Protein 7EAW (pdb70)

Radius of gyration: 35.27 Å; Cα contacts (8 Å, |Δi|>4): 2276; chains: 2; bounding box: 52×111×80 Å

InterPro domains:
  IPR001661 Glycoside hydrolase, family 37 [PF01204] (99-617)
  IPR001661 Glycoside hydrolase, family 37 [PR00744] (263-281)
  IPR001661 Glycoside hydrolase, family 37 [PR00744] (333-350)
  IPR001661 Glycoside hydrolase, family 37 [PR00744] (368-385)
  IPR001661 Glycoside hydrolase, family 37 [PR00744] (400-417)
  IPR001661 Glycoside hydrolase, family 37 [PR00744] (443-459)
  IPR001661 Glycoside hydrolase, family 37 [PR00744] (520-536)
  IPR001661 Glycoside hydrolase, family 37 [PR00744] (600-613)
  IPR001661 Glycoside hydrolase, family 37 [PTHR23403] (64-622)
  IPR008928 Six-hairpin glycosidase superfamily [SSF48208] (98-619)
  IPR012341 Six-hairpin glycosidase-like superfamily [G3DSA:1.50.10.10] (81-621)
  IPR018232 Glycoside hydrolase, family 37, conserved site [PS00928] (527-536)

Secondary structure (DSSP, 8-state):
--S------HHHHHHHHHHHHHHHHS-TTSPPPTHHHHT-EEPTT--HHHHHHHHHHHH----HHHHHHHHHHHEEPTTTTEEE---TT--SS-TTTTTTB--HHHHHHHHHHHHHHHHHEEEE-HHHHHTGGGBSBPP-SS-EE--BTTB-S-BTTHHHHHHHHHHHTT-HHHHHHHHHHHHHHHHHHSS--SBSBGGGTT---S--HHHHHHHHHHHH--HHHHHHHHHHHHHHHHHHTSGGGEEEEE-TTSPEEEEE----S--S--GGGHHHHHHHHTT-SSHHHHHHHHHHHHHHHHTT--S-GGGBSSTT-GGGB-GGGEE-HHHHHHHHHHHHHHHHHHHHHT-HHHHHHHHHHHHHHHHHIIIIIEETTTTEE--EE-SS-SSS-EE--GGGB--S-BGGGGGGGGSHHHHT-HHHHHHHHHHHHHHS-EETTEE-SBS---SSTTSTTEE-HHHHHHHHHHHHHSS-HHHHHHHHHHHHHHHHHHHHHHHHHSS-BSSEETTSTT-B---TTS---BS-HHHHHHHHHHHHHH-B-TTS--STTB--SS--/--S------HHHHHHHHHHHHHHHHS-GGG---HHHHHT-EEPTT--HHHHHHHHHHHHHHT--PPPHHHHHHHHHHHEEPBTTTEEE---TT--SS-TTTTTT---HHHHHHHHHHHHTHHHHEEEE-HHHHH-GGGBSBPP-SS-EE--BTTB-S-BSTHHHHHHHHHHHTT-HHHHHHHHHHHHHHHHHHSS--SBSBGGGTT---S--HHHHHHHHHHHH--HHHHHHHHHHHHHHHHHHTSGGGEEEEE-TTS-EEEEE----S--S--GGGHHHHHHHTTT-SSHHHHHHHHHHHHHHHHTT--S-GGGBSSTT-GGGB-GGGEE-HHHHHHHHHHHHHHHHHHHHTT-HHHHHHHHHHHHHHHHHIIIIIEETTTTEE--EE-SS-TTS-EE--GGGB--S-BGGGGGGGGSHHHHT-HHHHHHHHHHHHHSS-EETTEE-SBS---SSTTSTTEE-HHHHHHHHHHHHHSS-HHHHHHHHHHHHHHHHHHHHHHHHHSS-BSSEETTSTT-B---SSS---BS-HHHHHHHHHHHHHH---TTS-S--

Nearest PDB structures (foldseek):
  7eaw-assembly1_A  TM=1.002E+00  e=7.079E-99  Arabidopsis thaliana
  7eaw-assembly2_B  TM=1.001E+00  e=4.610E-92  Arabidopsis thaliana
  7e9x-assembly2_B  TM=9.956E-01  e=1.971E-91  Arabidopsis thaliana
  7e9x-assembly3_C  TM=9.985E-01  e=7.815E-90  Arabidopsis thaliana
  7e9u-assembly1_A  TM=9.952E-01  e=4.235E-87  Arabidopsis thaliana

Organism: Arabidopsis thaliana (NCBI:txid3702)

Foldseek 3Di:
DPFFADDFAPLLVLLLVLLVLQQLQDDPVPRDQSLFSSQKFFDPDDDPVRLSVVVCVQVCVRHPVSSVVSCVVTTDTHLPQKAQDDQPQADLDDPPQLVLFAQVVLSVVLSLLLVLQSVQKTAGHPVCVVCVSRGQQAHFDAIAGFFFDSRSWHAPPLLQLLLLQCVSSVRLVRLVRHLRRQLVLCVVLLARFRTRGRLGSQFHAQPCSLVSLVVSCVPVVPLVSLVSCLVSLVSHLVVCQDDLQWFWAAEPVGDTAIAGFFWGSFQAARSSCRVVLCVLLVPDDDPVLSSQQNRLQVSCSRHVAPPDPLQAPDPPNSSRRHRSQKRFLQSLLSSLVSLVSSLVSCVVVVNNVSSVVSVVVNVSSVVCQVTQFDDQVLLWGFIFGHPDNRPHHYYHDPVRTDPFDFLSRHLNLLPCVQLQDQVSLVSNLVNQVPVPQQAQQAGAGGDDPSLAQSGPLKDALVSLCSQLNSLCPHPHPSSVVVSLNRLLSNLLQQVLLCVPVVWGWRIDSRNDRNGRTAGDDDGITTSGSSSSSSSSSSCSVRHHDNPHDSDPPDDDPDDD/DPFFADDFDPLLVLLLVLLVLQQQADDPVPNDQLLFSSFKFWDPPDDPVRLSVVVVVQCVVPCRRRHPVSSVVSCVVTIDTRLPQWAQDAQPFADLDDVPQLVLFAAPVLSVVLSVLLVLQSVQKTAGHVCCVVVVSRGQQHHFDAIAGFFFDNRSWHAAPLLLLLLLQVVSRVRLVRLVSHLRRQLVCCVVLLARFRTRGSLGSQFHAQHCSLVSLQVSCVPVVPLVSLVSVLVSLVSHLVVCQDDLQWFWAAEPVGDIAIAGFQWTSHQAARSSCRVVLCVLLVPPDDSVLSRQQNRLQVSCSRHVAPDDPLQAPDPPNSSRRHRQQKRFLQSLLSSLVSLVSSLVSCVVVPVPVVSVVSVVVNVSSVVCQVGAFDDQVLLFGFIFGHPPGRPYYDYHDPVRTDSFDFLSSHLNLLPLVQLQPQVSLVSNLVSQVPVPQQAQQAGAGGDDPSLAQSGPLKDALVSLCSQLNSLCSHPHPSSPVVSLVRLLSNLLQQVLLCVVVVWGWGIDSRNDRNGGTAGDDDGITTSGSSRSSSNSSSCSVRHHHNVHDSHD

GO terms:
  GO:0005634 nucleus (C, EXP)
  GO:0005886 plasma membrane (C, EXP)
  GO:0004555 alpha,alpha-trehalase activity (F, EXP)
  GO:0005886 plasma membrane (C, IDA)
  GO:0004555 alpha,alpha-trehalase activity (F, IDA)
  GO:0005993 trehalose catabolic process (P, IDA)

B-factor: mean 25.21, std 7.86, range [11.01, 65.04]

Solvent-accessible surface area: 41154 Å² total; per-residue (Å²): 56,128,15,63,65,47,81,38,64,168,6,0,72,2,0,28,90,0,0,62,22,0,15,159,18,35,57,172,166,107,57,33,47,4,1,29,19,0,0,8,0,8,69,120,110,88,54,39,87,61,0,53,61,21,2,59,103,44,56,128,115,19,82,44,151,54,1,87,147,16,27,162,84,45,6,52,30,31,16,117,6,19,85,108,42,87,9,116,30,30,81,74,65,7,103,58,1,7,84,63,2,102,15,107,46,0,38,64,13,0,77,96,0,0,20,31,0,88,99,8,2,11,84,2,10,85,33,0,86,121,22,45,113,27,14,0,2,21,57,6,75,69,36,3,3,15,4,1,56,15,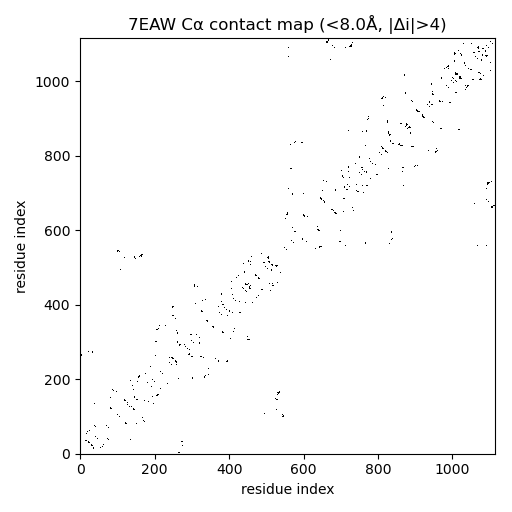23,44,1,2,13,0,6,11,2,3,0,3,0,36,0,0,24,9,1,75,0,52,81,17,0,72,8,0,0,21,0,1,0,31,7,0,110,100,73,17,16,0,0,6,0,0,0,6,0,11,16,1,1,0,12,0,1,0,0,0,1,0,0,60,23,2,11,74,83,60,116,30,68,125,3,0,137,105,0,20,74,12,0,49,84,0,13,76,33,0,24,54,67,54,8,79,3,30,0,103,8,111,123,32,115,79,7,62,0,0,6,1,18,0,26,7,14,113,29,10,0,10,0,4,37,66,3,94,125,26,1,69,77,51,103,68,139,97,50,55,44,122,6,10,9,9,1,0,0,0,12,0,0,10,2,20,6,4,6,7,0,3,143,89,49,85,64,50,59,33,7,7,1,19,18,0,0,1,0,6,0,0,0,1,0,1,25,0,2,59,5,0,9,76,0,7,136,50,48,66,64,98,128,15,4,74,114,2,66,158,21,5,136,57,8,38,78,1,4,131,46,0,0,36,30,102,209,35,5,8,4,1,1,0,27,10,64,75,65,7,98,139,62,20,78,69,82,66,151,22,13,22,98,74,34,8,2,4,0,0,4,0,0,6,2,76,57,16,3,83,64,92,95,31,0,94,90,1,10,60,15,1,117,108,22,44,0,45,6,62,0,0,0,13,6,0,80,56,107,24,42,33,8,9,0,13,31,2,0,3,0,0,15,0,2,9,2,3,30,0,0,23,112,2,75,9,104,84,0,86,44,26,0,57,64,0,0,28,69,2,0,27,0,1,14,19,4,33,68,110,49,44,45,1,12,4,1,0,65,0,50,80,33,2,50,104,2,24,37,35,54,33,149,36,22,38,14,4,0,9,1,0,0,0,0,0,16,5,0,93,125,43,2,5,25,42,37,32,33,2,39,51,16,22,50,50,74,12,87,30,90,119,9,59,79,47,84,25,67,170,7,0,80,4,0,32,88,0,0,66,22,0,40,141,16,22,68,192,153,55,67,26,35,30,0,0,2,0,0,0,0,4,57,108,119,54,56,38,88,64,0,56,62,22,2,64,94,22,33,69,134,19,172,151,53,5,74,31,109,57,1,45,148,13,15,87,81,40,5,33,8,0,1,61,6,2,47,74,42,89,10,122,27,33,82,70,87,6,104,50,1,8,86,75,5,105,17,133,86,0,52,73,6,0,66,79,0,0,19,24,0,37,13,0,2,2,75,8,13,67,26,0,134,131,28,42,115,27,11,0,3,22,56,10,73,72,43,2,4,0,4,0,7,16,21,0,2,5,16,0,6,11,2,2,0,3,0,37,0,0,20,8,1,77,0,55,82,18,0,73,8,0,0,19,1,2,2,29,9,0,114,96,73,18,16,0,0,6,1,1,0,4,0,10,14,0,1,0,10,1,1,0,0,0,1,0,0,59,22,2,12,72,84,58,113,32,106,106,2,2,171,94,0,23,74,15,0,66,86,0,21,117,31,0,26,47,66,60,8,74,1,27,0,100,12,108,119,43,149,69,22,62,0,0,4,1,15,0,25,3,17,107,24,9,0,10,3,2,18,75,2,95,111,19,1,77,75,40,102,73,131,102,61,64,29,94,0,12,12,2,1,0,0,0,12,0,1,10,4,21,6,3,6,7,1,4,134,84,51,85,69,30,53,33,1,5,1,18,17,0,0,0,0,7,0,0,0,1,0,0,23,0,3,58,5,0,8,66,0,6,128,57,63,63,64,89,127,13,5,58,116,4,56,133,18,4,108,56,8,48,130,2,3,137,50,0,0,39,31,101,197,28,6,9,5,0,1,0,30,4,66,79,48,10,128,142,46,16,79,72,76,65,136,19,15,21,97,81,32,8,2,4,1,0,4,0,0,5,1,72,54,14,3,80,66,84,104,34,0,100,93,1,0,73,16,1,99,121,19,44,0,46,6,67,0,0,0,14,6,0,84,56,110,28,45,32,7,8,0,14,29,3,0,3,0,0,15,0,3,8,2,3,27,0,0,20,108,1,74,12,157,67,0,95,100,15,0,67,64,1,0,35,68,2,0,36,0,2,4,29,3,24,115,141,49,46,10,1,10,4,1,1,58,0,52,80,71,3,58,95,1,26,33,37,70,34,94,30,8,0,3,2,0,9,1,0,0,1,0,0,14,5,0,95,126,43,5,4,37,66,153,56,68,6,88,127

Structure (mmCIF, N/CA/C/O backbone):
data_7EAW
#
_entry.id   7EAW
#
_cell.length_a   52.671
_cell.length_b   104.507
_cell.length_c   237.842
_cell.angle_alpha   90.000
_cell.angle_beta   90.000
_cell.angle_gamma   90.000
#
_symmetry.space_group_name_H-M   'P 21 21 21'
#
loop_
_entity.id
_entity.type
_entity.pdbx_description
1 polymer Trehalase
2 branched alpha-D-glucopyranose-(1-1)-alpha-D-glucopyranose
3 non-polymer GLYCEROL
4 water water
#
loop_
_atom_site.group_PDB
_atom_site.id
_atom_site.type_symbol
_atom_site.label_atom_id
_atom_site.label_alt_id
_atom_site.label_comp_id
_atom_site.label_asym_id
_atom_site.label_entity_id
_atom_site.label_seq_id
_atom_site.pdbx_PDB_ins_code
_atom_site.Cartn_x
_atom_site.Cartn_y
_atom_site.Cartn_z
_atom_site.occupancy
_atom_site.B_iso_or_equiv
_atom_site.auth_seq_id
_atom_site.auth_comp_id
_atom_site.auth_asym_id
_atom_site.auth_atom_id
_atom_site.pdbx_PDB_model_num
ATOM 1 N N . ASP A 1 8 ? 29.83143 4.99318 -19.11857 1.000 47.03072 70 ASP A N 1
ATOM 2 C CA . ASP A 1 8 ? 29.46764 4.63329 -20.48789 1.000 46.29143 70 ASP A CA 1
ATOM 3 C C . ASP A 1 8 ? 28.87145 5.80915 -21.24516 1.000 50.49884 70 ASP A C 1
ATOM 4 O O . ASP A 1 8 ? 27.92790 6.45441 -20.78310 1.000 53.93035 70 ASP A O 1
ATOM 9 N N . SER A 1 9 ? 29.43242 6.08321 -22.42053 1.000 50.09573 71 SER A N 1
ATOM 10 C CA . SER A 1 9 ? 28.75092 6.94565 -23.36951 1.000 47.73295 71 SER A CA 1
ATOM 11 C C . SER A 1 9 ? 27.56420 6.23343 -24.01848 1.000 48.57410 71 SER A C 1
ATOM 12 O O . SER A 1 9 ? 26.63335 6.90160 -24.48371 1.000 48.76208 71 SER A O 1
ATOM 15 N N . GLY A 1 10 ? 27.56452 4.89538 -24.02168 1.000 45.38735 72 GLY A N 1
ATOM 16 C CA . GLY A 1 10 ? 26.56285 4.10062 -24.70025 1.000 40.04217 72 GLY A CA 1
ATOM 17 C C . GLY A 1 10 ? 25.17030 4.21819 -24.10543 1.000 37.34268 72 GLY A C 1
ATOM 18 O O . GLY A 1 10 ? 24.98503 4.64470 -22.96020 1.000 35.58427 72 GLY A O 1
ATOM 19 N N . PRO A 1 11 ? 24.16191 3.82468 -24.88021 1.000 34.07809 73 PRO A N 1
ATOM 20 C CA . PRO A 1 11 ? 22.77070 4.05422 -24.46563 1.000 31.28303 73 PRO A CA 1
ATOM 21 C C . PRO A 1 11 ? 22.33147 3.14414 -23.32439 1.000 28.87310 73 PRO A C 1
ATOM 22 O O . PRO A 1 11 ? 22.74551 1.98714 -23.21245 1.000 25.99236 73 PRO A O 1
ATOM 26 N N . VAL A 1 12 ? 21.46667 3.68211 -22.46766 1.000 29.57046 74 VAL A N 1
ATOM 27 C CA . VAL A 1 12 ? 20.94576 2.93515 -21.32709 1.000 25.18299 74 VAL A CA 1
ATOM 28 C C . VAL A 1 12 ? 19.44665 3.17605 -21.21465 1.000 25.77504 74 VAL A C 1
ATOM 29 O O . VAL A 1 12 ? 19.00114 4.32575 -21.16795 1.000 28.56051 74 VAL A O 1
ATOM 33 N N . VAL A 1 13 ? 18.66817 2.09609 -21.16372 1.000 24.90621 75 VAL A N 1
ATOM 34 C CA . VAL A 1 13 ? 17.23510 2.17963 -20.90213 1.000 20.85462 75 VAL A CA 1
ATOM 35 C C . VAL A 1 13 ? 17.03860 2.14434 -19.38856 1.000 25.70342 75 VAL A C 1
ATOM 36 O O . VAL A 1 13 ? 17.44765 1.18388 -18.72965 1.000 30.41422 75 VAL A O 1
ATOM 40 N N . ALA A 1 14 ? 16.41513 3.18318 -18.83478 1.000 27.26806 76 ALA A N 1
ATOM 41 C CA . ALA A 1 14 ? 16.24640 3.24100 -17.38578 1.000 29.26876 76 ALA A CA 1
ATOM 42 C C . ALA A 1 14 ? 15.29865 2.15042 -16.89471 1.000 28.21586 76 ALA A C 1
ATOM 43 O O . ALA A 1 14 ? 14.49963 1.58166 -17.64427 1.000 25.24906 76 ALA A O 1
ATOM 45 N N . THR A 1 15 ? 15.39246 1.86156 -15.60897 1.000 29.10860 77 THR A N 1
ATOM 46 C CA . THR A 1 15 ? 14.49961 0.89524 -15.00398 1.000 31.50496 77 THR A CA 1
ATOM 47 C C . THR A 1 15 ? 13.46920 1.64898 -14.16350 1.000 29.70310 77 THR A C 1
ATOM 48 O O . THR A 1 15 ? 13.43230 2.88166 -14.14449 1.000 29.54520 77 THR A O 1
ATOM 52 N N . THR A 1 16 ? 12.59217 0.90085 -13.51091 1.000 28.43970 78 THR A N 1
ATOM 53 C CA . THR A 1 16 ? 11.54567 1.51184 -12.70837 1.000 25.85603 78 THR A CA 1
ATOM 54 C C . THR A 1 16 ? 12.01581 1.66609 -11.26908 1.000 26.97791 78 THR A C 1
ATOM 55 O O . THR A 1 16 ? 12.90622 0.95273 -10.79882 1.000 23.53913 78 THR A O 1
ATOM 59 N N . LYS A 1 17 ? 11.39871 2.62222 -10.57038 1.000 25.79158 79 LYS A N 1
ATOM 60 C CA . LYS A 1 17 ? 11.68536 2.80185 -9.15284 1.000 28.50099 79 LYS A CA 1
ATOM 61 C C . LYS A 1 17 ? 11.35556 1.54618 -8.36823 1.000 25.84199 79 LYS A C 1
ATOM 62 O O . LYS A 1 17 ? 12.02211 1.24381 -7.37199 1.000 27.22349 79 LYS A O 1
ATOM 68 N N . LEU A 1 18 ? 10.33330 0.80137 -8.80608 1.000 24.50542 80 LEU A N 1
ATOM 69 C CA . LEU A 1 18 ? 9.99616 -0.45800 -8.15381 1.000 21.54038 80 LEU A CA 1
ATOM 70 C C . LEU A 1 18 ? 11.14404 -1.44851 -8.24395 1.000 24.83104 80 LEU A C 1
ATOM 71 O O . LEU A 1 18 ? 11.53416 -2.05631 -7.24450 1.000 19.72840 80 LEU A O 1
ATOM 76 N N . VAL A 1 19 ? 11.67185 -1.65159 -9.45201 1.000 21.06695 81 VAL A N 1
ATOM 77 C CA . VAL A 1 19 ? 12.76983 -2.59100 -9.63044 1.000 21.84544 81 VAL A CA 1
ATOM 78 C C . VAL A 1 19 ? 13.96875 -2.16935 -8.79242 1.000 22.35040 81 VAL A C 1
ATOM 79 O O . VAL A 1 19 ? 14.60284 -2.99041 -8.11767 1.000 23.51404 81 VAL A O 1
ATOM 83 N N . THR A 1 20 ? 14.30295 -0.88172 -8.83106 1.000 25.18157 82 THR A N 1
ATOM 84 C CA . THR A 1 20 ? 15.38690 -0.37900 -8.00093 1.000 24.45734 82 THR A CA 1
ATOM 85 C C . THR A 1 20 ? 15.13743 -0.69526 -6.53163 1.000 23.23196 82 THR A C 1
ATOM 86 O O . THR A 1 20 ? 16.03693 -1.17464 -5.83086 1.000 24.51750 82 THR A O 1
ATOM 90 N N . PHE A 1 21 ? 13.90671 -0.48884 -6.06210 1.000 23.96469 83 PHE A N 1
ATOM 91 C CA . PHE A 1 21 ? 13.61439 -0.79068 -4.66251 1.000 23.91206 83 PHE A CA 1
ATOM 92 C C . PHE A 1 21 ? 13.73443 -2.27980 -4.36553 1.000 22.42201 83 PHE A C 1
ATOM 93 O O . PHE A 1 21 ? 14.30345 -2.66867 -3.33892 1.000 21.84969 83 PHE A O 1
ATOM 101 N N . LEU A 1 22 ? 13.19549 -3.13540 -5.24871 1.000 22.94422 84 LEU A N 1
ATOM 102 C CA . LEU A 1 22 ? 13.20321 -4.57084 -4.97989 1.000 19.68234 84 LEU A CA 1
ATOM 103 C C . LEU A 1 22 ? 14.62014 -5.13649 -4.92842 1.000 22.50238 84 LEU A C 1
ATOM 104 O O . LEU A 1 22 ? 14.85670 -6.12948 -4.23536 1.000 22.31974 84 LEU A O 1
ATOM 109 N N . GLN A 1 23 ? 15.57513 -4.52093 -5.63921 1.000 21.74170 85 GLN A N 1
ATOM 110 C CA . GLN A 1 23 ? 16.97644 -4.91047 -5.48067 1.000 20.14295 85 GLN A CA 1
ATOM 111 C C . GLN A 1 23 ? 17.46631 -4.65472 -4.05375 1.000 23.65050 85 GLN A C 1
ATOM 112 O O . GLN A 1 23 ? 18.27291 -5.42567 -3.51306 1.000 25.01572 85 GLN A O 1
ATOM 118 N N . ARG A 1 24 ? 16.99914 -3.57316 -3.42994 1.000 19.82925 86 ARG A N 1
ATOM 119 C CA . ARG A 1 24 ? 17.36128 -3.32087 -2.03599 1.000 23.35914 86 ARG A CA 1
ATOM 120 C C . ARG A 1 24 ? 16.88781 -4.46402 -1.14738 1.000 21.10093 86 ARG A C 1
ATOM 121 O O . ARG A 1 24 ? 17.65540 -4.99874 -0.34120 1.000 24.03239 86 ARG A O 1
ATOM 129 N N . VAL A 1 25 ? 15.63510 -4.89199 -1.33365 1.000 21.91834 87 VAL A N 1
ATOM 130 C CA . VAL A 1 25 ? 15.10995 -6.04911 -0.60717 1.000 23.59133 87 VAL A CA 1
ATOM 131 C C . VAL A 1 25 ? 15.95238 -7.28060 -0.89143 1.000 24.30564 87 VAL A C 1
ATOM 132 O O . VAL A 1 25 ? 16.28032 -8.05751 0.01351 1.000 20.64238 87 VAL A O 1
ATOM 136 N N . GLN A 1 26 ? 16.31179 -7.48064 -2.15894 1.000 21.11241 88 GLN A N 1
ATOM 137 C CA . GLN A 1 26 ? 17.13172 -8.62493 -2.52700 1.000 23.43227 88 GLN A CA 1
ATOM 138 C C . GLN A 1 26 ? 18.45878 -8.63288 -1.77518 1.000 19.49766 88 GLN A C 1
ATOM 139 O O . GLN A 1 26 ? 18.88584 -9.66921 -1.25560 1.000 26.68741 88 GLN A O 1
ATOM 145 N N . HIS A 1 27 ? 19.14242 -7.48795 -1.73595 1.000 22.52922 89 HIS A N 1
ATOM 146 C CA . HIS A 1 27 ? 20.43461 -7.41097 -1.06613 1.000 20.83154 89 HIS A CA 1
ATOM 147 C C . HIS A 1 27 ? 20.30196 -7.71410 0.41999 1.000 26.29771 89 HIS A C 1
ATOM 148 O O . HIS A 1 27 ? 21.10887 -8.45964 0.98912 1.000 24.13064 89 HIS A O 1
ATOM 155 N N . THR A 1 28 ? 19.28332 -7.15351 1.05829 1.000 24.97980 90 THR A N 1
ATOM 156 C CA . THR A 1 28 ? 19.03810 -7.46143 2.46322 1.000 27.19749 90 THR A CA 1
ATOM 157 C C . THR A 1 28 ? 18.83298 -8.95663 2.65883 1.000 28.31958 90 THR A C 1
ATOM 158 O O . THR A 1 28 ? 19.43313 -9.56612 3.54973 1.000 30.55643 90 THR A O 1
ATOM 162 N N . ALA A 1 29 ? 18.02197 -9.57519 1.79512 1.000 28.79869 91 ALA A N 1
ATOM 163 C CA . ALA A 1 29 ? 17.70359 -10.99189 1.94865 1.000 25.57097 91 ALA A CA 1
ATOM 164 C C . ALA A 1 29 ? 18.93531 -11.86787 1.77494 1.000 29.45426 91 ALA A C 1
ATOM 165 O O . ALA A 1 29 ? 19.17338 -12.78995 2.56560 1.000 29.25817 91 ALA A O 1
ATOM 167 N N . LEU A 1 30 ? 19.73384 -11.60253 0.74001 1.000 26.71072 92 LEU A N 1
ATOM 168 C CA . LEU A 1 30 ? 20.89788 -12.44735 0.51035 1.000 27.27073 92 LEU A CA 1
ATOM 169 C C . LEU A 1 30 ? 21.94257 -12.27634 1.60740 1.000 30.31405 92 LEU A C 1
ATOM 170 O O . LEU A 1 30 ? 22.81193 -13.13869 1.76510 1.000 32.52953 92 LEU A O 1
ATOM 175 N N . ARG A 1 31 ? 21.85117 -11.20507 2.38460 1.000 30.26444 93 ARG A N 1
ATOM 176 C CA . ARG A 1 31 ? 22.68581 -11.03419 3.56484 1.000 33.07568 93 ARG A CA 1
ATOM 177 C C . ARG A 1 31 ? 22.09269 -11.70301 4.79991 1.000 34.87491 93 ARG A C 1
ATOM 178 O O . ARG A 1 31 ? 22.84304 -12.16957 5.66740 1.000 35.96425 93 ARG A O 1
ATOM 186 N N . SER A 1 32 ? 20.76350 -11.78016 4.88946 1.000 33.33563 94 SER A N 1
ATOM 187 C CA . SER A 1 32 ? 20.11717 -12.33028 6.07871 1.000 32.40061 94 SER A CA 1
ATOM 188 C C . SER A 1 32 ? 20.21579 -13.84908 6.13236 1.000 37.25687 94 SER A C 1
ATOM 189 O O . SER A 1 32 ? 20.31883 -14.43158 7.21936 1.000 32.98342 94 SER A O 1
ATOM 192 N N . TYR A 1 33 ? 20.17006 -14.50474 4.98388 1.000 32.82006 95 TYR A N 1
ATOM 193 C CA . TYR A 1 33 ? 20.06194 -15.94920 5.01275 1.000 32.68477 95 TYR A CA 1
ATOM 194 C C . TYR A 1 33 ? 21.43526 -16.59336 5.18507 1.000 37.20554 95 TYR A C 1
ATOM 195 O O . TYR A 1 33 ? 22.44680 -16.05345 4.72576 1.000 36.88711 95 TYR A O 1
ATOM 204 N N . PRO A 1 34 ? 21.49857 -17.72984 5.87970 1.000 36.52749 96 PRO A N 1
ATOM 205 C CA . PRO A 1 34 ? 22.76495 -18.46198 5.96270 1.000 40.91546 96 PRO A CA 1
ATOM 206 C C . PRO A 1 34 ? 23.19476 -18.89783 4.57533 1.000 42.11529 96 PRO A C 1
ATOM 207 O O . PRO A 1 34 ? 22.36396 -19.12667 3.69384 1.000 43.25737 96 PRO A O 1
ATOM 211 N N . LYS A 1 35 ? 24.51085 -19.01556 4.38733 1.000 47.06832 97 LYS A N 1
ATOM 212 C CA . LYS A 1 35 ? 25.03938 -19.31721 3.05949 1.000 48.92378 97 LYS A CA 1
ATOM 213 C C . LYS A 1 35 ? 24.53459 -20.65165 2.51242 1.000 47.97945 97 LYS A C 1
ATOM 214 O O . LYS A 1 35 ? 24.53700 -20.84633 1.29198 1.000 49.28906 97 LYS A O 1
ATOM 220 N N . LYS A 1 36 ? 24.08385 -21.56184 3.37288 1.000 47.52025 98 LYS A N 1
ATOM 221 C CA . LYS A 1 36 ? 23.48515 -22.81606 2.93244 1.000 47.54940 98 LYS A CA 1
ATOM 222 C C . LYS A 1 36 ? 21.98879 -22.68926 2.68011 1.000 44.77205 98 LYS A C 1
ATOM 223 O O . LYS A 1 36 ? 21.34319 -23.67711 2.31559 1.000 46.23465 98 LYS A O 1
ATOM 229 N N . GLN A 1 37 ? 21.42600 -21.49536 2.86162 1.000 47.99803 99 GLN A N 1
ATOM 230 C CA . GLN A 1 37 ? 20.00864 -21.25332 2.62393 1.000 45.45901 99 GLN A CA 1
ATOM 231 C C . GLN A 1 37 ? 19.77880 -19.99869 1.79022 1.000 39.71257 99 GLN A C 1
ATOM 232 O O . GLN A 1 37 ? 18.65540 -19.48260 1.77343 1.000 38.99557 99 GLN A O 1
ATOM 238 N N . THR A 1 38 ? 20.81071 -19.48683 1.11160 1.000 39.97505 100 THR A N 1
ATOM 239 C CA . THR A 1 38 ? 20.63556 -18.25210 0.35867 1.000 39.27251 100 THR A CA 1
ATOM 240 C C . THR A 1 38 ? 19.55257 -18.46714 -0.68832 1.000 34.84344 100 THR A C 1
ATOM 241 O O . THR A 1 38 ? 19.56938 -19.48901 -1.38924 1.000 35.91952 100 THR A O 1
ATOM 245 N N . PRO A 1 39 ? 18.58999 -17.56337 -0.80584 1.000 30.03955 101 PRO A N 1
ATOM 246 C CA . PRO A 1 39 ? 17.49130 -17.76588 -1.74986 1.000 28.13641 101 PRO A CA 1
ATOM 247 C C . PRO A 1 39 ? 17.88547 -17.34720 -3.16124 1.000 30.06787 101 PRO A C 1
ATOM 248 O O . PRO A 1 39 ? 18.94513 -16.76757 -3.40644 1.000 30.05685 101 PRO A O 1
ATOM 252 N N . ASP A 1 40 ? 17.00562 -17.67149 -4.09658 1.000 26.38232 102 ASP A N 1
ATOM 253 C CA . ASP A 1 40 ? 17.14132 -17.18832 -5.46553 1.000 23.87972 102 ASP A CA 1
ATOM 254 C C . ASP A 1 40 ? 16.91610 -15.68548 -5.48883 1.000 24.37961 102 ASP A C 1
ATOM 255 O O . ASP A 1 40 ? 15.82456 -15.22762 -5.12733 1.000 21.46294 102 ASP A O 1
ATOM 260 N N . PRO A 1 41 ? 17.90396 -14.88104 -5.88668 1.000 24.19884 103 PRO A N 1
ATOM 261 C CA . PRO A 1 41 ? 17.68995 -13.42841 -5.88696 1.000 21.94599 103 PRO A CA 1
ATOM 262 C C . PRO A 1 41 ? 16.56685 -12.99831 -6.79685 1.000 23.16823 103 PRO A C 1
ATOM 263 O O . PRO A 1 41 ? 15.92984 -11.96662 -6.54257 1.000 21.80370 103 PRO A O 1
ATOM 267 N N . LYS A 1 42 ? 16.28876 -13.77160 -7.84817 1.000 20.51771 104 LYS A N 1
ATOM 268 C CA . LYS A 1 42 ? 15.26286 -13.36532 -8.79717 1.000 19.65845 104 LYS A CA 1
ATOM 269 C C . LYS A 1 42 ? 13.90509 -13.24782 -8.11437 1.000 22.19866 104 LYS A C 1
ATOM 270 O O . LYS A 1 42 ? 13.10681 -12.36162 -8.44608 1.000 25.80786 104 LYS A O 1
ATOM 276 N N . SER A 1 43 ? 13.63494 -14.12217 -7.14149 1.000 25.18348 105 SER A N 1
ATOM 277 C CA . SER A 1 43 ? 12.32004 -14.14007 -6.50736 1.000 26.71601 105 SER A CA 1
ATOM 278 C C . SER A 1 43 ? 11.95621 -12.78236 -5.91663 1.000 26.14122 105 SER A C 1
ATOM 279 O O . SER A 1 43 ? 10.77619 -12.40762 -5.91175 1.000 27.00612 105 SER A O 1
ATOM 282 N N . TYR A 1 44 ? 12.95193 -12.00817 -5.46516 1.000 26.38234 106 TYR A N 1
ATOM 283 C CA . TYR A 1 44 ? 12.65888 -10.72457 -4.83793 1.000 20.99345 106 TYR A CA 1
ATOM 284 C C . TYR A 1 44 ? 12.31088 -9.64574 -5.85683 1.000 25.02697 106 TYR A C 1
ATOM 285 O O . TYR A 1 44 ? 11.47949 -8.77991 -5.56202 1.000 22.56617 106 TYR A O 1
ATOM 294 N N . ILE A 1 45 ? 12.89691 -9.68259 -7.06435 1.000 21.05481 107 ILE A N 1
ATOM 295 C CA . ILE A 1 45 ? 12.49111 -8.74728 -8.11497 1.000 17.65381 107 ILE A CA 1
ATOM 296 C C . ILE A 1 45 ? 11.21092 -9.16590 -8.81879 1.000 19.55877 107 ILE A C 1
ATOM 297 O O . ILE A 1 45 ? 10.68874 -8.39679 -9.62984 1.000 20.60057 107 ILE A O 1
ATOM 302 N N . ASP A 1 46 ? 10.65359 -10.33295 -8.50636 1.000 20.01604 108 ASP A N 1
ATOM 303 C CA . ASP A 1 46 ? 9.35443 -10.71304 -9.04628 1.000 21.05744 108 ASP A CA 1
ATOM 304 C C . ASP A 1 46 ? 8.19399 -10.42272 -8.08926 1.000 22.44451 108 ASP A C 1
ATOM 305 O O . ASP A 1 46 ? 7.03323 -10.67104 -8.44713 1.000 21.77937 108 ASP A O 1
ATOM 310 N N . LEU A 1 47 ? 8.48226 -9.92499 -6.88755 1.000 22.44730 109 LEU A N 1
ATOM 311 C CA . LEU A 1 47 ? 7.44063 -9.49684 -5.95706 1.000 21.58696 109 LEU A CA 1
ATOM 312 C C . LEU A 1 47 ? 6.56495 -8.39785 -6.56450 1.000 24.25050 109 LEU A C 1
ATOM 313 O O . LEU A 1 47 ? 6.94122 -7.71617 -7.51612 1.000 27.62709 109 LEU A O 1
ATOM 318 N N . SER A 1 48 ? 5.38432 -8.20254 -5.97676 1.000 22.91051 110 SER A N 1
ATOM 319 C CA . SER A 1 48 ? 4.56025 -7.05948 -6.33654 1.000 19.00715 110 SER A CA 1
ATOM 320 C C . SER A 1 48 ? 4.01841 -6.44856 -5.05573 1.000 23.78336 110 SER A C 1
ATOM 321 O O . SER A 1 48 ? 4.02408 -7.07771 -3.99472 1.000 25.31499 110 SER A O 1
ATOM 324 N N . LEU A 1 49 ? 3.61005 -5.18907 -5.14696 1.000 26.13798 111 LEU A N 1
ATOM 325 C CA . LEU A 1 49 ? 3.24351 -4.43778 -3.95152 1.000 29.51012 111 LEU A CA 1
ATOM 326 C C . LEU A 1 49 ? 1.83572 -4.82178 -3.51024 1.000 28.71532 111 LEU A C 1
ATOM 327 O O . LEU A 1 49 ? 0.89924 -4.80523 -4.31429 1.000 27.39624 111 LEU A O 1
ATOM 332 N N . LYS A 1 50 ? 1.69071 -5.18154 -2.23786 1.000 28.07034 112 LYS A N 1
ATOM 333 C CA . LYS A 1 50 ? 0.38999 -5.58649 -1.72269 1.000 28.11580 112 LYS A CA 1
ATOM 334 C C . LYS A 1 50 ? -0.46202 -4.34971 -1.45533 1.000 30.90050 112 LYS A C 1
ATOM 335 O O . LYS A 1 50 ? -0.01273 -3.39364 -0.81227 1.000 30.23614 112 LYS A O 1
ATOM 341 N N . ARG A 1 51 ? -1.68111 -4.35873 -1.97144 1.000 30.46635 113 ARG A N 1
ATOM 342 C CA . ARG A 1 51 ? -2.55285 -3.21851 -1.78117 1.000 31.04355 113 ARG A CA 1
ATOM 343 C C . ARG A 1 51 ? -2.89283 -3.06833 -0.29568 1.000 29.30699 113 ARG A C 1
ATOM 344 O O . ARG A 1 51 ? -2.87879 -4.04573 0.45347 1.000 30.34359 113 ARG A O 1
ATOM 352 N N . PRO A 1 52 ? -3.15723 -1.84032 0.16602 1.000 34.26175 114 PRO A N 1
ATOM 353 C CA . PRO A 1 52 ? -3.24740 -0.60796 -0.61370 1.000 33.78054 114 PRO A CA 1
ATOM 354 C C . PRO A 1 52 ? -2.00504 0.25697 -0.52051 1.000 30.76624 114 PRO A C 1
ATOM 355 O O . PRO A 1 52 ? -2.05470 1.42379 -0.88723 1.000 31.09268 114 PRO A O 1
ATOM 359 N N . TYR A 1 53 ? -0.90324 -0.30262 -0.04304 1.000 28.66974 115 TYR A N 1
ATOM 360 C CA . TYR A 1 53 ? 0.26306 0.50948 0.26636 1.000 28.05178 115 TYR A CA 1
ATOM 361 C C . TYR A 1 53 ? 1.00379 0.93896 -0.99308 1.000 33.14457 115 TYR A C 1
ATOM 362 O O . TYR A 1 53 ? 1.08773 0.19273 -1.97315 1.000 29.61519 115 TYR A O 1
ATOM 371 N N . SER A 1 54 ? 1.48506 2.18225 -0.97474 1.000 31.71660 116 SER A N 1
ATOM 372 C CA . SER A 1 54 ? 2.26724 2.73131 -2.06792 1.000 32.02283 116 SER A CA 1
ATOM 373 C C . SER A 1 54 ? 3.71066 2.25685 -1.96088 1.000 27.65009 116 SER A C 1
ATOM 374 O O . SER A 1 54 ? 4.14455 1.72926 -0.93685 1.000 24.21560 116 SER A O 1
ATOM 377 N N . LEU A 1 55 ? 4.46494 2.43620 -3.04556 1.000 25.82653 117 LEU A N 1
ATOM 378 C CA . LEU A 1 55 ? 5.88673 2.12545 -2.98283 1.000 28.74390 117 LEU A CA 1
ATOM 379 C C . LEU A 1 55 ? 6.57916 2.99144 -1.93969 1.000 26.03243 117 LEU A C 1
ATOM 380 O O . LEU A 1 55 ? 7.46991 2.52248 -1.21980 1.000 24.75845 117 LEU A O 1
ATOM 385 N N . SER A 1 56 ? 6.15911 4.25439 -1.83362 1.000 27.93609 118 SER A N 1
ATOM 386 C CA . SER A 1 56 ? 6.73250 5.16462 -0.84734 1.000 30.74432 118 SER A CA 1
ATOM 387 C C . SER A 1 56 ? 6.51630 4.64748 0.56697 1.000 27.88447 118 SER A C 1
ATOM 388 O O . SER A 1 56 ? 7.41478 4.74031 1.41336 1.000 30.35964 118 SER A O 1
ATOM 391 N N . THR A 1 57 ? 5.32727 4.10246 0.83990 1.000 28.40340 119 THR A N 1
ATOM 392 C CA . THR A 1 57 ? 5.04487 3.55865 2.16402 1.000 28.40158 119 THR A CA 1
ATOM 393 C C . THR A 1 57 ? 5.90814 2.33785 2.44168 1.000 29.34634 119 THR A C 1
ATOM 394 O O . THR A 1 57 ? 6.51955 2.22159 3.51310 1.000 28.44682 119 THR A O 1
ATOM 398 N N . ILE A 1 58 ? 5.99011 1.42721 1.47056 1.000 28.09222 120 ILE A N 1
ATOM 399 C CA . ILE A 1 58 ? 6.70430 0.17587 1.68806 1.000 27.87091 120 ILE A CA 1
ATOM 400 C C . ILE A 1 58 ? 8.20417 0.42021 1.76516 1.000 26.21134 120 ILE A C 1
ATOM 401 O O . ILE A 1 58 ? 8.90709 -0.21287 2.56389 1.000 28.19060 120 ILE A O 1
ATOM 406 N N . GLU A 1 59 ? 8.71909 1.35301 0.95865 1.000 27.55927 121 GLU A N 1
ATOM 407 C CA . GLU A 1 59 ? 10.13312 1.69502 1.06942 1.000 26.84907 121 GLU A CA 1
ATOM 408 C C . GLU A 1 59 ? 10.43733 2.34040 2.41238 1.000 26.96486 121 GLU A C 1
ATOM 409 O O . GLU A 1 59 ? 11.47337 2.05976 3.02360 1.000 24.31290 121 GLU A O 1
ATOM 415 N N . SER A 1 60 ? 9.55248 3.21951 2.88126 1.000 28.22285 122 SER A N 1
ATOM 416 C CA . SER A 1 60 ? 9.75647 3.82703 4.19250 1.000 26.74466 122 SER A CA 1
ATOM 417 C C . SER A 1 60 ? 9.75912 2.77349 5.28625 1.000 27.95260 122 SER A C 1
ATOM 418 O O . SER A 1 60 ? 10.60647 2.80864 6.18722 1.000 26.09837 122 SER A O 1
ATOM 421 N N . ALA A 1 61 ? 8.82187 1.81960 5.21722 1.000 26.42002 123 ALA A N 1
ATOM 422 C CA . ALA A 1 61 ? 8.79272 0.72885 6.18722 1.000 26.77722 123 ALA A CA 1
ATOM 423 C C . ALA A 1 61 ? 10.02848 -0.15699 6.06148 1.000 26.91854 123 ALA A C 1
ATOM 424 O O . ALA A 1 61 ? 10.56480 -0.64386 7.06527 1.000 24.38651 123 ALA A O 1
ATOM 426 N N . PHE A 1 62 ? 10.49984 -0.38072 4.83269 1.000 29.03074 124 PHE A N 1
ATOM 427 C CA . PHE A 1 62 ? 11.73066 -1.14377 4.66413 1.000 29.27558 124 PHE A CA 1
ATOM 428 C C . PHE A 1 62 ? 12.92096 -0.40848 5.28309 1.000 27.52601 124 PHE A C 1
ATOM 429 O O . PHE A 1 62 ? 13.81499 -1.03488 5.86987 1.000 27.94733 124 PHE A O 1
ATOM 437 N N . ASP A 1 63 ? 12.93569 0.92416 5.18283 1.000 23.90809 125 ASP A N 1
ATOM 438 C CA . ASP A 1 63 ? 14.00759 1.70092 5.80052 1.000 26.79456 125 ASP A CA 1
ATOM 439 C C . ASP A 1 63 ? 13.98989 1.55538 7.32080 1.000 28.24992 125 ASP A C 1
ATOM 440 O O . ASP A 1 63 ? 15.04545 1.40439 7.94947 1.000 29.31482 125 ASP A O 1
ATOM 445 N N . ASP A 1 64 ? 12.80032 1.61230 7.92919 1.000 31.03157 126 ASP A N 1
ATOM 446 C CA . ASP A 1 64 ? 12.70206 1.40745 9.37329 1.000 30.54230 126 ASP A CA 1
ATOM 447 C C . ASP A 1 64 ? 13.20976 0.02753 9.75731 1.000 29.98164 126 ASP A C 1
ATOM 448 O O . ASP A 1 64 ? 13.93777 -0.12097 10.74281 1.000 30.59129 126 ASP A O 1
ATOM 453 N N . LEU A 1 65 ? 12.84367 -0.98900 8.96967 1.000 29.32801 127 LEU A N 1
ATOM 454 C CA . LEU A 1 65 ? 13.26247 -2.36184 9.23405 1.000 31.63332 127 LEU A CA 1
ATOM 455 C C . LEU A 1 65 ? 14.77803 -2.49244 9.22470 1.000 33.76321 127 LEU A C 1
ATOM 456 O O . LEU A 1 65 ? 15.37008 -3.08593 10.13256 1.000 39.47196 127 LEU A O 1
ATOM 461 N N . THR A 1 66 ? 15.42625 -1.95149 8.19745 1.000 33.50887 128 THR A N 1
ATOM 462 C CA . THR A 1 66 ? 16.87082 -2.11186 8.08249 1.000 33.47540 128 THR A CA 1
ATOM 463 C C . THR A 1 66 ? 17.65152 -1.15174 8.97754 1.000 36.74945 128 THR A C 1
ATOM 464 O O . THR A 1 66 ? 18.80519 -1.44298 9.30651 1.000 40.93314 128 THR A O 1
ATOM 468 N N . SER A 1 67 ? 17.05907 -0.02871 9.38034 1.000 37.04878 129 SER A N 1
ATOM 469 C CA . SER A 1 67 ? 17.71335 0.89709 10.30931 1.000 39.99256 129 SER A CA 1
ATOM 470 C C . SER A 1 67 ? 18.11213 0.20633 11.60733 1.000 44.02985 129 SER A C 1
ATOM 471 O O . SER A 1 67 ? 19.04927 0.62436 12.28312 1.000 50.78961 129 SER A O 1
ATOM 474 N N . PRO A 1 73 ? 22.45363 -7.10573 10.17972 1.000 37.03467 135 PRO A N 1
ATOM 475 C CA . PRO A 1 73 ? 21.72694 -8.07351 9.34514 1.000 45.07018 135 PRO A CA 1
ATOM 476 C C . PRO A 1 73 ? 20.33511 -8.35729 9.88405 1.000 41.02477 135 PRO A C 1
ATOM 477 O O . PRO A 1 73 ? 20.19848 -8.73711 11.04596 1.000 43.10717 135 PRO A O 1
ATOM 481 N N . VAL A 1 74 ? 19.32011 -8.17357 9.05290 1.000 39.81818 136 VAL A N 1
ATOM 482 C CA . VAL A 1 74 ? 17.94515 -8.41291 9.49836 1.000 36.87541 136 VAL A CA 1
ATOM 483 C C . VAL A 1 74 ? 17.76121 -9.90578 9.74589 1.000 36.91331 136 VAL A C 1
ATOM 484 O O . VAL A 1 74 ? 18.19403 -10.72408 8.91861 1.000 33.99008 136 VAL A O 1
ATOM 488 N N . PRO A 1 75 ? 17.20523 -10.31185 10.88672 1.000 36.08556 137 PRO A N 1
ATOM 489 C CA . PRO A 1 75 ? 16.93817 -11.73577 11.10368 1.000 34.95868 137 PRO A CA 1
ATOM 490 C C . PRO A 1 75 ? 15.96314 -12.29472 10.07640 1.000 32.14629 137 PRO A C 1
ATOM 491 O O . PRO A 1 75 ? 15.02862 -11.62056 9.63404 1.000 30.34749 137 PRO A O 1
ATOM 495 N N . VAL A 1 76 ? 16.18949 -13.56146 9.71904 1.000 34.55193 138 VAL A N 1
ATOM 496 C CA . VAL A 1 76 ? 15.38171 -14.22648 8.69605 1.000 35.89151 138 VAL A CA 1
ATOM 497 C C . VAL A 1 76 ? 13.90065 -14.19057 9.05891 1.000 35.81218 138 VAL A C 1
ATOM 498 O O . VAL A 1 76 ? 13.03358 -14.05328 8.18447 1.000 36.10761 138 VAL A O 1
ATOM 502 N N . GLU A 1 77 ? 13.58575 -14.29839 10.35257 1.000 37.64889 139 GLU A N 1
ATOM 503 C CA . GLU A 1 77 ? 12.19007 -14.29229 10.77687 1.000 40.03360 139 GLU A CA 1
ATOM 504 C C . GLU A 1 77 ? 11.55523 -12.92666 10.56058 1.000 32.80860 139 GLU A C 1
ATOM 505 O O . GLU A 1 77 ? 10.43390 -12.82667 10.04711 1.000 34.43803 139 GLU A O 1
ATOM 511 N N . THR A 1 78 ? 12.26848 -11.86112 10.93881 1.000 33.86599 140 THR A N 1
ATOM 512 C CA . THR A 1 78 ? 11.75403 -10.50590 10.76064 1.000 34.45681 140 THR A CA 1
ATOM 513 C C . THR A 1 78 ? 11.61770 -10.15354 9.28301 1.000 35.80270 140 THR A C 1
ATOM 514 O O . THR A 1 78 ? 10.63349 -9.52285 8.87133 1.000 33.36291 140 THR A O 1
ATOM 518 N N . LEU A 1 79 ? 12.59545 -10.55353 8.46961 1.000 33.03159 141 LEU A N 1
ATOM 519 C CA . LEU A 1 79 ? 12.54482 -10.22222 7.05139 1.000 31.62244 141 LEU A CA 1
ATOM 520 C C . LEU A 1 79 ? 11.38368 -10.92613 6.35421 1.000 28.78334 141 LEU A C 1
ATOM 521 O O . LEU A 1 79 ? 10.67263 -10.31053 5.55035 1.000 28.71970 141 LEU A O 1
ATOM 526 N N . GLU A 1 80 ? 11.17402 -12.21309 6.65157 1.000 31.42353 142 GLU A N 1
ATOM 527 C CA . GLU A 1 80 ? 10.06769 -12.94568 6.03981 1.000 33.74232 142 GLU A CA 1
ATOM 528 C C . GLU A 1 80 ? 8.72538 -12.35112 6.43922 1.000 34.00124 142 GLU A C 1
ATOM 529 O O . GLU A 1 80 ? 7.81949 -12.22729 5.60318 1.000 29.56462 142 GLU A O 1
ATOM 535 N N . LYS A 1 81 ? 8.58775 -11.95520 7.71029 1.000 30.57856 143 LYS A N 1
ATOM 536 C CA . LYS A 1 81 ? 7.36949 -11.28241 8.15700 1.000 33.77238 143 LYS A CA 1
ATOM 537 C C . LYS A 1 81 ? 7.13132 -9.99085 7.37744 1.000 30.36973 143 LYS A C 1
ATOM 538 O O . LYS A 1 81 ? 5.99894 -9.68617 6.98902 1.000 29.74350 143 LYS A O 1
ATOM 544 N N . PHE A 1 82 ? 8.18956 -9.21533 7.14477 1.000 30.46053 144 PHE A N 1
ATOM 545 C CA . PHE A 1 82 ? 8.05239 -7.98805 6.37094 1.000 29.78525 144 PHE A CA 1
ATOM 546 C C . PHE A 1 82 ? 7.59931 -8.28606 4.94452 1.000 27.30488 144 PHE A C 1
ATOM 547 O O . PHE A 1 82 ? 6.67875 -7.64311 4.42530 1.000 26.25759 144 PHE A O 1
ATOM 555 N N . VAL A 1 83 ? 8.24136 -9.26444 4.29650 1.000 27.15387 145 VAL A N 1
ATOM 556 C CA . VAL A 1 83 ? 7.90544 -9.60525 2.91621 1.000 27.53492 145 VAL A CA 1
ATOM 557 C C . VAL A 1 83 ? 6.48533 -10.15328 2.81974 1.000 28.98238 145 VAL A C 1
ATOM 558 O O . VAL A 1 83 ? 5.75815 -9.86104 1.86183 1.000 27.47897 145 VAL A O 1
ATOM 562 N N . LYS A 1 84 ? 6.05435 -10.93635 3.81780 1.000 35.65328 146 LYS A N 1
ATOM 563 C CA . LYS A 1 84 ? 4.67824 -11.42741 3.80931 1.000 33.70523 146 LYS A CA 1
ATOM 564 C C . LYS A 1 84 ? 3.67023 -10.29018 3.96298 1.000 33.24949 146 LYS A C 1
ATOM 565 O O . LYS A 1 84 ? 2.56790 -10.36555 3.40961 1.000 36.38602 146 LYS A O 1
ATOM 571 N N . GLU A 1 85 ? 4.04046 -9.21545 4.66277 1.000 31.16258 147 GLU A N 1
ATOM 572 C CA . GLU A 1 85 ? 3.07713 -8.16792 4.98209 1.000 32.73481 147 GLU A CA 1
ATOM 573 C C . GLU A 1 85 ? 2.89529 -7.15806 3.85521 1.000 34.04109 147 GLU A C 1
ATOM 574 O O . GLU A 1 85 ? 1.78786 -6.63833 3.67986 1.000 31.20794 147 GLU A O 1
ATOM 580 N N . TYR A 1 86 ? 3.94683 -6.85761 3.08393 1.000 28.86068 148 TYR A N 1
ATOM 581 C CA . TYR A 1 86 ? 3.88448 -5.75171 2.13854 1.000 28.26259 148 TYR A CA 1
ATOM 582 C C . TYR A 1 86 ? 3.87584 -6.18178 0.67913 1.000 25.74703 148 TYR A C 1
ATOM 583 O O . TYR A 1 86 ? 3.60449 -5.34604 -0.19075 1.000 27.19685 148 TYR A O 1
ATOM 592 N N . PHE A 1 87 ? 4.10756 -7.45862 0.39327 1.000 23.23728 149 PHE A N 1
ATOM 593 C CA . PHE A 1 87 ? 4.20122 -7.93830 -0.97606 1.000 23.50993 149 PHE A CA 1
ATOM 594 C C . PHE A 1 87 ? 3.28160 -9.12399 -1.20291 1.000 26.32277 149 PHE A C 1
ATOM 595 O O . PHE A 1 87 ? 3.05094 -9.93766 -0.30675 1.000 28.04383 149 PHE A O 1
ATOM 603 N N . ASP A 1 88 ? 2.76231 -9.20635 -2.42141 1.000 25.29206 150 ASP A N 1
ATOM 604 C CA . ASP A 1 88 ? 2.27202 -10.46122 -2.96045 1.000 24.87970 150 ASP A CA 1
ATOM 605 C C . ASP A 1 88 ? 3.44981 -11.18141 -3.60876 1.000 26.58374 150 ASP A C 1
ATOM 606 O O . ASP A 1 88 ? 4.29360 -10.54769 -4.25417 1.000 24.68535 150 ASP A O 1
ATOM 611 N N . GLY A 1 89 ? 3.52713 -12.49537 -3.38441 1.000 24.59600 151 GLY A N 1
ATOM 612 C CA . GLY A 1 89 ? 4.73448 -13.25442 -3.66706 1.000 23.11245 151 GLY A CA 1
ATOM 613 C C . GLY A 1 89 ? 5.03722 -13.35290 -5.15052 1.000 20.62662 151 GLY A C 1
ATOM 614 O O . GLY A 1 89 ? 4.25773 -12.94390 -6.01436 1.000 23.03897 151 GLY A O 1
ATOM 615 N N . ALA A 1 90 ? 6.21307 -13.90876 -5.44281 1.000 22.31228 152 ALA A N 1
ATOM 616 C CA . ALA A 1 90 ? 6.63149 -14.07531 -6.83025 1.000 22.57929 152 ALA A CA 1
ATOM 617 C C . ALA A 1 90 ? 5.69661 -15.04148 -7.54304 1.000 21.39913 152 ALA A C 1
ATOM 618 O O . ALA A 1 90 ? 5.34428 -16.09785 -7.00429 1.000 26.18285 152 ALA A O 1
ATOM 620 N N . GLY A 1 91 ? 5.26658 -14.66196 -8.74435 1.000 21.64587 153 GLY A N 1
ATOM 621 C CA . GLY A 1 91 ? 4.37094 -15.47736 -9.51798 1.000 24.02239 153 GLY A CA 1
ATOM 622 C C . GLY A 1 91 ? 2.91162 -15.36336 -9.14671 1.000 23.73079 153 GLY A C 1
ATOM 623 O O . GLY A 1 91 ? 2.06331 -15.87923 -9.88607 1.000 25.64612 153 GLY A O 1
ATOM 624 N N . GLU A 1 92 ? 2.58669 -14.72473 -8.02041 1.000 25.33298 154 GLU A N 1
ATOM 625 C CA . GLU A 1 92 ? 1.19156 -14.64981 -7.59404 1.000 27.90648 154 GLU A CA 1
ATOM 626 C C . GLU A 1 92 ? 0.36251 -13.79954 -8.54118 1.000 28.43384 154 GLU A C 1
ATOM 627 O O . GLU A 1 92 ? -0.85821 -13.98924 -8.63423 1.000 25.46654 154 GLU A O 1
ATOM 633 N N . ASP A 1 93 ? 1.00055 -12.87470 -9.25351 1.000 26.35932 155 ASP A N 1
ATOM 634 C CA . ASP A 1 93 ? 0.33011 -12.06117 -10.25555 1.000 22.18006 155 ASP A CA 1
ATOM 635 C C . ASP A 1 93 ? 0.33291 -12.70083 -11.64012 1.000 23.78962 155 ASP A C 1
ATOM 636 O O . ASP A 1 93 ? -0.13637 -12.07039 -12.59341 1.000 23.93072 155 ASP A O 1
ATOM 641 N N . LEU A 1 94 ? 0.84998 -13.92662 -11.77146 1.000 25.49747 156 LEU A N 1
ATOM 642 C CA . LEU A 1 94 ? 0.78909 -14.70793 -13.00666 1.000 25.84682 156 LEU A CA 1
ATOM 643 C C . LEU A 1 94 ? -0.09975 -15.92551 -12.75864 1.000 25.66700 156 LEU A C 1
ATOM 644 O O . LEU A 1 94 ? 0.27983 -16.83567 -12.01591 1.000 28.87959 156 LEU A O 1
ATOM 649 N N . LEU A 1 95 ? -1.26455 -15.95464 -13.40332 1.000 29.38119 157 LEU A N 1
ATOM 650 C CA . LEU A 1 95 ? -2.33582 -16.88086 -13.05596 1.000 29.33861 157 LEU A CA 1
ATOM 651 C C . LEU A 1 95 ? -2.38451 -18.07026 -14.00251 1.000 30.89235 157 LEU A C 1
ATOM 652 O O . LEU A 1 95 ? -2.25424 -17.91570 -15.22274 1.000 27.11295 157 LEU A O 1
ATOM 657 N N . HIS A 1 96 ? -2.60110 -19.26045 -13.43686 1.000 29.88627 158 HIS A N 1
ATOM 658 C CA . HIS A 1 96 ? -2.79711 -20.43548 -14.27205 1.000 27.27585 158 HIS A CA 1
ATOM 659 C C . HIS A 1 96 ? -3.91390 -20.17700 -15.27506 1.000 29.03497 158 HIS A C 1
ATOM 660 O O . HIS A 1 96 ? -4.92036 -19.53256 -14.95916 1.000 29.21153 158 HIS A O 1
ATOM 667 N N . HIS A 1 97 ? -3.71202 -20.65003 -16.50119 1.000 24.58196 159 HIS A N 1
ATOM 668 C CA . HIS A 1 97 ? -4.68677 -20.50841 -17.57537 1.000 28.26047 159 HIS A CA 1
ATOM 669 C C . HIS A 1 97 ? -4.86010 -21.85155 -18.26453 1.000 27.87146 159 HIS A C 1
ATOM 670 O O . HIS A 1 97 ? -3.87355 -22.50366 -18.62527 1.000 26.36814 159 HIS A O 1
ATOM 677 N N . GLU A 1 98 ? -6.10204 -22.27540 -18.43777 1.000 25.02510 160 GLU A N 1
ATOM 678 C CA . GLU A 1 98 ? -6.36061 -23.45015 -19.25054 1.000 23.72950 160 GLU A CA 1
ATOM 679 C C . GLU A 1 98 ? -6.28688 -23.06668 -20.72093 1.000 23.27618 160 GLU A C 1
ATOM 680 O O . GLU A 1 98 ? -7.10806 -22.26352 -21.17817 1.000 21.53981 160 GLU A O 1
ATOM 686 N N . PRO A 1 99 ? -5.33425 -23.60085 -21.49210 1.000 20.50600 161 PRO A N 1
ATOM 687 C CA . PRO A 1 99 ? -5.26797 -23.26226 -22.92029 1.000 21.82313 161 PRO A CA 1
ATOM 688 C C . PRO A 1 99 ? -6.51493 -23.73424 -23.64537 1.000 24.17970 161 PRO A C 1
ATOM 689 O O . PRO A 1 99 ? -6.92712 -24.88949 -23.52310 1.000 23.89327 161 PRO A O 1
ATOM 693 N N . VAL A 1 100 ? -7.11412 -22.82123 -24.40741 1.000 25.45337 162 VAL A N 1
ATOM 694 C CA . VAL A 1 100 ? -8.37776 -23.12932 -25.06465 1.000 30.24286 162 VAL A CA 1
ATOM 695 C C . VAL A 1 100 ?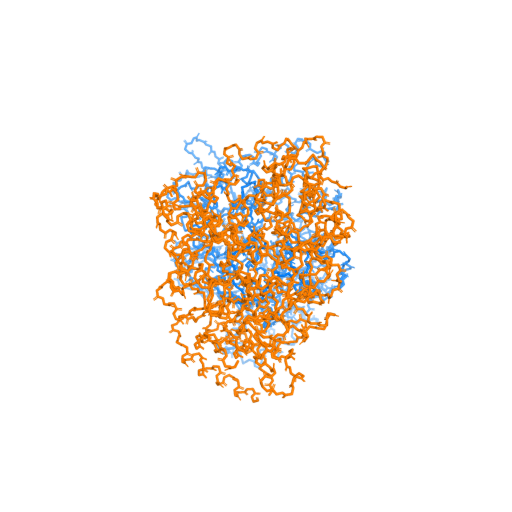 -8.22229 -24.32002 -25.99330 1.000 30.59805 162 VAL A C 1
ATOM 696 O O . VAL A 1 100 ? -9.15549 -25.11740 -26.15289 1.000 30.86490 162 VAL A O 1
ATOM 700 N N . ASP A 1 101 ? -7.04247 -24.48516 -26.59197 1.000 25.40776 163 ASP A N 1
ATOM 701 C CA . ASP A 1 101 ? -6.82180 -25.48815 -27.61914 1.000 23.90241 163 ASP A CA 1
ATOM 702 C C . ASP A 1 101 ? -6.14466 -26.73707 -27.07508 1.000 24.29508 163 ASP A C 1
ATOM 703 O O . ASP A 1 101 ? -5.73085 -27.59812 -27.86049 1.000 22.69938 163 ASP A O 1
ATOM 708 N N . PHE A 1 102 ? -6.03742 -26.86814 -25.75409 1.000 25.53783 164 PHE A N 1
ATOM 709 C CA . PHE A 1 102 ? -5.43986 -28.06016 -25.17615 1.000 24.47286 164 PHE A CA 1
ATOM 710 C C . PHE A 1 102 ? -6.44503 -29.19997 -25.15379 1.000 31.22555 164 PHE A C 1
ATOM 711 O O . PHE A 1 102 ? -7.59167 -29.02043 -24.73658 1.000 29.24239 164 PHE A O 1
ATOM 719 N N . VAL A 1 103 ? -6.00291 -30.37005 -25.59962 1.000 28.74236 165 VAL A N 1
ATOM 720 C CA . VAL A 1 103 ? -6.76836 -31.60618 -25.53471 1.000 29.02688 165 VAL A CA 1
ATOM 721 C C . VAL A 1 103 ? -5.83904 -32.66157 -24.96329 1.000 35.56222 165 VAL A C 1
ATOM 722 O O . VAL A 1 103 ? -4.67482 -32.74477 -25.36624 1.000 31.73567 165 VAL A O 1
ATOM 726 N N . SER A 1 104 ? -6.34248 -33.46417 -24.02061 1.000 33.48861 166 SER A N 1
ATOM 727 C CA . SER A 1 104 ? -5.46029 -34.37432 -23.29166 1.000 36.52745 166 SER A CA 1
ATOM 728 C C . SER A 1 104 ? -4.89486 -35.47755 -24.17941 1.000 41.40791 166 SER A C 1
ATOM 729 O O . SER A 1 104 ? -3.79205 -35.97345 -23.91852 1.000 41.25119 166 SER A O 1
ATOM 732 N N . ASP A 1 105 ? -5.61594 -35.88057 -25.22320 1.000 41.11524 167 ASP A N 1
ATOM 733 C CA . ASP A 1 105 ? -5.04739 -36.74990 -26.25306 1.000 42.93433 167 ASP A CA 1
ATOM 734 C C . ASP A 1 105 ? -5.60400 -36.34376 -27.60553 1.000 42.23441 167 ASP A C 1
ATOM 735 O O . ASP A 1 105 ? -6.64883 -36.84952 -28.03930 1.000 44.23778 167 ASP A O 1
ATOM 740 N N . PRO A 1 106 ? -4.92277 -35.42982 -28.30469 1.000 39.31409 168 PRO A N 1
ATOM 741 C CA . PRO A 1 106 ? -5.38940 -34.99914 -29.62590 1.000 41.05283 168 PRO A CA 1
ATOM 742 C C . PRO A 1 106 ? -5.42777 -36.16293 -30.59964 1.000 42.69573 168 PRO A C 1
ATOM 743 O O . PRO A 1 106 ? -4.57513 -37.05232 -30.57125 1.000 39.37843 168 PRO A O 1
ATOM 747 N N . SER A 1 107 ? -6.43629 -36.15333 -31.46380 1.000 41.84036 169 SER A N 1
ATOM 748 C CA . SER A 1 107 ? -6.51401 -37.16467 -32.50395 1.000 38.15673 169 SER A CA 1
ATOM 749 C C . SER A 1 107 ? -5.32277 -37.03701 -33.44472 1.000 38.75854 169 SER A C 1
ATOM 750 O O . SER A 1 107 ? -4.93550 -35.93458 -33.84408 1.000 37.51904 169 SER A O 1
ATOM 753 N N . GLY A 1 108 ? -4.72845 -38.17939 -33.78633 1.000 40.22860 170 GLY A N 1
ATOM 754 C CA . GLY A 1 108 ? -3.56936 -38.18406 -34.65452 1.000 38.70430 170 GLY A CA 1
ATOM 755 C C . GLY A 1 108 ? -2.30621 -37.63677 -34.03650 1.000 34.41886 170 GLY A C 1
ATOM 756 O O . GLY A 1 108 ? -1.30850 -37.49329 -34.74345 1.000 38.11948 170 GLY A O 1
ATOM 757 N N . PHE A 1 109 ? -2.32572 -37.31728 -32.74500 1.000 35.50231 171 PHE A N 1
ATOM 758 C CA . PHE A 1 109 ? -1.12377 -36.89848 -32.02968 1.000 31.18500 171 PHE A CA 1
ATOM 759 C C . PHE A 1 109 ? -0.06872 -37.99608 -32.09127 1.000 28.14568 171 PHE A C 1
ATOM 760 O O . PHE A 1 109 ? -0.30743 -39.12024 -31.64574 1.000 28.36442 171 PHE A O 1
ATOM 768 N N . LEU A 1 110 ? 1.08675 -37.66869 -32.66495 1.000 28.28151 172 LEU A N 1
ATOM 769 C CA . LEU A 1 110 ? 2.23956 -38.57115 -32.74417 1.000 29.34405 172 LEU A CA 1
ATOM 770 C C . LEU A 1 110 ? 1.83028 -39.97634 -33.18857 1.000 31.27825 172 LEU A C 1
ATOM 771 O O . LEU A 1 110 ? 2.15425 -40.98746 -32.55886 1.000 30.11224 172 LEU A O 1
ATOM 776 N N . SER A 1 111 ? 1.09506 -40.03314 -34.30138 1.000 33.30804 173 SER A N 1
ATOM 777 C CA . SER A 1 111 ? 0.61667 -41.31738 -34.79750 1.000 31.11965 173 SER A CA 1
ATOM 778 C C . SER A 1 111 ? 1.76783 -42.20602 -35.26068 1.000 33.93504 173 SER A C 1
ATOM 779 O O . SER A 1 111 ? 1.65277 -43.43893 -35.22262 1.000 33.25195 173 SER A O 1
ATOM 782 N N . ASN A 1 112 ? 2.88117 -41.60213 -35.68458 1.000 28.11095 174 ASN A N 1
ATOM 783 C CA . ASN A 1 112 ? 4.07840 -42.32044 -36.11012 1.000 28.17432 174 ASN A CA 1
ATOM 784 C C . ASN A 1 112 ? 4.93194 -42.80522 -34.94340 1.000 28.65506 174 ASN A C 1
ATOM 785 O O . ASN A 1 112 ? 6.00692 -43.37571 -35.16407 1.000 30.55103 174 ASN A O 1
ATOM 790 N N . VAL A 1 113 ? 4.50412 -42.57598 -33.71316 1.000 25.89072 175 VAL A N 1
ATOM 791 C CA . VAL A 1 113 ? 5.19025 -43.09552 -32.54207 1.000 29.06300 175 VAL A CA 1
ATOM 792 C C . VAL A 1 113 ? 4.43476 -44.35025 -32.14468 1.000 31.23454 175 VAL A C 1
ATOM 793 O O . VAL A 1 113 ? 3.40180 -44.29257 -31.47021 1.000 28.72375 175 VAL A O 1
ATOM 797 N N . GLU A 1 114 ? 4.94289 -45.48690 -32.58877 1.000 29.17571 176 GLU A N 1
ATOM 798 C CA . GLU A 1 114 ? 4.24373 -46.74012 -32.39953 1.000 30.48259 176 GLU A CA 1
ATOM 799 C C . GLU A 1 114 ? 4.70381 -47.47649 -31.15627 1.000 28.50604 176 GLU A C 1
ATOM 800 O O . GLU A 1 114 ? 4.02211 -48.40556 -30.72018 1.000 29.20900 176 GLU A O 1
ATOM 806 N N . ASN A 1 115 ? 5.82449 -47.06800 -30.57131 1.000 26.85906 177 ASN A N 1
ATOM 807 C CA . ASN A 1 115 ? 6.21397 -47.56731 -29.26425 1.000 28.14686 177 ASN A CA 1
ATOM 808 C C . ASN A 1 115 ? 5.26916 -46.95120 -28.24093 1.000 28.99178 177 ASN A C 1
ATOM 809 O O . ASN A 1 115 ? 5.30139 -45.74181 -28.00856 1.000 28.42113 177 ASN A O 1
ATOM 814 N N . GLU A 1 116 ? 4.40324 -47.77213 -27.65168 1.000 30.15690 178 GLU A N 1
ATOM 815 C CA . GLU A 1 116 ? 3.33008 -47.22518 -26.83000 1.000 32.38621 178 GLU A CA 1
ATOM 816 C C . GLU A 1 116 ? 3.87392 -46.56285 -25.57005 1.000 27.87477 178 GLU A C 1
ATOM 817 O O . GLU A 1 116 ? 3.32409 -45.55425 -25.11235 1.000 26.89405 178 GLU A O 1
ATOM 823 N N . GLU A 1 117 ? 4.93981 -47.12416 -24.98757 1.000 27.14103 179 GLU A N 1
ATOM 824 C CA . GLU A 1 117 ? 5.57768 -46.49850 -23.83098 1.000 28.33672 179 GLU A CA 1
ATOM 825 C C . GLU A 1 117 ? 6.07641 -45.10015 -24.16386 1.000 27.66108 179 GLU A C 1
ATOM 826 O O . GLU A 1 117 ? 5.91396 -44.16479 -23.37012 1.000 26.98251 179 GLU A O 1
ATOM 832 N N . VAL A 1 118 ? 6.70373 -44.94200 -25.32957 1.000 25.12937 180 VAL A N 1
ATOM 833 C CA . VAL A 1 118 ? 7.18958 -43.62973 -25.73433 1.000 22.20919 180 VAL A CA 1
ATOM 834 C C . VAL A 1 118 ? 6.01963 -42.68655 -26.00702 1.000 21.72508 180 VAL A C 1
ATOM 835 O O . VAL A 1 118 ? 6.06039 -41.51058 -25.64508 1.000 21.90214 180 VAL A O 1
ATOM 839 N N . ARG A 1 119 ? 4.96883 -43.17423 -26.66808 1.000 25.43521 181 ARG A N 1
ATOM 840 C CA . ARG A 1 119 ? 3.86348 -42.28217 -26.99549 1.000 24.43595 181 ARG A CA 1
ATOM 841 C C . ARG A 1 119 ? 3.15034 -41.81764 -25.73592 1.000 25.56576 181 ARG A C 1
ATOM 842 O O . ARG A 1 119 ? 2.71511 -40.66573 -25.65321 1.000 26.99102 181 ARG A O 1
ATOM 850 N N . GLU A 1 120 ? 3.03947 -42.68868 -24.73690 1.000 24.63087 182 GLU A N 1
ATOM 851 C CA . GLU A 1 120 ? 2.38335 -42.27856 -23.50271 1.000 31.50936 182 GLU A CA 1
ATOM 852 C C . GLU A 1 120 ? 3.23990 -41.28124 -22.73439 1.000 27.24237 182 GLU A C 1
ATOM 853 O O . GLU A 1 120 ? 2.71512 -40.31824 -22.15879 1.000 24.91639 182 GLU A O 1
ATOM 859 N N . TRP A 1 121 ? 4.55886 -41.48396 -22.72814 1.000 23.80705 183 TRP A N 1
ATOM 860 C CA . TRP A 1 121 ? 5.45450 -40.47331 -22.17717 1.000 22.99149 183 TRP A CA 1
ATOM 861 C C . TRP A 1 121 ? 5.25279 -39.13297 -22.87432 1.000 23.95803 183 TRP A C 1
ATOM 862 O O . TRP A 1 121 ? 5.07384 -38.10201 -22.22114 1.000 22.55729 183 TRP A O 1
ATOM 873 N N . ALA A 1 122 ? 5.26034 -39.13144 -24.21142 1.000 23.58113 184 ALA A N 1
ATOM 874 C CA . ALA A 1 122 ? 5.08747 -37.88096 -24.94375 1.000 20.73237 184 ALA A CA 1
ATOM 875 C C . ALA A 1 122 ? 3.74618 -37.22883 -24.63275 1.000 18.57511 184 ALA A C 1
ATOM 876 O O . ALA A 1 122 ? 3.62126 -36.00431 -24.69101 1.000 19.92553 184 ALA A O 1
ATOM 878 N N . ARG A 1 123 ? 2.72493 -38.02864 -24.32893 1.000 22.92625 185 ARG A N 1
ATOM 879 C CA . ARG A 1 123 ? 1.44393 -37.46399 -23.92720 1.000 23.99189 185 ARG A CA 1
ATOM 880 C C . ARG A 1 123 ? 1.56604 -36.73793 -22.59867 1.000 19.31727 185 ARG A C 1
ATOM 881 O O . ARG A 1 123 ? 0.88568 -35.73076 -22.37088 1.000 23.42271 185 ARG A O 1
ATOM 889 N N . GLU A 1 124 ? 2.39405 -37.26614 -21.69240 1.000 19.27423 186 GLU A N 1
ATOM 890 C CA . GLU A 1 124 ? 2.62197 -36.60744 -20.41186 1.000 21.29729 186 GLU A CA 1
ATOM 891 C C . GLU A 1 124 ? 3.39052 -35.31177 -20.60803 1.000 22.10857 186 GLU A C 1
ATOM 892 O O . GLU A 1 124 ? 3.06867 -34.29489 -19.98737 1.000 21.50372 186 GLU A O 1
ATOM 898 N N . VAL A 1 125 ? 4.40071 -35.33372 -21.48513 1.000 19.45285 187 VAL A N 1
ATOM 899 C CA . VAL A 1 125 ? 5.11670 -34.10821 -21.84337 1.000 19.64721 187 VAL A CA 1
ATOM 900 C C . VAL A 1 125 ? 4.15226 -33.10859 -22.47609 1.000 17.28276 187 VAL A C 1
ATOM 901 O O . VAL A 1 125 ? 4.11230 -31.93527 -22.09208 1.000 21.03149 187 VAL A O 1
ATOM 905 N N . HIS A 1 126 ? 3.33601 -33.57022 -23.43676 1.000 18.26542 188 HIS A N 1
ATOM 906 C CA . HIS A 1 126 ? 2.27334 -32.72266 -23.98599 1.000 19.54863 188 HIS A CA 1
ATOM 907 C C . HIS A 1 126 ? 1.40474 -32.14163 -22.87665 1.000 21.75767 188 HIS A C 1
ATOM 908 O O . HIS A 1 126 ? 1.03511 -30.96377 -22.91908 1.000 18.76979 188 HIS A O 1
ATOM 915 N N . GLY A 1 127 ? 1.04435 -32.96664 -21.89298 1.000 20.11203 189 GLY A N 1
ATOM 916 C CA . GLY A 1 127 ? 0.23385 -32.49455 -20.78400 1.000 21.76130 189 GLY A CA 1
ATOM 917 C C . GLY A 1 127 ? 0.86443 -31.35233 -20.01339 1.000 25.12689 189 GLY A C 1
ATOM 918 O O . GLY A 1 127 ? 0.15045 -30.56121 -19.38159 1.000 24.24205 189 GLY A O 1
ATOM 919 N N . LEU A 1 128 ? 2.18794 -31.23350 -20.06049 1.000 20.80400 190 LEU A N 1
ATOM 920 C CA . LEU A 1 128 ? 2.85778 -30.17184 -19.32203 1.000 21.27316 190 LEU A CA 1
ATOM 921 C C . LEU A 1 128 ? 2.60470 -28.77885 -19.88591 1.000 20.22894 190 LEU A C 1
ATOM 922 O O . LEU A 1 128 ? 2.95188 -27.80457 -19.21460 1.000 22.79207 190 LEU A O 1
ATOM 927 N N . TRP A 1 129 ? 2.04902 -28.64786 -21.10216 1.000 17.55205 191 TRP A N 1
ATOM 928 C CA . TRP A 1 129 ? 1.68142 -27.32602 -21.59393 1.000 20.05827 191 TRP A CA 1
ATOM 929 C C . TRP A 1 129 ? 0.68904 -26.64939 -20.65108 1.000 20.73397 191 TRP A C 1
ATOM 930 O O . TRP A 1 129 ? 0.73708 -25.42913 -20.45766 1.000 22.78453 191 TRP A O 1
ATOM 941 N N . ARG A 1 130 ? -0.22313 -27.42154 -20.06056 1.000 23.26609 192 ARG A N 1
ATOM 942 C CA . ARG A 1 130 ? -1.11720 -26.84679 -19.06063 1.000 22.27173 192 ARG A CA 1
ATOM 943 C C . ARG A 1 130 ? -0.33615 -26.23698 -17.89943 1.000 21.41765 192 ARG A C 1
ATOM 944 O O . ARG A 1 130 ? -0.67348 -25.14827 -17.42405 1.000 20.42961 192 ARG A O 1
ATOM 952 N N . ASN A 1 131 ? 0.70234 -26.92970 -17.42132 1.000 19.17914 193 ASN A N 1
ATOM 953 C CA . ASN A 1 131 ? 1.47878 -26.41795 -16.29108 1.000 23.83513 193 ASN A CA 1
ATOM 954 C C . ASN A 1 131 ? 2.13961 -25.09241 -16.63489 1.000 22.84995 193 ASN A C 1
ATOM 955 O O . ASN A 1 131 ? 2.21765 -24.18823 -15.79659 1.000 22.50251 193 ASN A O 1
ATOM 960 N N . LEU A 1 132 ? 2.63855 -24.96841 -17.86010 1.000 20.73503 194 LEU A N 1
ATOM 961 C CA . LEU A 1 132 ? 3.36074 -23.78578 -18.30204 1.000 19.83107 194 LEU A CA 1
ATOM 962 C C . LEU A 1 132 ? 2.43693 -22.69063 -18.81302 1.000 19.50951 194 LEU A C 1
ATOM 963 O O . LEU A 1 132 ? 2.91655 -21.60546 -19.15616 1.000 21.33302 194 LEU A O 1
ATOM 968 N N . SER A 1 133 ? 1.12562 -22.94806 -18.85875 1.000 21.90134 195 SER A N 1
ATOM 969 C CA . SER A 1 133 ? 0.14982 -22.01720 -19.41119 1.000 17.31176 195 SER A CA 1
ATOM 970 C C . SER A 1 133 ? -0.33178 -21.07505 -18.31660 1.000 21.77669 195 SER A C 1
ATOM 971 O O . SER A 1 133 ? -0.85611 -21.52785 -17.29390 1.000 23.14050 195 SER A O 1
ATOM 974 N N . CYS A 1 134 ? -0.15778 -19.77070 -18.53431 1.000 24.34113 196 CYS A N 1
ATOM 975 C CA . CYS A 1 134 ? -0.48226 -18.75591 -17.54167 1.000 24.19455 196 CYS A CA 1
ATOM 976 C C . CYS A 1 134 ? -1.09624 -17.54898 -18.22431 1.000 23.01419 196 CYS A C 1
ATOM 977 O O . CYS A 1 134 ? -1.02422 -17.38821 -19.44360 1.000 23.31344 196 CYS A O 1
ATOM 980 N N . ARG A 1 135 ? -1.69344 -16.68961 -17.40243 1.000 24.84654 197 ARG A N 1
ATOM 981 C CA . ARG A 1 135 ? -2.27280 -15.42674 -17.83599 1.000 24.36495 197 ARG A CA 1
ATOM 982 C C . ARG A 1 135 ? -1.89891 -14.36442 -16.82059 1.000 27.30408 197 ARG A C 1
ATOM 983 O O . ARG A 1 135 ? -2.02353 -14.59110 -15.61502 1.000 26.07974 197 ARG A O 1
ATOM 991 N N . VAL A 1 136 ? -1.43768 -13.21415 -17.30813 1.000 25.46549 198 VAL A N 1
ATOM 992 C CA . VAL A 1 136 ? -1.12021 -12.11054 -16.41833 1.000 26.47625 198 VAL A CA 1
ATOM 993 C C . VAL A 1 136 ? -2.39019 -11.66353 -15.70773 1.000 29.06011 198 VAL A C 1
ATOM 994 O O . VAL A 1 136 ? -3.44592 -11.50246 -16.33102 1.000 28.52585 198 VAL A O 1
ATOM 998 N N . SER A 1 137 ? -2.29930 -11.48468 -14.39645 1.000 22.11830 199 SER A N 1
ATOM 999 C CA . SER A 1 137 ? -3.49559 -11.17220 -13.62471 1.000 26.29056 199 SER A CA 1
ATOM 1000 C C . SER A 1 137 ? -4.02959 -9.78932 -13.98110 1.000 30.07528 199 SER A C 1
ATOM 1001 O O . SER A 1 137 ? -3.29197 -8.89337 -14.40520 1.000 29.04000 199 SER A O 1
ATOM 1004 N N . ASP A 1 138 ? -5.34602 -9.62760 -13.81327 1.000 36.61506 200 ASP A N 1
ATOM 1005 C CA . ASP A 1 138 ? -5.98157 -8.34326 -14.09671 1.000 37.75528 200 ASP A CA 1
ATOM 1006 C C . ASP A 1 138 ? -5.40276 -7.22869 -13.24364 1.000 33.14974 200 ASP A C 1
ATOM 1007 O O . ASP A 1 138 ? -5.42852 -6.06757 -13.65438 1.000 33.38557 200 ASP A O 1
ATOM 1012 N N . SER A 1 139 ? -4.88465 -7.55875 -12.05354 1.000 32.54268 201 SER A N 1
ATOM 1013 C CA . SER A 1 139 ? -4.24508 -6.55084 -11.21331 1.000 34.71949 201 SER A CA 1
ATOM 1014 C C . SER A 1 139 ? -3.11543 -5.84962 -11.95202 1.000 38.25114 201 SER A C 1
ATOM 1015 O O . SER A 1 139 ? -2.89937 -4.64462 -11.77600 1.000 38.58240 201 SER A O 1
ATOM 1018 N N . VAL A 1 140 ? -2.37439 -6.59325 -12.77371 1.000 33.17246 202 VAL A N 1
ATOM 1019 C CA . VAL A 1 140 ? -1.23477 -6.01619 -13.48201 1.000 34.85076 202 VAL A CA 1
ATOM 1020 C C . VAL A 1 140 ? -1.70345 -4.94186 -14.44983 1.000 34.85789 202 VAL A C 1
ATOM 1021 O O . VAL A 1 140 ? -1.12426 -3.85679 -14.53119 1.000 38.59165 202 VAL A O 1
ATOM 1025 N N . ARG A 1 141 ? -2.76254 -5.22926 -15.20210 1.000 35.40601 203 ARG A N 1
ATOM 1026 C CA . ARG A 1 141 ? -3.21444 -4.27889 -16.20832 1.000 41.18379 203 ARG A CA 1
ATOM 1027 C C . ARG A 1 141 ? -3.79444 -3.02364 -15.56448 1.000 43.06678 203 ARG A C 1
ATOM 1028 O O . ARG A 1 141 ? -3.59318 -1.91389 -16.06911 1.000 45.96875 203 ARG A O 1
ATOM 1036 N N . GLU A 1 142 ? -4.49175 -3.17066 -14.43414 1.000 41.03977 204 GLU A N 1
ATOM 1037 C CA . GLU A 1 142 ? -5.14776 -2.01128 -13.83526 1.000 43.35912 204 GLU A CA 1
ATOM 1038 C C . GLU A 1 142 ? -4.18210 -1.10806 -13.07307 1.000 43.42730 204 GLU A C 1
ATOM 1039 O O . GLU A 1 142 ? -4.47230 0.08160 -12.91288 1.000 41.24763 204 GLU A O 1
ATOM 1045 N N . SER A 1 143 ? -3.03238 -1.63168 -12.61779 1.000 38.24999 205 SER A N 1
ATOM 1046 C CA . SER A 1 143 ? -2.03526 -0.80076 -11.93163 1.000 35.42750 205 SER A CA 1
ATOM 1047 C C . SER A 1 143 ? -0.65877 -1.42121 -12.19443 1.000 34.46221 205 SER A C 1
ATOM 1048 O O . SER A 1 143 ? -0.04167 -2.04359 -11.32799 1.000 31.58064 205 SER A O 1
ATOM 1051 N N . ALA A 1 144 ? -0.16863 -1.22420 -13.42040 1.000 36.14948 206 ALA A N 1
ATOM 1052 C CA . ALA A 1 144 ? 1.05712 -1.88825 -13.84877 1.000 32.04582 206 ALA A CA 1
ATOM 1053 C C . ALA A 1 144 ? 2.24061 -1.49909 -12.98096 1.000 30.96196 206 ALA A C 1
ATOM 1054 O O . ALA A 1 144 ? 3.18170 -2.28847 -12.81378 1.000 31.91108 206 ALA A O 1
ATOM 1056 N N . ASP A 1 145 ? 2.20458 -0.29853 -12.41300 1.000 32.88611 207 ASP A N 1
ATOM 1057 C CA . ASP A 1 145 ? 3.32522 0.23373 -11.65923 1.000 28.88256 207 ASP A CA 1
ATOM 1058 C C . ASP A 1 145 ? 3.58938 -0.51497 -10.36017 1.000 30.41139 207 ASP A C 1
ATOM 1059 O O . ASP A 1 145 ? 4.61930 -0.25750 -9.73104 1.000 29.97645 207 ASP A O 1
ATOM 1064 N N . ARG A 1 146 ? 2.69817 -1.41415 -9.93486 1.000 28.56972 208 ARG A N 1
ATOM 1065 C CA . ARG A 1 146 ? 2.87877 -2.15867 -8.69431 1.000 26.91795 208 ARG A CA 1
ATOM 1066 C C . ARG A 1 146 ? 3.53133 -3.52178 -8.91018 1.000 24.72268 208 ARG A C 1
ATOM 1067 O O . ARG A 1 146 ? 3.79224 -4.23249 -7.93584 1.000 22.04531 208 ARG A O 1
ATOM 1075 N N . HIS A 1 147 ? 3.79939 -3.89879 -10.16494 1.000 26.02718 209 HIS A N 1
ATOM 1076 C CA . HIS A 1 147 ? 4.30033 -5.21698 -10.52124 1.000 24.66676 209 HIS A CA 1
ATOM 1077 C C . HIS A 1 147 ? 5.53788 -5.06248 -11.40056 1.000 19.75965 209 HIS A C 1
ATOM 1078 O O . HIS A 1 147 ? 5.64860 -4.10067 -12.15532 1.000 23.59688 209 HIS A O 1
ATOM 1085 N N . THR A 1 148 ? 6.47102 -6.00960 -11.30184 1.000 20.55708 210 THR A N 1
ATOM 1086 C CA . THR A 1 148 ? 7.48003 -6.10171 -12.35274 1.000 19.25470 210 THR A CA 1
ATOM 1087 C C . THR A 1 148 ? 7.01251 -6.95129 -13.52475 1.000 20.33992 210 THR A C 1
ATOM 1088 O O . THR A 1 148 ? 7.55389 -6.81568 -14.62376 1.000 21.91086 210 THR A O 1
ATOM 1092 N N . LEU A 1 149 ? 6.03792 -7.83155 -13.30602 1.000 19.93380 211 LEU A N 1
ATOM 1093 C CA . LEU A 1 149 ? 5.37078 -8.53048 -14.39677 1.000 18.10878 211 LEU A CA 1
ATOM 1094 C C . LEU A 1 149 ? 4.70078 -7.51999 -15.31100 1.000 19.05082 211 LEU A C 1
ATOM 1095 O O . LEU A 1 149 ? 3.94042 -6.67138 -14.84422 1.000 21.19633 211 LEU A O 1
ATOM 1100 N N . LEU A 1 150 ? 4.98220 -7.60556 -16.62816 1.000 19.60423 212 LEU A N 1
ATOM 1101 C CA . LEU A 1 150 ? 4.43895 -6.66398 -17.60927 1.000 17.92301 212 LEU A CA 1
ATOM 1102 C C . LEU A 1 150 ? 3.06672 -7.11519 -18.11180 1.000 23.63945 212 LEU A C 1
ATOM 1103 O O . LEU A 1 150 ? 2.81303 -8.31479 -18.25340 1.000 19.37743 212 LEU A O 1
ATOM 1108 N N . PRO A 1 151 ? 2.15944 -6.18464 -18.39404 1.000 22.24026 213 PRO A N 1
ATOM 1109 C CA . PRO A 1 151 ? 0.87476 -6.57821 -18.97779 1.000 27.66439 213 PRO A CA 1
ATOM 1110 C C . PRO A 1 151 ? 1.08029 -7.13469 -20.37544 1.000 22.10488 213 PRO A C 1
ATOM 1111 O O . PRO A 1 151 ? 1.96528 -6.69392 -21.10813 1.000 22.12974 213 PRO A O 1
ATOM 1115 N N . LEU A 1 152 ? 0.24927 -8.11669 -20.73025 1.000 23.83613 214 LEU A N 1
ATOM 1116 C CA . LEU A 1 152 ? 0.27302 -8.76612 -22.03178 1.000 22.25890 214 LEU A CA 1
ATOM 1117 C C . LEU A 1 152 ? -1.14645 -9.02890 -22.50489 1.000 24.79015 214 LEU A C 1
ATOM 1118 O O . LEU A 1 152 ? -2.02836 -9.32886 -21.69110 1.000 25.68037 214 LEU A O 1
ATOM 1123 N N . PRO A 1 153 ? -1.38232 -8.96447 -23.82045 1.000 23.66321 215 PRO A N 1
ATOM 1124 C CA . PRO A 1 153 ? -2.74984 -9.12888 -24.34222 1.000 22.94924 215 PRO A CA 1
ATOM 1125 C C . PRO A 1 153 ? -3.27092 -10.55440 -24.34647 1.000 25.46108 215 PRO A C 1
ATOM 1126 O O . PRO A 1 153 ? -4.49344 -10.74177 -24.36969 1.000 26.08610 215 PRO A O 1
ATOM 1130 N N . GLU A 1 154 ? -2.41390 -11.56175 -24.34390 1.000 24.14575 216 GLU A N 1
ATOM 1131 C CA . GLU A 1 154 ? -2.83131 -12.94216 -24.52044 1.000 22.62308 216 GLU A CA 1
ATOM 1132 C C . GLU A 1 154 ? -2.17060 -13.81548 -23.46706 1.000 24.77801 216 GLU A C 1
ATOM 1133 O O . GLU A 1 154 ? -1.12833 -13.44320 -22.90772 1.000 24.25318 216 GLU A O 1
ATOM 1139 N N . PRO A 1 155 ? -2.77195 -14.97113 -23.14585 1.000 19.79684 217 PRO A N 1
ATOM 1140 C CA . PRO A 1 155 ? -2.11737 -15.92130 -22.24592 1.000 22.63876 217 PRO A CA 1
ATOM 1141 C C . PRO A 1 155 ? -0.80174 -16.40122 -22.83176 1.000 21.93956 217 PRO A C 1
ATOM 1142 O O . PRO A 1 155 ? -0.59192 -16.41065 -24.04757 1.000 22.24940 217 PRO A O 1
ATOM 1146 N N . VAL A 1 156 ? 0.08129 -16.83459 -21.94242 1.000 21.61218 218 VAL A N 1
ATOM 1147 C CA . VAL A 1 156 ? 1.45464 -17.13763 -22.29905 1.000 23.23034 218 VAL A CA 1
ATOM 1148 C C . VAL A 1 156 ? 1.74502 -18.61268 -22.03721 1.000 19.93860 218 VAL A C 1
ATOM 1149 O O . VAL A 1 156 ? 0.96309 -19.33680 -21.41297 1.000 19.61843 218 VAL A O 1
ATOM 1153 N N . ILE A 1 157 ? 2.87294 -19.05692 -22.58195 1.000 16.52415 219 ILE A N 1
ATOM 1154 C CA . ILE A 1 157 ? 3.58139 -20.25110 -22.14219 1.000 18.35480 219 ILE A CA 1
ATOM 1155 C C . ILE A 1 157 ? 4.91813 -19.77832 -21.58897 1.000 20.54115 219 ILE A C 1
ATOM 1156 O O . ILE A 1 157 ? 5.63556 -19.02744 -22.26157 1.000 18.80290 219 ILE A O 1
ATOM 1161 N N . ILE A 1 158 ? 5.23338 -20.17498 -20.35760 1.000 19.15991 220 ILE A N 1
ATOM 1162 C CA . ILE A 1 158 ? 6.48984 -19.76262 -19.73216 1.000 19.51033 220 ILE A CA 1
ATOM 1163 C C . ILE A 1 158 ? 7.48019 -20.92069 -19.81201 1.000 17.40115 220 ILE A C 1
ATOM 1164 O O . ILE A 1 158 ? 7.07004 -22.07183 -19.99295 1.000 17.54257 220 ILE A O 1
ATOM 1169 N N . PRO A 1 159 ? 8.78230 -20.67015 -19.69411 1.000 19.50129 221 PRO A N 1
ATOM 1170 C CA . PRO A 1 159 ? 9.73276 -21.79583 -19.60859 1.000 16.89490 221 PRO A CA 1
ATOM 1171 C C . PRO A 1 159 ? 9.49697 -22.67298 -18.39258 1.000 19.62880 221 PRO A C 1
ATOM 1172 O O . PRO A 1 159 ? 9.59599 -23.90542 -18.47425 1.000 18.90996 221 PRO A O 1
ATOM 1176 N N . GLY A 1 160 ? 9.17015 -22.06722 -17.25243 1.000 19.12438 222 GLY A N 1
ATOM 1177 C CA . GLY A 1 160 ? 8.91280 -22.84354 -16.06251 1.000 19.17328 222 GLY A CA 1
ATOM 1178 C C . GLY A 1 160 ? 9.77350 -22.47689 -14.86806 1.000 18.82709 222 GLY A C 1
ATOM 1179 O O . GLY A 1 160 ? 10.81430 -21.82537 -14.99773 1.000 17.60102 222 GLY A O 1
ATOM 1180 N N . SER A 1 161 ? 9.32004 -22.88140 -13.68658 1.000 19.88760 223 SER A N 1
ATOM 1181 C CA . SER A 1 161 ? 10.05502 -22.71484 -12.42145 1.000 21.09197 223 SER A CA 1
ATOM 1182 C C . SER A 1 161 ? 10.36618 -21.23896 -12.19601 1.000 22.60992 223 SER A C 1
ATOM 1183 O O . SER A 1 161 ? 9.42471 -20.42430 -12.19490 1.000 22.43256 223 SER A O 1
ATOM 1186 N N . ARG A 1 162 ? 11.62858 -20.83678 -11.99268 1.000 19.56076 224 ARG A N 1
ATOM 1187 C CA . ARG A 1 162 ? 11.89070 -19.43199 -11.71000 1.000 24.23136 224 ARG A CA 1
ATOM 1188 C C . ARG A 1 162 ? 11.59663 -18.50478 -12.88211 1.000 19.08702 224 ARG A C 1
ATOM 1189 O O . ARG A 1 162 ? 11.58606 -17.29311 -12.67953 1.000 21.92085 224 ARG A O 1
ATOM 1197 N N . PHE A 1 163 ? 11.38259 -19.02005 -14.09516 1.000 18.99079 225 PHE A N 1
ATOM 1198 C CA . PHE A 1 163 ? 11.14719 -18.15344 -15.25112 1.000 16.11430 225 PHE A CA 1
ATOM 1199 C C . PHE A 1 163 ? 9.64533 -17.89891 -15.35393 1.000 18.82924 225 PHE A C 1
ATOM 1200 O O . PHE A 1 163 ? 8.91932 -18.46302 -16.17266 1.000 19.00624 225 PHE A O 1
ATOM 1208 N N . ARG A 1 164 ? 9.19938 -17.05693 -14.41864 1.000 19.45097 226 ARG A N 1
ATOM 1209 C CA . ARG A 1 164 ? 7.81267 -16.65693 -14.18035 1.000 20.66824 226 ARG A CA 1
ATOM 1210 C C . ARG A 1 164 ? 7.28119 -15.66482 -15.18434 1.000 19.35642 226 ARG A C 1
ATOM 1211 O O . ARG A 1 164 ? 6.51693 -14.77389 -14.82312 1.000 22.03376 226 ARG A O 1
ATOM 1219 N N . GLU A 1 165 ? 7.64065 -15.78772 -16.45520 1.000 18.26885 227 GLU A N 1
ATOM 1220 C CA . GLU A 1 165 ? 7.26915 -14.78228 -17.43371 1.000 17.04583 227 GLU A CA 1
ATOM 1221 C C . GLU A 1 165 ? 7.62136 -15.37230 -18.78432 1.000 17.34490 227 GLU A C 1
ATOM 1222 O O . GLU A 1 165 ? 8.45378 -16.27930 -18.87248 1.000 17.73829 227 GLU A O 1
ATOM 1228 N N . VAL A 1 166 ? 6.97202 -14.86819 -19.82675 1.000 17.28586 228 VAL A N 1
ATOM 1229 C CA . VAL A 1 166 ? 7.31801 -15.29941 -21.17859 1.000 13.64224 228 VAL A CA 1
ATOM 1230 C C . VAL A 1 166 ? 8.70787 -14.78544 -21.54013 1.000 17.23279 228 VAL A C 1
ATOM 1231 O O . VAL A 1 166 ? 9.10632 -13.68767 -21.14374 1.000 15.42072 228 VAL A O 1
ATOM 1235 N N . TYR A 1 167 ? 9.48560 -15.61685 -22.23322 1.000 17.86558 229 TYR A N 1
ATOM 1236 C CA . TYR A 1 167 ? 10.78376 -15.22326 -22.77127 1.000 16.02256 229 TYR A CA 1
ATOM 1237 C C . TYR A 1 167 ? 10.71728 -15.20109 -24.29362 1.000 17.72052 229 TYR A C 1
ATOM 1238 O O . TYR A 1 167 ? 9.83852 -15.80933 -24.90948 1.000 18.89700 229 TYR A O 1
ATOM 1247 N N . TYR A 1 168 ? 11.65848 -14.48274 -24.90738 1.000 12.65884 230 TYR A N 1
ATOM 1248 C CA . TYR A 1 168 ? 11.60461 -14.31316 -26.35469 1.000 16.69226 230 TYR A CA 1
ATOM 1249 C C . TYR A 1 168 ? 12.00497 -15.58149 -27.10838 1.000 16.47730 230 TYR A C 1
ATOM 1250 O O . TYR A 1 168 ? 11.14079 -16.28279 -27.66431 1.000 15.88274 230 TYR A O 1
ATOM 1259 N N . TRP A 1 169 ? 13.29267 -15.93944 -27.11709 1.000 15.78973 231 TRP A N 1
ATOM 1260 C CA . TRP A 1 169 ? 13.66919 -16.98979 -28.05340 1.000 17.38854 231 TRP A CA 1
ATOM 1261 C C . TRP A 1 169 ? 13.17341 -18.36705 -27.61222 1.000 15.35017 231 TRP A C 1
ATOM 1262 O O . TRP A 1 169 ? 12.87503 -19.18865 -28.48074 1.000 15.79430 231 TRP A O 1
ATOM 1273 N N . ASP A 1 170 ? 12.98000 -18.62434 -26.29833 1.000 14.17784 232 ASP A N 1
ATOM 1274 C CA . ASP A 1 170 ? 12.36120 -19.89459 -25.90573 1.000 13.69184 232 ASP A CA 1
ATOM 1275 C C . ASP A 1 170 ? 11.05671 -20.14304 -26.64661 1.000 12.93632 232 ASP A C 1
ATOM 1276 O O . ASP A 1 170 ? 10.70342 -21.29671 -26.91355 1.000 17.61835 232 ASP A O 1
ATOM 1281 N N . SER A 1 171 ? 10.31613 -19.07778 -26.96384 1.000 16.53482 233 SER A N 1
ATOM 1282 C CA . SER A 1 171 ? 8.99630 -19.22886 -27.57044 1.000 17.23489 233 SER A CA 1
ATOM 1283 C C . SER A 1 171 ? 9.03784 -19.93809 -28.91679 1.000 17.27647 233 SER A C 1
ATOM 1284 O O . SER A 1 171 ? 8.07078 -20.61969 -29.28550 1.000 16.98925 233 SER A O 1
ATOM 1287 N N . TYR A 1 172 ? 10.13252 -19.80993 -29.66568 1.000 14.99140 234 TYR A N 1
ATOM 1288 C CA . TYR A 1 172 ? 10.19996 -20.51288 -30.94342 1.000 17.64092 234 TYR A CA 1
ATOM 1289 C C . TYR A 1 172 ? 10.07533 -22.02421 -30.76582 1.000 16.08135 234 TYR A C 1
ATOM 1290 O O . TYR A 1 172 ? 9.23079 -22.68154 -31.39850 1.000 15.51313 234 TYR A O 1
ATOM 1299 N N . TRP A 1 173 ? 10.93075 -22.60214 -29.91744 1.000 16.10033 235 TRP A N 1
ATOM 1300 C CA . TRP A 1 173 ? 10.92340 -24.03827 -29.75280 1.000 13.94792 235 TRP A CA 1
ATOM 1301 C C . TRP A 1 173 ? 9.70039 -24.49348 -28.97471 1.000 17.31023 235 TRP A C 1
ATOM 1302 O O . TRP A 1 173 ? 9.20138 -25.59671 -29.21813 1.000 16.10637 235 TRP A O 1
ATOM 1313 N N . VAL A 1 174 ? 9.17671 -23.64917 -28.07350 1.000 14.72176 236 VAL A N 1
ATOM 1314 C CA . VAL A 1 174 ? 7.83968 -23.90768 -27.53027 1.000 16.32612 236 VAL A CA 1
ATOM 1315 C C . VAL A 1 174 ? 6.82710 -24.04469 -28.66304 1.000 16.85225 236 VAL A C 1
ATOM 1316 O O . VAL A 1 174 ? 6.02530 -24.99041 -28.69792 1.000 18.07705 236 VAL A O 1
ATOM 1320 N N . ILE A 1 175 ? 6.85323 -23.10587 -29.60653 1.000 16.81996 237 ILE A N 1
ATOM 1321 C CA . ILE A 1 175 ? 5.86532 -23.10355 -30.68722 1.000 21.15382 237 ILE A CA 1
ATOM 1322 C C . ILE A 1 175 ? 6.01505 -24.34456 -31.55859 1.000 19.72872 237 ILE A C 1
ATOM 1323 O O . ILE A 1 175 ? 5.01785 -24.98413 -31.93075 1.000 20.55848 237 ILE A O 1
ATOM 1328 N N . LYS A 1 176 ? 7.25646 -24.73923 -31.86157 1.000 19.06761 238 LYS A N 1
ATOM 1329 C CA . LYS A 1 176 ? 7.45594 -25.98241 -32.59719 1.000 19.90971 238 LYS A CA 1
ATOM 1330 C C . LYS A 1 176 ? 6.75072 -27.14125 -31.90449 1.000 20.21999 238 LYS A C 1
ATOM 1331 O O . LYS A 1 176 ? 6.14129 -27.99077 -32.56658 1.000 20.87670 238 LYS A O 1
ATOM 1337 N N . GLY A 1 177 ? 6.79778 -27.17517 -30.57077 1.000 18.09129 239 GLY A N 1
ATOM 1338 C CA . GLY A 1 177 ? 6.12773 -28.19576 -29.78821 1.000 19.99987 239 GLY A CA 1
ATOM 1339 C C . GLY A 1 177 ? 4.62537 -28.00294 -29.72406 1.000 17.44990 239 GLY A C 1
ATOM 1340 O O . GLY A 1 177 ? 3.86344 -28.97903 -29.78541 1.000 22.11486 239 GLY A O 1
ATOM 1341 N N . LEU A 1 178 ? 4.17994 -26.75588 -29.59052 1.000 18.79133 240 LEU A N 1
ATOM 1342 C CA . LEU A 1 178 ? 2.74446 -26.49184 -29.65064 1.000 20.84199 240 LEU A CA 1
ATOM 1343 C C . LEU A 1 178 ? 2.14190 -26.97956 -30.96594 1.000 23.37295 240 LEU A C 1
ATOM 1344 O O . LEU A 1 178 ? 1.01418 -27.48560 -30.98659 1.000 22.91126 240 LEU A O 1
ATOM 1349 N N . MET A 1 179 ? 2.88745 -26.89045 -32.06629 1.000 22.07182 241 MET A N 1
ATOM 1350 C CA . MET A 1 179 ? 2.30771 -27.29475 -33.34027 1.000 24.07236 241 MET A CA 1
ATOM 1351 C C . MET A 1 179 ? 2.14007 -28.80929 -33.41884 1.000 25.30700 241 MET A C 1
ATOM 1352 O O . MET A 1 179 ? 1.12390 -29.29961 -33.93557 1.000 21.65215 241 MET A O 1
ATOM 1357 N N . THR A 1 180 ? 3.09602 -29.56724 -32.86776 1.000 23.66629 242 THR A N 1
ATOM 1358 C CA . THR A 1 180 ? 2.88731 -30.99988 -32.67975 1.000 19.69373 242 THR A CA 1
ATOM 1359 C C . THR A 1 180 ? 1.67221 -31.26706 -31.79786 1.000 21.96986 242 THR A C 1
ATOM 1360 O O . THR A 1 180 ? 0.85233 -32.14381 -32.09743 1.000 24.99405 242 THR A O 1
ATOM 1364 N N . SER A 1 181 ? 1.54122 -30.51868 -30.70512 1.000 22.36502 243 SER A N 1
ATOM 1365 C CA . SER A 1 181 ? 0.42346 -30.61870 -29.77640 1.000 21.99216 243 SER A CA 1
ATOM 1366 C C . SER A 1 181 ? -0.88412 -30.05051 -30.33027 1.000 24.65887 243 SER A C 1
ATOM 1367 O O . SER A 1 181 ? -1.86988 -30.00466 -29.58216 1.000 25.47094 243 SER A O 1
ATOM 1370 N N . GLN A 1 182 ? -0.91048 -29.61472 -31.59449 1.000 23.17118 244 GLN A N 1
ATOM 1371 C CA . GLN A 1 182 ? -2.11981 -29.09548 -32.24312 1.000 26.14697 244 GLN A CA 1
ATOM 1372 C C . GLN A 1 182 ? -2.69356 -27.88603 -31.50282 1.000 28.39382 244 GLN A C 1
ATOM 1373 O O . GLN A 1 182 ? -3.90989 -27.73257 -31.37957 1.000 28.45315 244 GLN A O 1
ATOM 1379 N N . MET A 1 183 ? -1.81908 -27.00710 -31.01562 1.000 24.44745 245 MET A N 1
ATOM 1380 C CA . MET A 1 183 ? -2.21999 -25.88057 -30.17741 1.000 21.45431 245 MET A CA 1
ATOM 1381 C C . MET A 1 183 ? -1.85992 -24.57147 -30.87946 1.000 26.35649 245 MET A C 1
ATOM 1382 O O . MET A 1 183 ? -1.04922 -23.78066 -30.39045 1.000 22.62641 245 MET A O 1
ATOM 1387 N N . PHE A 1 184 ? -2.51343 -24.32162 -32.01677 1.000 24.34043 246 PHE A N 1
ATOM 1388 C CA . PHE A 1 184 ? -2.15288 -23.19902 -32.86854 1.000 26.08421 246 PHE A CA 1
ATOM 1389 C C . PHE A 1 184 ? -2.67138 -21.86629 -32.35127 1.000 23.40342 246 PHE A C 1
ATOM 1390 O O . PHE A 1 184 ? -2.11413 -20.81781 -32.69524 1.000 23.38087 246 PHE A O 1
ATOM 1398 N N . THR A 1 185 ? -3.69496 -21.87682 -31.50965 1.000 23.76488 247 THR A N 1
ATOM 1399 C CA . THR A 1 185 ? -4.14309 -20.63305 -30.89799 1.000 22.79774 247 THR A CA 1
ATOM 1400 C C . THR A 1 185 ? -3.17076 -20.18267 -29.81153 1.000 20.10447 247 THR A C 1
ATOM 1401 O O . THR A 1 185 ? -2.77843 -19.01066 -29.76065 1.000 23.25707 247 THR A O 1
ATOM 1405 N N . THR A 1 186 ? -2.74321 -21.11158 -28.95423 1.000 24.38669 248 THR A N 1
ATOM 1406 C CA . THR A 1 186 ? -1.72028 -20.78925 -27.96444 1.000 21.39780 248 THR A CA 1
ATOM 1407 C C . THR A 1 186 ? -0.43267 -20.31356 -28.63862 1.000 19.87862 248 THR A C 1
ATOM 1408 O O . THR A 1 186 ? 0.19759 -19.35448 -28.18121 1.000 22.68590 248 THR A O 1
ATOM 1412 N N . ALA A 1 187 ? -0.05029 -20.94850 -29.74872 1.000 22.01901 249 ALA A N 1
ATOM 1413 C CA . ALA A 1 187 ? 1.15127 -20.52712 -30.47091 1.000 22.54313 249 ALA A CA 1
ATOM 1414 C C . ALA A 1 187 ? 1.00810 -19.10945 -31.01454 1.000 23.44856 249 ALA A C 1
ATOM 1415 O O . ALA A 1 187 ? 1.90021 -18.26650 -30.83930 1.000 19.21862 249 ALA A O 1
ATOM 1417 N N . LYS A 1 188 ? -0.11015 -18.82187 -31.69093 1.000 23.63267 250 LYS A N 1
ATOM 1418 C CA . LYS A 1 188 ? -0.34165 -17.45566 -32.14566 1.000 24.31101 250 LYS A CA 1
ATOM 1419 C C . LYS A 1 188 ? -0.34532 -16.48514 -30.97523 1.000 20.63976 250 LYS A C 1
ATOM 1420 O O . LYS A 1 188 ? 0.15104 -15.35399 -31.09122 1.000 21.34610 250 LYS A O 1
ATOM 1426 N N . GLY A 1 189 ? -0.91720 -16.90030 -29.84620 1.000 21.91619 251 GLY A N 1
ATOM 1427 C CA . GLY A 1 189 ? -0.92590 -16.03966 -28.67835 1.000 20.97447 251 GLY A CA 1
ATOM 1428 C C . GLY A 1 189 ? 0.47066 -15.59787 -28.28161 1.000 19.26930 251 GLY A C 1
ATOM 1429 O O . GLY A 1 189 ? 0.70248 -14.42427 -27.98811 1.000 20.77248 251 GLY A O 1
ATOM 1430 N N . LEU A 1 190 ? 1.42329 -16.53177 -28.27896 1.000 20.06826 252 LEU A N 1
ATOM 1431 C CA . LEU A 1 190 ? 2.79580 -16.16689 -27.94965 1.000 18.34263 252 LEU A CA 1
ATOM 1432 C C . LEU A 1 190 ? 3.30766 -15.10760 -28.90470 1.000 19.42928 252 LEU A C 1
ATOM 1433 O O . LEU A 1 190 ? 3.95213 -14.13604 -28.49247 1.000 20.22381 252 LEU A O 1
ATOM 1438 N N . VAL A 1 191 ? 3.03996 -15.29172 -30.20040 1.000 18.31564 253 VAL A N 1
ATOM 1439 C CA . VAL A 1 191 ? 3.48154 -14.32764 -31.20235 1.000 20.36916 253 VAL A CA 1
ATOM 1440 C C . VAL A 1 191 ? 2.78874 -12.99931 -30.97742 1.000 21.27099 253 VAL A C 1
ATOM 1441 O O . VAL A 1 191 ? 3.42191 -11.93372 -31.00459 1.000 21.29049 253 VAL A O 1
ATOM 1445 N N . THR A 1 192 ? 1.47907 -13.04294 -30.71953 1.000 20.68338 254 THR A N 1
ATOM 1446 C CA . THR A 1 192 ? 0.75093 -11.81050 -30.42250 1.000 18.45595 254 THR A CA 1
ATOM 1447 C C . THR A 1 192 ? 1.37370 -11.07599 -29.24497 1.000 18.99116 254 THR A C 1
ATOM 1448 O O . THR A 1 192 ? 1.53520 -9.84933 -29.28165 1.000 23.05806 254 THR A O 1
ATOM 1452 N N . ASN A 1 193 ? 1.77450 -11.81570 -28.20987 1.000 18.97608 255 ASN A N 1
ATOM 1453 C CA . ASN A 1 193 ? 2.37389 -11.18553 -27.03927 1.000 18.13071 255 ASN A CA 1
ATOM 1454 C C . ASN A 1 193 ? 3.70201 -10.52691 -27.38509 1.000 19.32058 255 ASN A C 1
ATOM 1455 O O . ASN A 1 193 ? 3.98372 -9.40406 -26.95463 1.000 19.70814 255 ASN A O 1
ATOM 1460 N N . LEU A 1 194 ? 4.55987 -11.23596 -28.11515 1.000 20.78259 256 LEU A N 1
ATOM 1461 C CA . LEU A 1 194 ? 5.85710 -10.66534 -28.45755 1.000 17.59320 256 LEU A CA 1
ATOM 1462 C C . LEU A 1 194 ? 5.69399 -9.50259 -29.42432 1.000 20.00774 256 LEU A C 1
ATOM 1463 O O . LEU A 1 194 ? 6.42137 -8.50446 -29.34406 1.000 17.34282 256 LEU A O 1
ATOM 1468 N N . MET A 1 195 ? 4.73040 -9.60324 -30.34310 1.000 20.56229 257 MET A N 1
ATOM 1469 C CA . MET A 1 195 ? 4.42409 -8.46979 -31.21080 1.000 21.99513 257 MET A CA 1
ATOM 1470 C C . MET A 1 195 ? 4.03945 -7.23357 -30.41000 1.000 23.26374 257 MET A C 1
ATOM 1471 O O . MET A 1 195 ? 4.43399 -6.11283 -30.75815 1.000 22.17144 257 MET A O 1
ATOM 1476 N N . SER A 1 196 ? 3.26856 -7.40557 -29.33443 1.000 22.90811 258 SER A N 1
ATOM 1477 C CA . SER A 1 196 ? 2.90386 -6.23124 -28.54962 1.000 19.97260 258 SER A CA 1
ATOM 1478 C C . SER A 1 196 ? 4.13134 -5.63107 -27.88182 1.000 18.95733 258 SER A C 1
ATOM 1479 O O . SER A 1 196 ? 4.21546 -4.40967 -27.73294 1.000 21.52968 258 SER A O 1
ATOM 1482 N N . LEU A 1 197 ? 5.12247 -6.46259 -27.53470 1.000 18.76648 259 LEU A N 1
ATOM 1483 C CA . LEU A 1 197 ? 6.35118 -5.92483 -26.95187 1.000 17.35545 259 LEU A CA 1
ATOM 1484 C C . LEU A 1 197 ? 7.13429 -5.12639 -27.98093 1.000 19.81408 259 LEU A C 1
ATOM 1485 O O . LEU A 1 197 ? 7.68622 -4.06489 -27.66597 1.000 22.02557 259 LEU A O 1
ATOM 1490 N N . VAL A 1 198 ? 7.20079 -5.62436 -29.21609 1.000 20.65305 260 VAL A N 1
ATOM 1491 C CA . VAL A 1 198 ? 7.85773 -4.85986 -30.27132 1.000 20.76694 260 VAL A CA 1
ATOM 1492 C C . VAL A 1 198 ? 7.11946 -3.54603 -30.50002 1.000 23.69177 260 VAL A C 1
ATOM 1493 O O . VAL A 1 198 ? 7.74098 -2.48871 -30.66944 1.000 25.02538 260 VAL A O 1
ATOM 1497 N N . GLU A 1 199 ? 5.78332 -3.58705 -30.47783 1.000 23.69797 261 GLU A N 1
ATOM 1498 C CA . GLU A 1 199 ? 4.98619 -2.36857 -30.63158 1.000 23.86482 261 GLU A CA 1
ATOM 1499 C C . GLU A 1 199 ? 5.33863 -1.32949 -29.56793 1.000 27.10593 261 GLU A C 1
ATOM 1500 O O . GLU A 1 199 ? 5.55796 -0.15150 -29.87729 1.000 30.59582 261 GLU A O 1
ATOM 1506 N N . THR A 1 200 ? 5.42484 -1.75636 -28.30760 1.000 24.11189 262 THR A N 1
ATOM 1507 C CA . THR A 1 200 ? 5.61100 -0.81463 -27.20578 1.000 24.52573 262 THR A CA 1
ATOM 1508 C C . THR A 1 200 ? 7.02894 -0.26184 -27.17167 1.000 25.80705 262 THR A C 1
ATOM 1509 O O . THR A 1 200 ? 7.22944 0.94266 -26.99500 1.000 28.29346 262 THR A O 1
ATOM 1513 N N . TYR A 1 201 ? 8.02904 -1.13689 -27.30377 1.000 26.70432 263 TYR A N 1
ATOM 1514 C CA . TYR A 1 201 ? 9.41976 -0.78036 -27.05963 1.000 24.21155 263 TYR A CA 1
ATOM 1515 C C . TYR A 1 201 ? 10.27125 -0.68543 -28.31966 1.000 27.15304 263 TYR A C 1
ATOM 1516 O O . TYR A 1 201 ? 11.35949 -0.10043 -28.26563 1.000 29.25032 263 TYR A O 1
ATOM 1525 N N . GLY A 1 202 ? 9.82118 -1.24238 -29.43994 1.000 23.22394 264 GLY A N 1
ATOM 1526 C CA . GLY A 1 202 ? 10.60760 -1.25371 -30.66279 1.000 26.67291 264 GLY A CA 1
ATOM 1527 C C . GLY A 1 202 ? 11.45458 -2.49179 -30.85873 1.000 25.22566 264 GLY A C 1
ATOM 1528 O O . GLY A 1 202 ? 12.12885 -2.61086 -31.89212 1.000 26.30698 264 GLY A O 1
ATOM 1529 N N . TYR A 1 203 ? 11.45121 -3.40102 -29.89528 1.000 23.96258 265 TYR A N 1
ATOM 1530 C CA . TYR A 1 203 ? 12.12712 -4.68652 -29.98523 1.000 24.50633 265 TYR A CA 1
ATOM 1531 C C . TYR A 1 203 ? 11.38827 -5.61847 -29.04968 1.000 22.65839 265 TYR A C 1
ATOM 1532 O O . TYR A 1 203 ? 10.63750 -5.16825 -28.18101 1.000 20.67129 265 TYR A O 1
ATOM 1541 N N . ALA A 1 204 ? 11.59846 -6.91547 -29.23447 1.000 19.41491 266 ALA A N 1
ATOM 1542 C CA . ALA A 1 204 ? 11.00244 -7.89535 -28.33642 1.000 20.72610 266 ALA A CA 1
ATOM 1543 C C . ALA A 1 204 ? 11.91227 -8.06636 -27.12521 1.000 20.43611 266 ALA A C 1
ATOM 1544 O O . ALA A 1 204 ? 13.10476 -8.35898 -27.26665 1.000 21.06831 266 ALA A O 1
ATOM 1546 N N . LEU A 1 205 ? 11.36070 -7.87220 -25.94094 1.000 14.63435 267 LEU A N 1
ATOM 1547 C CA . LEU A 1 205 ? 12.16813 -7.94012 -24.73015 1.000 18.57579 267 LEU A CA 1
ATOM 1548 C C . LEU A 1 205 ? 12.71407 -9.34057 -24.49530 1.000 14.25639 267 LEU A C 1
ATOM 1549 O O . LEU A 1 205 ? 12.10454 -10.34733 -24.87893 1.000 15.30612 267 LEU A O 1
ATOM 1554 N N . ASN A 1 206 ? 13.86083 -9.39257 -23.80950 1.000 15.12563 268 ASN A N 1
ATOM 1555 C CA . ASN A 1 206 ? 14.39375 -10.62765 -23.24589 1.000 15.69622 268 ASN A CA 1
ATOM 1556 C C . ASN A 1 206 ? 13.27694 -11.43775 -22.58601 1.000 19.05733 268 ASN A C 1
ATOM 1557 O O . ASN A 1 206 ? 13.16997 -12.65051 -22.77373 1.000 16.91701 268 ASN A O 1
ATOM 1562 N N . GLY A 1 207 ? 12.43462 -10.77062 -21.80437 1.000 16.85770 269 GLY A N 1
ATOM 1563 C CA . GLY A 1 207 ? 11.25268 -11.42221 -21.26241 1.000 15.42457 269 GLY A CA 1
ATOM 1564 C C . GLY A 1 207 ? 10.31077 -10.33955 -20.78614 1.000 16.62361 269 GLY A C 1
ATOM 1565 O O . GLY A 1 207 ? 10.67098 -9.16556 -20.73534 1.000 16.94135 269 GLY A O 1
ATOM 1566 N N . ALA A 1 208 ? 9.09673 -10.74755 -20.40682 1.000 18.11927 270 ALA A N 1
ATOM 1567 C CA . ALA A 1 208 ? 8.02722 -9.78059 -20.13739 1.000 17.38220 270 ALA A CA 1
ATOM 1568 C C . ALA A 1 208 ? 8.06155 -9.33556 -18.67566 1.000 20.75125 270 ALA A C 1
ATOM 1569 O O . ALA A 1 208 ? 7.11810 -9.52845 -17.89702 1.000 20.76484 270 ALA A O 1
ATOM 1571 N N . ARG A 1 209 ? 9.18699 -8.71485 -18.31911 1.000 18.56407 271 ARG A N 1
ATOM 1572 C CA . ARG A 1 209 ? 9.44689 -8.20925 -16.98382 1.000 16.88284 271 ARG A CA 1
ATOM 1573 C C . ARG A 1 209 ? 10.06262 -6.82468 -17.10554 1.000 23.74038 271 ARG A C 1
ATOM 1574 O O . ARG A 1 209 ? 10.76976 -6.52447 -18.07771 1.000 19.32971 271 ARG A O 1
ATOM 1582 N N . ALA A 1 210 ? 9.76781 -5.97950 -16.10991 1.000 19.24790 272 ALA A N 1
ATOM 1583 C CA . ALA A 1 210 ? 10.24543 -4.59598 -16.11767 1.000 22.53409 272 ALA A CA 1
ATOM 1584 C C . ALA A 1 210 ? 11.76285 -4.51983 -16.20648 1.000 20.93915 272 ALA A C 1
ATOM 1585 O O . ALA A 1 210 ? 12.31174 -3.59946 -16.82848 1.000 23.36326 272 ALA A O 1
ATOM 1587 N N . TYR A 1 211 ? 12.46214 -5.46399 -15.58939 1.000 20.75004 273 TYR A N 1
ATOM 1588 C CA . TYR A 1 211 ? 13.91132 -5.38974 -15.58973 1.000 20.15231 273 TYR A CA 1
ATOM 1589 C C . TYR A 1 211 ? 14.53271 -5.87825 -16.89206 1.000 19.89647 273 TYR A C 1
ATOM 1590 O O . TYR A 1 211 ? 15.76029 -5.91490 -16.98969 1.000 17.35154 273 TYR A O 1
ATOM 1599 N N . TYR A 1 212 ? 13.72125 -6.25367 -17.88298 1.000 21.79822 274 TYR A N 1
ATOM 1600 C CA . TYR A 1 212 ? 14.20745 -6.71038 -19.18188 1.000 21.18672 274 TYR A CA 1
ATOM 1601 C C . TYR A 1 212 ? 13.94638 -5.70094 -20.28958 1.000 20.61770 274 TYR A C 1
ATOM 1602 O O . TYR A 1 212 ? 14.23802 -5.98810 -21.45602 1.000 22.12498 274 TYR A O 1
ATOM 1611 N N . THR A 1 213 ? 13.36654 -4.54251 -19.97344 1.000 22.01775 275 THR A N 1
ATOM 1612 C CA . THR A 1 213 ? 13.08155 -3.54398 -20.99548 1.000 24.48655 275 THR A CA 1
ATOM 1613 C C . THR A 1 213 ? 14.34494 -3.01349 -21.66985 1.000 23.07937 275 THR A C 1
ATOM 1614 O O . THR A 1 213 ? 14.23840 -2.37331 -22.71347 1.000 21.09004 275 THR A O 1
ATOM 1618 N N . ASN A 1 214 ? 15.52489 -3.31948 -21.13979 1.000 21.93527 276 ASN A N 1
ATOM 1619 C CA . ASN A 1 214 ? 16.77899 -2.77322 -21.64757 1.000 18.93012 276 ASN A CA 1
ATOM 1620 C C . ASN A 1 214 ? 17.45305 -3.65271 -22.69535 1.000 20.84729 276 ASN A C 1
ATOM 1621 O O . ASN A 1 214 ? 18.52257 -3.27549 -23.17981 1.000 19.13105 276 ASN A O 1
ATOM 1626 N N . ARG A 1 215 ? 16.88178 -4.81187 -23.04785 1.000 19.37906 277 ARG A N 1
ATOM 1627 C CA . ARG A 1 215 ? 17.54129 -5.69191 -24.00707 1.000 19.37459 277 ARG A CA 1
ATOM 1628 C C . ARG A 1 215 ? 16.52485 -6.60879 -24.66451 1.000 21.56184 277 ARG A C 1
ATOM 1629 O O . ARG A 1 215 ? 15.43034 -6.83854 -24.13982 1.000 19.36139 277 ARG A O 1
ATOM 1637 N N . SER A 1 216 ? 16.94358 -7.18171 -25.79621 1.000 16.09312 278 SER A N 1
ATOM 1638 C CA . SER A 1 216 ? 16.13622 -8.15167 -26.52790 1.000 15.73085 278 SER A CA 1
ATOM 1639 C C . SER A 1 216 ? 16.62361 -9.57249 -26.23591 1.000 18.79761 278 SER A C 1
ATOM 1640 O O . SER A 1 216 ? 16.96697 -9.89218 -25.08951 1.000 16.67349 278 SER A O 1
ATOM 1643 N N . GLN A 1 217 ? 16.62434 -10.44902 -27.25104 1.000 16.26885 279 GLN A N 1
ATOM 1644 C CA . GLN A 1 217 ? 17.12993 -11.82153 -27.15765 1.000 15.44081 279 GLN A CA 1
ATOM 1645 C C . GLN A 1 217 ? 17.26000 -12.27837 -28.60260 1.000 14.99927 279 GLN A C 1
ATOM 1646 O O . GLN A 1 217 ? 16.90764 -11.50686 -29.50456 1.000 16.01341 279 GLN A O 1
ATOM 1652 N N . PRO A 1 218 ? 17.77608 -13.47164 -28.88572 1.000 14.07420 280 PRO A N 1
ATOM 1653 C CA . PRO A 1 218 ? 17.95664 -13.87284 -30.29267 1.000 16.59494 280 PRO A CA 1
ATOM 1654 C C . PRO A 1 218 ? 16.66282 -13.75748 -31.08347 1.000 18.44945 280 PRO A C 1
ATOM 1655 O O . PRO A 1 218 ? 15.61964 -14.30904 -30.68529 1.000 14.87439 280 PRO A O 1
ATOM 1659 N N . PRO A 1 219 ? 16.69681 -13.04585 -32.23195 1.000 18.14322 281 PRO A N 1
ATOM 1660 C CA . PRO A 1 219 ? 15.47859 -12.62931 -32.96745 1.000 15.26141 281 PRO A CA 1
ATOM 1661 C C . PRO A 1 219 ? 14.75859 -13.73158 -33.74409 1.000 13.86618 281 PRO A C 1
ATOM 1662 O O . PRO A 1 219 ? 14.85324 -13.87120 -34.97244 1.000 20.14886 281 PRO A O 1
ATOM 1666 N N . LEU A 1 220 ? 13.97544 -14.51894 -33.00670 1.000 13.53552 282 LEU A N 1
ATOM 1667 C CA . LEU A 1 220 ? 13.24055 -15.66625 -33.53212 1.000 15.53334 282 LEU A CA 1
ATOM 1668 C C . LEU A 1 220 ? 11.80682 -15.33380 -33.94668 1.000 15.01269 282 LEU A C 1
ATOM 1669 O O . LEU A 1 220 ? 11.11801 -16.21044 -34.48749 1.000 17.06852 282 LEU A O 1
ATOM 1674 N N . LEU A 1 221 ? 11.36021 -14.09768 -33.73539 1.000 14.30662 283 LEU A N 1
ATOM 1675 C CA . LEU A 1 221 ? 9.95835 -13.73796 -33.96886 1.000 18.33104 283 LEU A CA 1
ATOM 1676 C C . LEU A 1 221 ? 9.51391 -14.02223 -35.40333 1.000 16.80270 283 LEU A C 1
ATOM 1677 O O . LEU A 1 221 ? 8.43966 -14.59654 -35.62191 1.000 16.40609 283 LEU A O 1
ATOM 1682 N N . SER A 1 222 ? 10.30156 -13.59597 -36.40649 1.000 16.96823 284 SER A N 1
ATOM 1683 C CA . SER A 1 222 ? 9.91296 -13.89373 -37.78676 1.000 17.41461 284 SER A CA 1
ATOM 1684 C C . SER A 1 222 ? 9.75914 -15.39393 -38.01167 1.000 14.95027 284 SER A C 1
ATOM 1685 O O . SER A 1 222 ? 8.86289 -15.82849 -38.75290 1.000 15.98843 284 SER A O 1
ATOM 1688 N N . SER A 1 223 ? 10.59953 -16.21062 -37.35274 1.000 16.63507 285 SER A N 1
ATOM 1689 C CA . SER A 1 223 ? 10.53703 -17.64696 -37.55324 1.000 15.37051 285 SER A CA 1
ATOM 1690 C C . SER A 1 223 ? 9.28220 -18.22914 -36.93003 1.000 15.25915 285 SER A C 1
ATOM 1691 O O . SER A 1 223 ? 8.69119 -19.16595 -37.48087 1.000 17.04650 285 SER A O 1
ATOM 1694 N N . MET A 1 224 ? 8.88860 -17.70773 -35.76271 1.000 15.30126 286 MET A N 1
ATOM 1695 C CA . MET A 1 224 ? 7.62306 -18.11377 -35.16211 1.000 19.03643 286 MET A CA 1
ATOM 1696 C C . MET A 1 224 ? 6.45484 -17.81035 -36.09387 1.000 18.09274 286 MET A C 1
ATOM 1697 O O . MET A 1 224 ? 5.57273 -18.65387 -36.29368 1.000 18.26042 286 MET A O 1
ATOM 1702 N N . VAL A 1 225 ? 6.41906 -16.59490 -36.64366 1.000 17.89727 287 VAL A N 1
ATOM 1703 C CA . VAL A 1 225 ? 5.34366 -16.23367 -37.56972 1.000 18.49759 287 VAL A CA 1
ATOM 1704 C C . VAL A 1 225 ? 5.35833 -17.15973 -38.78129 1.000 20.67256 287 VAL A C 1
ATOM 1705 O O . VAL A 1 225 ? 4.31863 -17.71257 -39.18049 1.000 18.31542 287 VAL A O 1
ATOM 1709 N N . TYR A 1 226 ? 6.54618 -17.41564 -39.33662 1.000 17.82861 288 TYR A N 1
ATOM 1710 C CA . TYR A 1 226 ? 6.63075 -18.27990 -40.50798 1.000 21.14544 288 TYR A CA 1
ATOM 1711 C C . TYR A 1 226 ? 6.13207 -19.68909 -40.21255 1.000 18.86822 288 TYR A C 1
ATOM 1712 O O . TYR A 1 226 ? 5.39864 -20.27003 -41.02208 1.000 19.73790 288 TYR A O 1
ATOM 1721 N N . GLU A 1 227 ? 6.52519 -20.27157 -39.07193 1.000 19.95695 289 GLU A N 1
ATOM 1722 C CA . GLU A 1 227 ? 6.16935 -21.66575 -38.83276 1.000 17.68433 289 GLU A CA 1
ATOM 1723 C C . GLU A 1 227 ? 4.66978 -21.81641 -38.63217 1.000 20.70138 289 GLU A C 1
ATOM 1724 O O . GLU A 1 227 ? 4.06496 -22.80015 -39.09796 1.000 19.77418 289 GLU A O 1
ATOM 1730 N N . ILE A 1 228 ? 4.05785 -20.85751 -37.93613 1.000 18.89214 290 ILE A N 1
ATOM 1731 C CA . ILE A 1 228 ? 2.60560 -20.87069 -37.76915 1.000 21.96709 290 ILE A CA 1
ATOM 1732 C C . ILE A 1 228 ? 1.92131 -20.68039 -39.12146 1.000 19.56653 290 ILE A C 1
ATOM 1733 O O . ILE A 1 228 ? 1.02680 -21.44961 -39.50305 1.000 19.83535 290 ILE A O 1
ATOM 1738 N N . TYR A 1 229 ? 2.34486 -19.65672 -39.86647 1.000 19.19253 291 TYR A N 1
ATOM 1739 C CA . TYR A 1 229 ? 1.70823 -19.35081 -41.14853 1.000 20.51411 291 TYR A CA 1
ATOM 1740 C C . TYR A 1 229 ? 1.78455 -20.53643 -42.09812 1.000 22.01560 291 TYR A C 1
ATOM 1741 O O . TYR A 1 229 ? 0.82507 -20.81907 -42.82701 1.000 24.99201 291 TYR A O 1
ATOM 1750 N N . ASN A 1 230 ? 2.90363 -21.26594 -42.08041 1.000 19.89695 292 ASN A N 1
ATOM 1751 C CA . ASN A 1 230 ? 3.07883 -22.38665 -42.99666 1.000 22.02692 292 ASN A CA 1
ATOM 1752 C C . ASN A 1 230 ? 2.01834 -23.46312 -42.77692 1.000 24.83372 292 ASN A C 1
ATOM 1753 O O . ASN A 1 230 ? 1.68416 -24.19932 -43.71198 1.000 23.38818 292 ASN A O 1
ATOM 1758 N N . VAL A 1 231 ? 1.47856 -23.56586 -41.56496 1.000 21.47289 293 VAL A N 1
ATOM 1759 C CA . VAL A 1 231 ? 0.39932 -24.51296 -41.28815 1.000 18.92530 293 VAL A CA 1
ATOM 1760 C C . VAL A 1 231 ? -0.96334 -23.87262 -41.50331 1.000 24.00851 293 VAL A C 1
ATOM 1761 O O . VAL A 1 231 ? -1.79106 -24.39301 -42.25756 1.000 27.77448 293 VAL A O 1
ATOM 1765 N N . THR A 1 232 ? -1.21327 -22.72681 -40.86965 1.000 22.49536 294 THR A N 1
ATOM 1766 C CA . THR A 1 232 ? -2.55153 -22.13824 -40.83624 1.000 24.14301 294 THR A CA 1
ATOM 1767 C C . THR A 1 232 ? -2.86147 -21.19498 -41.99344 1.000 31.32488 294 THR A C 1
ATOM 1768 O O . THR A 1 232 ? -4.03556 -20.84577 -42.17624 1.000 31.37093 294 THR A O 1
ATOM 1772 N N . LYS A 1 233 ? -1.85826 -20.77116 -42.77081 1.000 22.06603 295 LYS A N 1
ATOM 1773 C CA . LYS A 1 233 ? -2.05164 -19.82410 -43.87346 1.000 26.02320 295 LYS A CA 1
ATOM 1774 C C . LYS A 1 233 ? -2.78385 -18.56162 -43.40709 1.000 25.58209 295 LYS A C 1
ATOM 1775 O O . LYS A 1 233 ? -3.57644 -17.96571 -44.13951 1.000 23.13373 295 LYS A O 1
ATOM 1781 N N . ASP A 1 234 ? -2.49964 -18.14414 -42.17087 1.000 27.41889 296 ASP A N 1
ATOM 1782 C CA . ASP A 1 234 ? -3.10620 -16.98003 -41.53208 1.000 24.65656 296 ASP A CA 1
ATOM 1783 C C . ASP A 1 234 ? -2.56605 -15.67779 -42.12550 1.000 29.11821 296 ASP A C 1
ATOM 1784 O O . ASP A 1 234 ? -1.56488 -15.12993 -41.64272 1.000 22.46587 296 ASP A O 1
ATOM 1789 N N . GLU A 1 235 ? -3.23974 -15.16120 -43.15764 1.000 27.81364 297 GLU A N 1
ATOM 1790 C CA . GLU A 1 235 ? -2.75860 -13.96903 -43.85440 1.000 29.64501 297 GLU A CA 1
ATOM 1791 C C . GLU A 1 235 ? -2.83076 -12.72533 -42.97716 1.000 25.85195 297 GLU A C 1
ATOM 1792 O O . GLU A 1 235 ? -1.98789 -11.82477 -43.10538 1.000 22.70025 297 GLU A O 1
ATOM 1798 N N . GLU A 1 236 ? -3.82656 -12.65296 -42.08836 1.000 24.97460 298 GLU A N 1
ATOM 1799 C CA . GLU A 1 236 ? -3.92915 -11.51120 -41.18637 1.000 26.65337 298 GLU A CA 1
ATOM 1800 C C . GLU A 1 236 ? -2.74126 -11.45741 -40.23750 1.000 23.53522 298 GLU A C 1
ATOM 1801 O O . GLU A 1 236 ? -2.23359 -10.37243 -39.93097 1.000 23.42484 298 GLU A O 1
ATOM 1807 N N . LEU A 1 237 ? -2.29375 -12.61602 -39.75322 1.000 21.58238 299 LEU A N 1
ATOM 1808 C CA . LEU A 1 237 ? -1.11980 -12.63390 -38.88385 1.000 23.09353 299 LEU A CA 1
ATOM 1809 C C . LEU A 1 237 ? 0.10075 -12.09193 -39.62024 1.000 22.02534 299 LEU A C 1
ATOM 1810 O O . LEU A 1 237 ? 0.82336 -11.22951 -39.10625 1.000 22.09729 299 LEU A O 1
ATOM 1815 N N . VAL A 1 238 ? 0.32995 -12.57022 -40.84271 1.000 22.69725 300 VAL A N 1
ATOM 1816 C CA . VAL A 1 238 ? 1.47868 -12.09601 -41.61133 1.000 19.31625 300 VAL A CA 1
ATOM 1817 C C . VAL A 1 238 ? 1.38593 -10.59273 -41.82906 1.000 26.69621 300 VAL A C 1
ATOM 1818 O O . VAL A 1 238 ? 2.35927 -9.86001 -41.61487 1.000 23.38796 300 VAL A O 1
ATOM 1822 N N . ARG A 1 239 ? 0.20253 -10.10172 -42.23185 1.000 21.84186 301 ARG A N 1
ATOM 1823 C CA . ARG A 1 239 ? 0.05100 -8.66307 -42.45363 1.000 24.54360 301 ARG A CA 1
ATOM 1824 C C . ARG A 1 239 ? 0.31559 -7.86913 -41.17793 1.000 23.55156 301 ARG A C 1
ATOM 1825 O O . ARG A 1 239 ? 0.95199 -6.80779 -41.21572 1.000 25.79104 301 ARG A O 1
ATOM 1833 N N . LYS A 1 240 ? -0.16571 -8.36168 -40.03938 1.000 24.14579 302 LYS A N 1
ATOM 1834 C CA . LYS A 1 240 ? 0.11966 -7.69320 -38.77487 1.000 22.26539 302 LYS A CA 1
ATOM 1835 C C . LYS A 1 240 ? 1.60628 -7.76213 -38.43999 1.000 22.39843 302 LYS A C 1
ATOM 1836 O O . LYS A 1 240 ? 2.17719 -6.79727 -37.91902 1.000 25.44909 302 LYS A O 1
ATOM 1842 N N . ALA A 1 241 ? 2.25289 -8.88689 -38.74955 1.000 20.38384 303 ALA A N 1
ATOM 1843 C CA . ALA A 1 241 ? 3.62866 -9.08406 -38.31530 1.000 24.28168 303 ALA A CA 1
ATOM 1844 C C . ALA A 1 241 ? 4.63263 -8.26159 -39.12350 1.000 20.94001 303 ALA A C 1
ATOM 1845 O O . ALA A 1 241 ? 5.66649 -7.86024 -38.56522 1.000 23.41224 303 ALA A O 1
ATOM 1847 N N . ILE A 1 242 ? 4.36569 -8.01138 -40.41426 1.000 23.78223 304 ILE A N 1
ATOM 1848 C CA . ILE A 1 242 ? 5.38046 -7.38594 -41.27084 1.000 21.47100 304 ILE A CA 1
ATOM 1849 C C . ILE A 1 242 ? 5.90394 -6.06564 -40.71701 1.000 24.89076 304 ILE A C 1
ATOM 1850 O O . ILE A 1 242 ? 7.13274 -5.91294 -40.61341 1.000 21.31212 304 ILE A O 1
ATOM 1855 N N . PRO A 1 243 ? 5.06670 -5.07443 -40.37366 1.000 22.26541 305 PRO A N 1
ATOM 1856 C CA . PRO A 1 243 ? 5.63339 -3.80574 -39.89406 1.000 23.35623 305 PRO A CA 1
ATOM 1857 C C . PRO A 1 243 ? 6.40752 -3.94717 -38.60307 1.000 22.77804 305 PRO A C 1
ATOM 1858 O O . PRO A 1 243 ? 7.38089 -3.21630 -38.38935 1.000 22.41832 305 PRO A O 1
ATOM 1862 N N . LEU A 1 244 ? 5.99233 -4.86401 -37.72984 1.000 22.16501 306 LEU A N 1
ATOM 1863 C CA . LEU A 1 244 ? 6.70858 -5.10580 -36.48492 1.000 21.92744 306 LEU A CA 1
ATOM 1864 C C . LEU A 1 244 ? 8.02257 -5.83818 -36.73232 1.000 22.18744 306 LEU A C 1
ATOM 1865 O O . LEU A 1 244 ? 9.02873 -5.57527 -36.05517 1.000 21.41684 306 LEU A O 1
ATOM 1870 N N . LEU A 1 245 ? 8.03419 -6.76288 -37.68704 1.000 18.64104 307 LEU A N 1
ATOM 1871 C CA . LEU A 1 245 ? 9.29864 -7.40811 -38.03758 1.000 22.49584 307 LEU A CA 1
ATOM 1872 C C . LEU A 1 245 ? 10.24693 -6.41906 -38.70253 1.000 23.87402 307 LEU A C 1
ATOM 1873 O O . LEU A 1 245 ? 11.47032 -6.53960 -38.55223 1.000 22.99077 307 LEU A O 1
ATOM 1878 N N . LEU A 1 246 ? 9.70173 -5.41559 -39.40190 1.000 21.94025 308 LEU A N 1
ATOM 1879 C CA . LEU A 1 246 ? 10.53565 -4.35774 -39.97714 1.000 23.85924 308 LEU A CA 1
ATOM 1880 C C . LEU A 1 246 ? 11.12766 -3.46499 -38.89230 1.000 22.50448 308 LEU A C 1
ATOM 1881 O O . LEU A 1 246 ? 12.30172 -3.09723 -38.96341 1.000 22.73566 308 LEU A O 1
ATOM 1886 N N . LYS A 1 247 ? 10.33131 -3.08475 -37.88962 1.000 22.59525 309 LYS A N 1
ATOM 1887 C CA . LYS A 1 247 ? 10.89542 -2.40719 -36.72754 1.000 23.46268 309 LYS A CA 1
ATOM 1888 C C . LYS A 1 247 ? 12.01744 -3.22846 -36.09828 1.000 21.91204 309 LYS A C 1
ATOM 1889 O O . LYS A 1 247 ? 13.12580 -2.71946 -35.88576 1.000 22.10912 309 LYS A O 1
ATOM 1895 N N . GLU A 1 248 ? 11.75212 -4.50288 -35.79207 1.000 19.58136 310 GLU A N 1
ATOM 1896 C CA . GLU A 1 248 ? 12.78311 -5.34153 -35.17571 1.000 17.54067 310 GLU A CA 1
ATOM 1897 C C . GLU A 1 248 ? 14.03971 -5.40629 -36.03231 1.000 20.09861 310 GLU A C 1
ATOM 1898 O O . GLU A 1 248 ? 15.16237 -5.29797 -35.52227 1.000 19.26884 310 GLU A O 1
ATOM 1904 N N . TYR A 1 249 ? 13.86268 -5.58370 -37.33951 1.000 18.19442 311 TYR A N 1
ATOM 1905 C CA . TYR A 1 249 ? 15.00477 -5.65842 -38.24201 1.000 19.21708 311 TYR A CA 1
ATOM 1906 C C . TYR A 1 249 ? 15.83778 -4.37467 -38.20589 1.000 19.13459 311 TYR A C 1
ATOM 1907 O O . TYR A 1 249 ? 17.07351 -4.43157 -38.14540 1.000 19.49091 311 TYR A O 1
ATOM 1916 N N . GLU A 1 250 ? 15.19296 -3.20108 -38.21807 1.000 18.81690 312 GLU A N 1
ATOM 1917 C CA . GLU A 1 250 ? 15.99281 -1.97664 -38.18008 1.000 22.63901 312 GLU A CA 1
ATOM 1918 C C . GLU A 1 250 ? 16.67790 -1.80760 -36.83110 1.000 21.02342 312 GLU A C 1
ATOM 1919 O O . GLU A 1 250 ? 17.76889 -1.23470 -36.76450 1.000 19.67900 312 GLU A O 1
ATOM 1925 N N . PHE A 1 251 ? 16.04415 -2.28601 -35.75386 1.000 20.98800 313 PHE A N 1
ATOM 1926 C CA . PHE A 1 251 ? 16.67190 -2.30002 -34.43382 1.000 19.14830 313 PHE A CA 1
ATOM 1927 C C . PHE A 1 251 ? 17.99910 -3.05591 -34.46486 1.000 20.14020 313 PHE A C 1
ATOM 1928 O O . PHE A 1 251 ? 19.02518 -2.55425 -33.99821 1.000 18.84224 313 PHE A O 1
ATOM 1936 N N . TRP A 1 252 ? 18.0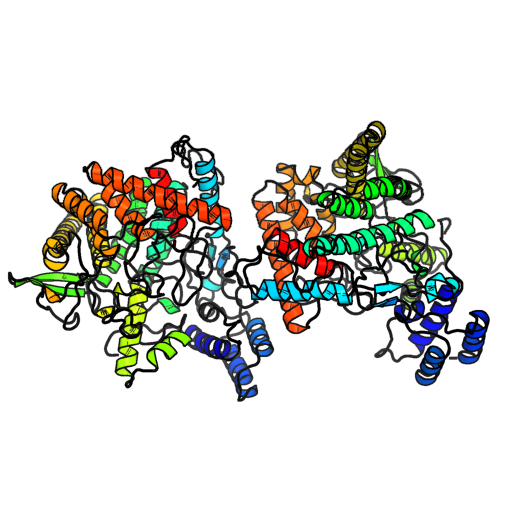1042 -4.24450 -35.04775 1.000 17.66311 314 TRP A N 1
ATOM 1937 C CA . TRP A 1 252 ? 19.25458 -5.01688 -35.06541 1.000 20.83881 314 TRP A CA 1
ATOM 1938 C C . TRP A 1 252 ? 20.26179 -4.44445 -36.04683 1.000 20.81185 314 TRP A C 1
ATOM 1939 O O . TRP A 1 252 ? 21.46271 -4.68055 -35.89110 1.000 18.01018 314 TRP A O 1
ATOM 1950 N N . ASN A 1 253 ? 19.78920 -3.67969 -37.02620 1.000 17.53052 315 ASN A N 1
ATOM 1951 C CA . ASN A 1 253 ? 20.62664 -3.15648 -38.09548 1.000 17.93098 315 ASN A CA 1
ATOM 1952 C C . ASN A 1 253 ? 20.85178 -1.65076 -37.98611 1.000 22.18947 315 ASN A C 1
ATOM 1953 O O . ASN A 1 253 ? 21.00017 -0.95824 -39.00170 1.000 24.57972 315 ASN A O 1
ATOM 1958 N N . SER A 1 254 ? 20.94503 -1.14370 -36.75844 1.000 19.80646 316 SER A N 1
ATOM 1959 C CA . SER A 1 254 ? 21.23261 0.26154 -36.53944 1.000 23.45252 316 SER A CA 1
ATOM 1960 C C . SER A 1 254 ? 21.85161 0.42085 -35.15996 1.000 22.20285 316 SER A C 1
ATOM 1961 O O . SER A 1 254 ? 21.85574 -0.50846 -34.34741 1.000 21.70016 316 SER A O 1
ATOM 1964 N N . GLY A 1 255 ? 22.38940 1.61226 -34.91411 1.000 23.71605 317 GLY A N 1
ATOM 1965 C CA . GLY A 1 255 ? 22.93309 1.91423 -33.60181 1.000 24.45653 317 GLY A CA 1
ATOM 1966 C C . GLY A 1 255 ? 24.04093 0.95677 -33.21633 1.000 25.11515 317 GLY A C 1
ATOM 1967 O O . GLY A 1 255 ? 24.80754 0.47746 -34.06187 1.000 20.84221 317 GLY A O 1
ATOM 1968 N N . LYS A 1 256 ? 24.11130 0.64389 -31.91521 1.000 23.78682 318 LYS A N 1
ATOM 1969 C CA . LYS A 1 256 ? 25.19524 -0.18935 -31.40085 1.000 22.51890 318 LYS A CA 1
ATOM 1970 C C . LYS A 1 256 ? 25.06691 -1.64657 -31.81979 1.000 24.35633 318 LYS A C 1
ATOM 1971 O O . LYS A 1 256 ? 26.04952 -2.38726 -31.73237 1.000 24.74790 318 LYS A O 1
ATOM 1977 N N . HIS A 1 257 ? 23.88649 -2.08207 -32.27995 1.000 22.13740 319 HIS A N 1
ATOM 1978 C CA . HIS A 1 257 ? 23.73218 -3.46497 -32.70264 1.000 16.59511 319 HIS A CA 1
ATOM 1979 C C . HIS A 1 257 ? 24.39547 -3.73727 -34.05300 1.000 18.86194 319 HIS A C 1
ATOM 1980 O O . HIS A 1 257 ? 24.78047 -4.87668 -34.30811 1.000 19.87560 319 HIS A O 1
ATOM 1987 N N . LYS A 1 258 ? 24.57659 -2.71731 -34.88225 1.000 17.65261 320 LYS A N 1
ATOM 1988 C CA . LYS A 1 258 ? 25.10308 -2.86914 -36.23354 1.000 18.11667 320 LYS A CA 1
ATOM 1989 C C . LYS A 1 258 ? 26.61424 -2.65392 -36.23815 1.000 18.77069 320 LYS A C 1
ATOM 1990 O O . LYS A 1 258 ? 27.10729 -1.68563 -35.65798 1.000 19.08038 320 LYS A O 1
ATOM 1996 N N . VAL A 1 259 ? 27.34709 -3.57122 -36.86962 1.000 20.30187 321 VAL A N 1
ATOM 1997 C CA . VAL A 1 259 ? 28.77915 -3.40853 -37.07527 1.000 18.23971 321 VAL A CA 1
ATOM 1998 C C . VAL A 1 259 ? 29.06057 -3.63013 -38.55256 1.000 18.17659 321 VAL A C 1
ATOM 1999 O O . VAL A 1 259 ? 28.28992 -4.27334 -39.26973 1.000 19.38230 321 VAL A O 1
ATOM 2003 N N . VAL A 1 260 ? 30.17535 -3.08005 -39.01901 1.000 17.77721 322 VAL A N 1
ATOM 2004 C CA . VAL A 1 260 ? 30.59110 -3.27825 -40.40302 1.000 22.85564 322 VAL A CA 1
ATOM 2005 C C . VAL A 1 260 ? 31.97576 -3.90818 -40.40629 1.000 21.85376 322 VAL A C 1
ATOM 2006 O O . VAL A 1 260 ? 32.89137 -3.40434 -39.74275 1.000 19.80153 322 VAL A O 1
ATOM 2010 N N . ILE A 1 261 ? 32.11233 -5.01485 -41.14404 1.000 19.06798 323 ILE A N 1
ATOM 2011 C CA . ILE A 1 261 ? 33.35959 -5.77117 -41.29013 1.000 17.31573 323 ILE A CA 1
ATOM 2012 C C . ILE A 1 261 ? 33.70278 -5.76763 -42.76916 1.000 18.31995 323 ILE A C 1
ATOM 2013 O O . ILE A 1 261 ? 32.99925 -6.40288 -43.55940 1.000 16.51553 323 ILE A O 1
ATOM 2018 N N . ARG A 1 262 ? 34.80311 -5.11301 -43.13188 1.000 17.90050 324 ARG A N 1
ATOM 2019 C CA . ARG A 1 262 ? 35.24820 -5.02317 -44.52378 1.000 16.26845 324 ARG A CA 1
ATOM 2020 C C . ARG A 1 262 ? 36.19246 -6.16917 -44.87084 1.000 21.34574 324 ARG A C 1
ATOM 2021 O O . ARG A 1 262 ? 37.12019 -6.46796 -44.11546 1.000 22.05710 324 ARG A O 1
ATOM 2029 N N . ASP A 1 263 ? 35.98081 -6.79070 -46.02527 1.000 18.12913 325 ASP A N 1
ATOM 2030 C CA . ASP A 1 263 ? 36.83018 -7.90113 -46.43053 1.000 18.75729 325 ASP A CA 1
ATOM 2031 C C . ASP A 1 263 ? 37.88206 -7.44880 -47.44330 1.000 17.08169 325 ASP A C 1
ATOM 2032 O O . ASP A 1 263 ? 37.87400 -6.32679 -47.93912 1.000 20.76133 325 ASP A O 1
ATOM 2037 N N . ALA A 1 264 ? 38.78929 -8.36821 -47.75696 1.000 16.59437 326 ALA A N 1
ATOM 2038 C CA . ALA A 1 264 ? 39.95344 -8.05282 -48.57207 1.000 18.28195 326 ALA A CA 1
ATOM 2039 C C . ALA A 1 264 ? 39.59042 -7.70799 -50.00790 1.000 19.51933 326 ALA A C 1
ATOM 2040 O O . ALA A 1 264 ? 40.41954 -7.13242 -50.72441 1.000 19.46974 326 ALA A O 1
ATOM 2042 N N . ASN A 1 265 ? 38.38703 -8.04245 -50.44406 1.000 18.71119 327 ASN A N 1
ATOM 2043 C CA . ASN A 1 265 ? 37.92882 -7.66836 -51.78088 1.000 18.23187 327 ASN A CA 1
ATOM 2044 C C . ASN A 1 265 ? 37.18652 -6.33683 -51.80127 1.000 18.25125 327 ASN A C 1
ATOM 2045 O O . ASN A 1 265 ? 36.68421 -5.93307 -52.85899 1.000 20.54641 327 ASN A O 1
ATOM 2050 N N . GLY A 1 266 ? 37.10236 -5.64748 -50.67042 1.000 16.02312 328 GLY A N 1
ATOM 2051 C CA . GLY A 1 266 ? 36.51124 -4.32709 -50.62403 1.000 19.39548 328 GLY A CA 1
ATOM 2052 C C . GLY A 1 266 ? 35.05817 -4.25902 -50.21406 1.000 20.11009 328 GLY A C 1
ATOM 2053 O O . GLY A 1 266 ? 34.48942 -3.16538 -50.21970 1.000 21.99383 328 GLY A O 1
ATOM 2054 N N . TYR A 1 267 ? 34.44657 -5.37938 -49.84243 1.000 19.63363 329 TYR A N 1
ATOM 2055 C CA . TYR A 1 267 ? 33.02826 -5.40868 -49.51755 1.000 19.46910 329 TYR A CA 1
ATOM 2056 C C . TYR A 1 267 ? 32.80021 -5.14776 -48.04245 1.000 20.20227 329 TYR A C 1
ATOM 2057 O O . TYR A 1 267 ? 33.39078 -5.81678 -47.20137 1.000 16.80633 329 TYR A O 1
ATOM 2066 N N . ASP A 1 268 ? 31.92116 -4.20136 -47.74371 1.000 17.96711 330 ASP A N 1
ATOM 2067 C CA . ASP A 1 268 ? 31.50053 -3.94934 -46.37081 1.000 19.39472 330 ASP A CA 1
ATOM 2068 C C . ASP A 1 268 ? 30.35257 -4.88900 -46.02207 1.000 22.08698 330 ASP A C 1
ATOM 2069 O O . ASP A 1 268 ? 29.30499 -4.87693 -46.68607 1.000 23.21815 330 ASP A O 1
ATOM 2074 N N . HIS A 1 269 ? 30.54595 -5.70657 -44.99688 1.000 18.43608 331 HIS A N 1
ATOM 2075 C CA . HIS A 1 269 ? 29.54311 -6.67663 -44.57265 1.000 17.37650 331 HIS A CA 1
ATOM 2076 C C . HIS A 1 269 ? 28.83776 -6.12179 -43.34378 1.000 21.83063 331 HIS A C 1
ATOM 2077 O O . HIS A 1 269 ? 29.48360 -5.81530 -42.33588 1.000 20.56850 331 HIS A O 1
ATOM 2084 N N . VAL A 1 270 ? 27.52955 -5.94709 -43.44796 1.000 18.64776 332 VAL A N 1
ATOM 2085 C CA . VAL A 1 270 ? 26.74649 -5.38903 -42.35417 1.000 20.67377 332 VAL A CA 1
ATOM 2086 C C . VAL A 1 270 ? 26.24580 -6.54321 -41.50007 1.000 18.32591 332 VAL A C 1
ATOM 2087 O O . VAL A 1 270 ? 25.50653 -7.40631 -41.98061 1.000 18.80483 332 VAL A O 1
ATOM 2091 N N . LEU A 1 271 ? 26.65975 -6.57094 -40.23435 1.000 17.09830 333 LEU A N 1
ATOM 2092 C CA . LEU A 1 271 ? 26.35806 -7.68058 -39.35240 1.000 16.83422 333 LEU A CA 1
ATOM 2093 C C . LEU A 1 271 ? 25.93170 -7.11922 -38.00288 1.000 16.15026 333 LEU A C 1
ATOM 2094 O O . LEU A 1 271 ? 26.05048 -5.92010 -37.74916 1.000 18.61207 333 LEU A O 1
ATOM 2099 N N . SER A 1 272 ? 25.41665 -7.98940 -37.13866 1.000 16.67358 334 SER A N 1
ATOM 2100 C CA . SER A 1 272 ? 24.95256 -7.55539 -35.82890 1.000 16.91530 334 SER A CA 1
ATOM 2101 C C . SER A 1 272 ? 25.71839 -8.21527 -34.69329 1.000 15.96510 334 SER A C 1
ATOM 2102 O O . SER A 1 272 ? 26.23791 -9.33108 -34.81265 1.000 14.92031 334 SER A O 1
ATOM 2105 N N . ARG A 1 273 ? 25.77005 -7.49349 -33.57853 1.000 17.13627 335 ARG A N 1
ATOM 2106 C CA . ARG A 1 273 ? 26.21810 -8.02590 -32.31024 1.000 16.68515 335 ARG A CA 1
ATOM 2107 C C . ARG A 1 273 ? 25.09525 -7.83801 -31.30469 1.000 17.52485 335 ARG A C 1
ATOM 2108 O O . ARG A 1 273 ? 24.16424 -7.04593 -31.51789 1.000 15.25788 335 ARG A O 1
ATOM 2116 N N . TYR A 1 274 ? 25.19862 -8.56651 -30.20260 1.000 16.26715 336 TYR A N 1
ATOM 2117 C CA . TYR A 1 274 ? 24.35302 -8.26033 -29.06840 1.000 17.81577 336 TYR A CA 1
ATOM 2118 C C . TYR A 1 274 ? 24.86463 -6.99824 -28.38437 1.000 21.94702 336 TYR A C 1
ATOM 2119 O O . TYR A 1 274 ? 26.04072 -6.63831 -28.47889 1.000 18.14645 336 TYR A O 1
ATOM 2128 N N . TYR A 1 275 ? 23.95677 -6.29155 -27.72372 1.000 19.02148 337 TYR A N 1
ATOM 2129 C CA . TYR A 1 275 ? 24.36342 -5.07364 -27.05342 1.000 18.86636 337 TYR A CA 1
ATOM 2130 C C . TYR A 1 275 ? 23.23863 -4.64557 -26.13284 1.000 18.07288 337 TYR A C 1
ATOM 2131 O O . TYR A 1 275 ? 22.33342 -3.93087 -26.55610 1.000 19.68007 337 TYR A O 1
ATOM 2140 N N . ALA A 1 276 ? 23.28428 -5.07668 -24.87844 1.000 18.21482 338 ALA A N 1
ATOM 2141 C CA . ALA A 1 276 ? 22.26842 -4.64270 -23.92852 1.000 19.33278 338 ALA A CA 1
ATOM 2142 C C . ALA A 1 276 ? 22.39154 -3.15196 -23.65641 1.000 21.30694 338 ALA A C 1
ATOM 2143 O O . ALA A 1 276 ? 23.49215 -2.61454 -23.51736 1.000 21.15909 338 ALA A O 1
ATOM 2145 N N . MET A 1 277 ? 21.25097 -2.47990 -23.53999 1.000 19.18450 339 MET A N 1
ATOM 2146 C CA . MET A 1 277 ? 21.25369 -1.05845 -23.21302 1.000 18.43558 339 MET A CA 1
ATOM 2147 C C . MET A 1 277 ? 21.20727 -0.86961 -21.69534 1.000 22.36019 339 MET A C 1
ATOM 2148 O O . MET A 1 277 ? 20.27037 -0.31689 -21.11537 1.000 21.51709 339 MET A O 1
ATOM 2153 N N . TRP A 1 278 ? 22.28077 -1.34066 -21.06240 1.000 20.83655 340 TRP A N 1
ATOM 2154 C CA . TRP A 1 278 ? 22.34959 -1.47031 -19.61447 1.000 20.49730 340 TRP A CA 1
ATOM 2155 C C . TRP A 1 278 ? 23.81274 -1.53531 -19.22566 1.000 23.23683 340 TRP A C 1
ATOM 2156 O O . TRP A 1 278 ? 24.58848 -2.23849 -19.87881 1.000 23.16092 340 TRP A O 1
ATOM 2167 N N . ASN A 1 279 ? 24.18852 -0.83264 -18.15618 1.000 22.18037 341 ASN A N 1
ATOM 2168 C CA . ASN A 1 279 ? 25.58007 -0.85036 -17.71340 1.000 25.18796 341 ASN A CA 1
ATOM 2169 C C . ASN A 1 279 ? 25.66230 -0.92094 -16.19163 1.000 26.62986 341 ASN A C 1
ATOM 2170 O O . ASN A 1 279 ? 26.56381 -0.34474 -15.57609 1.000 25.17668 341 ASN A O 1
ATOM 2175 N N . LYS A 1 280 ? 24.73442 -1.64606 -15.57634 1.000 23.95163 342 LYS A N 1
ATOM 2176 C CA . LYS A 1 280 ? 24.64744 -1.86112 -14.13749 1.000 24.66250 342 LYS A CA 1
ATOM 2177 C C . LYS A 1 280 ? 24.45985 -3.34190 -13.86644 1.000 24.05190 342 LYS A C 1
ATOM 2178 O O . LYS A 1 280 ? 24.17232 -4.11941 -14.78234 1.000 22.47647 342 LYS A O 1
ATOM 2184 N N . PRO A 1 281 ? 24.60043 -3.77538 -12.61519 1.000 23.87814 343 PRO A N 1
ATOM 2185 C CA . PRO A 1 281 ? 24.18175 -5.14137 -12.27540 1.000 19.17678 343 PRO A CA 1
ATOM 2186 C C . PRO A 1 281 ? 22.77392 -5.40535 -12.78445 1.000 18.49225 343 PRO A C 1
ATOM 2187 O O . PRO A 1 281 ? 21.91330 -4.51882 -12.76145 1.000 21.12088 343 PRO A O 1
ATOM 2191 N N . ARG A 1 282 ? 22.56230 -6.60609 -13.31660 1.000 23.32568 344 ARG A N 1
ATOM 2192 C CA . ARG A 1 282 ? 21.21004 -7.03321 -13.66243 1.000 19.79796 344 ARG A CA 1
ATOM 2193 C C . ARG A 1 282 ? 20.38362 -7.05935 -12.38141 1.000 19.26587 344 ARG A C 1
ATOM 2194 O O . ARG A 1 282 ? 20.78623 -7.72242 -11.41976 1.000 16.75196 344 ARG A O 1
ATOM 2202 N N . PRO A 1 283 ? 19.25457 -6.36040 -12.31813 1.000 17.89306 345 PRO A N 1
ATOM 2203 C CA . PRO A 1 283 ? 18.45946 -6.38112 -11.08282 1.000 20.95994 345 PRO A CA 1
ATOM 2204 C C . PRO A 1 283 ? 18.14645 -7.77820 -10.58527 1.000 21.54227 345 PRO A C 1
ATOM 2205 O O . PRO A 1 283 ? 18.28735 -8.04072 -9.38608 1.000 20.71562 345 PRO A O 1
ATOM 2209 N N . GLU A 1 284 ? 17.76668 -8.69494 -11.48361 1.000 19.92769 346 GLU A N 1
ATOM 2210 C CA . GLU A 1 284 ? 17.42048 -10.05146 -11.08597 1.000 18.21166 346 GLU A CA 1
ATOM 2211 C C . GLU A 1 284 ? 18.60200 -10.83403 -10.52039 1.000 25.14647 346 GLU A C 1
ATOM 2212 O O . GLU A 1 284 ? 18.38078 -11.87248 -9.88463 1.000 20.59210 346 GLU A O 1
ATOM 2218 N N . SER A 1 285 ? 19.84161 -10.35758 -10.71326 1.000 20.33472 347 SER A N 1
ATOM 2219 C CA . SER A 1 285 ? 21.04079 -11.00394 -10.17977 1.000 23.12167 347 SER A CA 1
ATOM 2220 C C . SER A 1 285 ? 21.96659 -9.97192 -9.54135 1.000 24.30311 347 SER A C 1
ATOM 2221 O O . SER A 1 285 ? 23.19194 -10.12507 -9.57718 1.000 25.35703 347 SER A O 1
ATOM 2224 N N . SER A 1 286 ? 21.37333 -8.93008 -8.94463 1.000 22.01665 348 SER A N 1
ATOM 2225 C CA . SER A 1 286 ? 22.09531 -7.71263 -8.57041 1.000 23.77784 348 SER A CA 1
ATOM 2226 C C . SER A 1 286 ? 23.22798 -8.00117 -7.59353 1.000 25.32504 348 SER A C 1
ATOM 2227 O O . SER A 1 286 ? 24.31002 -7.40274 -7.68263 1.000 23.20846 348 SER A O 1
ATOM 2230 N N . VAL A 1 287 ? 22.99210 -8.89671 -6.63774 1.000 23.27018 349 VAL A N 1
ATOM 2231 C CA . VAL A 1 287 ? 24.02571 -9.22548 -5.66228 1.000 26.42881 349 VAL A CA 1
ATOM 2232 C C . VAL A 1 287 ? 25.18008 -9.95457 -6.33592 1.000 29.28631 349 VAL A C 1
ATOM 2233 O O . VAL A 1 287 ? 26.35114 -9.60468 -6.14111 1.000 31.45703 349 VAL A O 1
ATOM 2237 N N . PHE A 1 288 ? 24.86354 -10.98520 -7.12856 1.000 28.06879 350 PHE A N 1
ATOM 2238 C CA . PHE A 1 288 ? 25.89333 -11.72925 -7.85861 1.000 29.42153 350 PHE A CA 1
ATOM 2239 C C . PHE A 1 288 ? 26.73590 -10.79539 -8.71694 1.000 27.33843 350 PHE A C 1
ATOM 2240 O O . PHE A 1 288 ? 27.96906 -10.88934 -8.74014 1.000 27.61913 350 PHE A O 1
ATOM 2248 N N . ASP A 1 289 ? 26.07387 -9.89547 -9.44839 1.000 26.39101 351 ASP A N 1
ATOM 2249 C CA . ASP A 1 289 ? 26.76313 -9.04819 -10.41501 1.000 25.52029 351 ASP A CA 1
ATOM 2250 C C . ASP A 1 289 ? 27.63191 -7.99559 -9.73052 1.000 26.99374 351 ASP A C 1
ATOM 2251 O O . ASP A 1 289 ? 28.74310 -7.71405 -10.18605 1.000 24.55170 351 ASP A O 1
ATOM 2256 N N . GLU A 1 290 ? 27.13236 -7.36800 -8.66376 1.000 27.05853 352 GLU A N 1
ATOM 2257 C CA . GLU A 1 290 ? 27.95569 -6.39910 -7.94752 1.000 28.65004 352 GLU A CA 1
ATOM 2258 C C . GLU A 1 290 ? 29.21220 -7.06200 -7.39013 1.000 29.93613 352 GLU A C 1
ATOM 2259 O O . GLU A 1 290 ? 30.30436 -6.47566 -7.41540 1.000 30.46074 352 GLU A O 1
ATOM 2265 N N . GLU A 1 291 ? 29.08131 -8.29948 -6.91764 1.000 27.38831 353 GLU A N 1
ATOM 2266 C CA . GLU A 1 291 ? 30.23491 -9.02695 -6.39934 1.000 31.42239 353 GLU A CA 1
ATOM 2267 C C . GLU A 1 291 ? 31.24762 -9.29586 -7.50280 1.000 31.41931 353 GLU A C 1
ATOM 2268 O O . GLU A 1 291 ? 32.45556 -9.09006 -7.32247 1.000 31.01402 353 GLU A O 1
ATOM 2274 N N . SER A 1 292 ? 30.76993 -9.76769 -8.65801 1.000 28.78184 354 SER A N 1
ATOM 2275 C CA . SER A 1 292 ? 31.68225 -10.16038 -9.72499 1.000 25.59806 354 SER A CA 1
ATOM 2276 C C . SER A 1 292 ? 32.45233 -8.97778 -10.28981 1.000 28.19901 354 SER A C 1
ATOM 2277 O O . SER A 1 292 ? 33.53049 -9.17436 -10.86324 1.000 29.98636 354 SER A O 1
ATOM 2280 N N . ALA A 1 293 ? 31.92325 -7.76506 -10.15379 1.000 26.39224 355 ALA A N 1
ATOM 2281 C CA . ALA A 1 293 ? 32.58651 -6.55754 -10.61904 1.000 27.63638 355 ALA A CA 1
ATOM 2282 C C . ALA A 1 293 ? 33.40305 -5.87084 -9.52702 1.000 28.23732 355 ALA A C 1
ATOM 2283 O O . ALA A 1 293 ? 34.10513 -4.90081 -9.81939 1.000 30.47911 355 ALA A O 1
ATOM 2285 N N . SER A 1 294 ? 33.33785 -6.36371 -8.28793 1.000 33.30127 356 SER A N 1
ATOM 2286 C CA . SER A 1 294 ? 33.96641 -5.68535 -7.15891 1.000 32.12097 356 SER A CA 1
ATOM 2287 C C . SER A 1 294 ? 35.46666 -5.49621 -7.34121 1.000 36.96189 356 SER A C 1
ATOM 2288 O O . SER A 1 294 ? 36.04103 -4.58518 -6.73287 1.000 39.01682 356 SER A O 1
ATOM 2291 N N . GLY A 1 295 ? 36.11047 -6.32802 -8.16212 1.000 33.59632 357 GLY A N 1
ATOM 2292 C CA . GLY A 1 295 ? 37.54788 -6.30992 -8.34655 1.000 35.83955 357 GLY A CA 1
ATOM 2293 C C . GLY A 1 295 ? 38.07105 -5.32016 -9.35666 1.000 35.62233 357 GLY A C 1
ATOM 2294 O O . GLY A 1 295 ? 39.28629 -5.24875 -9.55917 1.000 35.26584 357 GLY A O 1
ATOM 2295 N N . PHE A 1 296 ? 37.19607 -4.54843 -9.99609 1.000 37.47568 358 PHE A N 1
ATOM 2296 C CA . PHE A 1 296 ? 37.60913 -3.55456 -10.97760 1.000 39.38575 358 PHE A CA 1
ATOM 2297 C C . PHE A 1 296 ? 37.94006 -2.23604 -10.28953 1.000 40.99677 358 PHE A C 1
ATOM 2298 O O . PHE A 1 296 ? 37.24981 -1.81494 -9.35656 1.000 39.77270 358 PHE A O 1
ATOM 2306 N N . SER A 1 297 ? 38.99643 -1.57967 -10.76757 1.000 41.14273 359 SER A N 1
ATOM 2307 C CA . SER A 1 297 ? 39.42023 -0.32246 -10.16296 1.000 43.58850 359 SER A CA 1
ATOM 2308 C C . SER A 1 297 ? 38.39624 0.78191 -10.40004 1.000 45.63035 359 SER A C 1
ATOM 2309 O O . SER A 1 297 ? 37.83294 1.33613 -9.44983 1.000 51.40342 359 SER A O 1
ATOM 2312 N N . THR A 1 298 ? 38.13841 1.11042 -11.66109 1.000 41.85951 360 THR A N 1
ATOM 2313 C CA . THR A 1 298 ? 37.37381 2.30462 -11.99021 1.000 43.52262 360 THR A CA 1
ATOM 2314 C C . THR A 1 298 ? 35.89273 1.98536 -12.17419 1.000 41.07233 360 THR A C 1
ATOM 2315 O O . THR A 1 298 ? 35.49889 0.85071 -12.43553 1.000 42.17258 360 THR A O 1
ATOM 2319 N N . MET A 1 299 ? 35.07710 3.02835 -12.03849 1.000 40.31531 361 MET A N 1
ATOM 2320 C CA . MET A 1 299 ? 33.66061 2.91128 -12.36100 1.000 38.84883 361 MET A CA 1
ATOM 2321 C C . MET A 1 299 ? 33.45670 2.57779 -13.83435 1.000 37.73911 361 MET A C 1
ATOM 2322 O O . MET A 1 299 ? 32.54088 1.82500 -14.18893 1.000 37.50549 361 MET A O 1
ATOM 2327 N N . LEU A 1 300 ? 34.29470 3.13902 -14.70767 1.000 37.86577 362 LEU A N 1
ATOM 2328 C CA . LEU A 1 300 ? 34.15367 2.89757 -16.14119 1.000 39.09398 362 LEU A CA 1
ATOM 2329 C C . LEU A 1 300 ? 34.36698 1.42536 -16.49185 1.000 36.37318 362 LEU A C 1
ATOM 2330 O O . LEU A 1 300 ? 33.64503 0.87345 -17.33433 1.000 31.87764 362 LEU A O 1
ATOM 2335 N N . GLU A 1 301 ? 35.35686 0.77504 -15.86386 1.000 33.75229 363 GLU A N 1
ATOM 2336 C CA . GLU A 1 301 ? 35.56017 -0.65780 -16.07529 1.000 32.83519 363 GLU A CA 1
ATOM 2337 C C . GLU A 1 301 ? 34.35570 -1.45703 -15.59530 1.000 33.82588 363 GLU A C 1
ATOM 2338 O O . GLU A 1 301 ? 33.90391 -2.38723 -16.27535 1.000 30.87154 363 GLU A O 1
ATOM 2344 N N . LYS A 1 302 ? 33.84633 -1.13222 -14.40028 1.000 30.81006 364 LYS A N 1
ATOM 2345 C CA . LYS A 1 302 ? 32.64632 -1.80077 -13.90311 1.000 32.44911 364 LYS A CA 1
ATOM 2346 C C . LYS A 1 302 ? 31.49416 -1.66165 -14.89189 1.000 26.38312 364 LYS A C 1
ATOM 2347 O O . LYS A 1 302 ? 30.80211 -2.63774 -15.19505 1.000 27.93292 364 LYS A O 1
ATOM 2353 N N . GLN A 1 303 ? 31.26606 -0.44687 -15.39399 1.000 29.20337 365 GLN A N 1
ATOM 2354 C CA . GLN A 1 303 ? 30.13568 -0.21625 -16.28711 1.000 29.53234 365 GLN A CA 1
ATOM 2355 C C . GLN A 1 303 ? 30.30486 -0.97581 -17.59664 1.000 28.32013 365 GLN A C 1
ATOM 2356 O O . GLN A 1 303 ? 29.32544 -1.47806 -18.16082 1.000 27.86205 365 GLN A O 1
ATOM 2362 N N . ARG A 1 304 ? 31.53995 -1.06690 -18.10033 1.000 29.07206 366 ARG A N 1
ATOM 2363 C CA . ARG A 1 304 ? 31.78905 -1.87094 -19.29581 1.000 28.27793 366 ARG A CA 1
ATOM 2364 C C . ARG A 1 304 ? 31.53077 -3.34894 -19.02523 1.000 26.67723 366 ARG A C 1
ATOM 2365 O O . ARG A 1 304 ? 30.91470 -4.04305 -19.85148 1.000 22.79978 366 ARG A O 1
ATOM 2373 N N . PHE A 1 305 ? 31.97381 -3.84001 -17.85894 1.000 21.96136 367 PHE A N 1
ATOM 2374 C CA . PHE A 1 305 ? 31.76990 -5.24074 -17.51258 1.000 21.33429 367 PHE A CA 1
ATOM 2375 C C . PHE A 1 305 ? 30.28845 -5.55769 -17.33272 1.000 22.70045 367 PHE A C 1
ATOM 2376 O O . PHE A 1 305 ? 29.80867 -6.60432 -17.79516 1.000 21.76250 367 PHE A O 1
ATOM 2384 N N . HIS A 1 306 ? 29.54663 -4.66606 -16.67015 1.000 20.20000 368 HIS A N 1
ATOM 2385 C CA . HIS A 1 306 ? 28.12130 -4.90553 -16.47874 1.000 22.06229 368 HIS A CA 1
ATOM 2386 C C . HIS A 1 306 ? 27.39320 -4.92301 -17.81636 1.000 21.13876 368 HIS A C 1
ATOM 2387 O O . HIS A 1 306 ? 26.45609 -5.70534 -18.00960 1.000 20.51871 368 HIS A O 1
ATOM 2394 N N . ARG A 1 307 ? 27.80785 -4.07229 -18.75799 1.000 22.00057 369 ARG A N 1
ATOM 2395 C CA . ARG A 1 307 ? 27.18047 -4.12109 -20.07890 1.000 20.78663 369 ARG A CA 1
ATOM 2396 C C . ARG A 1 307 ? 27.49402 -5.43774 -20.76760 1.000 20.35821 369 ARG A C 1
ATOM 2397 O O . ARG A 1 307 ? 26.63082 -6.02525 -21.43862 1.000 21.12346 369 ARG A O 1
ATOM 2405 N N . ASP A 1 308 ? 28.71310 -5.95089 -20.57572 1.000 19.45541 370 ASP A N 1
ATOM 2406 C CA . ASP A 1 308 ? 29.04936 -7.21525 -21.21125 1.000 19.50119 370 ASP A CA 1
ATOM 2407 C C . ASP A 1 308 ? 28.27793 -8.37295 -20.59437 1.000 20.13484 370 ASP A C 1
ATOM 2408 O O . ASP A 1 308 ? 27.90212 -9.30222 -21.31606 1.000 17.16856 370 ASP A O 1
ATOM 2413 N N . ILE A 1 309 ? 27.97570 -8.30032 -19.28682 1.000 17.38342 371 ILE A N 1
ATOM 2414 C CA . ILE A 1 309 ? 27.16604 -9.33241 -18.64043 1.000 16.41911 371 ILE A CA 1
ATOM 2415 C C . ILE A 1 309 ? 25.73387 -9.29735 -19.15949 1.000 16.59121 371 ILE A C 1
ATOM 2416 O O . ILE A 1 309 ? 25.16286 -10.33495 -19.52263 1.000 19.64410 371 ILE A O 1
ATOM 2421 N N . ALA A 1 310 ? 25.11568 -8.11318 -19.16514 1.000 17.76548 372 ALA A N 1
ATOM 2422 C CA . ALA A 1 310 ? 23.74070 -8.00500 -19.64041 1.000 16.12135 372 ALA A CA 1
ATOM 2423 C C . ALA A 1 310 ? 23.63701 -8.28590 -21.12148 1.000 20.35412 372 ALA A C 1
ATOM 2424 O O . ALA A 1 310 ? 22.56876 -8.69123 -21.58723 1.000 16.95492 372 ALA A O 1
ATOM 2426 N N . THR A 1 311 ? 24.72438 -8.08584 -21.86374 1.000 16.62795 373 THR A N 1
ATOM 2427 C CA . THR A 1 311 ? 24.73832 -8.49644 -23.26365 1.000 15.35378 373 THR A CA 1
ATOM 2428 C C . THR A 1 311 ? 24.84959 -10.01353 -23.39017 1.000 17.16351 373 THR A C 1
ATOM 2429 O O . THR A 1 311 ? 24.23656 -10.61664 -24.27841 1.000 15.62719 373 THR A O 1
ATOM 2433 N N . ALA A 1 312 ? 25.58840 -10.67216 -22.48832 1.000 17.14014 374 ALA A N 1
ATOM 2434 C CA . ALA A 1 312 ? 25.56269 -12.13225 -22.51554 1.000 14.23068 374 ALA A CA 1
ATOM 2435 C C . ALA A 1 312 ? 24.17664 -12.66005 -22.17446 1.000 16.55401 374 ALA A C 1
ATOM 2436 O O . ALA A 1 312 ? 23.76682 -13.71087 -22.66811 1.000 17.35740 374 ALA A O 1
ATOM 2438 N N . ALA A 1 313 ? 23.42751 -11.94072 -21.34747 1.000 19.56466 375 ALA A N 1
ATOM 2439 C CA . ALA A 1 313 ? 22.04149 -12.33238 -21.14264 1.000 16.71997 375 ALA A CA 1
ATOM 2440 C C . ALA A 1 313 ? 21.22924 -12.13150 -22.42572 1.000 13.64527 375 ALA A C 1
ATOM 2441 O O . ALA A 1 313 ? 20.41970 -12.98800 -22.80017 1.000 13.59951 375 ALA A O 1
ATOM 2443 N N . GLU A 1 314 ? 21.44158 -11.01912 -23.11608 1.000 17.23332 376 GLU A N 1
ATOM 2444 C CA . GLU A 1 314 ? 20.74501 -10.80127 -24.38427 1.000 17.23030 376 GLU A CA 1
ATOM 2445 C C . GLU A 1 314 ? 21.05705 -11.89004 -25.40350 1.000 20.26822 376 GLU A C 1
ATOM 2446 O O . GLU A 1 314 ? 20.21656 -12.20084 -26.26097 1.000 18.83715 376 GLU A O 1
ATOM 2452 N N . SER A 1 315 ? 22.23504 -12.51433 -25.31025 1.000 20.51862 377 SER A N 1
ATOM 2453 C CA . SER A 1 315 ? 22.56576 -13.55621 -26.27065 1.000 18.75999 377 SER A CA 1
ATOM 2454 C C . SER A 1 315 ? 21.71600 -14.79534 -26.08369 1.000 17.31499 377 SER A C 1
ATOM 2455 O O . SER A 1 315 ? 21.75802 -15.67718 -26.94455 1.000 16.80431 377 SER A O 1
ATOM 2458 N N . GLY A 1 316 ? 20.96080 -14.88181 -24.98295 1.000 15.67997 378 GLY A N 1
ATOM 2459 C CA . GLY A 1 316 ? 20.24563 -16.08705 -24.63556 1.000 14.84399 378 GLY A CA 1
ATOM 2460 C C . GLY A 1 316 ? 21.11410 -17.17793 -24.04336 1.000 18.41538 378 GLY A C 1
ATOM 2461 O O . GLY A 1 316 ? 20.59453 -18.24151 -23.69088 1.000 16.37169 378 GLY A O 1
ATOM 2462 N N . CYS A 1 317 ? 22.41219 -16.94470 -23.91330 1.000 13.44721 379 CYS A N 1
ATOM 2463 C CA . CYS A 1 317 ? 23.35971 -17.94930 -23.45196 1.000 13.25083 379 CYS A CA 1
ATOM 2464 C C . CYS A 1 317 ? 24.22842 -17.31603 -22.35387 1.000 18.81700 379 CYS A C 1
ATOM 2465 O O . CYS A 1 317 ? 25.41617 -17.04140 -22.52300 1.000 16.11099 379 CYS A O 1
ATOM 2468 N N . ALA A 1 318 ? 23.62183 -17.07368 -21.20208 1.000 17.19512 380 ALA A N 1
ATOM 2469 C CA . ALA A 1 318 ? 24.33472 -16.54613 -20.04286 1.000 15.66859 380 ALA A CA 1
ATOM 2470 C C . ALA A 1 318 ? 24.51971 -17.71164 -19.07716 1.000 21.67449 380 ALA A C 1
ATOM 2471 O O . ALA A 1 318 ? 23.53493 -18.22666 -18.52672 1.000 19.29362 380 ALA A O 1
ATOM 2473 N N . PHE A 1 319 ? 25.75984 -18.18025 -18.90875 1.000 20.85906 381 PHE A N 1
ATOM 2474 C CA . PHE A 1 319 ? 26.96451 -17.59104 -19.49007 1.000 17.03060 381 PHE A CA 1
ATOM 2475 C C . PHE A 1 319 ? 27.83439 -18.69520 -20.08492 1.000 20.13620 381 PHE A C 1
ATOM 2476 O O . PHE A 1 319 ? 27.56845 -19.88272 -19.87166 1.000 15.20438 381 PHE A O 1
ATOM 2484 N N . SER A 1 320 ? 28.86100 -18.29619 -20.84179 1.000 16.23131 382 SER A N 1
ATOM 2485 C CA . SER A 1 320 ? 29.68690 -19.24932 -21.56578 1.000 18.34644 382 SER A CA 1
ATOM 2486 C C . SER A 1 320 ? 31.08591 -18.69072 -21.77296 1.000 15.39854 382 SER A C 1
ATOM 2487 O O . SER A 1 320 ? 31.26306 -17.49092 -21.97469 1.000 18.13483 382 SER A O 1
ATOM 2490 N N . THR A 1 321 ? 32.07025 -19.60030 -21.79222 1.000 18.48142 383 THR A N 1
ATOM 2491 C CA . THR A 1 321 ? 33.39384 -19.29385 -22.33186 1.000 17.28244 383 THR A CA 1
ATOM 2492 C C . THR A 1 321 ? 33.32768 -18.60852 -23.69269 1.000 18.22331 383 THR A C 1
ATOM 2493 O O . THR A 1 321 ? 34.23896 -17.84752 -24.04760 1.000 16.36172 383 THR A O 1
ATOM 2497 N N . ARG A 1 322 ? 32.26348 -18.86578 -24.45939 1.000 17.08853 384 ARG A N 1
ATOM 2498 C CA . ARG A 1 322 ? 32.05979 -18.20328 -25.74793 1.000 18.01489 384 ARG A CA 1
ATOM 2499 C C . ARG A 1 322 ? 32.18356 -16.68089 -25.64761 1.000 21.24413 384 ARG A C 1
ATOM 2500 O O . ARG A 1 322 ? 32.68641 -16.02606 -26.57022 1.000 16.78571 384 ARG A O 1
ATOM 2508 N N . TRP A 1 323 ? 31.72892 -16.09162 -24.53872 1.000 16.00237 385 TRP A N 1
ATOM 2509 C CA . TRP A 1 323 ? 31.73283 -14.64665 -24.40942 1.000 18.98428 385 TRP A CA 1
ATOM 2510 C C . TRP A 1 323 ? 32.90199 -14.11444 -23.59243 1.000 15.80512 385 TRP A C 1
ATOM 2511 O O . TRP A 1 323 ? 32.97827 -12.90458 -23.39206 1.000 18.99976 385 TRP A O 1
ATOM 2522 N N . MET A 1 324 ? 33.80876 -14.97271 -23.11986 1.000 17.95172 386 MET A N 1
ATOM 2523 C CA . MET A 1 324 ? 34.91521 -14.53701 -22.28077 1.000 17.18672 386 MET A CA 1
ATOM 2524 C C . MET A 1 324 ? 36.16759 -14.32129 -23.11929 1.000 20.80084 386 MET A C 1
ATOM 2525 O O . MET A 1 324 ? 36.49524 -15.13576 -23.98804 1.000 21.44672 386 MET A O 1
ATOM 2530 N N . ARG A 1 325 ? 36.88406 -13.23224 -22.83556 1.000 22.72821 387 ARG A N 1
ATOM 2531 C CA . ARG A 1 325 ? 38.10090 -12.95800 -23.58850 1.000 20.68295 387 ARG A CA 1
ATOM 2532 C C . ARG A 1 325 ? 39.22452 -13.90917 -23.18633 1.000 24.33817 387 ARG A C 1
ATOM 2533 O O . ARG A 1 325 ? 40.01367 -14.34189 -24.03638 1.000 23.67193 387 ARG A O 1
ATOM 2541 N N . ASP A 1 326 ? 39.30809 -14.25818 -21.90102 1.000 22.31663 388 ASP A N 1
ATOM 2542 C CA . ASP A 1 326 ? 40.27089 -15.24223 -21.40879 1.000 23.99343 388 ASP A CA 1
ATOM 2543 C C . ASP A 1 326 ? 39.51748 -16.32628 -20.65625 1.000 25.04664 388 ASP A C 1
ATOM 2544 O O . ASP A 1 326 ? 39.49883 -16.33968 -19.41864 1.000 25.88310 388 ASP A O 1
ATOM 2549 N N . PRO A 1 327 ? 38.88933 -17.26137 -21.37288 1.000 24.10535 389 PRO A N 1
ATOM 2550 C CA . PRO A 1 327 ? 38.13139 -18.30032 -20.69514 1.000 23.36247 389 PRO A CA 1
ATOM 2551 C C . PRO A 1 327 ? 39.05146 -19.17590 -19.86631 1.000 30.19009 389 PRO A C 1
ATOM 2552 O O . PRO A 1 327 ? 40.20237 -19.43329 -20.25891 1.000 29.81660 389 PRO A O 1
ATOM 2556 N N . PRO A 1 328 ? 38.58466 -19.67582 -18.70890 1.000 28.72351 390 PRO A N 1
ATOM 2557 C CA . PRO A 1 328 ? 37.21859 -19.59210 -18.19227 1.000 26.73864 390 PRO A CA 1
ATOM 2558 C C . PRO A 1 328 ? 37.02345 -18.48529 -17.16426 1.000 27.82621 390 PRO A C 1
ATOM 2559 O O . PRO A 1 328 ? 36.18322 -18.63323 -16.25724 1.000 26.60381 390 PRO A O 1
ATOM 2563 N N . ASN A 1 329 ? 37.78866 -17.39913 -17.30199 1.000 28.86747 391 ASN A N 1
ATOM 2564 C CA . ASN A 1 329 ? 37.75241 -16.27489 -16.36935 1.000 27.22880 391 ASN A CA 1
ATOM 2565 C C . ASN A 1 329 ? 36.48641 -15.45540 -16.60046 1.000 21.45134 391 ASN A C 1
ATOM 2566 O O . ASN A 1 329 ? 36.41300 -14.64445 -17.52245 1.000 23.59709 391 ASN A O 1
ATOM 2571 N N . PHE A 1 330 ? 35.51899 -15.63789 -15.70270 1.000 24.31792 392 PHE A N 1
ATOM 2572 C CA . PHE A 1 330 ? 34.22911 -14.96211 -15.78106 1.000 20.53054 392 PHE A CA 1
ATOM 2573 C C . PHE A 1 330 ? 34.36896 -13.44612 -15.86504 1.000 22.24088 392 PHE A C 1
ATOM 2574 O O . PHE A 1 330 ? 33.60832 -12.78487 -16.58236 1.000 20.06320 392 PHE A O 1
ATOM 2582 N N . THR A 1 331 ? 35.31838 -12.86223 -15.12187 1.000 21.63267 393 THR A N 1
ATOM 2583 C CA . THR A 1 331 ? 35.43655 -11.40936 -15.14372 1.000 23.87086 393 THR A CA 1
ATOM 2584 C C . THR A 1 331 ? 35.91235 -10.87074 -16.48742 1.000 20.70042 393 THR A C 1
ATOM 2585 O O . THR A 1 331 ? 35.91891 -9.64523 -16.66920 1.000 24.54646 393 THR A O 1
ATOM 2589 N N . THR A 1 332 ? 36.30006 -11.73677 -17.42986 1.000 22.97513 394 THR A N 1
ATOM 2590 C CA . THR A 1 332 ? 36.69279 -11.29680 -18.76268 1.000 18.82380 394 THR A CA 1
ATOM 2591 C C . THR A 1 332 ? 35.54630 -11.37565 -19.77678 1.000 22.35483 394 THR A C 1
ATOM 2592 O O . THR A 1 332 ? 35.79857 -11.30844 -20.98604 1.000 18.99553 394 THR A O 1
ATOM 2596 N N . MET A 1 333 ? 34.29883 -11.50381 -19.31135 1.000 21.20817 395 MET A N 1
ATOM 2597 C CA . MET A 1 333 ? 33.14749 -11.39361 -20.20909 1.000 23.23646 395 MET A CA 1
ATOM 2598 C C . MET A 1 333 ? 33.29173 -10.17550 -21.10429 1.000 19.78496 395 MET A C 1
ATOM 2599 O O . MET A 1 333 ? 33.62788 -9.08728 -20.64218 1.000 20.67244 395 MET A O 1
ATOM 2604 N N . ALA A 1 334 ? 33.04466 -10.36307 -22.39723 1.000 18.71253 396 ALA A N 1
ATOM 2605 C CA . ALA A 1 334 ? 33.30275 -9.31329 -23.37441 1.000 19.53477 396 ALA A CA 1
ATOM 2606 C C . ALA A 1 334 ? 32.29783 -9.40594 -24.51426 1.000 21.12828 396 ALA A C 1
ATOM 2607 O O . ALA A 1 334 ? 32.65599 -9.28242 -25.69004 1.000 19.97071 396 ALA A O 1
ATOM 2609 N N . THR A 1 335 ? 31.02174 -9.60152 -24.17366 1.000 19.11950 397 THR A N 1
ATOM 2610 C CA . THR A 1 335 ? 30.03656 -9.98851 -25.18021 1.000 19.20857 397 THR A CA 1
ATOM 2611 C C . THR A 1 335 ? 29.83424 -8.92560 -26.25110 1.000 20.66783 397 THR A C 1
ATOM 2612 O O . THR A 1 335 ? 29.49753 -9.26501 -27.38850 1.000 20.81336 397 THR A O 1
ATOM 2616 N N . THR A 1 336 ? 30.01663 -7.64374 -25.92617 1.000 19.50680 398 THR A N 1
ATOM 2617 C CA . THR A 1 336 ? 29.76892 -6.63020 -26.94207 1.000 21.09207 398 THR A CA 1
ATOM 2618 C C . THR A 1 336 ? 30.86699 -6.58311 -27.99484 1.000 18.95470 398 THR A C 1
ATOM 2619 O O . THR A 1 336 ? 30.74273 -5.79894 -28.92777 1.000 18.41710 398 THR A O 1
ATOM 2623 N N . SER A 1 337 ? 31.92601 -7.37845 -27.84917 1.000 19.33569 399 SER A N 1
ATOM 2624 C CA . SER A 1 337 ? 32.98984 -7.44956 -28.83987 1.000 18.90342 399 SER A CA 1
ATOM 2625 C C . SER A 1 337 ? 32.79190 -8.57613 -29.83178 1.000 19.04837 399 SER A C 1
ATOM 2626 O O . SER A 1 337 ? 33.60744 -8.71582 -30.74984 1.000 18.90170 399 SER A O 1
ATOM 2629 N N . VAL A 1 338 ? 31.76637 -9.40965 -29.64125 1.000 19.02395 400 VAL A N 1
ATOM 2630 C CA . VAL A 1 338 ? 31.59483 -10.64579 -30.39694 1.000 21.87984 400 VAL A CA 1
ATOM 2631 C C . VAL A 1 338 ? 30.53251 -10.41610 -31.46369 1.000 17.50370 400 VAL A C 1
ATOM 2632 O O . VAL A 1 338 ? 29.39597 -10.05583 -31.13898 1.000 15.52746 400 VAL A O 1
ATOM 2636 N N . VAL A 1 339 ? 30.89976 -10.62358 -32.72860 1.000 14.30265 401 VAL A N 1
ATOM 2637 C CA . VAL A 1 339 ? 29.93506 -10.71851 -33.82848 1.000 15.22971 401 VAL A CA 1
ATOM 2638 C C . VAL A 1 339 ? 29.55389 -12.18935 -33.93664 1.000 14.71642 401 VAL A C 1
ATOM 2639 O O . VAL A 1 339 ? 30.32996 -13.00183 -34.46778 1.000 16.49226 401 VAL A O 1
ATOM 2643 N N . PRO A 1 340 ? 28.39489 -12.59279 -33.41814 1.000 16.26474 402 PRO A N 1
ATOM 2644 C CA . PRO A 1 340 ? 28.12645 -14.01771 -33.22044 1.000 15.17747 402 PRO A CA 1
ATOM 2645 C C . PRO A 1 340 ? 27.46877 -14.69996 -34.40987 1.000 16.84993 402 PRO A C 1
ATOM 2646 O O . PRO A 1 340 ? 26.60486 -14.14678 -35.10094 1.000 15.24386 402 PRO A O 1
ATOM 2650 N N . VAL A 1 341 ? 27.88764 -15.94827 -34.62160 1.000 14.86202 403 VAL A N 1
ATOM 2651 C CA . VAL A 1 341 ? 27.39262 -16.73766 -35.74213 1.000 17.40057 403 VAL A CA 1
ATOM 2652 C C . VAL A 1 341 ? 25.88716 -16.93245 -35.63762 1.000 18.20394 403 VAL A C 1
ATOM 2653 O O . VAL A 1 341 ? 25.14982 -16.76563 -36.61800 1.000 15.54893 403 VAL A O 1
ATOM 2657 N N . ASP A 1 342 ? 25.40933 -17.32331 -34.45598 1.000 15.15211 404 ASP A N 1
ATOM 2658 C CA . ASP A 1 342 ? 24.00337 -17.70287 -34.38345 1.000 16.22208 404 ASP A CA 1
ATOM 2659 C C . ASP A 1 342 ? 23.09339 -16.48562 -34.51993 1.000 17.13912 404 ASP A C 1
ATOM 2660 O O . ASP A 1 342 ? 22.08197 -16.55246 -35.23053 1.000 14.74490 404 ASP A O 1
ATOM 2665 N N . LEU A 1 343 ? 23.44544 -15.36043 -33.87917 1.000 17.25219 405 LEU A N 1
ATOM 2666 C CA . LEU A 1 343 ? 22.67848 -14.12430 -34.05772 1.000 16.07606 405 LEU A CA 1
ATOM 2667 C C . LEU A 1 343 ? 22.53944 -13.76733 -35.53043 1.000 17.30023 405 LEU A C 1
ATOM 2668 O O . LEU A 1 343 ? 21.47156 -13.33279 -35.98749 1.000 15.35692 405 LEU A O 1
ATOM 2673 N N . ASN A 1 344 ? 23.62232 -13.90672 -36.28849 1.000 17.53194 406 ASN A N 1
ATOM 2674 C CA . ASN A 1 344 ? 23.52488 -13.51830 -37.68065 1.000 15.28748 406 ASN A CA 1
ATOM 2675 C C . ASN A 1 344 ? 22.85328 -14.58470 -38.53613 1.000 16.79678 406 ASN A C 1
ATOM 2676 O O . ASN A 1 344 ? 22.32254 -14.24057 -39.59779 1.000 18.01286 406 ASN A O 1
ATOM 2681 N N . VAL A 1 345 ? 22.83509 -15.84749 -38.09177 1.000 16.69111 407 VAL A N 1
ATOM 2682 C CA . VAL A 1 345 ? 21.94039 -16.84483 -38.68668 1.000 17.05908 407 VAL A CA 1
ATOM 2683 C C . VAL A 1 345 ? 20.48932 -16.39544 -38.54460 1.000 15.32764 407 VAL A C 1
ATOM 2684 O O . VAL A 1 345 ? 19.70434 -16.44875 -39.49833 1.000 12.81094 407 VAL A O 1
ATOM 2688 N N . PHE A 1 346 ? 20.09650 -16.00394 -37.32762 1.000 14.34338 408 PHE A N 1
ATOM 2689 C CA . PHE A 1 346 ? 18.71645 -15.56279 -37.11803 1.000 12.93372 408 PHE A CA 1
ATOM 2690 C C . PHE A 1 346 ? 18.38213 -14.32569 -37.92991 1.000 16.42775 408 PHE A C 1
ATOM 2691 O O . PHE A 1 346 ? 17.24360 -14.18187 -38.39378 1.000 13.27999 408 PHE A O 1
ATOM 2699 N N . LEU A 1 347 ? 19.34321 -13.41377 -38.12302 1.000 13.41172 409 LEU A N 1
ATOM 2700 C CA . LEU A 1 347 ? 19.05358 -12.25269 -38.95280 1.000 13.82159 409 LEU A CA 1
ATOM 2701 C C . LEU A 1 347 ? 18.98517 -12.62516 -40.43084 1.000 15.32956 409 LEU A C 1
ATOM 2702 O O . LEU A 1 347 ? 18.17458 -12.05745 -41.16954 1.000 14.57811 409 LEU A O 1
ATOM 2707 N N . LEU A 1 348 ? 19.82135 -13.57620 -40.88817 1.000 13.87918 410 LEU A N 1
ATOM 2708 C CA . LEU A 1 348 ? 19.60889 -14.16568 -42.21166 1.000 14.84446 410 LEU A CA 1
ATOM 2709 C C . LEU A 1 348 ? 18.23468 -14.80643 -42.28691 1.000 15.44530 410 LEU A C 1
ATOM 2710 O O . LEU A 1 348 ? 17.51690 -14.65183 -43.28128 1.000 17.49747 410 LEU A O 1
ATOM 2715 N N . LYS A 1 349 ? 17.85759 -15.54100 -41.24515 1.000 16.00262 411 LYS A N 1
ATOM 2716 C CA . LYS A 1 349 ? 16.52389 -16.12330 -41.21527 1.000 15.60985 411 LYS A CA 1
ATOM 2717 C C . LYS A 1 349 ? 15.45373 -15.03452 -41.32733 1.000 15.34776 411 LYS A C 1
ATOM 2718 O O . LYS A 1 349 ? 14.46238 -15.20734 -42.04837 1.000 17.14840 411 LYS A O 1
ATOM 2724 N N . MET A 1 350 ? 15.65212 -13.89993 -40.65174 1.000 15.13372 412 MET A N 1
ATOM 2725 C CA . MET A 1 350 ? 14.67839 -12.80322 -40.72298 1.000 15.88303 412 MET A CA 1
ATOM 2726 C C . MET A 1 350 ? 14.55782 -12.25912 -42.13770 1.000 21.02802 412 MET A C 1
ATOM 2727 O O . MET A 1 350 ? 13.45683 -11.93902 -42.59663 1.000 17.61962 412 MET A O 1
ATOM 2732 N N . GLU A 1 351 ? 15.68637 -12.11711 -42.83577 1.000 17.54986 413 GLU A N 1
ATOM 2733 C CA . GLU A 1 351 ? 15.63871 -11.59197 -44.19168 1.000 16.58423 413 GLU A CA 1
ATOM 2734 C C . GLU A 1 351 ? 14.91498 -12.55096 -45.12617 1.000 19.15664 413 GLU A C 1
ATOM 2735 O O . GLU A 1 351 ? 14.15252 -12.11501 -46.00242 1.000 18.16282 413 GLU A O 1
ATOM 2741 N N . LEU A 1 352 ? 15.14311 -13.85752 -44.95821 1.000 16.38911 414 LEU A N 1
ATOM 2742 C CA . LEU A 1 352 ? 14.40467 -14.85736 -45.72554 1.000 14.92228 414 LEU A CA 1
ATOM 2743 C C . LEU A 1 352 ? 12.92426 -14.86562 -45.35640 1.000 19.23475 414 LEU A C 1
ATOM 2744 O O . LEU A 1 352 ? 12.05998 -14.95449 -46.24040 1.000 17.63949 414 LEU A O 1
ATOM 2749 N N . ASP A 1 353 ? 12.61456 -14.79523 -44.05545 1.000 17.93641 415 ASP A N 1
ATOM 2750 C CA . ASP A 1 353 ? 11.21824 -14.80208 -43.62478 1.000 20.83504 415 ASP A CA 1
ATOM 2751 C C . ASP A 1 353 ? 10.47938 -13.58376 -44.15251 1.000 21.28211 415 ASP A C 1
ATOM 2752 O O . ASP A 1 353 ? 9.35474 -13.69663 -44.66070 1.000 19.10851 415 ASP A O 1
ATOM 2757 N N . ILE A 1 354 ? 11.10001 -12.40437 -44.04407 1.000 18.76509 416 ILE A N 1
ATOM 2758 C CA . ILE A 1 354 ? 10.40851 -11.16879 -44.40842 1.000 21.31235 416 ILE A CA 1
ATOM 2759 C C . ILE A 1 354 ? 10.22933 -11.09191 -45.91239 1.000 20.85737 416 ILE A C 1
ATOM 2760 O O . ILE A 1 354 ? 9.21300 -10.57381 -46.39539 1.000 20.19369 416 ILE A O 1
ATOM 2765 N N . ALA A 1 355 ? 11.19817 -11.60552 -46.67875 1.000 19.42630 417 ALA A N 1
ATOM 2766 C CA . ALA A 1 355 ? 11.03107 -11.67932 -48.12594 1.000 19.84272 417 ALA A CA 1
ATOM 2767 C C . ALA A 1 355 ? 9.87077 -12.59577 -48.48953 1.000 23.41831 417 ALA A C 1
ATOM 2768 O O . ALA A 1 355 ? 9.05286 -12.26336 -49.35776 1.000 22.76431 417 ALA A O 1
ATOM 2770 N N . PHE A 1 356 ? 9.77647 -13.74615 -47.82422 1.000 20.36428 418 PHE A N 1
ATOM 2771 C CA . PHE A 1 356 ? 8.66367 -14.65398 -48.06621 1.000 21.78724 418 PHE A CA 1
ATOM 2772 C C . PHE A 1 356 ? 7.34061 -13.98677 -47.73231 1.000 26.17032 418 PHE A C 1
ATOM 2773 O O . PHE A 1 356 ? 6.37043 -14.08457 -48.49494 1.000 25.63531 418 PHE A O 1
ATOM 2781 N N . MET A 1 357 ? 7.29027 -13.28620 -46.60235 1.000 23.84614 419 MET A N 1
ATOM 2782 C CA . MET A 1 357 ? 6.03284 -12.70549 -46.15155 1.000 24.29600 419 MET A CA 1
ATOM 2783 C C . MET A 1 357 ? 5.59189 -11.56415 -47.04020 1.000 26.14094 419 MET A C 1
ATOM 2784 O O . MET A 1 357 ? 4.39235 -11.39392 -47.27676 1.000 26.14761 419 MET A O 1
ATOM 2789 N N . MET A 1 358 ? 6.53218 -10.74794 -47.52969 1.000 22.27435 420 MET A N 1
ATOM 2790 C CA . MET A 1 358 ? 6.09225 -9.66234 -48.39332 1.000 28.87098 420 MET A CA 1
ATOM 2791 C C . MET A 1 358 ? 5.69289 -10.17422 -49.76792 1.000 27.86340 420 MET A C 1
ATOM 2792 O O . MET A 1 358 ? 4.79230 -9.60339 -50.39550 1.000 30.00611 420 MET A O 1
ATOM 2797 N N . LYS A 1 359 ? 6.31823 -11.25672 -50.23793 1.000 24.29880 421 LYS A N 1
ATOM 2798 C CA . LYS A 1 359 ? 5.83230 -11.93230 -51.43973 1.000 28.23116 421 LYS A CA 1
ATOM 2799 C C . LYS A 1 359 ? 4.40654 -12.42829 -51.24156 1.000 31.43798 421 LYS A C 1
ATOM 2800 O O . LYS A 1 359 ? 3.54056 -12.25169 -52.10762 1.000 30.44810 421 LYS A O 1
ATOM 2806 N N . VAL A 1 360 ? 4.15229 -13.06086 -50.09952 1.000 25.11680 422 VAL A N 1
ATOM 2807 C CA . VAL A 1 360 ? 2.81890 -13.56421 -49.78526 1.000 30.09387 422 VAL A CA 1
ATOM 2808 C C . VAL A 1 360 ? 1.81552 -12.41852 -49.74284 1.000 27.70552 422 VAL A C 1
ATOM 2809 O O . VAL A 1 360 ? 0.71145 -12.51132 -50.29501 1.000 32.06536 422 VAL A O 1
ATOM 2813 N N . SER A 1 361 ? 2.18502 -11.32002 -49.08735 1.000 28.67682 423 SER A N 1
ATOM 2814 C CA . SER A 1 361 ? 1.29631 -10.17650 -48.93058 1.000 30.67147 423 SER A CA 1
ATOM 2815 C C . SER A 1 361 ? 1.21166 -9.31381 -50.18843 1.000 32.29656 423 SER A C 1
ATOM 2816 O O . SER A 1 361 ? 0.41531 -8.37163 -50.22248 1.000 33.57912 423 SER A O 1
ATOM 2819 N N . GLY A 1 362 ? 1.99874 -9.61249 -51.21588 1.000 32.16056 424 GLY A N 1
ATOM 2820 C CA . GLY A 1 362 ? 1.91705 -8.88126 -52.46077 1.000 35.18734 424 GLY A CA 1
ATOM 2821 C C . GLY A 1 362 ? 2.73280 -7.61032 -52.52985 1.000 37.79144 424 GLY A C 1
ATOM 2822 O O . GLY A 1 362 ? 2.35070 -6.68476 -53.25431 1.000 36.87216 424 GLY A O 1
ATOM 2823 N N . ASP A 1 363 ? 3.84124 -7.52681 -51.79862 1.000 33.06144 425 ASP A N 1
ATOM 2824 C CA . ASP A 1 363 ? 4.75477 -6.38387 -51.85498 1.000 30.59692 425 ASP A CA 1
ATOM 2825 C C . ASP A 1 363 ? 6.02587 -6.87774 -52.54449 1.000 35.37642 425 ASP A C 1
ATOM 2826 O O . ASP A 1 363 ? 6.96092 -7.34864 -51.89487 1.000 33.41687 425 ASP A O 1
ATOM 2831 N N . GLN A 1 364 ? 6.05337 -6.76813 -53.87444 1.000 35.12579 426 GLN A N 1
ATOM 2832 C CA . GLN A 1 364 ? 7.14671 -7.36063 -54.63881 1.000 40.87972 426 GLN A CA 1
ATOM 2833 C C . GLN A 1 364 ? 8.43222 -6.55934 -54.48845 1.000 37.76189 426 GLN A C 1
ATOM 2834 O O . GLN A 1 364 ? 9.51683 -7.13790 -54.35730 1.000 39.28435 426 GLN A O 1
ATOM 2840 N N . ASN A 1 365 ? 8.33895 -5.22999 -54.50832 1.000 38.74480 427 ASN A N 1
ATOM 2841 C CA . ASN A 1 365 ? 9.54178 -4.42416 -54.33081 1.000 41.57822 427 ASN A CA 1
ATOM 2842 C C . ASN A 1 365 ? 10.08120 -4.53865 -52.91324 1.000 38.08120 427 ASN A C 1
ATOM 2843 O O . ASN A 1 365 ? 11.30129 -4.49420 -52.71378 1.000 37.07866 427 ASN A O 1
ATOM 2848 N N . GLY A 1 366 ? 9.19951 -4.70092 -51.92191 1.000 33.96467 428 GLY A N 1
ATOM 2849 C CA . GLY A 1 366 ? 9.67206 -4.98952 -50.57882 1.000 29.76447 428 GLY A CA 1
ATOM 2850 C C . GLY A 1 366 ? 10.37514 -6.33006 -50.49433 1.000 28.80424 428 GLY A C 1
ATOM 2851 O O . GLY A 1 366 ? 11.42452 -6.45392 -49.85704 1.000 30.42908 428 GLY A O 1
ATOM 2852 N N . SER A 1 367 ? 9.80347 -7.35626 -51.13690 1.000 29.65471 429 SER A N 1
ATOM 2853 C CA . SER A 1 367 ? 10.41559 -8.68162 -51.13570 1.000 28.43718 429 SER A CA 1
ATOM 2854 C C . SER A 1 367 ? 11.77771 -8.67293 -51.82155 1.000 34.21688 429 SER A C 1
ATOM 2855 O O . SER A 1 367 ? 12.65693 -9.47447 -51.46979 1.000 31.47580 429 SER A O 1
ATOM 2858 N N . ASP A 1 368 ? 11.97938 -7.78258 -52.79889 1.000 29.83007 430 ASP A N 1
ATOM 2859 C CA . ASP A 1 368 ? 13.29466 -7.71743 -53.42680 1.000 31.64205 430 ASP A CA 1
ATOM 2860 C C . ASP A 1 368 ? 14.32987 -7.07081 -52.50944 1.000 26.98389 430 ASP A C 1
ATOM 2861 O O . ASP A 1 368 ? 15.50273 -7.44965 -52.55637 1.000 27.74981 430 ASP A O 1
ATOM 2866 N N . ARG A 1 369 ? 13.92566 -6.13598 -51.64683 1.000 28.32618 431 ARG A N 1
ATOM 2867 C CA . ARG A 1 369 ? 14.88006 -5.54950 -50.70563 1.000 29.14691 431 ARG A CA 1
ATOM 2868 C C . ARG A 1 369 ? 15.49440 -6.61225 -49.80646 1.000 26.56044 431 ARG A C 1
ATOM 2869 O O . ARG A 1 369 ? 16.69939 -6.57529 -49.52458 1.000 23.76474 431 ARG A O 1
ATOM 2877 N N . PHE A 1 370 ? 14.67914 -7.57165 -49.34108 1.000 24.41923 432 PHE A N 1
ATOM 2878 C CA . PHE A 1 370 ? 15.16454 -8.56236 -48.39363 1.000 22.70890 432 PHE A CA 1
ATOM 2879 C C . PHE A 1 370 ? 15.77657 -9.77001 -49.07021 1.000 20.88775 432 PHE A C 1
ATOM 2880 O O . PHE A 1 370 ? 16.59427 -10.44963 -48.44704 1.000 19.02167 432 PHE A O 1
ATOM 2888 N N . VAL A 1 371 ? 15.44167 -10.03270 -50.33953 1.000 18.63870 433 VAL A N 1
ATOM 2889 C CA . VAL A 1 371 ? 16.23826 -10.97563 -51.11696 1.000 19.77089 433 VAL A CA 1
ATOM 2890 C C . VAL A 1 371 ? 17.65428 -10.43142 -51.28498 1.000 19.56814 433 VAL A C 1
ATOM 2891 O O . VAL A 1 371 ? 18.64570 -11.15182 -51.09392 1.000 22.53878 433 VAL A O 1
ATOM 2895 N N . LYS A 1 372 ? 17.77303 -9.14870 -51.62138 1.000 21.21667 434 LYS A N 1
ATOM 2896 C CA . LYS A 1 372 ? 19.09685 -8.53032 -51.71884 1.000 23.99726 434 LYS A CA 1
ATOM 2897 C C . LYS A 1 372 ? 19.82381 -8.58334 -50.37827 1.000 21.45530 434 LYS A C 1
ATOM 2898 O O . LYS A 1 372 ? 21.03375 -8.84164 -50.32824 1.000 20.23595 434 LYS A O 1
ATOM 2904 N N . ALA A 1 373 ? 19.09288 -8.36669 -49.27983 1.000 21.55270 435 ALA A N 1
ATOM 2905 C CA . ALA A 1 373 ? 19.70678 -8.41556 -47.95876 1.000 21.14223 435 ALA A CA 1
ATOM 2906 C C . ALA A 1 373 ? 20.18745 -9.82095 -47.62215 1.000 19.12769 435 ALA A C 1
ATOM 2907 O O . ALA A 1 373 ? 21.28994 -9.99912 -47.08969 1.000 18.38287 435 ALA A O 1
ATOM 2909 N N . SER A 1 374 ? 19.36868 -10.84027 -47.91186 1.000 19.24018 436 SER A N 1
ATOM 2910 C CA . SER A 1 374 ? 19.74146 -12.19494 -47.53181 1.000 18.51601 436 SER A CA 1
ATOM 2911 C C . SER A 1 374 ? 20.92833 -12.68348 -48.34940 1.000 21.09070 436 SER A C 1
ATOM 2912 O O . SER A 1 374 ? 21.80559 -13.38928 -47.82742 1.000 19.40781 436 SER A O 1
ATOM 2915 N N . LYS A 1 375 ? 20.98950 -12.31137 -49.62763 1.000 18.42090 437 LYS A N 1
ATOM 2916 C CA . LYS A 1 375 ? 22.15833 -12.68698 -50.41117 1.000 17.51754 437 LYS A CA 1
ATOM 2917 C C . LYS A 1 375 ? 23.40833 -12.00825 -49.86882 1.000 17.55029 437 LYS A C 1
ATOM 2918 O O . LYS A 1 375 ? 24.49067 -12.60950 -49.85337 1.000 18.65971 437 LYS A O 1
ATOM 2924 N N . ALA A 1 376 ? 23.26160 -10.79067 -49.35349 1.000 19.25717 438 ALA A N 1
ATOM 2925 C CA . ALA A 1 376 ? 24.41723 -10.05939 -48.83814 1.000 16.53481 438 ALA A CA 1
ATOM 2926 C C . ALA A 1 376 ? 24.90046 -10.65038 -47.51657 1.000 19.98267 438 ALA A C 1
ATOM 2927 O O . ALA A 1 376 ? 26.10975 -10.68766 -47.24488 1.000 20.07671 438 ALA A O 1
ATOM 2929 N N . ARG A 1 377 ? 23.97500 -11.13139 -46.67966 1.000 20.18451 439 ARG A N 1
ATOM 2930 C CA . ARG A 1 377 ? 24.40838 -11.81017 -45.46485 1.000 17.22154 439 ARG A CA 1
ATOM 2931 C C . ARG A 1 377 ? 24.94298 -13.20758 -45.77046 1.000 19.92235 439 ARG A C 1
ATOM 2932 O O . ARG A 1 377 ? 25.85301 -13.68270 -45.08356 1.000 19.88826 439 ARG A O 1
ATOM 2940 N N . GLU A 1 378 ? 24.40443 -13.87589 -46.79896 1.000 19.69027 440 GLU A N 1
ATOM 2941 C CA . GLU A 1 378 ? 24.97993 -15.14262 -47.24128 1.000 17.31172 440 GLU A CA 1
ATOM 2942 C C . GLU A 1 378 ? 26.42932 -14.95441 -47.67616 1.000 19.21317 440 GLU A C 1
ATOM 2943 O O . GLU A 1 378 ? 27.28880 -15.80395 -47.39819 1.000 21.21787 440 GLU A O 1
ATOM 2949 N N . LYS A 1 379 ? 26.71603 -13.84512 -48.35783 1.000 17.99499 441 LYS A N 1
ATOM 2950 C CA . LYS A 1 379 ? 28.09562 -13.52190 -48.71764 1.000 22.42286 441 LYS A CA 1
ATOM 2951 C C . LYS A 1 379 ? 28.93938 -13.32224 -47.46979 1.000 22.82876 441 LYS A C 1
ATOM 2952 O O . LYS A 1 379 ? 30.09109 -13.76783 -47.40671 1.000 19.68848 441 LYS A O 1
ATOM 2958 N N . ALA A 1 380 ? 28.36967 -12.67155 -46.45648 1.000 18.94077 442 ALA A N 1
ATOM 2959 C CA . ALA A 1 380 ? 29.11762 -12.42174 -45.23168 1.000 20.79088 442 ALA A CA 1
ATOM 2960 C C . ALA A 1 380 ? 29.44354 -13.71481 -44.50251 1.000 19.74901 442 ALA A C 1
ATOM 2961 O O . ALA A 1 380 ? 30.48437 -13.79890 -43.84577 1.000 18.82149 442 ALA A O 1
ATOM 2963 N N . PHE A 1 381 ? 28.56759 -14.73257 -44.58884 1.000 18.34056 443 PHE A N 1
ATOM 2964 C CA . PHE A 1 381 ? 28.86503 -15.99037 -43.92004 1.000 18.25868 443 PHE A CA 1
ATOM 2965 C C . PHE A 1 381 ? 30.00572 -16.72310 -44.60607 1.000 22.58724 443 PHE A C 1
ATOM 2966 O O . PHE A 1 381 ? 30.79307 -17.40850 -43.93722 1.000 22.30765 443 PHE A O 1
ATOM 2974 N N . GLN A 1 382 ? 30.09979 -16.60161 -45.92841 1.000 17.70327 444 GLN A N 1
ATOM 2975 C CA . GLN A 1 382 ? 31.18783 -17.25639 -46.64709 1.000 20.51422 444 GLN A CA 1
ATOM 2976 C C . GLN A 1 382 ? 32.52891 -16.59786 -46.36456 1.000 19.93204 444 GLN A C 1
ATOM 2977 O O . GLN A 1 382 ? 33.56126 -17.27180 -46.42921 1.000 22.29794 444 GLN A O 1
ATOM 2983 N N . THR A 1 383 ? 32.53931 -15.30218 -46.05640 1.000 18.45199 445 THR A N 1
ATOM 2984 C CA . THR A 1 383 ? 33.76998 -14.51620 -45.94199 1.000 20.21572 445 THR A CA 1
ATOM 2985 C C . THR A 1 383 ? 34.17880 -14.24307 -44.50613 1.000 22.45332 445 THR A C 1
ATOM 2986 O O . THR A 1 383 ? 35.35072 -14.39522 -44.14144 1.000 22.57772 445 THR A O 1
ATOM 2990 N N . VAL A 1 384 ? 33.23597 -13.78667 -43.70063 1.000 20.75550 446 VAL A N 1
ATOM 2991 C CA . VAL A 1 384 ? 33.52987 -13.32155 -42.35465 1.000 17.99758 446 VAL A CA 1
ATOM 2992 C C . VAL A 1 384 ? 33.53242 -14.46654 -41.35368 1.000 16.37320 446 VAL A C 1
ATOM 2993 O O . VAL A 1 384 ? 34.39256 -14.52321 -40.47413 1.000 17.30735 446 VAL A O 1
ATOM 2997 N N . PHE A 1 385 ? 32.56722 -15.38494 -41.45495 1.000 16.30341 447 PHE A N 1
ATOM 2998 C CA . PHE A 1 385 ? 32.35938 -16.41348 -40.44731 1.000 19.15648 447 PHE A CA 1
ATOM 2999 C C . PHE A 1 385 ? 32.99016 -17.76034 -40.79132 1.000 19.61987 447 PHE A C 1
ATOM 3000 O O . PHE A 1 385 ? 33.57911 -18.39485 -39.91162 1.000 15.98971 447 PHE A O 1
ATOM 3008 N N . TRP A 1 386 ? 32.84897 -18.22665 -42.03197 1.000 17.25569 448 TRP A N 1
ATOM 3009 C CA . TRP A 1 386 ? 33.32486 -19.55483 -42.39541 1.000 17.79499 448 TRP A CA 1
ATOM 3010 C C . TRP A 1 386 ? 34.81370 -19.69121 -42.09147 1.000 17.44125 448 TRP A C 1
ATOM 3011 O O . TRP A 1 386 ? 35.58496 -18.72778 -42.19652 1.000 17.73423 448 TRP A O 1
ATOM 3022 N N . ASN A 1 387 ? 35.20572 -20.89660 -41.68246 1.000 22.69777 449 ASN A N 1
ATOM 3023 C CA . ASN A 1 387 ? 36.61520 -21.25644 -41.54007 1.000 23.31867 449 ASN A CA 1
ATOM 3024 C C . ASN A 1 387 ? 36.78504 -22.63439 -42.15759 1.000 21.67660 449 ASN A C 1
ATOM 3025 O O . ASN A 1 387 ? 36.30798 -23.63155 -41.60907 1.000 23.34373 449 ASN A O 1
ATOM 3030 N N . GLU A 1 388 ? 37.43497 -22.67698 -43.32414 1.000 21.73175 450 GLU A N 1
ATOM 3031 C CA . GLU A 1 388 ? 37.53422 -23.91131 -44.09597 1.000 22.52672 450 GLU A CA 1
ATOM 3032 C C . GLU A 1 388 ? 38.28998 -24.99329 -43.32936 1.000 20.20364 450 GLU A C 1
ATOM 3033 O O . GLU A 1 388 ? 37.89546 -26.16977 -43.34901 1.000 21.16818 450 GLU A O 1
ATOM 3039 N N . LYS A 1 389 ? 39.38546 -24.61436 -42.66961 1.000 20.00858 451 LYS A N 1
ATOM 3040 C CA . LYS A 1 389 ? 40.18149 -25.57110 -41.89817 1.000 20.48876 451 LYS A CA 1
ATOM 3041 C C . LYS A 1 389 ? 39.33356 -26.26730 -40.84350 1.000 25.13738 451 LYS A C 1
ATOM 3042 O O . LYS A 1 389 ? 39.46947 -27.47605 -40.62062 1.000 25.31273 451 LYS A O 1
ATOM 3048 N N . ALA A 1 390 ? 38.45018 -25.52035 -40.18556 1.000 22.60648 452 ALA A N 1
ATOM 3049 C CA . ALA A 1 390 ? 37.63659 -26.08594 -39.11773 1.000 23.50603 452 ALA A CA 1
ATOM 3050 C C . ALA A 1 390 ? 36.36318 -26.74826 -39.63353 1.000 23.38407 452 ALA A C 1
ATOM 3051 O O . ALA A 1 390 ? 35.79028 -27.59557 -38.93328 1.000 24.17594 452 ALA A O 1
ATOM 3053 N N . GLY A 1 391 ? 35.93053 -26.40690 -40.84829 1.000 17.65589 453 GLY A N 1
ATOM 3054 C CA . GLY A 1 391 ? 34.68164 -26.91542 -41.36981 1.000 18.99292 453 GLY A CA 1
ATOM 3055 C C . GLY A 1 391 ? 33.46747 -26.39298 -40.63474 1.000 17.71504 453 GLY A C 1
ATOM 3056 O O . GLY A 1 391 ? 32.44685 -27.08307 -40.56490 1.000 20.18726 453 GLY A O 1
ATOM 3057 N N . GLN A 1 392 ? 33.56195 -25.20470 -40.05996 1.000 20.94217 454 GLN A N 1
ATOM 3058 C CA . GLN A 1 392 ? 32.44578 -24.62220 -39.33339 1.000 18.94793 454 GLN A CA 1
ATOM 3059 C C . GLN A 1 392 ? 32.57291 -23.10346 -39.37690 1.000 19.64242 454 GLN A C 1
ATOM 3060 O O . GLN A 1 392 ? 33.53152 -22.55495 -39.92284 1.000 20.74584 454 GLN A O 1
ATOM 3066 N N . TRP A 1 393 ? 31.57589 -22.42017 -38.81137 1.000 15.86152 455 TRP A N 1
ATOM 3067 C CA . TRP A 1 393 ? 31.54356 -20.96989 -38.76368 1.000 15.41120 455 TRP A CA 1
ATOM 3068 C C . TRP A 1 393 ? 31.97549 -20.47496 -37.39109 1.000 17.41025 455 TRP A C 1
ATOM 3069 O O . TRP A 1 393 ? 31.61942 -21.07304 -36.37485 1.000 17.65027 455 TRP A O 1
ATOM 3080 N N . LEU A 1 394 ? 32.71981 -19.36767 -37.35977 1.000 14.71486 456 LEU A N 1
ATOM 3081 C CA . LEU A 1 394 ? 33.35770 -18.89197 -36.13130 1.000 18.05177 456 LEU A CA 1
ATOM 3082 C C . LEU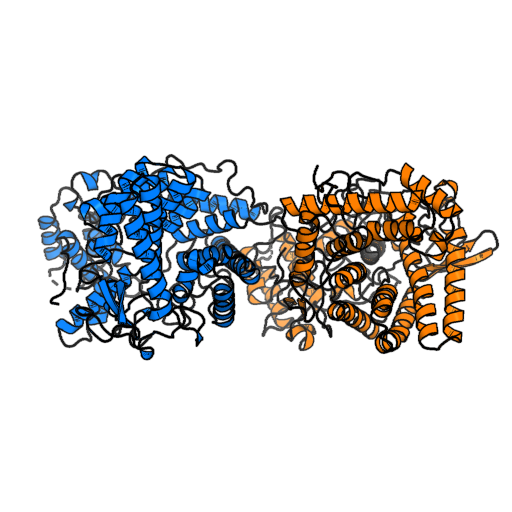 A 1 394 ? 32.85556 -17.50644 -35.74082 1.000 18.30468 456 LEU A C 1
ATOM 3083 O O . LEU A 1 394 ? 32.69943 -16.63697 -36.60174 1.000 17.84725 456 LEU A O 1
ATOM 3088 N N . ASP A 1 395 ? 32.61117 -17.28923 -34.43660 1.000 16.11918 457 ASP A N 1
ATOM 3089 C CA . ASP A 1 395 ? 32.32821 -15.93105 -33.98042 1.000 17.50339 457 ASP A CA 1
ATOM 3090 C C . ASP A 1 395 ? 33.48943 -15.03573 -34.38863 1.000 16.10578 457 ASP A C 1
ATOM 3091 O O . ASP A 1 395 ? 34.65296 -15.45249 -34.36505 1.000 16.71212 457 ASP A O 1
ATOM 3096 N N . TYR A 1 396 ? 33.17304 -13.80597 -34.74771 1.000 13.94398 458 TYR A N 1
ATOM 3097 C CA . TYR A 1 396 ? 34.19007 -12.82281 -35.12424 1.000 16.61563 458 TYR A CA 1
ATOM 3098 C C . TYR A 1 396 ? 34.33750 -11.78512 -34.01456 1.000 20.83661 458 TYR A C 1
ATOM 3099 O O . TYR A 1 396 ? 33.38732 -11.05127 -33.71221 1.000 18.25408 458 TYR A O 1
ATOM 3108 N N . TRP A 1 397 ? 35.53743 -11.69170 -33.43310 1.000 20.75525 459 TRP A N 1
ATOM 3109 C CA . TRP A 1 397 ? 35.77995 -10.74224 -32.35277 1.000 20.59612 459 TRP A CA 1
ATOM 3110 C C . TRP A 1 397 ? 36.30176 -9.43261 -32.92575 1.000 23.83217 459 TRP A C 1
ATOM 3111 O O . TRP A 1 397 ? 37.24315 -9.42836 -33.72371 1.000 22.37248 459 TRP A O 1
ATOM 3122 N N . LEU A 1 398 ? 35.66517 -8.33188 -32.53811 1.000 17.42605 460 LEU A N 1
ATOM 3123 C CA . LEU A 1 398 ? 36.04844 -7.01718 -33.01655 1.000 20.23746 460 LEU A CA 1
ATOM 3124 C C . LEU A 1 398 ? 37.38722 -6.58842 -32.42769 1.000 23.45722 460 LEU A C 1
ATOM 3125 O O . LEU A 1 398 ? 37.72686 -6.92753 -31.29280 1.000 18.67890 460 LEU A O 1
ATOM 3130 N N . SER A 1 399 ? 38.15106 -5.83979 -33.22808 1.000 23.89216 461 SER A N 1
ATOM 3131 C CA . SER A 1 399 ? 39.37439 -5.20327 -32.74933 1.000 28.15425 461 SER A CA 1
ATOM 3132 C C . SER A 1 399 ? 39.09741 -3.89587 -32.02399 1.000 34.92950 461 SER A C 1
ATOM 3133 O O . SER A 1 399 ? 39.88128 -3.49499 -31.15742 1.000 34.95707 461 SER A O 1
ATOM 3136 N N . SER A 1 400 ? 38.01683 -3.20514 -32.37990 1.000 31.35086 462 SER A N 1
ATOM 3137 C CA . SER A 1 400 ? 37.73824 -1.90387 -31.79630 1.000 35.29298 462 SER A CA 1
ATOM 3138 C C . SER A 1 400 ? 36.37795 -1.88448 -31.10754 1.000 38.23504 462 SER A C 1
ATOM 3139 O O . SER A 1 400 ? 35.85360 -2.93359 -30.71254 1.000 35.06449 462 SER A O 1
ATOM 3142 N N . SER A 1 401 ? 35.80475 -0.68711 -30.95623 1.000 38.16258 463 SER A N 1
ATOM 3143 C CA . SER A 1 401 ? 34.55485 -0.51949 -30.22631 1.000 40.14939 463 SER A CA 1
ATOM 3144 C C . SER A 1 401 ? 33.32803 -0.86809 -31.05928 1.000 38.22306 463 SER A C 1
ATOM 3145 O O . SER A 1 401 ? 32.25131 -1.08280 -30.49113 1.000 34.56157 463 SER A O 1
ATOM 3148 N N . GLY A 1 402 ? 33.45821 -0.90841 -32.38139 1.000 33.63307 464 GLY A N 1
ATOM 3149 C CA . GLY A 1 402 ? 32.33038 -1.15018 -33.24986 1.000 31.52268 464 GLY A CA 1
ATOM 3150 C C . GLY A 1 402 ? 31.65126 0.09538 -33.76760 1.000 35.02708 464 GLY A C 1
ATOM 3151 O O . GLY A 1 402 ? 30.67515 -0.02511 -34.52243 1.000 33.77784 464 GLY A O 1
ATOM 3152 N N . GLU A 1 403 ? 32.13420 1.28612 -33.38909 1.000 38.40113 465 GLU A N 1
ATOM 3153 C CA . GLU A 1 403 ? 31.57642 2.52997 -33.91713 1.000 37.90220 465 GLU A CA 1
ATOM 3154 C C . GLU A 1 403 ? 31.81062 2.64129 -35.41877 1.000 40.68317 465 GLU A C 1
ATOM 3155 O O . GLU A 1 403 ? 30.88380 2.92231 -36.18812 1.000 36.34821 465 GLU A O 1
ATOM 3161 N N . GLU A 1 404 ? 33.05142 2.44281 -35.84962 1.000 41.86152 466 GLU A N 1
ATOM 3162 C CA . GLU A 1 404 ? 33.42351 2.51015 -37.25288 1.000 42.40731 466 GLU A CA 1
ATOM 3163 C C . GLU A 1 404 ? 33.70518 1.10748 -37.77483 1.000 37.60787 466 GLU A C 1
ATOM 3164 O O . GLU A 1 404 ? 33.94000 0.16780 -37.00731 1.000 31.94659 466 GLU A O 1
ATOM 3170 N N . SER A 1 405 ? 33.65671 0.97076 -39.09848 1.000 33.38166 467 SER A N 1
ATOM 3171 C CA . SER A 1 405 ? 33.92424 -0.31849 -39.70840 1.000 29.86493 467 SER A CA 1
ATOM 3172 C C . SER A 1 405 ? 35.33841 -0.76961 -39.37669 1.000 28.04733 467 SER A C 1
ATOM 3173 O O . SER A 1 405 ? 36.21360 0.03387 -39.04390 1.000 29.94964 467 SER A O 1
ATOM 3176 N N . GLU A 1 406 ? 35.56638 -2.07323 -39.46079 1.000 25.06836 468 GLU A N 1
ATOM 3177 C CA . GLU A 1 406 ? 36.93226 -2.55762 -39.36834 1.000 28.37291 468 GLU A CA 1
ATOM 3178 C C . GLU A 1 406 ? 37.17585 -3.62873 -40.41608 1.000 25.62206 468 GLU A C 1
ATOM 3179 O O . GLU A 1 406 ? 36.25128 -4.20342 -40.99840 1.000 27.48936 468 GLU A O 1
ATOM 3185 N N . THR A 1 407 ? 38.45216 -3.87062 -40.66134 1.000 27.31013 469 THR A N 1
ATOM 3186 C CA . THR A 1 407 ? 38.86975 -4.82097 -41.66461 1.000 24.49141 469 THR A CA 1
ATOM 3187 C C . THR A 1 407 ? 39.00830 -6.19768 -41.04247 1.000 24.29138 469 THR A C 1
ATOM 3188 O O . THR A 1 407 ? 39.55693 -6.34518 -39.94385 1.000 26.03245 469 THR A O 1
ATOM 3192 N N . TRP A 1 408 ? 38.48297 -7.19576 -41.75494 1.000 22.01848 470 TRP A N 1
ATOM 3193 C CA . TRP A 1 408 ? 38.51636 -8.58017 -41.31441 1.000 20.99383 470 TRP A CA 1
ATOM 3194 C C . TRP A 1 408 ? 39.94823 -9.07575 -41.17503 1.000 24.19576 470 TRP A C 1
ATOM 3195 O O . TRP A 1 408 ? 40.78996 -8.84714 -42.05273 1.000 23.23486 470 TRP A O 1
ATOM 3206 N N . LYS A 1 409 ? 40.21148 -9.76783 -40.07045 1.000 17.89625 471 LYS A N 1
ATOM 3207 C CA . LYS A 1 409 ? 41.47910 -10.45734 -39.84207 1.000 24.39162 471 LYS A CA 1
ATOM 3208 C C . LYS A 1 409 ? 41.21226 -11.89385 -39.42252 1.000 24.47511 471 LYS A C 1
ATOM 3209 O O . LYS A 1 409 ? 40.40611 -12.13767 -38.51449 1.000 23.11597 471 LYS A O 1
ATOM 3215 N N . ALA A 1 410 ? 41.92149 -12.83989 -40.05357 1.000 23.00503 472 ALA A N 1
ATOM 3216 C CA . ALA A 1 410 ? 41.73096 -14.24749 -39.72269 1.000 24.77132 472 ALA A CA 1
ATOM 3217 C C . ALA A 1 410 ? 41.96646 -14.51288 -38.24751 1.000 22.26385 472 ALA A C 1
ATOM 3218 O O . ALA A 1 410 ? 41.30840 -15.37900 -37.66019 1.000 20.80424 472 ALA A O 1
ATOM 3220 N N . GLU A 1 411 ? 42.88398 -13.77536 -37.62555 1.000 21.87368 473 GLU A N 1
ATOM 3221 C CA . GLU A 1 411 ? 43.18979 -14.06320 -36.23653 1.000 27.17090 473 GLU A CA 1
ATOM 3222 C C . GLU A 1 411 ? 42.07698 -13.62964 -35.29488 1.000 22.08664 473 GLU A C 1
ATOM 3223 O O . GLU A 1 411 ? 42.13648 -13.96530 -34.10370 1.000 22.42749 473 GLU A O 1
ATOM 3229 N N . ASN A 1 412 ? 41.08748 -12.88531 -35.78796 1.000 19.48354 474 ASN A N 1
ATOM 3230 C CA . ASN A 1 412 ? 40.00449 -12.41041 -34.94267 1.000 18.57636 474 ASN A CA 1
ATOM 3231 C C . ASN A 1 412 ? 38.83333 -13.37284 -34.90032 1.000 21.58078 474 ASN A C 1
ATOM 3232 O O . ASN A 1 412 ? 37.84989 -13.09137 -34.20241 1.000 23.51733 474 ASN A O 1
ATOM 3237 N N . GLN A 1 413 ? 38.90967 -14.47303 -35.63967 1.000 18.72460 475 GLN A N 1
ATOM 3238 C CA . GLN A 1 413 ? 37.92989 -15.54576 -35.53876 1.000 21.21638 475 GLN A CA 1
ATOM 3239 C C . GLN A 1 413 ? 38.17989 -16.33757 -34.26672 1.000 22.72984 475 GLN A C 1
ATOM 3240 O O . GLN A 1 413 ? 39.32422 -16.71360 -33.97633 1.000 20.77662 475 GLN A O 1
ATOM 3246 N N . ASN A 1 414 ? 37.11381 -16.62173 -33.52062 1.000 19.38149 476 ASN A N 1
ATOM 3247 C CA . ASN A 1 414 ? 37.24646 -17.46747 -32.34035 1.000 19.32619 476 ASN A CA 1
ATOM 3248 C C . ASN A 1 414 ? 37.26989 -18.93135 -32.76794 1.000 18.73791 476 ASN A C 1
ATOM 3249 O O . ASN A 1 414 ? 36.23550 -19.49444 -33.12602 1.000 20.64364 476 ASN A O 1
ATOM 3254 N N . THR A 1 415 ? 38.44825 -19.57308 -32.71892 1.000 18.81677 477 THR A N 1
ATOM 3255 C CA . THR A 1 415 ? 38.54348 -20.96427 -33.14947 1.000 19.37396 477 THR A CA 1
ATOM 3256 C C . THR A 1 415 ? 38.06827 -21.97103 -32.10389 1.000 21.29326 477 THR A C 1
ATOM 3257 O O . THR A 1 415 ? 38.11455 -23.18246 -32.36160 1.000 22.37586 477 THR A O 1
ATOM 3261 N N . ASN A 1 416 ? 37.61954 -21.52312 -30.93662 1.000 18.57751 478 ASN A N 1
ATOM 3262 C CA . ASN A 1 416 ? 37.04179 -22.46703 -29.99352 1.000 18.27637 478 ASN A CA 1
ATOM 3263 C C . ASN A 1 416 ? 35.78062 -23.09546 -30.59630 1.000 20.12529 478 ASN A C 1
ATOM 3264 O O . ASN A 1 416 ? 35.12554 -22.51193 -31.46526 1.000 17.53007 478 ASN A O 1
ATOM 3269 N N . VAL A 1 417 ? 35.44935 -24.30144 -30.14026 1.000 16.73811 479 VAL A N 1
ATOM 3270 C CA . VAL A 1 417 ? 34.40909 -25.12039 -30.75520 1.000 16.55239 479 VAL A CA 1
ATOM 3271 C C . VAL A 1 417 ? 33.13575 -25.02314 -29.92819 1.000 18.11569 479 VAL A C 1
ATOM 3272 O O . VAL A 1 417 ? 33.13196 -25.33942 -28.72590 1.000 17.55509 479 VAL A O 1
ATOM 3276 N N . PHE A 1 418 ? 32.05385 -24.58609 -30.57793 1.000 17.70317 480 PHE A N 1
ATOM 3277 C CA . PHE A 1 418 ? 30.75421 -24.42357 -29.93811 1.000 18.65673 480 PHE A CA 1
ATOM 3278 C C . PHE A 1 418 ? 29.65000 -24.99595 -30.81810 1.000 19.16214 480 PHE A C 1
ATOM 3279 O O . PHE A 1 418 ? 29.79084 -25.10769 -32.03925 1.000 14.46457 480 PHE A O 1
ATOM 3287 N N . ALA A 1 419 ? 28.52624 -25.34034 -30.18289 1.000 17.79489 481 ALA A N 1
ATOM 3288 C CA . ALA A 1 419 ? 27.37841 -25.80304 -30.95751 1.000 17.87726 481 ALA A CA 1
ATOM 3289 C C . ALA A 1 419 ? 26.83596 -24.68447 -31.83544 1.000 15.02343 481 ALA A C 1
ATOM 3290 O O . ALA A 1 419 ? 26.35405 -24.93752 -32.94724 1.000 17.11696 481 ALA A O 1
ATOM 3292 N N . SER A 1 420 ? 26.96771 -23.44400 -31.38421 1.000 18.69404 482 SER A N 1
ATOM 3293 C CA . SER A 1 420 ? 26.54642 -22.30053 -32.17892 1.000 18.01419 482 SER A CA 1
ATOM 3294 C C . SER A 1 420 ? 27.36882 -22.17953 -33.46024 1.000 15.34327 482 SER A C 1
ATOM 3295 O O . SER A 1 420 ? 26.90120 -21.59754 -34.43717 1.000 14.27526 482 SER A O 1
ATOM 3298 N N . ASN A 1 421 ? 28.59130 -22.73686 -33.47857 1.000 15.45080 483 ASN A N 1
ATOM 3299 C CA . ASN A 1 421 ? 29.40957 -22.66709 -34.68897 1.000 13.42850 483 ASN A CA 1
ATOM 3300 C C . ASN A 1 421 ? 28.74324 -23.38971 -35.85424 1.000 15.46789 483 ASN A C 1
ATOM 3301 O O . ASN A 1 421 ? 29.09764 -23.15788 -37.01958 1.000 18.95183 483 ASN A O 1
ATOM 3306 N N . PHE A 1 422 ? 27.85006 -24.32691 -35.55734 1.000 17.41771 484 PHE A N 1
ATOM 3307 C CA . PHE A 1 422 ? 27.17184 -25.12189 -36.56239 1.000 17.45653 484 PHE A CA 1
ATOM 3308 C C . PHE A 1 422 ? 25.75748 -24.63627 -36.81721 1.000 19.08878 484 PHE A C 1
ATOM 3309 O O . PHE A 1 422 ? 25.03363 -25.25831 -37.61235 1.000 17.54389 484 PHE A O 1
ATOM 3317 N N . ALA A 1 423 ? 25.36399 -23.54619 -36.15625 1.000 18.16984 485 ALA A N 1
ATOM 3318 C CA . ALA A 1 423 ? 24.05436 -22.93528 -36.37218 1.000 16.71056 485 ALA A CA 1
ATOM 3319 C C . ALA A 1 423 ? 23.70885 -22.66683 -37.83498 1.000 18.39012 485 ALA A C 1
ATOM 3320 O O . ALA A 1 423 ? 22.53289 -22.85774 -38.19323 1.000 20.81525 485 ALA A O 1
ATOM 3322 N N . PRO A 1 424 ? 24.63337 -22.23684 -38.71792 1.000 17.59267 486 PRO A N 1
ATOM 3323 C CA . PRO A 1 424 ? 24.22680 -21.92841 -40.09882 1.000 16.92051 486 PRO A CA 1
ATOM 3324 C C . PRO A 1 424 ? 23.68961 -23.09612 -40.87645 1.000 18.72290 486 PRO A C 1
ATOM 3325 O O . PRO A 1 424 ? 23.02326 -22.86244 -41.89152 1.000 18.90861 486 PRO A O 1
ATOM 3329 N N . ILE A 1 425 ? 23.96576 -24.33463 -40.45753 1.000 19.55764 487 ILE A N 1
ATOM 3330 C CA . ILE A 1 425 ? 23.38275 -25.51092 -41.08556 1.000 18.26146 487 ILE A CA 1
ATOM 3331 C C . ILE A 1 425 ? 21.86227 -25.45003 -41.08649 1.000 19.63952 487 ILE A C 1
ATOM 3332 O O . ILE A 1 425 ? 21.21487 -26.15275 -41.86605 1.000 19.08165 487 ILE A O 1
ATOM 3337 N N . TRP A 1 426 ? 21.28182 -24.62047 -40.21655 1.000 20.06204 488 TRP A N 1
ATOM 3338 C CA . TRP A 1 426 ? 19.83978 -24.44346 -40.11951 1.000 19.03387 488 TRP A CA 1
ATOM 3339 C C . TRP A 1 426 ? 19.25938 -23.73272 -41.32270 1.000 20.89211 488 TRP A C 1
ATOM 3340 O O . TRP A 1 426 ? 18.06533 -23.89942 -41.59917 1.000 21.01922 488 TRP A O 1
ATOM 3351 N N . ILE A 1 427 ? 20.08247 -22.95258 -42.03447 1.000 20.23406 489 ILE A N 1
ATOM 3352 C CA . ILE A 1 427 ? 19.65631 -22.12501 -43.15899 1.000 19.22365 489 ILE A CA 1
ATOM 3353 C C . ILE A 1 427 ? 19.64814 -22.96321 -44.43574 1.000 24.44413 489 ILE A C 1
ATOM 3354 O O . ILE A 1 427 ? 20.62001 -23.67688 -44.74568 1.000 19.13064 489 ILE A O 1
ATOM 3359 N N . ASN A 1 428 ? 18.55106 -22.86943 -45.19044 1.000 21.54761 490 ASN A N 1
ATOM 3360 C CA . ASN A 1 428 ? 18.36195 -23.78091 -46.30614 1.000 22.33508 490 ASN A CA 1
ATOM 3361 C C . ASN A 1 428 ? 19.37816 -23.56244 -47.41850 1.000 20.55252 490 ASN A C 1
ATOM 3362 O O . ASN A 1 428 ? 19.77327 -24.53177 -48.07214 1.000 24.43975 490 ASN A O 1
ATOM 3367 N N . SER A 1 429 ? 19.83441 -22.32622 -47.64697 1.000 24.39099 491 SER A N 1
ATOM 3368 C CA . SER A 1 429 ? 20.83864 -22.14719 -48.69538 1.000 24.50056 491 SER A CA 1
ATOM 3369 C C . SER A 1 429 ? 22.13672 -22.86000 -48.35081 1.000 26.37922 491 SER A C 1
ATOM 3370 O O . SER A 1 429 ? 22.90866 -23.21565 -49.24946 1.000 25.15829 491 SER A O 1
ATOM 3373 N N . ILE A 1 430 ? 22.38734 -23.09006 -47.07040 1.000 18.48078 492 ILE A N 1
ATOM 3374 C CA . ILE A 1 430 ? 23.55417 -23.83524 -46.64984 1.000 22.53230 492 ILE A CA 1
ATOM 3375 C C . ILE A 1 430 ? 23.28500 -25.33076 -46.63320 1.000 21.82894 492 ILE A C 1
ATOM 3376 O O . ILE A 1 430 ? 24.06544 -26.11822 -47.18120 1.000 21.71841 492 ILE A O 1
ATOM 3381 N N . ASN A 1 431 ? 22.19039 -25.77403 -46.00787 1.000 21.39574 493 ASN A N 1
ATOM 3382 C CA . ASN A 1 431 ? 21.99773 -27.21434 -45.97259 1.000 17.34502 493 ASN A CA 1
ATOM 3383 C C . ASN A 1 431 ? 21.60044 -27.78541 -47.33338 1.000 20.42756 493 ASN A C 1
ATOM 3384 O O . ASN A 1 431 ? 21.61385 -29.01001 -47.48337 1.000 22.45644 493 ASN A O 1
ATOM 3389 N N . SER A 1 432 ? 21.29762 -26.93307 -48.32529 1.000 18.78861 494 SER A N 1
ATOM 3390 C CA . SER A 1 432 ? 21.07778 -27.35619 -49.71250 1.000 24.68778 494 SER A CA 1
ATOM 3391 C C . SER A 1 432 ? 22.36390 -27.61604 -50.48313 1.000 24.80662 494 SER A C 1
ATOM 3392 O O . SER A 1 432 ? 22.30310 -28.17999 -51.58559 1.000 24.07579 494 SER A O 1
ATOM 3395 N N . ASP A 1 433 ? 23.50484 -27.18105 -49.95966 1.000 21.44176 495 ASP A N 1
ATOM 3396 C CA . ASP A 1 433 ? 24.79692 -27.25893 -50.63988 1.000 23.77790 495 ASP A CA 1
ATOM 3397 C C . ASP A 1 433 ? 25.44228 -28.57903 -50.22527 1.000 24.37662 495 ASP A C 1
ATOM 3398 O O . ASP A 1 433 ? 25.97010 -28.70410 -49.11875 1.000 25.95969 495 ASP A O 1
ATOM 3403 N N . GLU A 1 434 ? 25.40073 -29.57593 -51.11776 1.000 22.80959 496 GLU A N 1
ATOM 3404 C CA . GLU A 1 434 ? 25.83697 -30.91993 -50.74286 1.000 23.47734 496 GLU A CA 1
ATOM 3405 C C . GLU A 1 434 ? 27.30172 -30.94065 -50.33176 1.000 28.30066 496 GLU A C 1
ATOM 3406 O O . GLU A 1 434 ? 27.66622 -31.55119 -49.31674 1.000 26.96339 496 GLU A O 1
ATOM 3412 N N . ASN A 1 435 ? 28.16230 -30.28956 -51.11646 1.000 25.74275 497 ASN A N 1
ATOM 3413 C CA . ASN A 1 435 ? 29.58782 -30.33012 -50.82065 1.000 28.27160 497 ASN A CA 1
ATOM 3414 C C . ASN A 1 435 ? 29.87653 -29.67271 -49.48215 1.000 26.46638 497 ASN A C 1
ATOM 3415 O O . ASN A 1 435 ? 30.69908 -30.16709 -48.69869 1.000 22.51440 497 ASN A O 1
ATOM 3420 N N . LEU A 1 436 ? 29.20145 -28.55793 -49.20224 1.000 26.14872 498 LEU A N 1
ATOM 3421 C CA . LEU A 1 436 ? 29.39030 -27.87913 -47.92781 1.000 20.19938 498 LEU A CA 1
ATOM 3422 C C . LEU A 1 436 ? 28.89788 -28.74147 -46.77318 1.000 20.20869 498 LEU A C 1
ATOM 3423 O O . LEU A 1 436 ? 29.58324 -28.86419 -45.75442 1.000 20.13077 498 LEU A O 1
ATOM 3428 N N . VAL A 1 437 ? 27.73149 -29.36941 -46.93001 1.000 21.84568 499 VAL A N 1
ATOM 3429 C CA . VAL A 1 437 ? 27.17832 -30.20294 -45.86222 1.000 18.06443 499 VAL A CA 1
ATOM 3430 C C . VAL A 1 437 ? 28.16471 -31.30558 -45.49411 1.000 21.54205 499 VAL A C 1
ATOM 3431 O O . VAL A 1 437 ? 28.46914 -31.52596 -44.31764 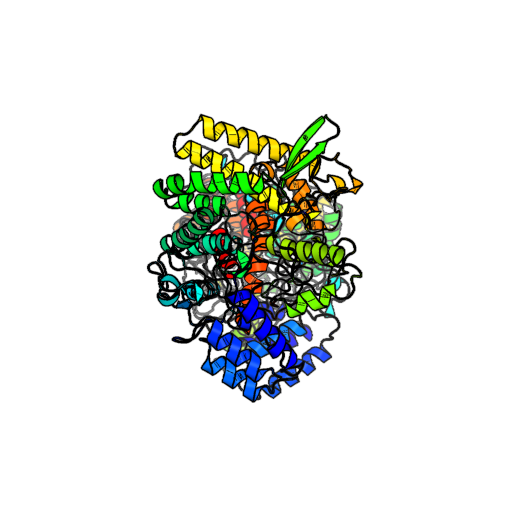1.000 22.54064 499 VAL A O 1
ATOM 3435 N N . LYS A 1 438 ? 28.72538 -31.97203 -46.50860 1.000 20.62123 500 LYS A N 1
ATOM 3436 C CA . LYS A 1 438 ? 29.70643 -33.02526 -46.27185 1.000 17.84614 500 LYS A CA 1
ATOM 3437 C C . LYS A 1 438 ? 30.85426 -32.54264 -45.39394 1.000 21.19815 500 LYS A C 1
ATOM 3438 O O . LYS A 1 438 ? 31.24817 -33.22902 -44.43939 1.000 23.45823 500 LYS A O 1
ATOM 3444 N N . LYS A 1 439 ? 31.37526 -31.34287 -45.67202 1.000 19.01568 501 LYS A N 1
ATOM 3445 C CA . LYS A 1 439 ? 32.43072 -30.77448 -44.83618 1.000 20.77195 501 LYS A CA 1
ATOM 3446 C C . LYS A 1 439 ? 31.95176 -30.53450 -43.40513 1.000 22.19526 501 LYS A C 1
ATOM 3447 O O . LYS A 1 439 ? 32.68457 -30.79572 -42.44463 1.000 24.19077 501 LYS A O 1
ATOM 3453 N N . VAL A 1 440 ? 30.72261 -30.04535 -43.24528 1.000 21.14993 502 VAL A N 1
ATOM 3454 C CA . VAL A 1 440 ? 30.19526 -29.74413 -41.91392 1.000 22.51817 502 VAL A CA 1
ATOM 3455 C C . VAL A 1 440 ? 29.95417 -31.01879 -41.11272 1.000 24.13378 502 VAL A C 1
ATOM 3456 O O . VAL A 1 440 ? 30.21933 -31.07785 -39.89787 1.000 22.12586 502 VAL A O 1
ATOM 3460 N N . VAL A 1 441 ? 29.39276 -32.03538 -41.76314 1.000 23.25009 503 VAL A N 1
ATOM 3461 C CA . VAL A 1 441 ? 29.19479 -33.32703 -41.12182 1.000 23.43694 503 VAL A CA 1
ATOM 3462 C C . VAL A 1 441 ? 30.52193 -33.87325 -40.61138 1.000 25.75749 503 VAL A C 1
ATOM 3463 O O . VAL A 1 441 ? 30.63296 -34.32938 -39.46298 1.000 23.64852 503 VAL A O 1
ATOM 3467 N N . THR A 1 442 ? 31.55684 -33.82055 -41.45335 1.000 25.20931 504 THR A N 1
ATOM 3468 C CA . THR A 1 442 ? 32.86347 -34.29083 -41.01676 1.000 23.42781 504 THR A CA 1
ATOM 3469 C C . THR A 1 442 ? 33.37215 -33.47340 -39.84112 1.000 21.42322 504 THR A C 1
ATOM 3470 O O . THR A 1 442 ? 33.91128 -34.03102 -38.87852 1.000 25.85660 504 THR A O 1
ATOM 3474 N N . ALA A 1 443 ? 33.18650 -32.15026 -39.88470 1.000 24.36972 505 ALA A N 1
ATOM 3475 C CA . ALA A 1 443 ? 33.67364 -31.30615 -38.79970 1.000 22.60071 505 ALA A CA 1
ATOM 3476 C C . ALA A 1 443 ? 32.90093 -31.57004 -37.51252 1.000 22.40619 505 ALA A C 1
ATOM 3477 O O . ALA A 1 443 ? 33.49926 -31.66549 -36.43512 1.000 22.31699 505 ALA A O 1
ATOM 3479 N N . LEU A 1 444 ? 31.57897 -31.72817 -37.60871 1.000 22.44852 506 LEU A N 1
ATOM 3480 C CA . LEU A 1 444 ? 30.80085 -32.04799 -36.41145 1.000 25.29900 506 LEU A CA 1
ATOM 3481 C C . LEU A 1 444 ? 31.13257 -33.44839 -35.89865 1.000 25.33727 506 LEU A C 1
ATOM 3482 O O . LEU A 1 444 ? 31.29490 -33.65355 -34.68994 1.000 27.09832 506 LEU A O 1
ATOM 3487 N N . LYS A 1 445 ? 31.25430 -34.42005 -36.80322 1.000 25.40553 507 LYS A N 1
ATOM 3488 C CA . LYS A 1 445 ? 31.62157 -35.77212 -36.39882 1.000 23.70308 507 LYS A CA 1
ATOM 3489 C C . LYS A 1 445 ? 32.93569 -35.77698 -35.62695 1.000 26.16683 507 LYS A C 1
ATOM 3490 O O . LYS A 1 445 ? 33.05726 -36.44504 -34.59320 1.000 26.30363 507 LYS A O 1
ATOM 3496 N N . ASN A 1 446 ? 33.90814 -34.99439 -36.07595 1.000 26.98505 508 ASN A N 1
ATOM 3497 C CA . ASN A 1 446 ? 35.24419 -35.02734 -35.49253 1.000 26.02148 508 ASN A CA 1
ATOM 3498 C C . ASN A 1 446 ? 35.47703 -33.98614 -34.39893 1.000 25.85191 508 ASN A C 1
ATOM 3499 O O . ASN A 1 446 ? 36.56099 -33.96775 -33.81385 1.000 24.47967 508 ASN A O 1
ATOM 3504 N N . SER A 1 447 ? 34.48867 -33.13887 -34.08709 1.000 22.77602 509 SER A N 1
ATOM 3505 C CA . SER A 1 447 ? 34.70362 -31.99601 -33.20485 1.000 21.88337 509 SER A CA 1
ATOM 3506 C C . SER A 1 447 ? 34.85180 -32.38828 -31.73585 1.000 20.56174 509 SER A C 1
ATOM 3507 O O . SER A 1 447 ? 35.49450 -31.66560 -30.96198 1.000 23.26776 509 SER A O 1
ATOM 3510 N N . GLY A 1 448 ? 34.22317 -33.47823 -31.31851 1.000 18.36058 510 GLY A N 1
ATOM 3511 C CA . GLY A 1 448 ? 34.08078 -33.77089 -29.90936 1.000 22.67157 510 GLY A CA 1
ATOM 3512 C C . GLY A 1 448 ? 32.79418 -33.26433 -29.29836 1.000 23.38042 510 GLY A C 1
ATOM 3513 O O . GLY A 1 448 ? 32.54694 -33.51321 -28.10927 1.000 22.09321 510 GLY A O 1
ATOM 3514 N N . LEU A 1 449 ? 31.95795 -32.57234 -30.07428 1.000 20.56088 511 LEU A N 1
ATOM 3515 C CA . LEU A 1 449 ? 30.70486 -32.06978 -29.54035 1.000 16.47739 511 LEU A CA 1
ATOM 3516 C C . LEU A 1 449 ? 29.63600 -33.15030 -29.44972 1.000 19.73686 511 LEU A C 1
ATOM 3517 O O . LEU A 1 449 ? 28.71696 -33.01793 -28.63507 1.000 21.56240 511 LEU A O 1
ATOM 3522 N N . ILE A 1 450 ? 29.73696 -34.21477 -30.24142 1.000 19.38584 512 ILE A N 1
ATOM 3523 C CA . ILE A 1 450 ? 28.70687 -35.25102 -30.24641 1.000 19.96459 512 ILE A CA 1
ATOM 3524 C C . ILE A 1 450 ? 28.96114 -36.18109 -29.06704 1.000 25.56895 512 ILE A C 1
ATOM 3525 O O . ILE A 1 450 ? 29.94450 -36.92922 -29.04455 1.000 22.75501 512 ILE A O 1
ATOM 3530 N N . ALA A 1 451 ? 28.06714 -36.12747 -28.09109 1.000 17.94187 513 ALA A N 1
ATOM 3531 C CA . ALA A 1 451 ? 28.14630 -36.77372 -26.80355 1.000 23.19922 513 ALA A CA 1
ATOM 3532 C C . ALA A 1 451 ? 27.04950 -37.84028 -26.68232 1.000 22.43151 513 ALA A C 1
ATOM 3533 O O . ALA A 1 451 ? 26.14143 -37.91129 -27.51832 1.000 22.61118 513 ALA A O 1
ATOM 3535 N N . PRO A 1 452 ? 27.12858 -38.72062 -25.67555 1.000 19.53690 514 PRO A N 1
ATOM 3536 C CA . PRO A 1 452 ? 26.13247 -39.80429 -25.57864 1.000 19.52777 514 PRO A CA 1
ATOM 3537 C C . PRO A 1 452 ? 24.68097 -39.35386 -25.66485 1.000 19.33354 514 PRO A C 1
ATOM 3538 O O . PRO A 1 452 ? 23.83382 -40.11737 -26.15818 1.000 21.28917 514 PRO A O 1
ATOM 3542 N N . ALA A 1 453 ? 24.36260 -38.14814 -25.19812 1.000 22.96661 515 ALA A N 1
ATOM 3543 C CA . ALA A 1 453 ? 22.98216 -37.68507 -25.14185 1.000 18.56299 515 ALA A CA 1
ATOM 3544 C C . ALA A 1 453 ? 22.68130 -36.55186 -26.10144 1.000 22.13529 515 ALA A C 1
ATOM 3545 O O . ALA A 1 453 ? 21.56099 -36.03010 -26.06652 1.000 19.15411 515 ALA A O 1
ATOM 3547 N N . GLY A 1 454 ? 23.63778 -36.14039 -26.93473 1.000 19.80139 516 GLY A N 1
ATOM 3548 C CA . GLY A 1 454 ? 23.36580 -35.06743 -27.86407 1.000 19.04219 516 GLY A CA 1
ATOM 3549 C C . GLY A 1 454 ? 24.60524 -34.21604 -28.08851 1.000 17.80493 516 GLY A C 1
ATOM 3550 O O . GLY A 1 454 ? 25.73518 -34.68673 -27.93571 1.000 19.33584 516 GLY A O 1
ATOM 3551 N N . ILE A 1 455 ? 24.36642 -32.97062 -28.45356 1.000 17.33184 517 ILE A N 1
ATOM 3552 C CA . ILE A 1 455 ? 25.43089 -32.06817 -28.90163 1.000 16.94473 517 ILE A CA 1
ATOM 3553 C C . ILE A 1 455 ? 25.83746 -31.16751 -27.73713 1.000 20.57129 517 ILE A C 1
ATOM 3554 O O . ILE A 1 455 ? 25.05284 -30.33102 -27.27164 1.000 16.49036 517 ILE A O 1
ATOM 3559 N N . LEU A 1 456 ? 27.06908 -31.34570 -27.25506 1.000 20.93048 518 LEU A N 1
ATOM 3560 C CA . LEU A 1 456 ? 27.65554 -30.42221 -26.29013 1.000 18.03750 518 LEU A CA 1
ATOM 3561 C C . LEU A 1 456 ? 27.62378 -28.99501 -26.81246 1.000 20.08061 518 LEU A C 1
ATOM 3562 O O . LEU A 1 456 ? 27.86510 -28.74991 -27.99706 1.000 20.08804 518 LEU A O 1
ATOM 3567 N N . THR A 1 457 ? 27.33880 -28.04191 -25.91183 1.000 19.35477 519 THR A N 1
ATOM 3568 C CA . THR A 1 457 ? 27.32157 -26.63569 -26.31097 1.000 18.80241 519 THR A CA 1
ATOM 3569 C C . THR A 1 457 ? 28.72126 -26.02803 -26.41146 1.000 17.62081 519 THR A C 1
ATOM 3570 O O . THR A 1 457 ? 28.90842 -25.05365 -27.14892 1.000 17.62367 519 THR A O 1
ATOM 3574 N N . SER A 1 458 ? 29.70299 -26.56415 -25.68221 1.000 20.05058 520 SER A N 1
ATOM 3575 C CA . SER A 1 458 ? 31.10673 -26.20215 -25.86243 1.000 20.32113 520 SER A CA 1
ATOM 3576 C C . SER A 1 458 ? 31.95822 -27.38063 -25.40647 1.000 21.57799 520 SER A C 1
ATOM 3577 O O . SER A 1 458 ? 31.44751 -28.38331 -24.89649 1.000 18.52966 520 SER A O 1
ATOM 3580 N N . LEU A 1 459 ? 33.27267 -27.24217 -25.55328 1.000 18.25491 521 LEU A N 1
ATOM 3581 C CA . LEU A 1 459 ? 34.17544 -28.28796 -25.09079 1.000 18.90372 521 LEU A CA 1
ATOM 3582 C C . LEU A 1 459 ? 34.87032 -27.94629 -23.77984 1.000 20.51595 521 LEU A C 1
ATOM 3583 O O . LEU A 1 459 ? 35.72213 -28.72679 -23.33102 1.000 23.26126 521 LEU A O 1
ATOM 3588 N N . THR A 1 460 ? 34.54402 -26.81979 -23.15093 1.000 19.21855 522 THR A N 1
ATOM 3589 C CA . THR A 1 460 ? 35.24299 -26.38725 -21.94415 1.000 20.13134 522 THR A CA 1
ATOM 3590 C C . THR A 1 460 ? 34.32578 -26.50972 -20.73221 1.000 22.34254 522 THR A C 1
ATOM 3591 O O . THR A 1 460 ? 33.25673 -25.90530 -20.70602 1.000 19.55542 522 THR A O 1
ATOM 3595 N N . ASN A 1 461 ? 34.76044 -27.25849 -19.71789 1.000 20.24334 523 ASN A N 1
ATOM 3596 C CA . ASN A 1 461 ? 33.98621 -27.38371 -18.47747 1.000 21.25887 523 ASN A CA 1
ATOM 3597 C C . ASN A 1 461 ? 34.36651 -26.22997 -17.56324 1.000 27.36538 523 ASN A C 1
ATOM 3598 O O . ASN A 1 461 ? 35.26983 -26.32931 -16.72725 1.000 26.99449 523 ASN A O 1
ATOM 3603 N N . SER A 1 462 ? 33.63852 -25.13183 -17.70958 1.000 20.61723 524 SER A N 1
ATOM 3604 C CA . SER A 1 462 ? 33.89864 -23.88488 -17.02449 1.000 22.40904 524 SER A CA 1
ATOM 3605 C C . SER A 1 462 ? 33.15089 -23.76807 -15.71042 1.000 25.10825 524 SER A C 1
ATOM 3606 O O . SER A 1 462 ? 33.46953 -22.87402 -14.92304 1.000 24.05224 524 SER A O 1
ATOM 3609 N N . GLY A 1 463 ? 32.16698 -24.64144 -15.46610 1.000 19.87414 525 GLY A N 1
ATOM 3610 C CA . GLY A 1 463 ? 31.20817 -24.44764 -14.39863 1.000 21.69772 525 GLY A CA 1
ATOM 3611 C C . GLY A 1 463 ? 30.05831 -23.53029 -14.74960 1.000 21.25250 525 GLY A C 1
ATOM 3612 O O . GLY A 1 463 ? 29.13627 -23.38323 -13.94050 1.000 22.22279 525 GLY A O 1
ATOM 3613 N N . GLN A 1 464 ? 30.08477 -22.90099 -15.91938 1.000 18.07943 526 GLN A N 1
ATOM 3614 C CA . GLN A 1 464 ? 28.94608 -22.13161 -16.40230 1.000 18.12136 526 GLN A CA 1
ATOM 3615 C C . GLN A 1 464 ? 27.96468 -23.06913 -17.09837 1.000 19.10845 526 GLN A C 1
ATOM 3616 O O . GLN A 1 464 ? 28.31242 -24.18376 -17.49998 1.000 19.59109 526 GLN A O 1
ATOM 3622 N N . GLN A 1 465 ? 26.72273 -22.61012 -17.23877 1.000 17.16030 527 GLN A N 1
ATOM 3623 C CA . GLN A 1 465 ? 25.70405 -23.53904 -17.69882 1.000 15.55171 527 GLN A CA 1
ATOM 3624 C C . GLN A 1 465 ? 25.70910 -23.68098 -19.21035 1.000 15.00694 527 GLN A C 1
ATOM 3625 O O . GLN A 1 465 ? 25.29556 -24.72075 -19.72554 1.000 16.12104 527 GLN A O 1
ATOM 3631 N N . TRP A 1 466 ? 26.16282 -22.67174 -19.93781 1.000 17.85051 528 TRP A N 1
ATOM 3632 C CA . TRP A 1 466 ? 26.25956 -22.77979 -21.39284 1.000 15.20486 528 TRP A CA 1
ATOM 3633 C C . TRP A 1 466 ? 27.67899 -23.18827 -21.79190 1.000 18.26104 528 TRP A C 1
ATOM 3634 O O . TRP A 1 466 ? 28.35569 -22.53825 -22.59525 1.000 20.54967 528 TRP A O 1
ATOM 3645 N N . ASP A 1 467 ? 28.10237 -24.31676 -21.22227 1.000 20.57146 529 ASP A N 1
ATOM 3646 C CA . ASP A 1 467 ? 29.39392 -24.92668 -21.51405 1.000 17.99712 529 ASP A CA 1
ATOM 3647 C C . ASP A 1 467 ? 29.27206 -26.42637 -21.29840 1.000 18.15294 529 ASP A C 1
ATOM 3648 O O . ASP A 1 467 ? 28.29774 -26.91757 -20.71598 1.000 20.64284 529 ASP A O 1
ATOM 3653 N N . SER A 1 468 ? 30.29292 -27.15545 -21.74480 1.000 19.44195 530 SER A N 1
ATOM 3654 C CA . SER A 1 468 ? 30.40923 -28.55957 -21.38190 1.000 17.74738 530 SER A CA 1
ATOM 3655 C C . SER A 1 468 ? 30.26477 -28.70539 -19.86538 1.000 17.03248 530 SER A C 1
ATOM 3656 O O . SER A 1 468 ? 30.74183 -27.84443 -19.11282 1.000 20.43519 530 SER A O 1
ATOM 3659 N N . PRO A 1 469 ? 29.60583 -29.76386 -19.37094 1.000 18.04778 531 PRO A N 1
ATOM 3660 C CA . PRO A 1 469 ? 29.09180 -30.94206 -20.06096 1.000 15.22543 531 PRO A CA 1
ATOM 3661 C C . PRO A 1 469 ? 27.65572 -30.80574 -20.55441 1.000 16.76858 531 PRO A C 1
ATOM 3662 O O . PRO A 1 469 ? 27.05208 -31.83250 -20.85684 1.000 20.68921 531 PRO A O 1
ATOM 3666 N N . ASN A 1 470 ? 27.11936 -29.58959 -20.65130 1.000 19.96717 532 ASN A N 1
ATOM 3667 C CA . ASN A 1 470 ? 25.70419 -29.40782 -20.96218 1.000 16.78811 532 ASN A CA 1
ATOM 3668 C C . ASN A 1 470 ? 25.43329 -29.35451 -22.46741 1.000 18.72035 532 ASN A C 1
ATOM 3669 O O . ASN A 1 470 ? 26.27259 -28.90865 -23.25534 1.000 16.50348 532 ASN A O 1
ATOM 3674 N N . GLY A 1 471 ? 24.26018 -29.86335 -22.84674 1.000 16.41480 533 GLY A N 1
ATOM 3675 C CA . GLY A 1 471 ? 23.67464 -29.58409 -24.15044 1.000 13.64414 533 GLY A CA 1
ATOM 3676 C C . GLY A 1 471 ? 22.28997 -28.99173 -23.96973 1.000 17.55697 533 GLY A C 1
ATOM 3677 O O . GLY A 1 471 ? 21.61265 -29.23970 -22.96685 1.000 17.66616 533 GLY A O 1
ATOM 3678 N N . TRP A 1 472 ? 21.86699 -28.19443 -24.96737 1.000 13.69081 534 TRP A N 1
ATOM 3679 C CA . TRP A 1 472 ? 20.68906 -27.31947 -24.85235 1.000 16.03015 534 TRP A CA 1
ATOM 3680 C C . TRP A 1 472 ? 19.71709 -27.54196 -26.01245 1.000 18.02786 534 TRP A C 1
ATOM 3681 O O . TRP A 1 472 ? 20.13280 -27.62599 -27.17616 1.000 16.91763 534 TRP A O 1
ATOM 3692 N N . ALA A 1 473 ? 18.41911 -27.61453 -25.68475 1.000 16.41360 535 ALA A N 1
ATOM 3693 C CA . ALA A 1 473 ? 17.37734 -27.91353 -26.67213 1.000 17.92787 535 ALA A CA 1
ATOM 3694 C C . ALA A 1 473 ? 17.44793 -27.07035 -27.94130 1.000 17.04170 535 ALA A C 1
ATOM 3695 O O . ALA A 1 473 ? 17.46202 -27.65942 -29.03190 1.000 18.95715 535 ALA A O 1
ATOM 3697 N N . PRO A 1 474 ? 17.45164 -25.72509 -27.89427 1.000 18.77074 536 PRO A N 1
ATOM 3698 C CA . PRO A 1 474 ? 17.50059 -24.95269 -29.14673 1.000 17.95174 536 PRO A CA 1
ATOM 3699 C C . PRO A 1 474 ? 18.66458 -25.31898 -30.03599 1.000 20.10664 536 PRO A C 1
ATOM 3700 O O . PRO A 1 474 ? 18.54549 -25.24563 -31.26471 1.000 15.16835 536 PRO A O 1
ATOM 3704 N N . GLN A 1 475 ? 19.79755 -25.69803 -29.43745 1.000 16.09276 537 GLN A N 1
ATOM 3705 C CA . GLN A 1 475 ? 20.99770 -25.97972 -30.21274 1.000 19.35403 537 GLN A CA 1
ATOM 3706 C C . GLN A 1 475 ? 20.94300 -27.35563 -30.84944 1.000 17.42661 537 GLN A C 1
ATOM 3707 O O . GLN A 1 475 ? 21.46867 -27.53921 -31.95618 1.000 19.09881 537 GLN A O 1
ATOM 3713 N N . GLN A 1 476 ? 20.29288 -28.31682 -30.18349 1.000 17.13394 538 GLN A N 1
ATOM 3714 C CA . GLN A 1 476 ? 20.04130 -29.61890 -30.78909 1.000 15.97184 538 GLN A CA 1
ATOM 3715 C C . GLN A 1 476 ? 19.13081 -29.48107 -31.99065 1.000 19.33648 538 GLN A C 1
ATOM 3716 O O . GLN A 1 476 ? 19.36259 -30.09711 -33.02890 1.000 15.19753 538 GLN A O 1
ATOM 3722 N N . GLU A 1 477 ? 18.04331 -28.72168 -31.82813 1.000 16.94792 539 GLU A N 1
ATOM 3723 C CA . GLU A 1 477 ? 17.01502 -28.63726 -32.86395 1.000 14.43626 539 GLU A CA 1
ATOM 3724 C C . GLU A 1 477 ? 17.55008 -27.99960 -34.13067 1.000 16.23033 539 GLU A C 1
ATOM 3725 O O . GLU A 1 477 ? 17.21363 -28.43176 -35.24194 1.000 16.92716 539 GLU A O 1
ATOM 3731 N N . MET A 1 478 ? 18.37242 -26.95527 -33.99504 1.000 12.62280 540 MET A N 1
ATOM 3732 C CA . MET A 1 478 ? 18.82370 -26.25887 -35.19115 1.000 13.23791 540 MET A CA 1
ATOM 3733 C C . MET A 1 478 ? 19.73173 -27.14643 -36.02630 1.000 13.83474 540 MET A C 1
ATOM 3734 O O . MET A 1 478 ? 19.66244 -27.13089 -37.26343 1.000 18.35554 540 MET A O 1
ATOM 3739 N N . ILE A 1 479 ? 20.56362 -27.94799 -35.36425 1.000 11.77936 541 ILE A N 1
ATOM 3740 C CA . ILE A 1 479 ? 21.47928 -28.83425 -36.08026 1.000 12.02533 541 ILE A CA 1
ATOM 3741 C C . ILE A 1 479 ? 20.73287 -30.03392 -36.68057 1.000 13.88214 541 ILE A C 1
ATOM 3742 O O . ILE A 1 479 ? 20.93205 -30.37379 -37.85738 1.000 16.42069 541 ILE A O 1
ATOM 3747 N N . VAL A 1 480 ? 19.83896 -30.66175 -35.90739 1.000 13.45066 542 VAL A N 1
ATOM 3748 C CA . VAL A 1 480 ? 19.05796 -31.79286 -36.41278 1.000 15.16868 542 VAL A CA 1
ATOM 3749 C C . VAL A 1 480 ? 18.16635 -31.35045 -37.56289 1.000 17.48449 542 VAL A C 1
ATOM 3750 O O . VAL A 1 480 ? 18.14810 -31.97295 -38.62454 1.000 18.73605 542 VAL A O 1
ATOM 3754 N N . THR A 1 481 ? 17.43063 -30.25346 -37.38714 1.000 16.77256 543 THR A N 1
ATOM 3755 C CA . THR A 1 481 ? 16.57282 -29.79042 -38.47448 1.000 15.57156 543 THR A CA 1
ATOM 3756 C C . THR A 1 481 ? 17.38224 -29.47295 -39.72784 1.000 21.94903 543 THR A C 1
ATOM 3757 O O . THR A 1 481 ? 17.04875 -29.93491 -40.82431 1.000 16.81490 543 THR A O 1
ATOM 3761 N N . GLY A 1 482 ? 18.46710 -28.71071 -39.57987 1.000 17.92512 544 GLY A N 1
ATOM 3762 C CA . GLY A 1 482 ? 19.25371 -28.33299 -40.74501 1.000 17.04772 544 GLY A CA 1
ATOM 3763 C C . GLY A 1 482 ? 19.90326 -29.51449 -41.43475 1.000 18.07818 544 GLY A C 1
ATOM 3764 O O . GLY A 1 482 ? 19.83477 -29.64544 -42.66390 1.000 17.96590 544 GLY A O 1
ATOM 3765 N N . LEU A 1 483 ? 20.56132 -30.38318 -40.65977 1.000 16.89316 545 LEU A N 1
ATOM 3766 C CA . LEU A 1 483 ? 21.16181 -31.58632 -41.23632 1.000 16.87343 545 LEU A CA 1
ATOM 3767 C C . LEU A 1 483 ? 20.10836 -32.46355 -41.90012 1.000 21.18790 545 LEU A C 1
ATOM 3768 O O . LEU A 1 483 ? 20.32992 -33.00479 -42.99577 1.000 19.18109 545 LEU A O 1
ATOM 3773 N N . GLY A 1 484 ? 18.94495 -32.59873 -41.26286 1.000 17.82754 546 GLY A N 1
ATOM 3774 C CA . GLY A 1 484 ? 17.90035 -33.44214 -41.80940 1.000 20.19661 546 GLY A CA 1
ATOM 3775 C C . GLY A 1 484 ? 17.33257 -32.95143 -43.12883 1.000 19.34363 546 GLY A C 1
ATOM 3776 O O . GLY A 1 484 ? 16.70070 -33.73275 -43.84616 1.000 21.54926 546 GLY A O 1
ATOM 3777 N N . ARG A 1 485 ? 17.53196 -31.67548 -43.46094 1.000 22.56863 547 ARG A N 1
ATOM 3778 C CA . ARG A 1 485 ? 17.00262 -31.11902 -44.70342 1.000 21.13524 547 ARG A CA 1
ATOM 3779 C C . ARG A 1 485 ? 17.94310 -31.27945 -45.87680 1.000 24.81358 547 ARG A C 1
ATOM 3780 O O . ARG A 1 485 ? 17.49643 -31.14533 -47.01786 1.000 25.96418 547 ARG A O 1
ATOM 3788 N N . SER A 1 486 ? 19.22172 -31.54509 -45.62994 1.000 22.88896 548 SER A N 1
ATOM 3789 C CA . SER A 1 486 ? 20.13866 -31.80519 -46.72926 1.000 26.71732 548 SER A CA 1
ATOM 3790 C C . SER A 1 486 ? 19.79632 -33.12793 -47.41265 1.000 26.04499 548 SER A C 1
ATOM 3791 O O . SER A 1 486 ? 19.08731 -33.97523 -46.87404 1.000 28.22099 548 SER A O 1
ATOM 3794 N N . SER A 1 487 ? 20.30092 -33.29166 -48.62525 1.000 29.10724 549 SER A N 1
ATOM 3795 C CA . SER A 1 487 ? 20.15218 -34.53091 -49.36479 1.000 30.05189 549 SER A CA 1
ATOM 3796 C C . SER A 1 487 ? 21.26667 -35.51999 -49.06780 1.000 33.66425 549 SER A C 1
ATOM 3797 O O . SER A 1 487 ? 21.29998 -36.59903 -49.67189 1.000 36.54126 549 SER A O 1
ATOM 3800 N N . VAL A 1 488 ? 22.17928 -35.16971 -48.17033 1.000 25.78556 550 VAL A N 1
ATOM 3801 C CA . VAL A 1 488 ? 23.35751 -35.98261 -47.88229 1.000 26.00781 550 VAL A CA 1
ATOM 3802 C C . VAL A 1 488 ? 22.97705 -37.08432 -46.89784 1.000 32.74759 550 VAL A C 1
ATOM 3803 O O . VAL A 1 488 ? 22.50537 -36.80245 -45.79073 1.000 27.83843 550 VAL A O 1
ATOM 3807 N N . LYS A 1 489 ? 23.20933 -38.34175 -47.29530 1.000 32.68848 551 LYS A N 1
ATOM 3808 C CA . LYS A 1 489 ? 22.80011 -39.48498 -46.48136 1.000 32.39222 551 LYS A CA 1
ATOM 3809 C C . LYS A 1 489 ? 23.44548 -39.44806 -45.10397 1.000 31.78637 551 LYS A C 1
ATOM 3810 O O . LYS A 1 489 ? 22.77785 -39.69943 -44.09200 1.000 27.28219 551 LYS A O 1
ATOM 3816 N N . GLU A 1 490 ? 24.74448 -39.13537 -45.04760 1.000 32.41825 552 GLU A N 1
ATOM 3817 C CA . GLU A 1 490 ? 25.45041 -39.07121 -43.77462 1.000 30.20051 552 GLU A CA 1
ATOM 3818 C C . GLU A 1 490 ? 24.83905 -38.02467 -42.85508 1.000 28.79801 552 GLU A C 1
ATOM 3819 O O . GLU A 1 490 ? 24.85680 -38.19036 -41.62797 1.000 29.20838 552 GLU A O 1
ATOM 3825 N N . ALA A 1 491 ? 24.31248 -36.93904 -43.43200 1.000 28.82747 553 ALA A N 1
ATOM 3826 C CA . ALA A 1 491 ? 23.72917 -35.86230 -42.63925 1.000 26.38785 553 ALA A CA 1
ATOM 3827 C C . ALA A 1 491 ? 22.37596 -36.26767 -42.06671 1.000 23.01707 553 ALA A C 1
ATOM 3828 O O . ALA A 1 491 ? 22.11097 -36.07765 -40.86943 1.000 20.16454 553 ALA A O 1
ATOM 3830 N N . LYS A 1 492 ? 21.49941 -36.81636 -42.90860 1.000 23.91581 554 LYS A N 1
ATOM 3831 C CA . LYS A 1 492 ? 20.19748 -37.26627 -42.42190 1.000 25.85131 554 LYS A CA 1
ATOM 3832 C C . LYS A 1 492 ? 20.35453 -38.35206 -41.36308 1.000 22.39775 554 LYS A C 1
ATOM 3833 O O . LYS A 1 492 ? 19.61051 -38.38020 -40.37589 1.000 24.36450 554 LYS A O 1
ATOM 3839 N N . GLU A 1 493 ? 21.31181 -39.26344 -41.56475 1.000 22.05383 555 GLU A N 1
ATOM 3840 C CA . GLU A 1 493 ? 21.62096 -40.26801 -40.55808 1.000 23.68422 555 GLU A CA 1
ATOM 3841 C C . GLU A 1 493 ? 22.03929 -39.61930 -39.25033 1.000 22.37824 555 GLU A C 1
ATOM 3842 O O . GLU A 1 493 ? 21.57295 -40.00157 -38.16732 1.000 25.17330 555 GLU A O 1
ATOM 3848 N N . MET A 1 494 ? 22.94970 -38.64742 -39.33873 1.000 21.58587 556 MET A N 1
ATOM 3849 C CA . MET A 1 494 ? 23.47035 -37.98730 -38.14785 1.000 20.52751 556 MET A CA 1
ATOM 3850 C C . MET A 1 494 ? 22.37655 -37.23084 -37.40830 1.000 21.37491 556 MET A C 1
ATOM 3851 O O . MET A 1 494 ? 22.32754 -37.24295 -36.16952 1.000 20.70680 556 MET A O 1
ATOM 3856 N N . ALA A 1 495 ? 21.49183 -36.56474 -38.14618 1.000 17.54488 557 ALA A N 1
ATOM 3857 C CA . ALA A 1 495 ? 20.41351 -35.83080 -37.49551 1.000 17.88165 557 ALA A CA 1
ATOM 3858 C C . ALA A 1 495 ? 19.50476 -36.76402 -36.71414 1.000 17.10795 557 ALA A C 1
ATOM 3859 O O . ALA A 1 495 ? 19.17772 -36.49750 -35.55078 1.000 20.28966 557 ALA A O 1
ATOM 3861 N N . GLU A 1 496 ? 19.07152 -37.86312 -37.33760 1.000 19.77477 558 GLU A N 1
ATOM 3862 C CA . GLU A 1 496 ? 18.18381 -38.79838 -36.63914 1.000 22.27377 558 GLU A CA 1
ATOM 3863 C C . GLU A 1 496 ? 18.86974 -39.39962 -35.41568 1.000 22.35264 558 GLU A C 1
ATOM 3864 O O . GLU A 1 496 ? 18.24766 -39.57616 -34.35744 1.000 19.04951 558 GLU A O 1
ATOM 3870 N N . ASP A 1 497 ? 20.15497 -39.71297 -35.53993 1.000 21.94374 559 ASP A N 1
ATOM 3871 C CA . ASP A 1 497 ? 20.89123 -40.29753 -34.42306 1.000 21.19353 559 ASP A CA 1
ATOM 3872 C C . ASP A 1 497 ? 20.95941 -39.32664 -33.24691 1.000 22.90074 559 ASP A C 1
ATOM 3873 O O . ASP A 1 497 ? 20.71721 -39.71003 -32.09577 1.000 24.96436 559 ASP A O 1
ATOM 3878 N N . ILE A 1 498 ? 21.25113 -38.05360 -33.52224 1.000 20.47803 560 ILE A N 1
ATOM 3879 C CA . ILE A 1 498 ? 21.25893 -37.04155 -32.47188 1.000 24.53251 560 ILE A CA 1
ATOM 3880 C C . ILE A 1 498 ? 19.86379 -36.87085 -31.87910 1.000 24.64314 560 ILE A C 1
ATOM 3881 O O . ILE A 1 498 ? 19.69946 -36.79937 -30.65739 1.000 17.53856 560 ILE A O 1
ATOM 3886 N N . ALA A 1 499 ? 18.83253 -36.84020 -32.72600 1.000 20.82443 561 ALA A N 1
ATOM 3887 C CA . ALA A 1 499 ? 17.48593 -36.63682 -32.19981 1.000 17.94352 561 ALA A CA 1
ATOM 3888 C C . ALA A 1 499 ? 17.07054 -37.77321 -31.26977 1.000 18.95341 561 ALA A C 1
ATOM 3889 O O . ALA A 1 499 ? 16.44026 -37.53496 -30.23108 1.000 20.57649 561 ALA A O 1
ATOM 3891 N N . ARG A 1 500 ? 17.44436 -39.01108 -31.59494 1.000 22.03207 562 ARG A N 1
ATOM 3892 C CA . ARG A 1 500 ? 17.04143 -40.12021 -30.74035 1.000 21.73969 562 ARG A CA 1
ATOM 3893 C C . ARG A 1 500 ? 17.85735 -40.13968 -29.45191 1.000 20.94321 562 ARG A C 1
ATOM 3894 O O . ARG A 1 500 ? 17.32365 -40.48037 -28.38978 1.000 17.83538 562 ARG A O 1
ATOM 3902 N N . ARG A 1 501 ? 19.14367 -39.76477 -29.52542 1.000 18.40394 563 ARG A N 1
ATOM 3903 C CA . ARG A 1 501 ? 19.94538 -39.57611 -28.31509 1.000 22.24558 563 ARG A CA 1
ATOM 3904 C C . ARG A 1 501 ? 19.27797 -38.59514 -27.36963 1.000 22.24731 563 ARG A C 1
ATOM 3905 O O . ARG A 1 501 ? 19.20321 -38.82504 -26.15259 1.000 23.06292 563 ARG A O 1
ATOM 3913 N N . TRP A 1 502 ? 18.85222 -37.45517 -27.91648 1.000 20.81466 564 TRP A N 1
ATOM 3914 C CA . TRP A 1 502 ? 18.28199 -36.39017 -27.10577 1.000 20.22788 564 TRP A CA 1
ATOM 3915 C C . TRP A 1 502 ? 16.95433 -36.81873 -26.49474 1.000 19.90037 564 TRP A C 1
ATOM 3916 O O . TRP A 1 502 ? 16.75851 -36.70723 -25.27125 1.000 16.86953 564 TRP A O 1
ATOM 3927 N N . ILE A 1 503 ? 16.03954 -37.33374 -27.32721 1.000 14.46139 565 ILE A N 1
ATOM 3928 C CA . ILE A 1 503 ? 14.77480 -37.89253 -26.82672 1.000 18.60953 565 ILE A CA 1
ATOM 3929 C C . ILE A 1 503 ? 15.02462 -38.90793 -25.71593 1.000 19.46253 565 ILE A C 1
ATOM 3930 O O . ILE A 1 503 ? 14.41314 -38.85181 -24.63721 1.000 18.18806 565 ILE A O 1
ATOM 3935 N N . LYS A 1 504 ? 15.88863 -39.89091 -25.99165 1.000 18.06501 566 LYS A N 1
ATOM 3936 C CA . LYS A 1 504 ? 16.09384 -40.99412 -25.06452 1.000 17.67652 566 LYS A CA 1
ATOM 3937 C C . LYS A 1 504 ? 16.59571 -40.49693 -23.72177 1.000 18.28912 566 LYS A C 1
ATOM 3938 O O . LYS A 1 504 ? 16.10366 -40.91381 -22.66710 1.000 17.53825 566 LYS A O 1
ATOM 3944 N N . SER A 1 505 ? 17.57871 -39.59783 -23.74397 1.000 16.96836 567 SER A N 1
ATOM 3945 C CA . SER A 1 505 ? 18.13741 -39.09282 -22.50048 1.000 17.69149 567 SER A CA 1
ATOM 3946 C C . SER A 1 505 ? 17.10182 -38.31109 -21.70477 1.000 18.20263 567 SER A C 1
ATOM 3947 O O . SER A 1 505 ? 17.00666 -38.45736 -20.47793 1.000 18.55249 567 SER A O 1
ATOM 3950 N N . ASN A 1 506 ? 16.31115 -37.48101 -22.38549 1.000 17.73692 568 ASN A N 1
ATOM 3951 C CA . ASN A 1 506 ? 15.26290 -36.74890 -21.68759 1.000 18.02069 568 ASN A CA 1
ATOM 3952 C C . ASN A 1 506 ? 14.25025 -37.68765 -21.06591 1.000 15.96100 568 ASN A C 1
ATOM 3953 O O . ASN A 1 506 ? 13.71557 -37.39590 -19.99013 1.000 19.04509 568 ASN A O 1
ATOM 3958 N N . TYR A 1 507 ? 13.93364 -38.79551 -21.74977 1.000 16.33533 569 TYR A N 1
ATOM 3959 C CA . TYR A 1 507 ? 13.01877 -39.78110 -21.17411 1.000 20.09876 569 TYR A CA 1
ATOM 3960 C C . TYR A 1 507 ? 13.62440 -40.43684 -19.93727 1.000 20.49291 569 TYR A C 1
ATOM 3961 O O . TYR A 1 507 ? 12.93521 -40.63673 -18.92218 1.000 20.85575 569 TYR A O 1
ATOM 3970 N N . LEU A 1 508 ? 14.90812 -40.78124 -20.00552 1.000 20.14235 570 LEU A N 1
ATOM 3971 C CA . LEU A 1 508 ? 15.56088 -41.41221 -18.86527 1.000 22.60895 570 LEU A CA 1
ATOM 3972 C C . LEU A 1 508 ? 15.60663 -40.47201 -17.67183 1.000 22.30929 570 LEU A C 1
ATOM 3973 O O . LEU A 1 508 ? 15.39824 -40.90097 -16.52651 1.000 24.14272 570 LEU A O 1
ATOM 3978 N N . VAL A 1 509 ? 15.88991 -39.18598 -17.91861 1.000 22.21100 571 VAL A N 1
ATOM 3979 C CA . VAL A 1 509 ? 15.80889 -38.17164 -16.86743 1.000 23.89224 571 VAL A CA 1
ATOM 3980 C C . VAL A 1 509 ? 14.40193 -38.13236 -16.27775 1.000 27.31727 571 VAL A C 1
ATOM 3981 O O . VAL A 1 509 ? 14.21918 -38.11137 -15.05189 1.000 20.39467 571 VAL A O 1
ATOM 3985 N N . TYR A 1 510 ? 13.38574 -38.13281 -17.14485 1.000 19.71145 572 TYR A N 1
ATOM 3986 C CA . TYR A 1 510 ? 12.00770 -38.03087 -16.67023 1.000 21.81702 572 TYR A CA 1
ATOM 3987 C C . TYR A 1 510 ? 11.59465 -39.26982 -15.89150 1.000 26.57603 572 TYR A C 1
ATOM 3988 O O . TYR A 1 510 ? 10.79745 -39.17497 -14.94862 1.000 25.70978 572 TYR A O 1
ATOM 3997 N N . LYS A 1 511 ? 12.12588 -40.43692 -16.26723 1.000 26.18415 573 LYS A N 1
ATOM 3998 C CA . LYS A 1 511 ? 11.76820 -41.67293 -15.58446 1.000 24.85904 573 LYS A CA 1
ATOM 3999 C C . LYS A 1 511 ? 12.18353 -41.62550 -14.12454 1.000 25.72860 573 LYS A C 1
ATOM 4000 O O . LYS A 1 511 ? 11.56460 -42.27502 -13.27863 1.000 24.43854 573 LYS A O 1
ATOM 4006 N N . LYS A 1 512 ? 13.23028 -40.85961 -13.82709 1.000 24.99669 574 LYS A N 1
ATOM 4007 C CA . LYS A 1 512 ? 13.74584 -40.68679 -12.47598 1.000 26.87961 574 LYS A CA 1
ATOM 4008 C C . LYS A 1 512 ? 12.99619 -39.58960 -11.73301 1.000 28.47812 574 LYS A C 1
ATOM 4009 O O . LYS A 1 512 ? 12.54186 -39.79140 -10.60116 1.000 30.03075 574 LYS A O 1
ATOM 4015 N N . SER A 1 513 ? 12.85665 -38.42424 -12.36358 1.000 26.55726 575 SER A N 1
ATOM 4016 C CA . SER A 1 513 ? 12.46288 -37.19249 -11.69157 1.000 26.38205 575 SER A CA 1
ATOM 4017 C C . SER A 1 513 ? 11.02965 -36.75804 -11.95693 1.000 26.02008 575 SER A C 1
ATOM 4018 O O . SER A 1 513 ? 10.54270 -35.85376 -11.26293 1.000 25.51328 575 SER A O 1
ATOM 4021 N N . GLY A 1 514 ? 10.35466 -37.34627 -12.94690 1.000 23.38261 576 GLY A N 1
ATOM 4022 C CA . GLY A 1 514 ? 9.02045 -36.91057 -13.31921 1.000 20.92104 576 GLY A CA 1
ATOM 4023 C C . GLY A 1 514 ? 8.94263 -35.49924 -13.84092 1.000 25.18883 576 GLY A C 1
ATOM 4024 O O . GLY A 1 514 ? 7.85711 -34.90984 -13.87137 1.000 25.77847 576 GLY A O 1
ATOM 4025 N N . THR A 1 515 ? 10.06921 -34.93801 -14.26836 1.000 22.28456 577 THR A N 1
ATOM 4026 C CA . THR A 1 515 ? 10.14109 -33.56802 -14.73323 1.000 22.17941 577 THR A CA 1
ATOM 4027 C C . THR A 1 515 ? 11.00375 -33.53070 -15.98520 1.000 18.98977 577 THR A C 1
ATOM 4028 O O . THR A 1 515 ? 11.84518 -34.40713 -16.21012 1.000 18.50858 577 THR A O 1
ATOM 4032 N N . ILE A 1 516 ? 10.80960 -32.48946 -16.77880 1.000 19.75521 578 ILE A N 1
ATOM 4033 C CA . ILE A 1 516 ? 11.67394 -32.21167 -17.91971 1.000 17.08426 578 ILE A CA 1
ATOM 4034 C C . ILE A 1 516 ? 12.62676 -31.08453 -17.55645 1.000 17.96861 578 ILE A C 1
ATOM 4035 O O . ILE A 1 516 ? 12.20068 -30.03902 -17.06005 1.000 20.70000 578 ILE A O 1
ATOM 4040 N N . HIS A 1 517 ? 13.89905 -31.26203 -17.86776 1.000 16.60211 579 HIS A N 1
ATOM 4041 C CA . HIS A 1 517 ? 14.91061 -30.32535 -17.41278 1.000 15.42750 579 HIS A CA 1
ATOM 4042 C C . HIS A 1 517 ? 15.28356 -29.29515 -18.46730 1.000 18.53334 579 HIS A C 1
ATOM 4043 O O . HIS A 1 517 ? 15.12941 -29.49697 -19.67904 1.000 20.40443 579 HIS A O 1
ATOM 4050 N N . GLU A 1 518 ? 15.77097 -28.16388 -17.94655 1.000 18.51010 580 GLU A N 1
ATOM 4051 C CA . GLU A 1 518 ? 16.19589 -27.02014 -18.73518 1.000 16.48682 580 GLU A CA 1
ATOM 4052 C C . GLU A 1 518 ? 17.32544 -27.39600 -19.68199 1.000 16.03045 580 GLU A C 1
ATOM 4053 O O . GLU A 1 518 ? 17.33016 -26.99135 -20.84580 1.000 17.11755 580 GLU A O 1
ATOM 4059 N N . LYS A 1 519 ? 18.27623 -28.19134 -19.20458 1.000 18.03484 581 LYS A N 1
ATOM 4060 C CA . LYS A 1 519 ? 19.43250 -28.55102 -20.00329 1.000 15.48295 581 LYS A CA 1
ATOM 4061 C C . LYS A 1 519 ? 19.90296 -29.92358 -19.54585 1.000 20.24070 581 LYS A C 1
ATOM 4062 O O . LYS A 1 519 ? 19.62531 -30.35457 -18.42066 1.000 17.33309 581 LYS A O 1
ATOM 4068 N N . LEU A 1 520 ? 20.57690 -30.63443 -20.44346 1.000 16.29257 582 LEU A N 1
ATOM 4069 C CA . LEU A 1 520 ? 21.01942 -31.99182 -20.16208 1.000 22.50315 582 LEU A CA 1
ATOM 4070 C C . LEU A 1 520 ? 22.53081 -32.02294 -19.98234 1.000 23.64317 582 LEU A C 1
ATOM 4071 O O . LEU A 1 520 ? 23.26064 -31.21299 -20.56046 1.000 18.81901 582 LEU A O 1
ATOM 4076 N N . LYS A 1 521 ? 22.99839 -32.96407 -19.16669 1.000 19.38162 583 LYS A N 1
ATOM 4077 C CA . LYS A 1 521 ? 24.43263 -33.19554 -19.04185 1.000 20.56742 583 LYS A CA 1
ATOM 4078 C C . LYS A 1 521 ? 24.72089 -34.24977 -20.09762 1.000 22.76516 583 LYS A C 1
ATOM 4079 O O . LYS A 1 521 ? 24.59195 -35.44523 -19.85834 1.000 20.75402 583 LYS A O 1
ATOM 4085 N N . VAL A 1 522 ? 25.01688 -33.80253 -21.32660 1.000 19.99928 584 VAL A N 1
ATOM 4086 C CA . VAL A 1 522 ? 24.93901 -34.72881 -22.45092 1.000 18.47472 584 VAL A CA 1
ATOM 4087 C C . VAL A 1 522 ? 26.11440 -35.68596 -22.48660 1.000 18.06781 584 VAL A C 1
ATOM 4088 O O . VAL A 1 522 ? 26.08465 -36.65481 -23.24282 1.000 20.98808 584 VAL A O 1
ATOM 4092 N N . THR A 1 523 ? 27.14372 -35.44483 -21.67783 1.000 17.99131 585 THR A N 1
ATOM 4093 C CA . THR A 1 523 ? 28.22629 -36.41349 -21.55480 1.000 18.75845 585 THR A CA 1
ATOM 4094 C C . THR A 1 523 ? 27.76503 -37.73232 -20.94314 1.000 22.29487 585 THR A C 1
ATOM 4095 O O . THR A 1 523 ? 28.51585 -38.71531 -20.99475 1.000 24.28139 585 THR A O 1
ATOM 4099 N N . GLU A 1 524 ? 26.57163 -37.78167 -20.34926 1.000 22.65369 586 GLU A N 1
ATOM 4100 C CA . GLU A 1 524 ? 26.07970 -38.99067 -19.70095 1.000 23.83109 586 GLU A CA 1
ATOM 4101 C C . GLU A 1 524 ? 24.60087 -39.17103 -20.00433 1.000 24.46813 586 GLU A C 1
ATOM 4102 O O . GLU A 1 524 ? 23.81160 -38.23803 -19.83538 1.000 26.82884 586 GLU A O 1
ATOM 4108 N N . LEU A 1 525 ? 24.22303 -40.37343 -20.41248 1.000 23.68789 587 LEU A N 1
ATOM 4109 C CA . LEU A 1 525 ? 22.82867 -40.64098 -20.73148 1.000 22.61693 587 LEU A CA 1
ATOM 4110 C C . LEU A 1 525 ? 21.96857 -40.53569 -19.47572 1.000 26.44803 587 LEU A C 1
ATOM 4111 O O . LEU A 1 525 ? 22.32077 -41.07617 -18.42528 1.000 27.43544 587 LEU A O 1
ATOM 4116 N N . GLY A 1 526 ? 20.85425 -39.81610 -19.57816 1.000 24.74415 588 GLY A N 1
ATOM 4117 C CA . GLY A 1 526 ? 19.90249 -39.75296 -18.48666 1.000 25.45138 588 GLY A CA 1
ATOM 4118 C C . GLY A 1 526 ? 20.26238 -38.88231 -17.30463 1.000 24.19019 588 GLY A C 1
ATOM 4119 O O . GLY A 1 526 ? 19.74593 -39.11413 -16.21103 1.000 27.92380 588 GLY A O 1
ATOM 4120 N N . GLU A 1 527 ? 21.10692 -37.86650 -17.49401 1.000 23.26461 589 GLU A N 1
ATOM 4121 C CA . GLU A 1 527 ? 21.46904 -36.91031 -16.45674 1.000 23.60206 589 GLU A CA 1
ATOM 4122 C C . GLU A 1 527 ? 21.14990 -35.49078 -16.90792 1.000 25.03714 589 GLU A C 1
ATOM 4123 O O . GLU A 1 527 ? 21.45121 -35.10051 -18.04294 1.000 19.65815 589 GLU A O 1
ATOM 4129 N N . TYR A 1 528 ? 20.54234 -34.71147 -16.02389 1.000 21.84586 590 TYR A N 1
ATOM 4130 C CA . TYR A 1 528 ? 20.33192 -33.31369 -16.35203 1.000 22.55030 590 TYR A CA 1
ATOM 4131 C C . TYR A 1 528 ? 21.56165 -32.49311 -15.97398 1.000 19.79062 590 TYR A C 1
ATOM 4132 O O . TYR A 1 528 ? 22.40856 -32.91941 -15.17503 1.000 19.72316 590 TYR A O 1
ATOM 4141 N N . GLY A 1 529 ? 21.64835 -31.29545 -16.56390 1.000 18.04576 591 GLY A N 1
ATOM 4142 C CA . GLY A 1 529 ? 22.76299 -30.39455 -16.33872 1.000 20.04203 591 GLY A CA 1
ATOM 4143 C C . GLY A 1 529 ? 22.50074 -29.29340 -15.30891 1.000 20.64652 591 GLY A C 1
ATOM 4144 O O . GLY A 1 529 ? 21.36663 -28.96626 -14.96572 1.000 18.19197 591 GLY A O 1
ATOM 4145 N N . GLY A 1 530 ? 23.59084 -28.68639 -14.84614 1.000 19.46583 592 GLY A N 1
ATOM 4146 C CA . GLY A 1 530 ? 23.53104 -27.61774 -13.87177 1.000 20.06144 592 GLY A CA 1
ATOM 4147 C C . GLY A 1 530 ? 24.56914 -26.57082 -14.20549 1.000 21.05556 592 GLY A C 1
ATOM 4148 O O . GLY A 1 530 ? 24.83498 -26.34043 -15.38701 1.000 20.17104 592 GLY A O 1
ATOM 4149 N N . GLY A 1 531 ? 25.17049 -25.94996 -13.19833 1.000 18.98001 593 GLY A N 1
ATOM 4150 C CA . GLY A 1 531 ? 26.14781 -24.90217 -13.41838 1.000 19.69209 593 GLY A CA 1
ATOM 4151 C C . GLY A 1 531 ? 25.54291 -23.50598 -13.43806 1.000 21.60903 593 GLY A C 1
ATOM 4152 O O . GLY A 1 531 ? 24.33729 -23.31008 -13.55832 1.000 18.81318 593 GLY A O 1
ATOM 4153 N N . GLY A 1 532 ? 26.41660 -22.51073 -13.31071 1.000 21.04343 594 GLY A N 1
ATOM 4154 C CA . GLY A 1 532 ? 25.95579 -21.15202 -13.36543 1.000 19.23766 594 GLY A CA 1
ATOM 4155 C C . GLY A 1 532 ? 25.38322 -20.67673 -12.03582 1.000 19.67982 594 GLY A C 1
ATOM 4156 O O . GLY A 1 532 ? 25.62153 -21.25300 -10.96900 1.000 21.97460 594 GLY A O 1
ATOM 4157 N N . GLU A 1 533 ? 24.60101 -19.60918 -12.11463 1.000 19.46754 595 GLU A N 1
ATOM 4158 C CA . GLU A 1 533 ? 24.22420 -18.85198 -10.92382 1.000 20.86781 595 GLU A CA 1
ATOM 4159 C C . GLU A 1 533 ? 22.95482 -19.34819 -10.25631 1.000 23.54699 595 GLU A C 1
ATOM 4160 O O . GLU A 1 533 ? 22.61237 -18.84468 -9.18161 1.000 25.18747 595 GLU A O 1
ATOM 4166 N N . TYR A 1 534 ? 22.24172 -20.29763 -10.85583 1.000 22.77574 596 TYR A N 1
ATOM 4167 C CA . TYR A 1 534 ? 21.00312 -20.79212 -10.26911 1.000 20.49231 596 TYR A CA 1
ATOM 4168 C C . TYR A 1 534 ? 20.91348 -22.29665 -10.48430 1.000 24.28261 596 TYR A C 1
ATOM 4169 O O . TYR A 1 534 ? 21.60188 -22.86791 -11.33738 1.000 23.20585 596 TYR A O 1
ATOM 4178 N N . MET A 1 535 ? 20.05819 -22.93759 -9.67925 1.000 21.98130 597 MET A N 1
ATOM 4179 C CA . MET A 1 535 ? 19.93172 -24.38555 -9.68292 1.000 21.06023 597 MET A CA 1
ATOM 4180 C C . MET A 1 535 ? 19.24769 -24.85944 -10.96977 1.000 21.85311 597 MET A C 1
ATOM 4181 O O . MET A 1 535 ? 18.53011 -24.09337 -11.61527 1.000 22.07277 597 MET A O 1
ATOM 4186 N N . PRO A 1 536 ? 19.45692 -26.11906 -11.35691 1.000 22.47629 598 PRO A N 1
ATOM 4187 C CA . PRO A 1 536 ? 18.73390 -26.66968 -12.51719 1.000 22.89089 598 PRO A CA 1
ATOM 4188 C C . PRO A 1 536 ? 17.23188 -26.44846 -12.39182 1.000 21.57516 598 PRO A C 1
ATOM 4189 O O . PRO A 1 536 ? 16.64179 -26.65661 -11.32446 1.000 23.95556 598 PRO A O 1
ATOM 4193 N N . GLN A 1 537 ? 16.61669 -25.99812 -13.48177 1.000 19.36007 599 GLN A N 1
ATOM 4194 C CA . GLN A 1 537 ? 15.19927 -25.66670 -13.51873 1.000 20.24875 599 GLN A CA 1
ATOM 4195 C C . GLN A 1 537 ? 14.44197 -26.67103 -14.37630 1.000 20.01489 599 GLN A C 1
ATOM 4196 O O . GLN A 1 537 ? 14.99589 -27.24709 -15.32185 1.000 19.86126 599 GLN A O 1
ATOM 4202 N N . THR A 1 538 ? 13.17548 -26.89080 -14.02256 1.000 19.90588 600 THR A N 1
ATOM 4203 C CA . THR A 1 538 ? 12.34237 -27.86533 -14.70431 1.000 18.81090 600 THR A CA 1
ATOM 4204 C C . THR A 1 538 ? 11.13012 -27.18891 -15.33134 1.000 19.05523 600 THR A C 1
ATOM 4205 O O . THR A 1 538 ? 10.74817 -26.06797 -14.98129 1.000 17.72067 600 THR A O 1
ATOM 4209 N N . GLY A 1 539 ? 10.49956 -27.91653 -16.24808 1.000 22.51055 601 GLY A N 1
ATOM 4210 C CA . GLY A 1 539 ? 9.35961 -27.40276 -16.97117 1.000 17.11586 601 GLY A CA 1
ATOM 4211 C C . GLY A 1 539 ? 9.14656 -28.29169 -18.16853 1.000 18.94950 601 GLY A C 1
ATOM 4212 O O . GLY A 1 539 ? 8.31602 -29.20717 -18.13311 1.000 19.80701 601 GLY A O 1
ATOM 4213 N N . PHE A 1 540 ? 9.87238 -28.03580 -19.24895 1.000 19.44321 602 PHE A N 1
ATOM 4214 C CA . PHE A 1 540 ? 10.59768 -26.79086 -19.46167 1.000 17.58815 602 PHE A CA 1
ATOM 4215 C C . PHE A 1 540 ? 10.36934 -26.43396 -20.90703 1.000 18.31431 602 PHE A C 1
ATOM 4216 O O . PHE A 1 540 ? 10.65817 -27.25467 -21.76525 1.000 18.18039 602 PHE A O 1
ATOM 4224 N N . GLY A 1 541 ? 9.82095 -25.23504 -21.14922 1.000 17.43347 603 GLY A N 1
ATOM 4225 C CA . GLY A 1 541 ? 9.39066 -24.75805 -22.45227 1.000 15.01343 603 GLY A CA 1
ATOM 4226 C C . GLY A 1 541 ? 10.07548 -25.35567 -23.66855 1.000 17.93825 603 GLY A C 1
ATOM 4227 O O . GLY A 1 541 ? 9.50768 -26.21795 -24.34373 1.000 15.31423 603 GLY A O 1
ATOM 4228 N N . TRP A 1 542 ? 11.29004 -24.90157 -23.97591 1.000 17.11335 604 TRP A N 1
ATOM 4229 C CA . TRP A 1 542 ? 11.92990 -25.37361 -25.19948 1.000 13.53082 604 TRP A CA 1
ATOM 4230 C C . TRP A 1 542 ? 12.34141 -26.82988 -25.12822 1.000 17.56828 604 TRP A C 1
ATOM 4231 O O . TRP A 1 542 ? 12.44738 -27.49085 -26.17802 1.000 17.17861 604 TRP A O 1
ATOM 4242 N N . SER A 1 543 ? 12.53884 -27.36939 -23.92426 1.000 15.63900 605 SER A N 1
ATOM 4243 C CA . SER A 1 543 ? 12.88495 -28.77891 -23.83770 1.000 14.10072 605 SER A CA 1
ATOM 4244 C C . SER A 1 543 ? 11.68270 -29.64026 -24.17925 1.000 17.76702 605 SER A C 1
ATOM 4245 O O . SER A 1 543 ? 11.80922 -30.62928 -24.90559 1.000 14.88412 605 SER A O 1
ATOM 4248 N N . ASN A 1 544 ? 10.50766 -29.27402 -23.67565 1.000 15.00211 606 ASN A N 1
ATOM 4249 C CA . ASN A 1 544 ? 9.29472 -29.97516 -24.07340 1.000 16.69709 606 ASN A CA 1
ATOM 4250 C C . ASN A 1 544 ? 9.07491 -29.82360 -25.56791 1.000 16.32239 606 ASN A C 1
ATOM 4251 O O . ASN A 1 544 ? 8.66727 -30.77685 -26.24407 1.000 16.24337 606 ASN A O 1
ATOM 4256 N N . GLY A 1 545 ? 9.36343 -28.63003 -26.09815 1.000 18.07130 607 GLY A N 1
ATOM 4257 C CA . GLY A 1 545 ? 9.01470 -28.33042 -27.47701 1.000 14.84212 607 GLY A CA 1
ATOM 4258 C C . GLY A 1 545 ? 9.84549 -29.13648 -28.45249 1.000 18.01740 607 GLY A C 1
ATOM 4259 O O . GLY A 1 545 ? 9.33205 -29.62023 -29.46121 1.000 17.21292 607 GLY A O 1
ATOM 4260 N N . VAL A 1 546 ? 11.12944 -29.31605 -28.14551 1.000 17.19680 608 VAL A N 1
ATOM 4261 C CA . VAL A 1 546 ? 12.03229 -30.07503 -29.00913 1.000 17.53478 608 VAL A CA 1
ATOM 4262 C C . VAL A 1 546 ? 11.78343 -31.57929 -28.89249 1.000 16.67517 608 VAL A C 1
ATOM 4263 O O . VAL A 1 546 ? 11.84414 -32.30989 -29.89270 1.000 20.27071 608 VAL A O 1
ATOM 4267 N N . ILE A 1 547 ? 11.49106 -32.06865 -27.68297 1.000 17.50459 609 ILE A N 1
ATOM 4268 C CA . ILE A 1 547 ? 11.12143 -33.47007 -27.52172 1.000 13.88886 609 ILE A CA 1
ATOM 4269 C C . ILE A 1 547 ? 9.94457 -33.80890 -28.42859 1.000 16.15899 609 ILE A C 1
ATOM 4270 O O . ILE A 1 547 ? 9.95331 -34.81911 -29.13392 1.000 17.71211 609 ILE A O 1
ATOM 4275 N N . LEU A 1 548 ? 8.90518 -32.97020 -28.41055 1.000 13.56649 610 LEU A N 1
ATOM 4276 C CA . LEU A 1 548 ? 7.71428 -33.25933 -29.19582 1.000 17.27959 610 LEU A CA 1
ATOM 4277 C C . LEU A 1 548 ? 7.98859 -33.08177 -30.68400 1.000 16.33473 610 LEU A C 1
ATOM 4278 O O . LEU A 1 548 ? 7.53665 -33.88931 -31.51088 1.000 18.61264 610 LEU A O 1
ATOM 4283 N N . ALA A 1 549 ? 8.74982 -32.04177 -31.04260 1.000 15.95627 611 ALA A N 1
ATOM 4284 C CA . ALA A 1 549 ? 9.03710 -31.77334 -32.44705 1.000 17.85939 611 ALA A CA 1
ATOM 4285 C C . ALA A 1 549 ? 9.89311 -32.87663 -33.05615 1.000 19.54126 611 ALA A C 1
ATOM 4286 O O . ALA A 1 549 ? 9.66000 -33.28340 -34.20553 1.000 19.97457 611 ALA A O 1
ATOM 4288 N N . PHE A 1 550 ? 10.89244 -33.35978 -32.30837 1.000 17.46794 612 PHE A N 1
ATOM 4289 C CA . PHE A 1 550 ? 11.71923 -34.47271 -32.78205 1.000 14.97493 612 PHE A CA 1
ATOM 4290 C C . PHE A 1 550 ? 10.89106 -35.73526 -32.95125 1.000 18.04885 612 PHE A C 1
ATOM 4291 O O . PHE A 1 550 ? 11.07395 -36.47566 -33.92061 1.000 19.06310 612 PHE A O 1
ATOM 4299 N N . LEU A 1 551 ? 10.00449 -36.02477 -31.99299 1.000 17.36597 613 LEU A N 1
ATOM 4300 C CA . LEU A 1 551 ? 9.17890 -37.22390 -32.11076 1.000 17.75883 613 LEU A CA 1
ATOM 4301 C C . LEU A 1 551 ? 8.25676 -37.15112 -33.31740 1.000 19.27480 613 LEU A C 1
ATOM 4302 O O . LEU A 1 551 ? 8.02202 -38.16651 -33.97845 1.000 23.57656 613 LEU A O 1
ATOM 4307 N N . GLU A 1 552 ? 7.70895 -35.96762 -33.61599 1.000 16.81737 614 GLU A N 1
ATOM 4308 C CA . GLU A 1 552 ? 6.82463 -35.87355 -34.77063 1.000 20.29361 614 GLU A CA 1
ATOM 4309 C C . GLU A 1 552 ? 7.60221 -36.06362 -36.06582 1.000 21.59165 614 GLU A C 1
ATOM 4310 O O . GLU A 1 552 ? 7.10951 -36.68257 -37.01235 1.000 19.16296 614 GLU A O 1
ATOM 4316 N N . GLU A 1 553 ? 8.82069 -35.54377 -36.11503 1.000 20.79409 615 GLU A N 1
ATOM 4317 C CA . GLU A 1 553 ? 9.64688 -35.69853 -37.30128 1.000 18.80296 615 GLU A CA 1
ATOM 4318 C C . GLU A 1 553 ? 10.12314 -37.13785 -37.47354 1.000 22.25151 615 GLU A C 1
ATOM 4319 O O . GLU A 1 553 ? 10.14054 -37.65493 -38.59257 1.000 23.71438 615 GLU A O 1
ATOM 4325 N N . TYR A 1 554 ? 10.50492 -37.81281 -36.38512 1.000 20.18297 616 TYR A N 1
ATOM 4326 C CA . TYR A 1 554 ? 11.18591 -39.09462 -36.51974 1.000 19.76269 616 TYR A CA 1
ATOM 4327 C C . TYR A 1 554 ? 10.37114 -40.30562 -36.08421 1.000 22.61159 616 TYR A C 1
ATOM 4328 O O . TYR A 1 554 ? 10.69348 -41.42025 -36.50906 1.000 24.69560 616 TYR A O 1
ATOM 4337 N N . GLY A 1 555 ? 9.33871 -40.12803 -35.26170 1.000 21.54000 617 GLY A N 1
ATOM 4338 C CA . GLY A 1 555 ? 8.56917 -41.26838 -34.78779 1.000 22.12176 617 GLY A CA 1
ATOM 4339 C C . GLY A 1 555 ? 9.40734 -42.15838 -33.87669 1.000 22.48826 617 GLY A C 1
ATOM 4340 O O . GLY A 1 555 ? 10.53040 -41.82330 -33.49152 1.000 21.04012 617 GLY A O 1
ATOM 4341 N N . TRP A 1 556 ? 8.82446 -43.30492 -33.51274 1.000 21.76752 618 TRP A N 1
ATOM 4342 C CA . TRP A 1 556 ? 9.53816 -44.28051 -32.68591 1.000 21.56780 618 TRP A CA 1
ATOM 4343 C C . TRP A 1 556 ? 8.92501 -45.65657 -32.89346 1.000 22.80571 618 TRP A C 1
ATOM 4344 O O . TRP A 1 556 ? 7.80509 -45.91383 -32.43741 1.000 25.89798 618 TRP A O 1
ATOM 4355 N N . PRO A 1 557 ? 9.62834 -46.56459 -33.57085 1.000 26.81978 619 PRO A N 1
ATOM 4356 C CA . PRO A 1 557 ? 9.06583 -47.89613 -33.83404 1.000 24.62449 619 PRO A CA 1
ATOM 4357 C C . PRO A 1 557 ? 8.74752 -48.63729 -32.54491 1.000 24.56014 619 PRO A C 1
ATOM 4358 O O . PRO A 1 557 ? 9.34465 -48.38811 -31.49701 1.000 22.99772 619 PRO A O 1
ATOM 4362 N N . SER A 1 558 ? 7.79981 -49.58198 -32.64038 1.000 25.24685 620 SER A N 1
ATOM 4363 C CA . SER A 1 558 ? 7.38658 -50.32814 -31.45636 1.000 22.53294 620 SER A CA 1
ATOM 4364 C C . SER A 1 558 ? 8.53937 -51.14148 -30.88859 1.000 23.64822 620 SER A C 1
ATOM 4365 O O . SER A 1 558 ? 8.69170 -51.24467 -29.66536 1.000 24.43687 620 SER A O 1
ATOM 4368 N N . HIS A 1 559 ? 9.36157 -51.72929 -31.75488 1.000 22.76764 621 HIS A N 1
ATOM 4369 C CA . HIS A 1 559 ? 10.41592 -52.62178 -31.30181 1.000 20.58177 621 HIS A CA 1
ATOM 4370 C C . HIS A 1 559 ? 11.71750 -51.89911 -30.97151 1.000 23.24766 621 HIS A C 1
ATOM 4371 O O . HIS A 1 559 ? 12.67313 -52.54465 -30.52587 1.000 21.47032 621 HIS A O 1
ATOM 4378 N N . LEU A 1 560 ? 11.79228 -50.59238 -31.18603 1.000 19.20711 622 LEU A N 1
ATOM 4379 C CA . LEU A 1 560 ? 12.97830 -49.82883 -30.81677 1.000 20.50308 622 LEU A CA 1
ATOM 4380 C C . LEU A 1 560 ? 12.84346 -49.40907 -29.35489 1.000 21.12971 622 LEU A C 1
ATOM 4381 O O . LEU A 1 560 ? 11.91608 -48.67692 -29.00174 1.000 21.72256 622 LEU A O 1
ATOM 4386 N N . SER A 1 561 ? 13.75221 -49.88906 -28.51201 1.000 22.42283 623 SER A N 1
ATOM 4387 C CA . SER A 1 561 ? 13.67826 -49.57482 -27.08980 1.000 24.32417 623 SER A CA 1
ATOM 4388 C C . SER A 1 561 ? 14.12025 -48.14280 -26.84313 1.000 21.76439 623 SER A C 1
ATOM 4389 O O . SER A 1 561 ? 15.04030 -47.63691 -27.49581 1.000 25.20209 623 SER A O 1
ATOM 4392 N N . ILE A 1 562 ? 13.45374 -47.48466 -25.89086 1.000 19.93740 624 ILE A N 1
ATOM 4393 C CA . ILE A 1 562 ? 13.92318 -46.20218 -25.37859 1.000 21.71262 624 ILE A CA 1
ATOM 4394 C C . ILE A 1 562 ? 14.64525 -46.35305 -24.04032 1.000 26.06678 624 ILE A C 1
ATOM 4395 O O . ILE A 1 562 ? 15.25061 -45.38340 -23.55993 1.000 25.44867 624 ILE A O 1
ATOM 4400 N N . GLU A 1 563 ? 14.64326 -47.54118 -23.45453 1.000 26.62532 625 GLU A N 1
ATOM 4401 C CA . GLU A 1 563 ? 15.26103 -47.76338 -22.15612 1.000 23.98542 625 GLU A CA 1
ATOM 4402 C C . GLU A 1 563 ? 16.77755 -47.89029 -22.28667 1.000 26.26428 625 GLU A C 1
ATOM 4403 O O . GLU A 1 563 ? 17.32991 -48.06872 -23.37394 1.000 24.08347 625 GLU A O 1
ATOM 4409 N N . ALA A 1 564 ? 17.45901 -47.81312 -21.14238 1.000 28.19684 626 ALA A N 1
ATOM 4410 C CA . ALA A 1 564 ? 18.91293 -47.76043 -21.12624 1.000 24.31472 626 ALA A CA 1
ATOM 4411 C C . ALA A 1 564 ? 19.56852 -49.12654 -21.30865 1.000 25.56165 626 ALA A C 1
ATOM 4412 O O . ALA A 1 564 ? 20.76746 -49.18759 -21.59176 1.000 26.63530 626 ALA A O 1
ATOM 4414 N N . LEU A 1 565 ? 18.80423 -50.21205 -21.16852 1.000 21.74277 627 LEU A N 1
ATOM 4415 C CA . LEU A 1 565 ? 19.35649 -51.56161 -21.23054 1.000 23.63196 627 LEU A CA 1
ATOM 4416 C C . LEU A 1 565 ? 19.97136 -51.86609 -22.59430 1.000 21.11314 627 LEU A C 1
ATOM 4417 O O . LEU A 1 565 ? 20.97179 -52.58807 -22.68590 1.000 21.68626 627 LEU A O 1
ATOM 4422 N N . GLU A 1 566 ? 19.37894 -51.35750 -23.65963 1.000 20.87910 628 GLU A N 1
ATOM 4423 C CA . GLU A 1 566 ? 19.88075 -51.61515 -25.00120 1.000 24.85238 628 GLU A CA 1
ATOM 4424 C C . GLU A 1 566 ? 20.61367 -50.37971 -25.49331 1.000 24.40949 628 GLU A C 1
ATOM 4425 O O . GLU A 1 566 ? 20.16417 -49.25043 -25.27312 1.000 26.90222 628 GLU A O 1
ATOM 4431 N N . HIS A 1 567 ? 21.76272 -50.59382 -26.13335 1.000 23.95721 629 HIS A N 1
ATOM 4432 C CA . HIS A 1 567 ? 22.57446 -49.50065 -26.61973 1.000 23.98455 629 HIS A CA 1
ATOM 4433 C C . HIS A 1 567 ? 23.09829 -49.87593 -28.00462 1.000 22.26396 629 HIS A C 1
ATOM 4434 O O . HIS A 1 567 ? 24.28158 -50.13111 -28.18398 1.000 27.74520 629 HIS A O 1
ATOM 4441 N N . HIS A 1 568 ? 22.19173 -49.93072 -28.97785 1.000 25.07873 630 HIS A N 1
ATOM 4442 C CA . HIS A 1 568 ? 22.54725 -50.34799 -30.32663 1.000 24.30224 630 HIS A CA 1
ATOM 4443 C C . HIS A 1 568 ? 23.27990 -49.23450 -31.05831 1.000 25.16732 630 HIS A C 1
ATOM 4444 O O . HIS A 1 568 ? 22.92993 -48.05413 -30.94506 1.000 25.40981 630 HIS A O 1
ATOM 4451 N N . HIS A 1 569 ? 24.29974 -49.62047 -31.82338 1.000 24.90663 631 HIS A N 1
ATOM 4452 C CA . HIS A 1 569 ? 24.94452 -48.71069 -32.75671 1.000 24.69056 631 HIS A CA 1
ATOM 4453 C C . HIS A 1 569 ? 24.39622 -48.86172 -34.16241 1.000 24.93821 631 HIS A C 1
ATOM 4454 O O . HIS A 1 569 ? 24.80593 -48.12066 -35.05461 1.000 29.08830 631 HIS A O 1
ATOM 4461 N N . HIS A 1 570 ? 23.48534 -49.80293 -34.37702 1.000 26.07819 632 HIS A N 1
ATOM 4462 C CA . HIS A 1 570 ? 22.74645 -49.89832 -35.62640 1.000 27.37947 632 HIS A CA 1
ATOM 4463 C C . HIS A 1 570 ? 21.33312 -49.37782 -35.40685 1.000 27.21783 632 HIS A C 1
ATOM 4464 O O . HIS A 1 570 ? 20.77836 -49.48833 -34.31018 1.000 28.05130 632 HIS A O 1
ATOM 4471 N N . HIS A 1 571 ? 20.74344 -48.79561 -36.44398 1.000 26.81269 633 HIS A N 1
ATOM 4472 C CA . HIS A 1 571 ? 19.36809 -48.34874 -36.29966 1.000 24.85558 633 HIS A CA 1
ATOM 4473 C C . HIS A 1 571 ? 18.43074 -49.41109 -36.86376 1.000 23.52940 633 HIS A C 1
ATOM 4474 O O . HIS A 1 571 ? 18.86329 -50.40870 -37.44297 1.000 27.56521 633 HIS A O 1
ATOM 4481 N N . HIS A 1 572 ? 17.13822 -49.19556 -36.67128 1.000 26.82324 634 HIS A N 1
ATOM 4482 C CA . HIS A 1 572 ? 16.14710 -50.18929 -37.06169 1.000 26.25122 634 HIS A CA 1
ATOM 4483 C C . HIS A 1 572 ? 16.03365 -50.28888 -38.58846 1.000 25.04771 634 HIS A C 1
ATOM 4484 O O . HIS A 1 572 ? 15.56633 -51.31248 -39.11161 1.000 23.47315 634 HIS A O 1
ATOM 4491 N N . ASP B 1 8 ? 19.78779 -85.58000 -20.99696 1.000 42.85097 70 ASP B N 1
ATOM 4492 C CA . ASP B 1 8 ? 20.28659 -85.79553 -19.63293 1.000 49.83637 70 ASP B CA 1
ATOM 4493 C C . ASP B 1 8 ? 21.47214 -86.76503 -19.60557 1.000 52.15348 70 ASP B C 1
ATOM 4494 O O . ASP B 1 8 ? 22.44436 -86.56959 -18.86941 1.000 51.65113 70 ASP B O 1
ATOM 4499 N N . SER B 1 9 ? 21.37321 -87.82408 -20.40290 1.000 52.13800 71 SER B N 1
ATOM 4500 C CA . SER B 1 9 ? 22.53258 -88.63650 -20.73546 1.000 48.10769 71 SER B CA 1
ATOM 4501 C C . SER B 1 9 ? 23.22884 -88.15168 -22.00055 1.000 47.82876 71 SER B C 1
ATOM 4502 O O . SER B 1 9 ? 24.36626 -88.55956 -22.26624 1.000 48.76046 71 SER B O 1
ATOM 4505 N N . GLY B 1 10 ? 22.56746 -87.29403 -22.78442 1.000 44.20223 72 GLY B N 1
ATOM 4506 C CA . GLY B 1 10 ? 23.12730 -86.77505 -24.01491 1.000 40.75637 72 GLY B CA 1
ATOM 4507 C C . GLY B 1 10 ? 24.05735 -85.60619 -23.77549 1.000 36.51330 72 GLY B C 1
ATOM 4508 O O . GLY B 1 10 ? 24.09748 -84.99504 -22.69329 1.000 37.79520 72 GLY B O 1
ATOM 4509 N N . PRO B 1 11 ? 24.81494 -85.25878 -24.81345 1.000 33.96877 73 PRO B N 1
ATOM 4510 C CA . PRO B 1 11 ? 25.86323 -84.24108 -24.65771 1.000 33.23287 73 PRO B CA 1
ATOM 4511 C C . PRO B 1 11 ? 25.30398 -82.87338 -24.29075 1.000 34.08969 73 PRO B C 1
ATOM 4512 O O . PRO B 1 11 ? 24.24570 -82.45830 -24.76885 1.000 30.93286 73 PRO B O 1
ATOM 4516 N N . VAL B 1 12 ? 26.03742 -82.17120 -23.42676 1.000 33.51271 74 VAL B N 1
ATOM 4517 C CA . VAL B 1 12 ? 25.74682 -80.78922 -23.06726 1.000 29.92959 74 VAL B CA 1
ATOM 4518 C C . VAL B 1 12 ? 27.05252 -80.00887 -23.09366 1.000 31.75905 74 VAL B C 1
ATOM 4519 O O . VAL B 1 12 ? 28.02911 -80.40581 -22.45006 1.000 33.71280 74 VAL B O 1
ATOM 4523 N N . VAL B 1 13 ? 27.07829 -78.91823 -23.85191 1.000 25.46331 75 VAL B N 1
ATOM 4524 C CA . VAL B 1 13 ? 28.18928 -77.97122 -23.82359 1.000 26.07664 75 VAL B CA 1
ATOM 4525 C C . VAL B 1 13 ? 27.89354 -76.91553 -22.76529 1.000 26.90356 75 VAL B C 1
ATOM 4526 O O . VAL B 1 13 ? 26.91726 -76.16685 -22.88232 1.000 28.43424 75 VAL B O 1
ATOM 4530 N N . ALA B 1 14 ? 28.74861 -76.82756 -21.74614 1.000 31.18296 76 ALA B N 1
ATOM 4531 C CA . ALA B 1 14 ? 28.55660 -75.81210 -20.71919 1.000 33.72812 76 ALA B CA 1
ATOM 4532 C C . ALA B 1 14 ? 28.70313 -74.40978 -21.30443 1.000 31.01736 76 ALA B C 1
ATOM 4533 O O . ALA B 1 14 ? 29.47190 -74.17679 -22.24016 1.000 35.75938 76 ALA B O 1
ATOM 4535 N N . THR B 1 15 ? 27.95049 -73.46633 -20.74361 1.000 34.16215 77 THR B N 1
ATOM 4536 C CA . THR B 1 15 ? 28.13803 -72.05999 -21.06247 1.000 32.46836 77 THR B CA 1
ATOM 4537 C C . THR B 1 15 ? 29.02982 -71.42868 -19.98433 1.000 32.30789 77 THR B C 1
ATOM 4538 O O . THR B 1 15 ? 29.56496 -72.11705 -19.11125 1.000 33.21906 77 THR B O 1
ATOM 4542 N N . THR B 1 16 ? 29.20713 -70.11487 -20.04970 1.000 30.77509 78 THR B N 1
ATOM 4543 C CA . THR B 1 16 ? 30.13643 -69.41881 -19.16807 1.000 29.11839 78 THR B CA 1
ATOM 4544 C C . THR B 1 16 ? 29.46516 -68.96427 -17.87415 1.000 28.12351 78 THR B C 1
ATOM 4545 O O . THR B 1 16 ? 28.23817 -68.87214 -17.77680 1.000 25.91475 78 THR B O 1
ATOM 4549 N N . LYS B 1 17 ? 30.30210 -68.67688 -16.86269 1.000 27.16369 79 LYS B N 1
ATOM 4550 C CA . LYS B 1 17 ? 29.77822 -68.17805 -15.59257 1.000 26.99582 79 LYS B CA 1
ATOM 4551 C C . LYS B 1 17 ? 29.08771 -66.84020 -15.77438 1.000 26.34759 79 LYS B C 1
ATOM 4552 O O . LYS B 1 17 ? 28.11763 -66.53684 -15.06601 1.000 25.27150 79 LYS B O 1
ATOM 4558 N N . LEU B 1 18 ? 29.59443 -66.02641 -16.70410 1.000 26.70547 80 LEU B N 1
ATOM 4559 C CA . LEU B 1 18 ? 28.98176 -64.74243 -17.01974 1.000 26.09397 80 LEU B CA 1
ATOM 4560 C C . LEU B 1 18 ? 27.55604 -64.91813 -17.52661 1.000 25.67655 80 LEU B C 1
ATOM 4561 O O . LEU B 1 18 ? 26.64346 -64.20073 -17.10628 1.000 24.21896 80 LEU B O 1
ATOM 4566 N N . VAL B 1 19 ? 27.34731 -65.84693 -18.45305 1.000 24.42229 81 VAL B N 1
ATOM 4567 C CA . VAL B 1 19 ? 25.99264 -66.09935 -18.93937 1.000 25.43323 81 VAL B CA 1
ATOM 4568 C C . VAL B 1 19 ? 25.10240 -66.57565 -17.79598 1.000 21.10601 81 VAL B C 1
ATOM 4569 O O . VAL B 1 19 ? 23.99683 -66.05962 -17.58458 1.000 22.43608 81 VAL B O 1
ATOM 4573 N N . THR B 1 20 ? 25.58394 -67.55059 -17.02316 1.000 24.64682 82 THR B N 1
ATOM 4574 C CA . THR B 1 20 ? 24.81279 -68.03066 -15.87479 1.000 27.81260 82 THR B CA 1
ATOM 4575 C C . THR B 1 20 ? 24.43073 -66.88434 -14.94550 1.000 21.11856 82 THR B C 1
ATOM 4576 O O . THR B 1 20 ? 23.30647 -66.83842 -14.44182 1.000 22.05146 82 THR B O 1
ATOM 4580 N N . PHE B 1 21 ? 25.34145 -65.91989 -14.74310 1.000 24.65032 83 PHE B N 1
ATOM 4581 C CA . PHE B 1 21 ? 25.04014 -64.79635 -13.86110 1.000 25.09007 83 PHE B CA 1
ATOM 4582 C C . PHE B 1 21 ? 24.03197 -63.84552 -14.49744 1.000 23.65632 83 PHE B C 1
ATOM 4583 O O . PHE B 1 21 ? 23.06751 -63.41832 -13.85192 1.000 19.97535 83 PHE B O 1
ATOM 4591 N N . LEU B 1 22 ? 24.23897 -63.49912 -15.76969 1.000 25.89461 84 LEU B N 1
ATOM 4592 C CA . LEU B 1 22 ? 23.30572 -62.60360 -16.44127 1.000 21.02134 84 LEU B CA 1
ATOM 4593 C C . LEU B 1 22 ? 21.89569 -63.17358 -16.45971 1.000 23.82947 84 LEU B C 1
ATOM 4594 O O . LEU B 1 22 ? 20.91976 -62.41550 -16.49438 1.000 24.26595 84 LEU B O 1
ATOM 4599 N N . GLN B 1 23 ? 21.76160 -64.49567 -16.46280 1.000 21.45867 85 GLN B N 1
ATOM 4600 C CA . GLN B 1 23 ? 20.43102 -65.07046 -16.31495 1.000 25.35186 85 GLN B CA 1
ATOM 4601 C C . GLN B 1 23 ? 19.78255 -64.67200 -14.98613 1.000 22.13682 85 GLN B C 1
ATOM 4602 O O . GLN B 1 23 ? 18.55980 -64.50043 -14.92332 1.000 22.44253 85 GLN B O 1
ATOM 4608 N N . ARG B 1 24 ? 20.57127 -64.50712 -13.91683 1.000 25.30090 86 ARG B N 1
ATOM 4609 C CA . ARG B 1 24 ? 19.97575 -64.06672 -12.657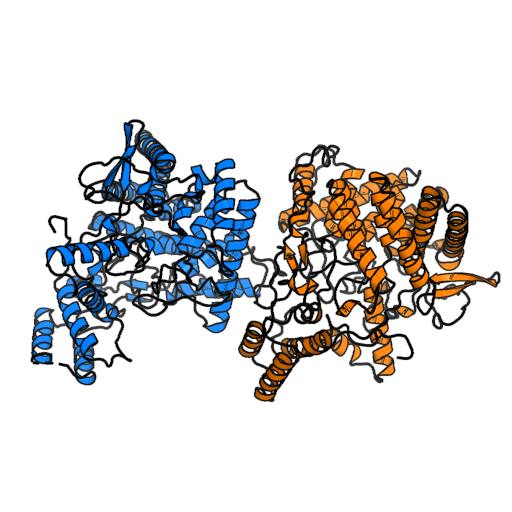54 1.000 22.07925 86 ARG B CA 1
ATOM 4610 C C . ARG B 1 24 ? 19.39844 -62.66231 -12.79475 1.000 20.36190 86 ARG B C 1
ATOM 4611 O O . ARG B 1 24 ? 18.28510 -62.38722 -12.33057 1.000 24.05990 86 ARG B O 1
ATOM 4619 N N . VAL B 1 25 ? 20.16985 -61.74874 -13.39924 1.000 20.94210 87 VAL B N 1
ATOM 4620 C CA . VAL B 1 25 ? 19.70343 -60.38393 -13.63995 1.000 22.83111 87 VAL B CA 1
ATOM 4621 C C . VAL B 1 25 ? 18.42044 -60.39029 -14.45781 1.000 26.42798 87 VAL B C 1
ATOM 4622 O O . VAL B 1 25 ? 17.47354 -59.64591 -14.17594 1.000 26.10930 87 VAL B O 1
ATOM 4626 N N . GLN B 1 26 ? 18.39264 -61.18765 -15.51977 1.000 25.05951 88 GLN B N 1
ATOM 4627 C CA . GLN B 1 26 ? 17.19018 -61.25610 -16.33879 1.000 24.75089 88 GLN B CA 1
ATOM 4628 C C . GLN B 1 26 ? 16.00646 -61.79710 -15.53880 1.000 24.30982 88 GLN B C 1
ATOM 4629 O O . GLN B 1 26 ? 14.89067 -61.26851 -15.62683 1.000 26.46422 88 GLN B O 1
ATOM 4635 N N . HIS B 1 27 ? 16.23294 -62.84183 -14.74392 1.000 25.93367 89 HIS B N 1
ATOM 4636 C CA . HIS B 1 27 ? 15.15475 -63.36855 -13.91345 1.000 27.66498 89 HIS B CA 1
ATOM 4637 C C . HIS B 1 27 ? 14.61602 -62.29617 -12.97357 1.000 23.88376 89 HIS B C 1
ATOM 4638 O O . HIS B 1 27 ? 13.39627 -62.12562 -12.85511 1.000 25.82725 89 HIS B O 1
ATOM 4645 N N . THR B 1 28 ? 15.51436 -61.52419 -12.34489 1.000 28.63699 90 THR B N 1
ATOM 4646 C CA . THR B 1 28 ? 15.09818 -60.43207 -11.46618 1.000 26.46692 90 THR B CA 1
ATOM 4647 C C . THR B 1 28 ? 14.35554 -59.35264 -12.23675 1.000 26.50913 90 THR B C 1
ATOM 4648 O O . THR B 1 28 ? 13.33055 -58.83453 -11.77296 1.000 24.36419 90 THR B O 1
ATOM 4652 N N . ALA B 1 29 ? 14.86221 -59.00032 -13.42279 1.000 24.67572 91 ALA B N 1
ATOM 4653 C CA . ALA B 1 29 ? 14.25289 -57.93018 -14.19823 1.000 23.14547 91 ALA B CA 1
ATOM 4654 C C . ALA B 1 29 ? 12.83392 -58.28302 -14.61201 1.000 24.13894 91 ALA B C 1
ATOM 4655 O O . ALA B 1 29 ? 11.93386 -57.43584 -14.56447 1.000 25.51345 91 ALA B O 1
ATOM 4657 N N . LEU B 1 30 ? 12.60640 -59.52422 -15.02502 1.000 25.19457 92 LEU B N 1
ATOM 4658 C CA . LEU B 1 30 ? 11.26822 -59.86419 -15.48314 1.000 28.57013 92 LEU B CA 1
ATOM 4659 C C . LEU B 1 30 ? 10.28861 -59.91680 -14.31778 1.000 25.48696 92 LEU B C 1
ATOM 4660 O O . LEU B 1 30 ? 9.09063 -59.68867 -14.50783 1.000 29.83151 92 LEU B O 1
ATOM 4665 N N . ARG B 1 31 ? 10.78802 -60.16353 -13.10407 1.000 28.95811 93 ARG B N 1
ATOM 4666 C CA . ARG B 1 31 ? 9.93897 -60.03735 -11.92307 1.000 28.26054 93 ARG B CA 1
ATOM 4667 C C . ARG B 1 31 ? 9.68987 -58.57382 -11.56434 1.000 28.11436 93 ARG B C 1
ATOM 4668 O O . ARG B 1 31 ? 8.59567 -58.22479 -11.10358 1.000 27.65402 93 ARG B O 1
ATOM 4676 N N . SER B 1 32 ? 10.68820 -57.70182 -11.77684 1.000 25.82599 94 SER B N 1
ATOM 4677 C CA . SER B 1 32 ? 10.57225 -56.29964 -11.38284 1.000 25.93808 94 SER B CA 1
ATOM 4678 C C . SER B 1 32 ? 9.60004 -55.53056 -12.27483 1.000 26.70041 94 SER B C 1
ATOM 4679 O O . SER B 1 32 ? 8.77400 -54.75629 -11.77906 1.000 30.70399 94 SER B O 1
ATOM 4682 N N . TYR B 1 33 ? 9.71447 -55.68937 -13.62476 1.000 22.56632 95 TYR B N 1
ATOM 4683 C CA . TYR B 1 33 ? 8.95722 -54.79926 -14.50673 1.000 25.42777 95 TYR B CA 1
ATOM 4684 C C . TYR B 1 33 ? 7.48643 -55.20460 -14.57215 1.000 29.41334 95 TYR B C 1
ATOM 4685 O O . TYR B 1 33 ? 7.17154 -56.39405 -14.65537 1.000 26.61389 95 TYR B O 1
ATOM 4694 N N . PRO B 1 34 ? 6.57107 -54.23433 -14.55247 1.000 29.92234 96 PRO B N 1
ATOM 4695 C CA . PRO B 1 34 ? 5.17677 -54.53246 -14.89501 1.000 31.18599 96 PRO B CA 1
ATOM 4696 C C . PRO B 1 34 ? 5.08568 -55.04517 -16.32459 1.000 36.67541 96 PRO B C 1
ATOM 4697 O O . PRO B 1 34 ? 5.98255 -54.83483 -17.14471 1.000 32.26535 96 PRO B O 1
ATOM 4701 N N . LYS B 1 35 ? 3.97024 -55.71950 -16.61833 1.000 40.63686 97 LYS B N 1
ATOM 4702 C CA . LYS B 1 35 ? 3.83700 -56.44280 -17.88319 1.000 37.94196 97 LYS B CA 1
ATOM 4703 C C . LYS B 1 35 ? 3.97290 -55.52259 -19.09539 1.000 40.12621 97 LYS B C 1
ATOM 4704 O O . LYS B 1 35 ? 4.61167 -55.89262 -20.08869 1.000 43.99653 97 LYS B O 1
ATOM 4710 N N . LYS B 1 36 ? 3.37837 -54.32615 -19.04414 1.000 37.61581 98 LYS B N 1
ATOM 4711 C CA . LYS B 1 36 ? 3.47415 -53.40232 -20.17325 1.000 41.10374 98 LYS B CA 1
ATOM 4712 C C . LYS B 1 36 ? 4.88841 -52.87455 -20.39232 1.000 41.36327 98 LYS B C 1
ATOM 4713 O O . LYS B 1 36 ? 5.13427 -52.20206 -21.40119 1.000 43.13128 98 LYS B O 1
ATOM 4719 N N . GLN B 1 37 ? 5.82137 -53.15821 -19.48481 1.000 36.43639 99 GLN B N 1
ATOM 4720 C CA . GLN B 1 37 ? 7.20385 -52.72448 -19.63604 1.000 38.08194 99 GLN B CA 1
ATOM 4721 C C . GLN B 1 37 ? 8.17808 -53.89602 -19.59126 1.000 33.56916 99 GLN B C 1
ATOM 4722 O O . GLN B 1 37 ? 9.36250 -53.69857 -19.30553 1.000 30.42043 99 GLN B O 1
ATOM 4728 N N . THR B 1 38 ? 7.70582 -55.10683 -19.86041 1.000 33.38844 100 THR B N 1
ATOM 4729 C CA . THR B 1 38 ? 8.58496 -56.26646 -19.86631 1.000 33.40980 100 THR B CA 1
ATOM 4730 C C . THR B 1 38 ? 9.66630 -56.07631 -20.92279 1.000 30.75847 100 THR B C 1
ATOM 4731 O O . THR B 1 38 ? 9.34407 -55.85444 -22.10218 1.000 27.94999 100 THR B O 1
ATOM 4735 N N . PRO B 1 39 ? 10.93401 -56.11944 -20.55066 1.000 28.96478 101 PRO B N 1
ATOM 4736 C CA . PRO B 1 39 ? 12.00699 -55.93189 -21.52741 1.000 25.43525 101 PRO B CA 1
ATOM 4737 C C . PRO B 1 39 ? 12.27589 -57.21804 -22.30119 1.000 27.20602 101 PRO B C 1
ATOM 4738 O O . PRO B 1 39 ? 11.74021 -58.28707 -22.01214 1.000 27.28851 101 PRO B O 1
ATOM 4742 N N . ASP B 1 40 ? 13.10883 -57.08873 -23.31370 1.000 22.28317 102 ASP B N 1
ATOM 4743 C CA . ASP B 1 40 ? 13.55852 -58.24008 -24.08409 1.000 21.39558 102 ASP B CA 1
ATOM 4744 C C . ASP B 1 40 ? 14.54384 -59.05165 -23.24923 1.000 22.71947 102 ASP B C 1
ATOM 4745 O O . ASP B 1 40 ? 15.61915 -58.53820 -22.91931 1.000 24.94716 102 ASP B O 1
ATOM 4750 N N . PRO B 1 41 ? 14.23021 -60.29897 -22.87825 1.000 20.76716 103 PRO B N 1
ATOM 4751 C CA . PRO B 1 41 ? 15.13341 -61.04161 -21.97733 1.000 19.36497 103 PRO B CA 1
ATOM 4752 C C . PRO B 1 41 ? 16.47251 -61.34230 -22.59494 1.000 21.77162 103 PRO B C 1
ATOM 4753 O O . PRO B 1 41 ? 17.43088 -61.63084 -21.86535 1.000 24.04117 103 PRO B O 1
ATOM 4757 N N . LYS B 1 42 ? 16.57448 -61.29174 -23.92111 1.000 20.96735 104 LYS B N 1
ATOM 4758 C CA . LYS B 1 42 ? 17.85622 -61.53719 -24.56164 1.000 21.35779 104 LYS B CA 1
ATOM 4759 C C . LYS B 1 42 ? 18.83590 -60.42601 -24.23374 1.000 18.37847 104 LYS B C 1
ATOM 4760 O O . LYS B 1 42 ? 20.04660 -60.66396 -24.12900 1.000 19.25081 104 LYS B O 1
ATOM 4766 N N . SER B 1 43 ? 18.32059 -59.22265 -24.01515 1.000 16.41704 105 SER B N 1
ATOM 4767 C CA . SER B 1 43 ? 19.19437 -58.07103 -23.82563 1.000 16.81365 105 SER B CA 1
ATOM 4768 C C . SER B 1 43 ? 20.00939 -58.17043 -22.54499 1.000 19.03842 105 SER B C 1
ATOM 4769 O O . SER B 1 43 ? 21.12319 -57.64343 -22.49910 1.000 17.81184 105 SER B O 1
ATOM 4772 N N . TYR B 1 44 ? 19.49606 -58.84939 -21.51025 1.000 17.56885 106 TYR B N 1
ATOM 4773 C CA . TYR B 1 44 ? 20.28869 -59.00192 -20.29073 1.000 17.90397 106 TYR B CA 1
ATOM 4774 C C . TYR B 1 44 ? 21.46205 -59.93714 -20.50717 1.000 17.59685 106 TYR B C 1
ATOM 4775 O O . TYR B 1 44 ? 22.52210 -59.74016 -19.90150 1.000 22.76331 106 TYR B O 1
ATOM 4784 N N . ILE B 1 45 ? 21.30073 -60.95801 -21.35460 1.000 18.80227 107 ILE B N 1
ATOM 4785 C CA . ILE B 1 45 ? 22.42087 -61.86367 -21.62708 1.000 19.17807 107 ILE B CA 1
ATOM 4786 C C . ILE B 1 45 ? 23.37842 -61.27993 -22.65508 1.000 17.76798 107 ILE B C 1
ATOM 4787 O O . ILE B 1 45 ? 24.44883 -61.85624 -22.88406 1.000 17.22660 107 ILE B O 1
ATOM 4792 N N . ASP B 1 46 ? 23.06065 -60.11509 -23.21990 1.000 16.25432 108 ASP B N 1
ATOM 4793 C CA . ASP B 1 46 ? 23.93778 -59.41310 -24.14889 1.000 15.35439 108 ASP B CA 1
ATOM 4794 C C . ASP B 1 46 ? 24.69906 -58.25622 -23.51165 1.000 17.26827 108 ASP B C 1
ATOM 4795 O O . ASP B 1 46 ? 25.47227 -57.57529 -24.19810 1.000 17.90539 108 ASP B O 1
ATOM 4800 N N . LEU B 1 47 ? 24.48282 -58.00698 -22.22547 1.000 17.75552 109 LEU B N 1
ATOM 4801 C CA . LEU B 1 47 ? 25.28016 -57.03527 -21.49541 1.000 18.93443 109 LEU B CA 1
ATOM 4802 C C . LEU B 1 47 ? 26.74225 -57.46443 -21.46144 1.000 22.22835 109 LEU B C 1
ATOM 4803 O O . LEU B 1 47 ? 27.08426 -58.61835 -21.72702 1.000 22.38271 109 LEU B O 1
ATOM 4808 N N . SER B 1 48 ? 27.61735 -56.51674 -21.11840 1.000 22.75195 110 SER B N 1
ATOM 4809 C CA . SER B 1 48 ? 29.00171 -56.85474 -20.83326 1.000 21.50232 110 SER B CA 1
ATOM 4810 C C . SER B 1 48 ? 29.42327 -56.10857 -19.57699 1.000 21.97977 110 SER B C 1
ATOM 4811 O O . SER B 1 48 ? 28.77486 -55.15133 -19.14740 1.000 23.40829 110 SER B O 1
ATOM 4814 N N . LEU B 1 49 ? 30.49275 -56.59656 -18.96834 1.000 24.20266 111 LEU B N 1
ATOM 4815 C CA . LEU B 1 49 ? 30.94730 -56.07103 -17.68818 1.000 23.22809 111 LEU B CA 1
ATOM 4816 C C . LEU B 1 49 ? 31.61335 -54.72079 -17.91258 1.000 25.93605 111 LEU B C 1
ATOM 4817 O O . LEU B 1 49 ? 32.54342 -54.61457 -18.71656 1.000 25.50529 111 LEU B O 1
ATOM 4822 N N . LYS B 1 50 ? 31.14023 -53.68811 -17.21270 1.000 27.03738 112 LYS B N 1
ATOM 4823 C CA . LYS B 1 50 ? 31.71894 -52.35957 -17.36791 1.000 29.13453 112 LYS B CA 1
ATOM 4824 C C . LYS B 1 50 ? 33.05220 -52.25186 -16.63110 1.000 28.48177 112 LYS B C 1
ATOM 4825 O O . LYS B 1 50 ? 33.16883 -52.66419 -15.47067 1.000 26.77272 112 LYS B O 1
ATOM 4831 N N . ARG B 1 51 ? 34.05037 -51.68100 -17.30302 1.000 28.61087 113 ARG B N 1
ATOM 4832 C CA . ARG B 1 51 ? 35.31588 -51.38681 -16.63877 1.000 30.50927 113 ARG B CA 1
ATOM 4833 C C . ARG B 1 51 ? 35.07309 -50.48458 -15.43224 1.000 31.81273 113 ARG B C 1
ATOM 4834 O O . ARG B 1 51 ? 34.22645 -49.58322 -15.48904 1.000 29.49919 113 ARG B O 1
ATOM 4842 N N . PRO B 1 52 ? 35.80504 -50.68457 -14.32513 1.000 29.17753 114 PRO B N 1
ATOM 4843 C CA . PRO B 1 52 ? 36.84646 -51.70658 -14.16611 1.000 30.49714 114 PRO B CA 1
ATOM 4844 C C . PRO B 1 52 ? 36.36522 -52.98113 -13.47090 1.000 30.57945 114 PRO B C 1
ATOM 4845 O O . PRO B 1 52 ? 37.17909 -53.81659 -13.05146 1.000 31.03550 114 PRO B O 1
ATOM 4849 N N . TYR B 1 53 ? 35.05106 -53.14371 -13.38149 1.000 28.02335 115 TYR B N 1
ATOM 4850 C CA . TYR B 1 53 ? 34.47547 -54.16918 -12.52519 1.000 30.67737 115 TYR B CA 1
ATOM 4851 C C . TYR B 1 53 ? 34.73148 -55.58241 -13.05020 1.000 30.65747 115 TYR B C 1
ATOM 4852 O O . TYR B 1 53 ? 34.73743 -55.84412 -14.25906 1.000 31.74036 115 TYR B O 1
ATOM 4861 N N . SER B 1 54 ? 34.92220 -56.50422 -12.11432 1.000 27.75865 116 SER B N 1
ATOM 4862 C CA . SER B 1 54 ? 35.02475 -57.92682 -12.38983 1.000 28.30819 116 SER B CA 1
ATOM 4863 C C . SER B 1 54 ? 33.69836 -58.61104 -12.07088 1.000 29.35057 116 SER B C 1
ATOM 4864 O O . SER B 1 54 ? 32.85517 -58.07247 -11.34902 1.000 26.38150 116 SER B O 1
ATOM 4867 N N . LEU B 1 55 ? 33.52153 -59.81402 -12.62580 1.000 28.93752 117 LEU B N 1
ATOM 4868 C CA . LEU B 1 55 ? 32.28462 -60.55460 -12.39768 1.000 25.53358 117 LEU B CA 1
ATOM 4869 C C . LEU B 1 55 ? 32.04439 -60.77194 -10.90980 1.000 29.13061 117 LEU B C 1
ATOM 4870 O O . LEU B 1 55 ? 30.91464 -60.63048 -10.42620 1.000 27.62003 117 LEU B O 1
ATOM 4875 N N . SER B 1 56 ? 33.10622 -61.09930 -10.16845 1.000 30.38249 118 SER B N 1
ATOM 4876 C CA . SER B 1 56 ? 32.98984 -61.32140 -8.73204 1.000 29.81014 118 SER B CA 1
ATOM 4877 C C . SER B 1 56 ? 32.41800 -60.09801 -8.02379 1.000 26.92676 118 SER B C 1
ATOM 4878 O O . SER B 1 56 ? 31.53007 -60.21817 -7.17321 1.000 28.52487 118 SER B O 1
ATOM 4881 N N . THR B 1 57 ? 32.92366 -58.90849 -8.36355 1.000 27.59372 119 THR B N 1
ATOM 4882 C CA . THR B 1 57 ? 32.42270 -57.67465 -7.76286 1.000 28.07326 119 THR B CA 1
ATOM 4883 C C . THR B 1 57 ? 30.95332 -57.43904 -8.09203 1.000 26.89283 119 THR B C 1
ATOM 4884 O O . THR B 1 57 ? 30.14701 -57.11427 -7.20998 1.000 26.93955 119 THR B O 1
ATOM 4888 N N . ILE B 1 58 ? 30.59027 -57.56754 -9.36802 1.000 26.89446 120 ILE B N 1
ATOM 4889 C CA . ILE B 1 58 ? 29.21364 -57.30106 -9.77031 1.000 23.94374 120 ILE B CA 1
ATOM 4890 C C . ILE B 1 58 ? 28.26665 -58.31775 -9.15077 1.000 24.92977 120 ILE B C 1
ATOM 4891 O O . ILE B 1 58 ? 27.16847 -57.96857 -8.70840 1.000 26.27280 120 ILE B O 1
ATOM 4896 N N . GLU B 1 59 ? 28.68387 -59.58341 -9.08432 1.000 25.08744 121 GLU B N 1
ATOM 4897 C CA . GLU B 1 59 ? 27.84714 -60.60059 -8.45427 1.000 26.64379 121 GLU B CA 1
ATOM 4898 C C . GLU B 1 59 ? 27.62786 -60.29407 -6.97586 1.000 29.04956 121 GLU B C 1
ATOM 4899 O O . GLU B 1 59 ? 26.52031 -60.46993 -6.44752 1.000 26.56075 121 GLU B O 1
ATOM 4905 N N . SER B 1 60 ? 28.67494 -59.82554 -6.29698 1.000 28.00803 122 SER B N 1
ATOM 4906 C CA . SER B 1 60 ? 28.54220 -59.47213 -4.88949 1.000 26.47557 122 SER B CA 1
ATOM 4907 C C . SER B 1 60 ? 27.57511 -58.30818 -4.71860 1.000 28.48877 122 SER B C 1
ATOM 4908 O O . SER B 1 60 ? 26.66946 -58.35377 -3.87879 1.000 29.60215 122 SER B O 1
ATOM 4911 N N . ALA B 1 61 ? 27.74314 -57.26289 -5.53412 1.000 27.38366 123 ALA B N 1
ATOM 4912 C CA . ALA B 1 61 ? 26.83480 -56.12220 -5.50901 1.000 26.02939 123 ALA B CA 1
ATOM 4913 C C . ALA B 1 61 ? 25.40372 -56.54126 -5.81772 1.000 28.47759 123 ALA B C 1
ATOM 4914 O O . ALA B 1 61 ? 24.45642 -56.05167 -5.19063 1.000 28.01296 123 ALA B O 1
ATOM 4916 N N . PHE B 1 62 ? 25.22555 -57.43160 -6.79623 1.000 30.38701 124 PHE B N 1
ATOM 4917 C CA . PHE B 1 62 ? 23.89238 -57.93979 -7.10431 1.000 29.80798 124 PHE B CA 1
ATOM 4918 C C . PHE B 1 62 ? 23.30764 -58.70763 -5.92072 1.000 33.55275 124 PHE B C 1
ATOM 4919 O O . PHE B 1 62 ? 22.10756 -58.60185 -5.63305 1.000 31.97640 124 PHE B O 1
ATOM 4927 N N . ASP B 1 63 ? 24.14341 -59.47930 -5.21371 1.000 32.40745 125 ASP B N 1
ATOM 4928 C CA . ASP B 1 63 ? 23.66977 -60.17531 -4.01866 1.000 33.89784 125 ASP B CA 1
ATOM 4929 C C . ASP B 1 63 ? 23.19984 -59.18749 -2.95626 1.000 28.40627 125 ASP B C 1
ATOM 4930 O O . ASP B 1 63 ? 22.16995 -59.40439 -2.30874 1.000 32.02205 125 ASP B O 1
ATOM 4935 N N . ASP B 1 64 ? 23.94710 -58.09467 -2.75979 1.000 30.58011 126 ASP B N 1
ATOM 4936 C CA . ASP B 1 64 ? 23.55485 -57.07684 -1.78623 1.000 31.73423 126 ASP B CA 1
ATOM 4937 C C . ASP B 1 64 ? 22.28909 -56.34991 -2.21522 1.000 34.94121 126 ASP B C 1
ATOM 4938 O O . ASP B 1 64 ? 21.42197 -56.04761 -1.38601 1.000 29.25163 126 ASP B O 1
ATOM 4943 N N . LEU B 1 65 ? 22.18662 -56.03724 -3.50439 1.000 34.83652 127 LEU B N 1
ATOM 4944 C CA . LEU B 1 65 ? 21.00009 -55.38413 -4.03773 1.000 34.28682 127 LEU B CA 1
ATOM 4945 C C . LEU B 1 65 ? 19.75310 -56.22083 -3.78578 1.000 36.11085 127 LEU B C 1
ATOM 4946 O O . LEU B 1 65 ? 18.72732 -55.70840 -3.32054 1.000 38.36629 127 LEU B O 1
ATOM 4951 N N . THR B 1 66 ? 19.83291 -57.52172 -4.06664 1.000 34.48149 128 THR B N 1
ATOM 4952 C CA . THR B 1 66 ? 18.64634 -58.36552 -4.02592 1.000 37.72826 128 THR B CA 1
ATOM 4953 C C . THR B 1 66 ? 18.26666 -58.75620 -2.60228 1.000 40.83723 128 THR B C 1
ATOM 4954 O O . THR B 1 66 ? 17.07563 -58.89608 -2.30348 1.000 45.68348 128 THR B O 1
ATOM 4958 N N . SER B 1 67 ? 19.24575 -58.91736 -1.70858 1.000 38.53074 129 SER B N 1
ATOM 4959 C CA . SER B 1 67 ? 18.91128 -59.13296 -0.30460 1.000 41.40587 129 SER B CA 1
ATOM 4960 C C . SER B 1 67 ? 18.26919 -57.89673 0.31747 1.000 43.87181 129 SER B C 1
ATOM 4961 O O . SER B 1 67 ? 17.44107 -58.02498 1.22569 1.000 44.10478 129 SER B O 1
ATOM 4964 N N . GLU B 1 68 ? 18.62314 -56.70103 -0.17037 1.000 44.68787 130 GLU B N 1
ATOM 4965 C CA . GLU B 1 68 ? 18.06283 -55.46168 0.36951 1.000 46.01852 130 GLU B CA 1
ATOM 4966 C C . GLU B 1 68 ? 16.55347 -55.38307 0.15431 1.000 47.75239 130 GLU B C 1
ATOM 4967 O O . GLU B 1 68 ? 15.82725 -54.83725 0.99430 1.000 50.03909 130 GLU B O 1
ATOM 4973 N N . SER B 1 69 ? 16.05963 -55.91486 -0.96008 1.000 45.61429 131 SER B N 1
ATOM 4974 C CA . SER B 1 69 ? 14.62306 -55.94381 -1.20294 1.000 46.06456 131 SER B CA 1
ATOM 4975 C C . SER B 1 69 ? 13.94932 -57.19229 -0.64129 1.000 46.71461 131 SER B C 1
ATOM 4976 O O . SER B 1 69 ? 12.73091 -57.33455 -0.79247 1.000 48.81442 131 SER B O 1
ATOM 4979 N N . HIS B 1 70 ? 14.70799 -58.08971 -0.00713 1.000 47.98704 132 HIS B N 1
ATOM 4980 C CA . HIS B 1 70 ? 14.16673 -59.25452 0.71104 1.000 51.20824 132 HIS B CA 1
ATOM 4981 C C . HIS B 1 70 ? 13.13889 -60.04941 -0.10158 1.000 49.47787 132 HIS B C 1
ATOM 4982 O O . HIS B 1 70 ? 13.46795 -60.63285 -1.13736 1.000 47.51009 132 HIS B O 1
ATOM 4989 N N . GLN B 1 72 ? 10.42305 -59.25766 -1.66500 1.000 46.38249 134 GLN B N 1
ATOM 4990 C CA . GLN B 1 72 ? 9.76704 -58.34304 -2.59490 1.000 45.53781 134 GLN B CA 1
ATOM 4991 C C . GLN B 1 72 ? 10.61940 -58.12752 -3.85274 1.000 41.65555 134 GLN B C 1
ATOM 4992 O O . GLN B 1 72 ? 11.84781 -58.20392 -3.79142 1.000 39.90839 134 GLN B O 1
ATOM 4998 N N . PRO B 1 73 ? 9.97781 -57.86669 -4.99397 1.000 39.37245 135 PRO B N 1
ATOM 4999 C CA . PRO B 1 73 ? 10.75212 -57.63455 -6.21616 1.000 36.95580 135 PRO B CA 1
ATOM 5000 C C . PRO B 1 73 ? 11.61297 -56.39128 -6.07580 1.000 36.38316 135 PRO B C 1
ATOM 5001 O O . PRO B 1 73 ? 11.26584 -55.44116 -5.37057 1.000 32.66243 135 PRO B O 1
ATOM 5005 N N . VAL B 1 74 ? 12.76313 -56.41971 -6.73893 1.000 34.11522 136 VAL B N 1
ATOM 5006 C CA . VAL B 1 74 ? 13.61506 -55.22946 -6.76357 1.000 29.64389 136 VAL B CA 1
ATOM 5007 C C . VAL B 1 74 ? 12.87046 -54.10063 -7.46293 1.000 30.79274 136 VAL B C 1
ATOM 5008 O O . VAL B 1 74 ? 12.28121 -54.32327 -8.53971 1.000 29.58560 136 VAL B O 1
ATOM 5012 N N . PRO B 1 75 ? 12.84636 -52.88790 -6.90804 1.000 32.62454 137 PRO B N 1
ATOM 5013 C CA . PRO B 1 75 ? 12.23309 -51.76462 -7.62516 1.000 27.75048 137 PRO B CA 1
ATOM 5014 C C . PRO B 1 75 ? 12.94997 -51.50196 -8.94123 1.000 29.98063 137 PRO B C 1
ATOM 5015 O O . PRO B 1 75 ? 14.16643 -51.66752 -9.05350 1.000 27.69761 137 PRO B O 1
ATOM 5019 N N . VAL B 1 76 ? 12.16765 -51.09183 -9.94481 1.000 26.55924 138 VAL B N 1
ATOM 5020 C CA . VAL B 1 76 ? 12.71456 -50.85578 -11.27918 1.000 27.01100 138 VAL B CA 1
ATOM 5021 C C . VAL B 1 76 ? 13.81688 -49.80748 -11.23026 1.000 28.43813 138 VAL B C 1
ATOM 5022 O O . VAL B 1 76 ? 14.86616 -49.95133 -11.87389 1.000 26.00102 138 VAL B O 1
ATOM 5026 N N . GLU B 1 77 ? 13.59521 -48.73529 -10.46817 1.000 27.72133 139 GLU B N 1
ATOM 5027 C CA . GLU B 1 77 ? 14.57509 -47.65967 -10.40486 1.000 25.97206 139 GLU B CA 1
ATOM 5028 C C . GLU B 1 77 ? 15.89840 -48.16250 -9.84570 1.000 28.99212 139 GLU B C 1
ATOM 5029 O O . GLU B 1 77 ? 16.97323 -47.79116 -10.33756 1.000 27.24156 139 GLU B O 1
ATOM 5035 N N . THR B 1 78 ? 15.83498 -49.03885 -8.84238 1.000 25.04709 140 THR B N 1
ATOM 5036 C CA . THR B 1 78 ? 17.04625 -49.57334 -8.22708 1.000 28.50258 140 THR B CA 1
ATOM 5037 C C . THR B 1 78 ? 17.74899 -50.56585 -9.14640 1.000 26.51213 140 THR B C 1
ATOM 5038 O O . THR B 1 78 ? 18.98340 -50.59978 -9.20963 1.000 24.98832 140 THR B O 1
ATOM 5042 N N . LEU B 1 79 ? 16.97900 -51.38731 -9.86402 1.000 30.80255 141 LEU B N 1
ATOM 5043 C CA . LEU B 1 79 ? 17.58345 -52.33492 -10.79065 1.000 26.57837 141 LEU B CA 1
ATOM 5044 C C . LEU B 1 79 ? 18.24083 -51.62351 -11.96728 1.000 25.23979 141 LEU B C 1
ATOM 5045 O O . LEU B 1 79 ? 19.29723 -52.05680 -12.44026 1.000 23.42885 141 LEU B O 1
ATOM 5050 N N . GLU B 1 80 ? 17.61809 -50.55136 -12.47314 1.000 25.29586 142 GLU B N 1
ATOM 5051 C CA . GLU B 1 80 ? 18.18855 -49.82254 -13.60395 1.000 26.38540 142 GLU B CA 1
ATOM 5052 C C . GLU B 1 80 ? 19.44495 -49.06421 -13.19237 1.000 25.67573 142 GLU B C 1
ATOM 5053 O O . GLU B 1 80 ? 20.40089 -48.95578 -13.97128 1.000 23.47712 142 GLU B O 1
ATOM 5059 N N . LYS B 1 81 ? 19.46320 -48.54267 -11.96633 1.000 24.95992 143 LYS B N 1
ATOM 5060 C CA . LYS B 1 81 ? 20.67382 -47.92770 -11.43310 1.000 22.67413 143 LYS B CA 1
ATOM 5061 C C . LYS B 1 81 ? 21.79963 -48.94861 -11.33543 1.000 24.80806 143 LYS B C 1
ATOM 5062 O O . LYS B 1 81 ? 22.95765 -48.63907 -11.63533 1.000 26.78265 143 LYS B O 1
ATOM 5068 N N . PHE B 1 82 ? 21.47286 -50.17140 -10.91148 1.000 23.69420 144 PHE B N 1
ATOM 5069 C CA . PHE B 1 82 ? 22.47581 -51.22529 -10.82805 1.000 23.02306 144 PHE B CA 1
ATOM 5070 C C . PHE B 1 82 ? 23.03547 -51.54043 -12.20692 1.000 23.10108 144 PHE B C 1
ATOM 5071 O O . PHE B 1 82 ? 24.25055 -51.65153 -12.38481 1.000 21.72718 144 PHE B O 1
ATOM 5079 N N . VAL B 1 83 ? 22.15076 -51.70069 -13.19673 1.000 24.59396 145 VAL B N 1
ATOM 5080 C CA . VAL B 1 83 ? 22.60136 -52.05530 -14.54020 1.000 23.50501 145 VAL B CA 1
ATOM 5081 C C . VAL B 1 83 ? 23.45540 -50.93985 -15.13234 1.000 23.81115 145 VAL B C 1
ATOM 5082 O O . VAL B 1 83 ? 24.44368 -51.19857 -15.83558 1.000 22.64972 145 VAL B O 1
ATOM 5086 N N . LYS B 1 84 ? 23.07369 -49.68406 -14.87378 1.000 24.65201 146 LYS B N 1
ATOM 5087 C CA . LYS B 1 84 ? 23.84432 -48.53869 -15.35221 1.000 26.86739 146 LYS B CA 1
ATOM 5088 C C . LYS B 1 84 ? 25.23454 -48.50764 -14.73509 1.000 26.94321 146 LYS B C 1
ATOM 5089 O O . LYS B 1 84 ? 26.21577 -48.16468 -15.40601 1.000 26.58465 146 LYS B O 1
ATOM 5095 N N . GLU B 1 85 ? 25.33823 -48.85355 -13.45314 1.000 24.37306 147 GLU B N 1
ATOM 5096 C CA . GLU B 1 85 ? 26.62942 -48.77323 -12.78234 1.000 23.57194 147 GLU B CA 1
ATOM 5097 C C . GLU B 1 85 ? 27.60406 -49.82087 -13.30982 1.000 23.66969 147 GLU B C 1
ATOM 5098 O O . GLU B 1 85 ? 28.77048 -49.50526 -13.56676 1.000 21.99773 147 GLU B O 1
ATOM 5104 N N . TYR B 1 86 ? 27.14139 -51.06635 -13.49793 1.000 19.85002 148 TYR B N 1
ATOM 5105 C CA . TYR B 1 86 ? 28.04426 -52.21354 -13.60476 1.000 24.37141 148 TYR B CA 1
ATOM 5106 C C . TYR B 1 86 ? 28.14313 -52.82923 -14.99406 1.000 25.78008 148 TYR B C 1
ATOM 5107 O O . TYR B 1 86 ? 29.03966 -53.65093 -15.21406 1.000 24.16783 148 TYR B O 1
ATOM 5116 N N . PHE B 1 87 ? 27.26285 -52.47546 -15.92833 1.000 22.12825 149 PHE B N 1
ATOM 5117 C CA . PHE B 1 87 ? 27.26264 -53.10955 -17.24074 1.000 25.34372 149 PHE B CA 1
ATOM 5118 C C . PHE B 1 87 ? 27.31134 -52.07756 -18.35473 1.000 21.87349 149 PHE B C 1
ATOM 5119 O O . PHE B 1 87 ? 26.77212 -50.97738 -18.22569 1.000 24.05678 149 PHE B O 1
ATOM 5127 N N . ASP B 1 88 ? 27.95718 -52.45120 -19.45857 1.000 27.86147 150 ASP B N 1
ATOM 5128 C CA . ASP B 1 88 ? 27.70471 -51.80704 -20.74394 1.000 25.73116 150 ASP B CA 1
ATOM 5129 C C . ASP B 1 88 ? 26.47518 -52.43277 -21.39400 1.000 21.77789 150 ASP B C 1
ATOM 5130 O O . ASP B 1 88 ? 26.23779 -53.63422 -21.27028 1.000 23.14668 150 ASP B O 1
ATOM 5135 N N . GLY B 1 89 ? 25.69028 -51.61126 -22.08266 1.000 22.12612 151 GLY B N 1
ATOM 5136 C CA . GLY B 1 89 ? 24.38687 -52.03709 -22.54380 1.000 23.59230 151 GLY B CA 1
ATOM 5137 C C . GLY B 1 89 ? 24.45291 -53.03542 -23.67989 1.000 22.97558 151 GLY B C 1
ATOM 5138 O O . GLY B 1 89 ? 25.48225 -53.23762 -24.32562 1.000 23.81172 151 GLY B O 1
ATOM 5139 N N . ALA B 1 90 ? 23.30723 -53.68470 -23.91643 1.000 23.51266 152 ALA B N 1
ATOM 5140 C CA . ALA B 1 90 ? 23.19764 -54.66418 -24.99174 1.000 23.07572 152 ALA B CA 1
ATOM 5141 C C . ALA B 1 90 ? 23.47617 -54.01134 -26.34280 1.000 22.39284 152 ALA B C 1
ATOM 5142 O O . ALA B 1 90 ? 22.78194 -53.07695 -26.75096 1.000 20.85091 152 ALA B O 1
ATOM 5144 N N . GLY B 1 91 ? 24.47939 -54.52128 -27.04444 1.000 17.57442 153 GLY B N 1
ATOM 5145 C CA . GLY B 1 91 ? 24.91324 -53.93001 -28.28402 1.000 20.92194 153 GLY B CA 1
ATOM 5146 C C . GLY B 1 91 ? 26.06209 -52.95226 -28.16486 1.000 21.89119 153 GLY B C 1
ATOM 5147 O O . GLY B 1 91 ? 26.66920 -52.61607 -29.18809 1.000 19.18940 153 GLY B O 1
ATOM 5148 N N . GLU B 1 92 ? 26.41212 -52.50608 -26.95381 1.000 21.31173 154 GLU B N 1
ATOM 5149 C CA . GLU B 1 92 ? 27.41776 -51.44573 -26.86496 1.000 20.33651 154 GLU B CA 1
ATOM 5150 C C . GLU B 1 92 ? 28.78807 -51.92317 -27.32663 1.000 22.51855 154 GLU B C 1
ATOM 5151 O O . GLU B 1 92 ? 29.58895 -51.12193 -27.83169 1.000 20.19657 154 GLU B O 1
ATOM 5157 N N . ASP B 1 93 ? 29.07606 -53.21060 -27.16205 1.000 19.80900 155 ASP B N 1
ATOM 5158 C CA . ASP B 1 93 ? 30.33169 -53.79881 -27.59438 1.000 22.35599 155 ASP B CA 1
ATOM 5159 C C . ASP B 1 93 ? 30.29835 -54.27251 -29.04400 1.000 20.42179 155 ASP B C 1
ATOM 5160 O O . ASP B 1 93 ? 31.22407 -54.95868 -29.47896 1.000 23.16515 155 ASP B O 1
ATOM 5165 N N . LEU B 1 94 ? 29.26445 -53.91787 -29.79867 1.000 18.14819 156 LEU B N 1
ATOM 5166 C CA . LEU B 1 94 ? 29.17374 -54.23020 -31.22647 1.000 19.27319 156 LEU B CA 1
ATOM 5167 C C . LEU B 1 94 ? 29.12601 -52.88795 -31.93839 1.000 21.19075 156 LEU B C 1
ATOM 5168 O O . LEU B 1 94 ? 28.10872 -52.18810 -31.87614 1.000 22.98427 156 LEU B O 1
ATOM 5173 N N . LEU B 1 95 ? 30.23600 -52.50454 -32.56592 1.000 20.50205 157 LEU B N 1
ATOM 5174 C CA . LEU B 1 95 ? 30.38536 -51.15530 -33.07195 1.000 24.28887 157 LEU B CA 1
ATOM 5175 C C . LEU B 1 95 ? 29.99801 -51.10376 -34.53375 1.000 21.87272 157 LEU B C 1
ATOM 5176 O O . LEU B 1 95 ? 30.23299 -52.04998 -35.27788 1.000 25.96759 157 LEU B O 1
ATOM 5181 N N . HIS B 1 96 ? 29.43579 -49.97041 -34.94320 1.000 23.30901 158 HIS B N 1
ATOM 5182 C CA . HIS B 1 96 ? 29.21325 -49.71662 -36.35771 1.000 22.38985 158 HIS B CA 1
ATOM 5183 C C . HIS B 1 96 ? 30.52973 -49.73395 -37.12081 1.000 27.37793 158 HIS B C 1
ATOM 5184 O O . HIS B 1 96 ? 31.56136 -49.25033 -36.63743 1.000 27.46335 158 HIS B O 1
ATOM 5191 N N . HIS B 1 97 ? 30.48596 -50.28552 -38.32976 1.000 21.65924 159 HIS B N 1
ATOM 5192 C CA . HIS B 1 97 ? 31.67136 -50.40550 -39.16408 1.000 23.66621 159 HIS B CA 1
ATOM 5193 C C . HIS B 1 97 ? 31.33637 -50.05432 -40.60440 1.000 26.41137 159 HIS B C 1
ATOM 5194 O O . HIS B 1 97 ? 30.43353 -50.65739 -41.18945 1.000 24.06026 159 HIS B O 1
ATOM 5201 N N . GLU B 1 98 ? 32.08345 -49.11022 -41.18816 1.000 23.71637 160 GLU B N 1
ATOM 5202 C CA . GLU B 1 98 ? 31.89861 -48.80172 -42.60360 1.000 24.85661 160 GLU B CA 1
ATOM 5203 C C . GLU B 1 98 ? 32.56003 -49.87779 -43.45326 1.000 24.72734 160 GLU B C 1
ATOM 5204 O O . GLU B 1 98 ? 33.78982 -50.01864 -43.41252 1.000 21.79772 160 GLU B O 1
ATOM 5210 N N . PRO B 1 99 ? 31.78752 -50.66189 -44.21584 1.000 24.91193 161 PRO B N 1
ATOM 5211 C CA . PRO B 1 99 ? 32.38137 -51.74098 -45.02413 1.000 23.16869 161 PRO B CA 1
ATOM 5212 C C . PRO B 1 99 ? 33.31280 -51.17480 -46.08398 1.000 19.61232 161 PRO B C 1
ATOM 5213 O O . PRO B 1 99 ? 32.96078 -50.23767 -46.79881 1.000 23.54720 161 PRO B O 1
ATOM 5217 N N . VAL B 1 100 ? 34.49964 -51.77531 -46.20573 1.000 20.02382 162 VAL B N 1
ATOM 5218 C CA . VAL B 1 100 ? 35.49478 -51.22872 -47.12048 1.000 21.58725 162 VAL B CA 1
ATOM 5219 C C . VAL B 1 100 ? 35.02374 -51.32219 -48.56185 1.000 22.25390 162 VAL B C 1
ATOM 5220 O O . VAL B 1 100 ? 35.48567 -50.55479 -49.41241 1.000 23.39259 162 VAL B O 1
ATOM 5224 N N . ASP B 1 101 ? 34.09149 -52.22814 -48.86331 1.000 20.23762 163 ASP B N 1
ATOM 5225 C CA . ASP B 1 101 ? 33.66123 -52.43351 -50.23528 1.000 24.46797 163 ASP B CA 1
ATOM 5226 C C . ASP B 1 101 ? 32.28801 -51.83122 -50.51455 1.000 21.28136 163 ASP B C 1
ATOM 5227 O O . ASP B 1 101 ? 31.73248 -52.05821 -51.59209 1.000 23.94004 163 ASP B O 1
ATOM 5232 N N . PHE B 1 102 ? 31.74767 -51.04030 -49.58801 1.000 20.10889 164 PHE B N 1
ATOM 5233 C CA . PHE B 1 102 ? 30.46186 -50.39825 -49.81985 1.000 23.05643 164 PHE B CA 1
ATOM 5234 C C . PHE B 1 102 ? 30.61434 -49.15109 -50.67466 1.000 25.40295 164 PHE B C 1
ATOM 5235 O O . PHE B 1 102 ? 31.45536 -48.28981 -50.40087 1.000 24.11173 164 PHE B O 1
ATOM 5243 N N . VAL B 1 103 ? 29.75580 -49.04157 -51.67953 1.000 24.37825 165 VAL B N 1
ATOM 5244 C CA . VAL B 1 103 ? 29.63752 -47.87319 -52.53840 1.000 26.85780 165 VAL B CA 1
ATOM 5245 C C . VAL B 1 103 ? 28.16246 -47.51398 -52.61048 1.000 24.09355 165 VAL B C 1
ATOM 5246 O O . VAL B 1 103 ? 27.32489 -48.39249 -52.84455 1.000 29.83653 165 VAL B O 1
ATOM 5250 N N . SER B 1 104 ? 27.84088 -46.23278 -52.42166 1.000 27.92174 166 SER B N 1
ATOM 5251 C CA . SER B 1 104 ? 26.43710 -45.82680 -52.37477 1.000 28.35620 166 SER B CA 1
ATOM 5252 C C . SER B 1 104 ? 25.71945 -46.13808 -53.68083 1.000 29.75550 166 SER B C 1
ATOM 5253 O O . SER B 1 104 ? 24.56752 -46.58443 -53.67620 1.000 26.12250 166 SER B O 1
ATOM 5256 N N . ASP B 1 105 ? 26.38997 -45.92164 -54.80661 1.000 30.31139 167 ASP B N 1
ATOM 5257 C CA . ASP B 1 105 ? 25.80271 -46.06155 -56.13670 1.000 29.55118 167 ASP B CA 1
ATOM 5258 C C . ASP B 1 105 ? 26.74791 -46.91326 -56.97261 1.000 31.00995 167 ASP B C 1
ATOM 5259 O O . ASP B 1 105 ? 27.48011 -46.38292 -57.82032 1.000 32.20389 167 ASP B O 1
ATOM 5264 N N . PRO B 1 106 ? 26.77331 -48.23296 -56.75549 1.000 31.49249 168 PRO B N 1
ATOM 5265 C CA . PRO B 1 106 ? 27.79328 -49.06251 -57.41392 1.000 27.07888 168 PRO B CA 1
ATOM 5266 C C . PRO B 1 106 ? 27.60060 -49.10952 -58.91519 1.000 28.52254 168 PRO B C 1
ATOM 5267 O O . PRO B 1 106 ? 26.47975 -49.13675 -59.42737 1.000 26.10743 168 PRO B O 1
ATOM 5271 N N . SER B 1 107 ? 28.72303 -49.15245 -59.62134 1.000 30.40690 169 SER B N 1
ATOM 5272 C CA . SER B 1 107 ? 28.67724 -49.17243 -61.07332 1.000 28.18523 169 SER B CA 1
ATOM 5273 C C . SER B 1 107 ? 27.95503 -50.41900 -61.57705 1.000 26.61564 169 SER B C 1
ATOM 5274 O O . SER B 1 107 ? 28.36905 -51.55176 -61.30230 1.000 29.58640 169 SER B O 1
ATOM 5277 N N . GLY B 1 108 ? 26.87476 -50.20765 -62.31651 1.000 25.39531 170 GLY B N 1
ATOM 5278 C CA . GLY B 1 108 ? 26.13462 -51.30504 -62.89163 1.000 25.16416 170 GLY B CA 1
ATOM 5279 C C . GLY B 1 108 ? 25.14764 -51.95569 -61.95812 1.000 22.99321 170 GLY B C 1
ATOM 5280 O O . GLY B 1 108 ? 24.45770 -52.89477 -62.37457 1.000 27.23661 170 GLY B O 1
ATOM 5281 N N . PHE B 1 109 ? 25.05089 -51.48364 -60.72061 1.000 24.32097 171 PHE B N 1
ATOM 5282 C CA . PHE B 1 109 ? 24.17208 -52.09932 -59.73457 1.000 22.08138 171 PHE B CA 1
ATOM 5283 C C . PHE B 1 109 ? 22.75524 -52.22236 -60.26629 1.000 21.47392 171 PHE B C 1
ATOM 5284 O O . PHE B 1 109 ? 22.11308 -51.21937 -60.59190 1.000 24.37573 171 PHE B O 1
ATOM 5292 N N . LEU B 1 110 ? 22.27378 -53.45955 -60.33219 1.000 19.76386 172 LEU B N 1
ATOM 5293 C CA . LEU B 1 110 ? 20.91058 -53.75539 -60.76304 1.000 18.93735 172 LEU B CA 1
ATOM 5294 C C . LEU B 1 110 ? 20.52859 -53.01235 -62.04181 1.000 20.21987 172 LEU B C 1
ATOM 5295 O O . LEU B 1 110 ? 19.40347 -52.53515 -62.19033 1.000 22.47743 172 LEU B O 1
ATOM 5300 N N . SER B 1 111 ? 21.46408 -52.91702 -62.99269 1.000 24.68636 173 SER B N 1
ATOM 5301 C CA . SER B 1 111 ? 21.14476 -52.16861 -64.20844 1.000 20.84977 173 SER B CA 1
ATOM 5302 C C . SER B 1 111 ? 20.11577 -52.87278 -65.08904 1.000 20.46989 173 SER B C 1
ATOM 5303 O O . SER B 1 111 ? 19.59923 -52.25590 -66.02730 1.000 23.89552 173 SER B O 1
ATOM 5306 N N . ASN B 1 112 ? 19.80913 -54.13397 -64.82142 1.000 22.75677 174 ASN B N 1
ATOM 5307 C CA . ASN B 1 112 ? 18.70589 -54.79828 -65.49363 1.000 22.89172 174 ASN B CA 1
ATOM 5308 C C . ASN B 1 112 ? 17.34502 -54.34890 -64.99325 1.000 22.21279 174 ASN B C 1
ATOM 5309 O O . ASN B 1 112 ? 16.34707 -54.67926 -65.63150 1.000 22.43964 174 ASN B O 1
ATOM 5314 N N . VAL B 1 113 ? 17.27087 -53.65968 -63.85636 1.000 21.19348 175 VAL B N 1
ATOM 5315 C CA . VAL B 1 113 ? 15.97980 -53.24544 -63.31106 1.000 22.26814 175 VAL B CA 1
ATOM 5316 C C . VAL B 1 113 ? 15.55754 -51.98070 -64.04335 1.000 21.40914 175 VAL B C 1
ATOM 5317 O O . VAL B 1 113 ? 16.15804 -50.92010 -63.87318 1.000 24.38786 175 VAL B O 1
ATOM 5321 N N . GLU B 1 114 ? 14.55060 -52.10943 -64.90197 1.000 22.33953 176 GLU B N 1
ATOM 5322 C CA . GLU B 1 114 ? 14.20648 -51.02352 -65.80991 1.000 27.35172 176 GLU B CA 1
ATOM 5323 C C . GLU B 1 114 ? 13.38446 -49.95775 -65.09784 1.000 28.26627 176 GLU B C 1
ATOM 5324 O O . GLU B 1 114 ? 13.59897 -48.75776 -65.30848 1.000 25.84494 176 GLU B O 1
ATOM 5330 N N . ASN B 1 115 ? 12.48338 -50.38904 -64.21764 1.000 23.42014 177 ASN B N 1
ATOM 5331 C CA . ASN B 1 115 ? 11.65303 -49.47746 -63.43896 1.000 21.88776 177 ASN B CA 1
ATOM 5332 C C . ASN B 1 115 ? 12.53227 -48.65237 -62.50570 1.000 23.20481 177 ASN B C 1
ATOM 5333 O O . ASN B 1 115 ? 13.20307 -49.20620 -61.63161 1.000 25.76848 177 ASN B O 1
ATOM 5338 N N . GLU B 1 116 ? 12.53835 -47.32793 -62.69969 1.000 29.12289 178 GLU B N 1
ATOM 5339 C CA . GLU B 1 116 ? 13.46440 -46.47084 -61.96002 1.000 27.32225 178 GLU B CA 1
ATOM 5340 C C . GLU B 1 116 ? 13.07531 -46.37524 -60.48994 1.000 27.76868 178 GLU B C 1
ATOM 5341 O O . GLU B 1 116 ? 13.94594 -46.34573 -59.61246 1.000 29.38892 178 GLU B O 1
ATOM 5347 N N . GLU B 1 117 ? 11.77408 -46.31866 -60.20662 1.000 27.30294 179 GLU B N 1
ATOM 5348 C CA . GLU B 1 117 ? 11.31539 -46.31277 -58.82134 1.000 30.49860 179 GLU B CA 1
ATOM 5349 C C . GLU B 1 117 ? 11.78142 -47.56263 -58.07338 1.000 27.94989 179 GLU B C 1
ATOM 5350 O O . GLU B 1 117 ? 12.28042 -47.46647 -56.94246 1.000 28.66179 179 GLU B O 1
ATOM 5356 N N . VAL B 1 118 ? 11.64270 -48.73930 -58.69748 1.000 25.08097 180 VAL B N 1
ATOM 5357 C CA . VAL B 1 118 ? 12.03291 -49.99721 -58.06023 1.000 26.31657 180 VAL B CA 1
ATOM 5358 C C . VAL B 1 118 ? 13.54883 -50.08132 -57.91875 1.000 25.49753 180 VAL B C 1
ATOM 5359 O O . VAL B 1 118 ? 14.07471 -50.51684 -56.88148 1.000 18.87750 180 VAL B O 1
ATOM 5363 N N . ARG B 1 119 ? 14.27596 -49.67347 -58.95624 1.000 24.96666 181 ARG B N 1
ATOM 5364 C CA . ARG B 1 119 ? 15.73112 -49.67319 -58.87100 1.000 23.27778 181 ARG B CA 1
ATOM 5365 C C . ARG B 1 119 ? 16.22587 -48.74632 -57.77574 1.000 26.34307 181 ARG B C 1
ATOM 5366 O O . ARG B 1 119 ? 17.15458 -49.09150 -57.03355 1.000 20.91876 181 ARG B O 1
ATOM 5374 N N . GLU B 1 120 ? 15.63452 -47.55390 -57.66993 1.000 24.70538 182 GLU B N 1
ATOM 5375 C CA . GLU B 1 120 ? 16.05781 -46.61060 -56.65224 1.000 27.29766 182 GLU B CA 1
ATOM 5376 C C . GLU B 1 120 ? 15.69895 -47.10769 -55.25659 1.000 23.21560 182 GLU B C 1
ATOM 5377 O O . GLU B 1 120 ? 16.42815 -46.83963 -54.29019 1.000 24.44168 182 GLU B O 1
ATOM 5383 N N . TRP B 1 121 ? 14.58799 -47.84011 -55.13479 1.000 19.98087 183 TRP B N 1
ATOM 5384 C CA . TRP B 1 121 ? 14.26565 -48.46657 -53.86005 1.000 19.12542 183 TRP B CA 1
ATOM 5385 C C . TRP B 1 121 ? 15.28972 -49.53631 -53.51583 1.000 19.63994 183 TRP B C 1
ATOM 5386 O O . TRP B 1 121 ? 15.77387 -49.60928 -52.37812 1.000 18.48870 183 TRP B O 1
ATOM 5397 N N . ALA B 1 122 ? 15.64139 -50.35987 -54.50291 1.000 20.16470 184 ALA B N 1
ATOM 5398 C CA . ALA B 1 122 ? 16.66517 -51.37873 -54.30465 1.000 18.09257 184 ALA B CA 1
ATOM 5399 C C . ALA B 1 122 ? 18.00021 -50.76060 -53.92523 1.000 18.90819 184 ALA B C 1
ATOM 5400 O O . ALA B 1 122 ? 18.76353 -51.36051 -53.15645 1.000 20.16452 184 ALA B O 1
ATOM 5402 N N . ARG B 1 123 ? 18.30895 -49.56815 -54.44897 1.000 21.45953 185 ARG B N 1
ATOM 5403 C CA . ARG B 1 123 ? 19.53110 -48.89432 -54.01819 1.000 21.08590 185 ARG B CA 1
ATOM 5404 C C . ARG B 1 123 ? 19.44968 -48.41795 -52.56940 1.000 24.74958 185 ARG B C 1
ATOM 5405 O O . ARG B 1 123 ? 20.47278 -48.38536 -51.87610 1.000 20.35263 185 ARG B O 1
ATOM 5413 N N . GLU B 1 124 ? 18.26356 -48.03660 -52.08905 1.000 22.97079 186 GLU B N 1
ATOM 5414 C CA . GLU B 1 124 ? 18.11840 -47.77484 -50.66154 1.000 22.90908 186 GLU B CA 1
ATOM 5415 C C . GLU B 1 124 ? 18.32249 -49.04732 -49.84886 1.000 22.94863 186 GLU B C 1
ATOM 5416 O O . GLU B 1 124 ? 18.98765 -49.03142 -48.80539 1.000 23.10265 186 GLU B O 1
ATOM 5422 N N . VAL B 1 125 ? 17.70388 -50.15061 -50.28401 1.000 22.24982 187 VAL B N 1
ATOM 5423 C CA . VAL B 1 125 ? 17.87713 -51.44386 -49.62181 1.000 22.19741 187 VAL B CA 1
ATOM 5424 C C . VAL B 1 125 ? 19.35532 -51.81048 -49.56191 1.000 24.01694 187 VAL B C 1
ATOM 5425 O O . VAL B 1 125 ? 19.88427 -52.20002 -48.50859 1.000 21.07869 187 VAL B O 1
ATOM 5429 N N . HIS B 1 126 ? 20.04479 -51.67227 -50.69514 1.000 19.06160 188 HIS B N 1
ATOM 5430 C CA . HIS B 1 126 ? 21.49296 -51.85125 -50.73557 1.000 23.54820 188 HIS B CA 1
ATOM 5431 C C . HIS B 1 126 ? 22.19397 -51.00275 -49.67670 1.000 20.86820 188 HIS B C 1
ATOM 5432 O O . HIS B 1 126 ? 23.13493 -51.46271 -49.01920 1.000 19.98404 188 HIS B O 1
ATOM 5439 N N . GLY B 1 127 ? 21.72498 -49.77147 -49.47065 1.000 18.89234 189 GLY B N 1
ATOM 5440 C CA . GLY B 1 127 ? 22.37821 -48.87261 -48.53372 1.000 20.67150 189 GLY B CA 1
ATOM 5441 C C . GLY B 1 127 ? 22.24856 -49.29365 -47.09061 1.000 22.65580 189 GLY B C 1
ATOM 5442 O O . GLY B 1 127 ? 23.01874 -48.82280 -46.24306 1.000 22.52191 189 GLY B O 1
ATOM 5443 N N . LEU B 1 128 ? 21.30189 -50.18712 -46.78916 1.000 23.85904 190 LEU B N 1
ATOM 5444 C CA . LEU B 1 128 ? 21.16146 -50.69231 -45.43188 1.000 19.19667 190 LEU B CA 1
ATOM 5445 C C . LEU B 1 128 ? 22.27019 -51.66567 -45.04980 1.000 21.86688 190 LEU B C 1
ATOM 5446 O O . LEU B 1 128 ? 22.43464 -51.93007 -43.85674 1.000 23.44755 190 LEU B O 1
ATOM 5451 N N . TRP B 1 129 ? 23.05770 -52.17744 -46.00737 1.000 16.37883 191 TRP B N 1
ATOM 5452 C CA . TRP B 1 129 ? 24.21847 -52.96248 -45.60033 1.000 17.27913 191 TRP B CA 1
ATOM 5453 C C . TRP B 1 129 ? 25.09413 -52.16891 -44.64311 1.000 18.68329 191 TRP B C 1
ATOM 5454 O O . TRP B 1 129 ? 25.72191 -52.74669 -43.75439 1.000 23.72857 191 TRP B O 1
ATOM 5465 N N . ARG B 1 130 ? 25.14887 -50.84621 -44.81113 1.000 23.14112 192 ARG B N 1
ATOM 5466 C CA . ARG B 1 130 ? 25.92506 -50.01335 -43.89655 1.000 21.56412 192 ARG B CA 1
ATOM 5467 C C . ARG B 1 130 ? 25.36581 -50.07941 -42.48209 1.000 23.01984 192 ARG B C 1
ATOM 5468 O O . ARG B 1 130 ? 26.12672 -50.06745 -41.50629 1.000 23.70578 192 ARG B O 1
ATOM 5476 N N . ASN B 1 131 ? 24.04199 -50.14924 -42.34991 1.000 22.76090 193 ASN B N 1
ATOM 5477 C CA . ASN B 1 131 ? 23.45159 -50.24840 -41.01836 1.000 27.83642 193 ASN B CA 1
ATOM 5478 C C . ASN B 1 131 ? 23.78725 -51.57701 -40.34875 1.000 24.19901 193 ASN B C 1
ATOM 5479 O O . ASN B 1 131 ? 24.10309 -51.61413 -39.15070 1.000 27.72792 193 ASN B O 1
ATOM 5484 N N . LEU B 1 132 ? 23.69208 -52.67932 -41.09485 1.000 21.91320 194 LEU B N 1
ATOM 5485 C CA . LEU B 1 132 ? 23.90357 -54.02244 -40.57331 1.000 17.37807 194 LEU B CA 1
ATOM 5486 C C . LEU B 1 132 ? 25.36955 -54.38484 -40.43930 1.000 17.70020 194 LEU B C 1
ATOM 5487 O O . LEU B 1 132 ? 25.67416 -55.49370 -39.99256 1.000 18.65043 194 LEU B O 1
ATOM 5492 N N . SER B 1 133 ? 26.27171 -53.49589 -40.83415 1.000 18.37870 195 SER B N 1
ATOM 5493 C CA . SER B 1 133 ? 27.69439 -53.77680 -40.80057 1.000 20.34906 195 SER B CA 1
ATOM 5494 C C . SER B 1 133 ? 28.26429 -53.32563 -39.46403 1.000 18.04774 195 SER B C 1
ATOM 5495 O O . SER B 1 133 ? 28.07378 -52.17882 -39.05850 1.000 23.38298 195 SER B O 1
ATOM 5498 N N . CYS B 1 134 ? 28.96980 -54.22160 -38.79727 1.000 17.22472 196 CYS B N 1
ATOM 5499 C CA . CYS B 1 134 ? 29.51187 -53.91648 -37.48437 1.000 17.69565 196 CYS B CA 1
ATOM 5500 C C . CYS B 1 134 ? 30.82291 -54.65510 -37.30753 1.000 20.12015 196 CYS B C 1
ATOM 5501 O O . CYS B 1 134 ? 31.21146 -55.48358 -38.12704 1.000 20.10328 196 CYS B O 1
ATOM 5504 N N . ARG B 1 135 ? 31.48654 -54.36709 -36.19232 1.000 22.02091 197 ARG B N 1
ATOM 5505 C CA . ARG B 1 135 ? 32.67655 -55.10357 -35.80219 1.000 23.42569 197 ARG B CA 1
ATOM 5506 C C . ARG B 1 135 ? 32.66833 -55.21925 -34.28520 1.000 22.37343 197 ARG B C 1
ATOM 5507 O O . ARG B 1 135 ? 32.14091 -54.34968 -33.59045 1.000 20.90845 197 ARG B O 1
ATOM 5515 N N . VAL B 1 136 ? 33.20420 -56.32196 -33.77008 1.000 24.66304 198 VAL B N 1
ATOM 5516 C CA . VAL B 1 136 ? 33.26799 -56.46116 -32.32622 1.000 22.05113 198 VAL B CA 1
ATOM 5517 C C . VAL B 1 136 ? 34.26386 -55.43590 -31.79901 1.000 26.60567 198 VAL B C 1
ATOM 5518 O O . VAL B 1 136 ? 35.25343 -55.10404 -32.46699 1.000 25.16424 198 VAL B O 1
ATOM 5522 N N . SER B 1 137 ? 33.97734 -54.88838 -30.62120 1.000 24.41916 199 SER B N 1
ATOM 5523 C CA . SER B 1 137 ? 34.86642 -53.89167 -30.04519 1.000 25.20973 199 SER B CA 1
ATOM 5524 C C . SER B 1 137 ? 36.18714 -54.53944 -29.63887 1.000 28.01899 199 SER B C 1
ATOM 5525 O O . SER B 1 137 ? 36.31026 -55.76378 -29.55224 1.000 23.99707 199 SER B O 1
ATOM 5528 N N . ASP B 1 138 ? 37.19849 -53.69832 -29.41994 1.000 27.66283 200 ASP B N 1
ATOM 5529 C CA . ASP B 1 138 ? 38.51137 -54.23616 -29.09213 1.000 30.37777 200 ASP B CA 1
ATOM 5530 C C . ASP B 1 138 ? 38.48856 -54.97419 -27.76281 1.000 28.95757 200 ASP B C 1
ATOM 5531 O O . ASP B 1 138 ? 39.23973 -55.93691 -27.57213 1.000 28.68257 200 ASP B O 1
ATOM 5536 N N . SER B 1 139 ? 37.61813 -54.55507 -26.84602 1.000 25.61969 201 SER B N 1
ATOM 5537 C CA . SER B 1 139 ? 37.54129 -55.21010 -25.54722 1.000 27.53491 201 SER B CA 1
ATOM 5538 C C . SER B 1 139 ? 37.06527 -56.65221 -25.67925 1.000 30.23850 201 SER B C 1
ATOM 5539 O O . SER B 1 139 ? 37.51439 -57.52690 -24.93253 1.000 28.95366 201 SER B O 1
ATOM 5542 N N . VAL B 1 140 ? 36.16380 -56.92287 -26.62877 1.000 27.45617 202 VAL B N 1
ATOM 5543 C CA . VAL B 1 140 ? 35.74285 -58.29790 -26.88627 1.000 26.61864 202 VAL B CA 1
ATOM 5544 C C . VAL B 1 140 ? 36.94003 -59.14791 -27.29311 1.000 31.09494 202 VAL B C 1
ATOM 5545 O O . VAL B 1 140 ? 37.09453 -60.29341 -26.84773 1.000 28.23254 202 VAL B O 1
ATOM 5549 N N . ARG B 1 141 ? 37.81019 -58.59543 -28.14045 1.000 27.34013 203 ARG B N 1
ATOM 5550 C CA . ARG B 1 141 ? 38.96588 -59.34872 -28.60479 1.000 30.55505 203 ARG B CA 1
ATOM 5551 C C . ARG B 1 141 ? 40.02552 -59.49305 -27.51807 1.000 33.48782 203 ARG B C 1
ATOM 5552 O O . ARG B 1 141 ? 40.71200 -60.51934 -27.46479 1.000 36.74152 203 ARG B O 1
ATOM 5560 N N . GLU B 1 142 ? 40.16441 -58.49168 -26.64520 1.000 30.96790 204 GLU B N 1
ATOM 5561 C CA . GLU B 1 142 ? 41.23746 -58.43604 -25.65577 1.000 32.79503 204 GLU B CA 1
ATOM 5562 C C . GLU B 1 142 ? 40.83711 -58.95337 -24.28426 1.000 34.22421 204 GLU B C 1
ATOM 5563 O O . GLU B 1 142 ? 41.70522 -59.39900 -23.52368 1.000 29.74085 204 GLU B O 1
ATOM 5569 N N . SER B 1 143 ? 39.55543 -58.88030 -23.93763 1.000 27.34323 205 SER B N 1
ATOM 5570 C CA . SER B 1 143 ? 39.06410 -59.32048 -22.64288 1.000 31.75375 205 SER B CA 1
ATOM 5571 C C . SER B 1 143 ? 37.75200 -60.06788 -22.87144 1.000 28.88992 205 SER B C 1
ATOM 5572 O O . SER B 1 143 ? 36.69194 -59.67584 -22.39005 1.000 28.37530 205 SER B O 1
ATOM 5575 N N . ALA B 1 144 ? 37.84244 -61.15698 -23.64289 1.000 28.53750 206 ALA B N 1
ATOM 5576 C CA . ALA B 1 144 ? 36.64679 -61.86526 -24.09085 1.000 30.80837 206 ALA B CA 1
ATOM 5577 C C . ALA B 1 144 ? 35.79829 -62.35940 -22.92515 1.000 31.28142 206 ALA B C 1
ATOM 5578 O O . ALA B 1 144 ? 34.58293 -62.52880 -23.07652 1.000 27.63193 206 ALA B O 1
ATOM 5580 N N . ASP B 1 145 ? 36.40862 -62.58885 -21.75678 1.000 30.76341 207 ASP B N 1
ATOM 5581 C CA . ASP B 1 145 ? 35.66099 -63.08184 -20.60104 1.000 28.46303 207 ASP B CA 1
ATOM 5582 C C . ASP B 1 145 ? 34.65664 -62.06684 -20.07953 1.000 24.63947 207 ASP B C 1
ATOM 5583 O O . ASP B 1 145 ? 33.76846 -62.43621 -19.30460 1.000 28.80951 207 ASP B O 1
ATOM 5588 N N . ARG B 1 146 ? 34.78053 -60.80412 -20.47287 1.000 23.76968 208 ARG B N 1
ATOM 5589 C CA . ARG B 1 146 ? 33.87123 -59.76004 -20.01914 1.000 27.09995 208 ARG B CA 1
ATOM 5590 C C . ARG B 1 146 ? 32.63266 -59.62843 -20.89631 1.000 24.24869 208 ARG B C 1
ATOM 5591 O O . ARG B 1 146 ? 31.73678 -58.83962 -20.57376 1.000 25.00922 208 ARG B O 1
ATOM 5599 N N . HIS B 1 147 ? 32.56013 -60.37265 -21.99012 1.000 26.86104 209 HIS B N 1
ATOM 5600 C CA . HIS B 1 147 ? 31.47303 -60.23609 -22.94024 1.000 22.22051 209 HIS B CA 1
ATOM 5601 C C . HIS B 1 147 ? 30.85199 -61.60666 -23.19404 1.000 24.34617 209 HIS B C 1
ATOM 5602 O O . HIS B 1 147 ? 31.51469 -62.64485 -23.07574 1.000 22.12285 209 HIS B O 1
ATOM 5609 N N . THR B 1 148 ? 29.55970 -61.61492 -23.50793 1.000 17.53447 210 THR B N 1
ATOM 5610 C CA . THR B 1 148 ? 28.98874 -62.79577 -24.13292 1.000 19.25778 210 THR B CA 1
ATOM 5611 C C . THR B 1 148 ? 29.11095 -62.74734 -25.65430 1.000 21.83503 210 THR B C 1
ATOM 5612 O O . THR B 1 148 ? 29.03750 -63.79381 -26.30796 1.000 23.08259 210 THR B O 1
ATOM 5616 N N . LEU B 1 149 ? 29.32620 -61.56503 -26.22138 1.000 19.95238 211 LEU B N 1
ATOM 5617 C CA . LEU B 1 149 ? 29.66940 -61.44909 -27.63283 1.000 21.87173 211 LEU B CA 1
ATOM 5618 C C . LEU B 1 149 ? 31.02943 -62.09404 -27.88244 1.000 22.86498 211 LEU B C 1
ATOM 5619 O O . LEU B 1 149 ? 31.98581 -61.84466 -27.14588 1.000 25.24504 211 LEU B O 1
ATOM 5624 N N . LEU B 1 150 ? 31.12374 -62.98445 -28.98615 1.000 21.11119 212 LEU B N 1
ATOM 5625 C CA . LEU B 1 150 ? 32.40849 -63.67230 -29.05638 1.000 25.75652 212 LEU B CA 1
ATOM 5626 C C . LEU B 1 150 ? 33.36735 -62.93190 -29.98564 1.000 24.76980 212 LEU B C 1
ATOM 5627 O O . LEU B 1 150 ? 32.93465 -62.23424 -30.90704 1.000 20.64488 212 LEU B O 1
ATOM 5632 N N . PRO B 1 151 ? 34.68036 -63.04268 -29.77060 1.000 26.70127 213 PRO B N 1
ATOM 5633 C CA . PRO B 1 151 ? 35.62024 -62.34537 -30.65666 1.000 22.01108 213 PRO B CA 1
ATOM 5634 C C . PRO B 1 151 ? 35.62214 -62.98249 -32.03692 1.000 23.02001 213 PRO B C 1
ATOM 5635 O O . PRO B 1 151 ? 35.51371 -64.20313 -32.18015 1.000 22.09867 213 PRO B O 1
ATOM 5639 N N . LEU B 1 152 ? 35.73698 -62.14140 -33.05610 1.000 21.56546 214 LEU B N 1
ATOM 5640 C CA . LEU B 1 152 ? 35.72744 -62.58258 -34.44119 1.000 22.13330 214 LEU B CA 1
ATOM 5641 C C . LEU B 1 152 ? 36.85142 -61.87790 -35.17731 1.000 18.88062 214 LEU B C 1
ATOM 5642 O O . LEU B 1 152 ? 37.19545 -60.74186 -34.84040 1.000 25.18648 214 LEU B O 1
ATOM 5647 N N . PRO B 1 153 ? 37.42925 -62.51779 -36.19801 1.000 24.16562 215 PRO B N 1
ATOM 5648 C CA . PRO B 1 153 ? 38.54698 -61.88501 -36.92261 1.000 23.32996 215 PRO B CA 1
ATOM 5649 C C . PRO B 1 153 ? 38.14514 -60.77630 -37.88311 1.000 27.82208 215 PRO B C 1
ATOM 5650 O O . PRO B 1 153 ? 38.99024 -59.92196 -38.20314 1.000 24.74531 215 PRO B O 1
ATOM 5654 N N . GLU B 1 154 ? 36.91527 -60.76528 -38.38021 1.000 23.73036 216 GLU B N 1
ATOM 5655 C CA . GLU B 1 154 ? 36.53295 -59.83864 -39.43227 1.000 19.45816 216 GLU B CA 1
ATOM 5656 C C . GLU B 1 154 ? 35.23417 -59.13696 -39.07487 1.000 17.84005 216 GLU B C 1
ATOM 5657 O O . GLU B 1 154 ? 34.44295 -59.64586 -38.26744 1.000 20.42911 216 GLU B O 1
ATOM 5663 N N . PRO B 1 155 ? 35.00068 -57.94875 -39.63713 1.000 20.94684 217 PRO B N 1
ATOM 5664 C CA . PRO B 1 155 ? 33.69334 -57.30746 -39.48403 1.000 18.80742 217 PRO B CA 1
ATOM 5665 C C . PRO B 1 155 ? 32.59500 -58.21174 -40.00861 1.000 19.54688 217 PRO B C 1
ATOM 5666 O O . PRO B 1 155 ? 32.82628 -59.13937 -40.78998 1.000 19.52346 217 PRO B O 1
ATOM 5670 N N . VAL B 1 156 ? 31.38035 -57.92500 -39.55218 1.000 18.71217 218 VAL B N 1
ATOM 5671 C CA . VAL B 1 156 ? 30.25368 -58.82791 -39.69819 1.000 21.25599 218 VAL B CA 1
ATOM 5672 C C . VAL B 1 156 ? 29.09876 -58.08948 -40.36590 1.000 18.02331 218 VAL B C 1
ATOM 5673 O O . VAL B 1 156 ? 29.11381 -56.87418 -40.51392 1.000 16.17088 218 VAL B O 1
ATOM 5677 N N . ILE B 1 157 ? 28.10233 -58.86241 -40.79219 1.000 17.73089 219 ILE B N 1
ATOM 5678 C CA . ILE B 1 157 ? 26.77174 -58.36376 -41.10191 1.000 17.05823 219 ILE B CA 1
ATOM 5679 C C . ILE B 1 157 ? 25.82146 -59.08423 -40.16097 1.000 15.41421 219 ILE B C 1
ATOM 5680 O O . ILE B 1 157 ? 25.83816 -60.31716 -40.09904 1.000 19.40789 219 ILE B O 1
ATOM 5685 N N . ILE B 1 158 ? 25.03095 -58.32445 -39.40512 1.000 15.66102 220 ILE B N 1
ATOM 5686 C CA . ILE B 1 158 ? 24.09799 -58.94196 -38.46342 1.000 18.81835 220 ILE B CA 1
ATOM 5687 C C . ILE B 1 158 ? 22.70968 -58.96545 -39.09255 1.000 21.14867 220 ILE B C 1
ATOM 5688 O O . ILE B 1 158 ? 22.44835 -58.21954 -40.04576 1.000 18.35953 220 ILE B O 1
ATOM 5693 N N . PRO B 1 159 ? 21.79430 -59.81484 -38.62117 1.000 20.36944 221 PRO B N 1
ATOM 5694 C CA . PRO B 1 159 ? 20.43105 -59.73893 -39.16152 1.000 17.10247 221 PRO B CA 1
ATOM 5695 C C . PRO B 1 159 ? 19.76898 -58.39640 -38.86225 1.000 16.72976 221 PRO B C 1
ATOM 5696 O O . PRO B 1 159 ? 19.04001 -57.86233 -39.70593 1.000 15.23828 221 PRO B O 1
ATOM 5700 N N . GLY B 1 160 ? 20.02053 -57.82664 -37.69067 1.000 18.68366 222 GLY B N 1
ATOM 5701 C CA . GLY B 1 160 ? 19.48948 -56.52668 -37.33148 1.000 17.69295 222 GLY B CA 1
ATOM 5702 C C . GLY B 1 160 ? 18.70610 -56.56667 -36.03046 1.000 19.19919 222 GLY B C 1
ATOM 5703 O O . GLY B 1 160 ? 18.36713 -57.62414 -35.50095 1.000 17.55519 222 GLY B O 1
ATOM 5704 N N . SER B 1 161 ? 18.42471 -55.35876 -35.52821 1.000 20.10948 223 SER B N 1
ATOM 5705 C CA . SER B 1 161 ? 17.55387 -55.11001 -34.37147 1.000 20.17983 223 SER B CA 1
ATOM 5706 C C . SER B 1 161 ? 18.11501 -55.86727 -33.17248 1.000 20.84565 223 SER B C 1
ATOM 5707 O O . SER B 1 161 ? 19.25932 -55.56451 -32.78774 1.000 21.53535 223 SER B O 1
ATOM 5710 N N . ARG B 1 162 ? 17.37838 -56.82001 -32.55932 1.000 18.95377 224 ARG B N 1
ATOM 5711 C CA . ARG B 1 162 ? 17.82615 -57.55493 -31.37021 1.000 16.93803 224 ARG B CA 1
ATOM 5712 C C . ARG B 1 162 ? 18.88796 -58.60075 -31.67901 1.000 18.53558 224 ARG B C 1
ATOM 5713 O O . ARG B 1 162 ? 19.47728 -59.16231 -30.75416 1.000 19.07829 224 ARG B O 1
ATOM 5721 N N . PHE B 1 163 ? 19.11787 -58.91264 -32.94742 1.000 16.02088 225 PHE B N 1
ATOM 5722 C CA . PHE B 1 163 ? 20.10824 -59.92531 -33.29665 1.000 17.43767 225 PHE B CA 1
ATOM 5723 C C . PHE B 1 163 ? 21.45036 -59.20891 -33.44545 1.000 17.15112 225 PHE B C 1
ATOM 5724 O O . PHE B 1 163 ? 21.93352 -58.92773 -34.54266 1.000 17.59759 225 PHE B O 1
ATOM 5732 N N . ARG B 1 164 ? 22.05008 -58.91903 -32.28103 1.000 15.90195 226 ARG B N 1
ATOM 5733 C CA . ARG B 1 164 ? 23.26727 -58.13870 -32.07066 1.000 15.40356 226 ARG B CA 1
ATOM 5734 C C . ARG B 1 164 ? 24.52115 -58.97645 -32.23266 1.000 20.49265 226 ARG B C 1
ATOM 5735 O O . ARG B 1 164 ? 25.47405 -58.84089 -31.45054 1.000 20.22758 226 ARG B O 1
ATOM 5743 N N . GLU B 1 165 ? 24.55177 -59.83825 -33.24508 1.000 18.28209 227 GLU B N 1
ATOM 5744 C CA . GLU B 1 165 ? 25.65361 -60.76889 -33.47384 1.000 18.30526 227 GLU B CA 1
ATOM 5745 C C . GLU B 1 165 ? 25.43753 -61.38559 -34.84598 1.000 20.32520 227 GLU B C 1
ATOM 5746 O O . GLU B 1 165 ? 24.34196 -61.28796 -35.40871 1.000 20.61133 227 GLU B O 1
ATOM 5752 N N . VAL B 1 166 ? 26.48511 -62.03230 -35.37461 1.000 19.57404 228 VAL B N 1
ATOM 5753 C CA . VAL B 1 166 ? 26.34260 -62.83190 -36.59457 1.000 16.95472 228 VAL B CA 1
ATOM 5754 C C . VAL B 1 166 ? 25.58275 -64.11576 -36.30160 1.000 18.09721 228 VAL B C 1
ATOM 5755 O O . VAL B 1 166 ? 25.77891 -64.75870 -35.25927 1.000 18.68221 228 VAL B O 1
ATOM 5759 N N . TYR B 1 167 ? 24.76039 -64.52711 -37.25052 1.000 15.53828 229 TYR B N 1
ATOM 5760 C CA . TYR B 1 167 ? 24.08438 -65.80903 -37.22665 1.000 18.39400 229 TYR B CA 1
ATOM 5761 C C . TYR B 1 167 ? 24.59587 -66.67485 -38.36831 1.000 17.98350 229 TYR B C 1
ATOM 5762 O O . TYR B 1 167 ? 25.16215 -66.17545 -39.34159 1.000 19.49186 229 TYR B O 1
ATOM 5771 N N . TYR B 1 168 ? 24.40872 -67.98475 -38.22483 1.000 15.60154 230 TYR B N 1
ATOM 5772 C CA . TYR B 1 168 ? 24.94887 -68.92396 -39.19973 1.000 18.84172 230 TYR B CA 1
ATOM 5773 C C . TYR B 1 168 ? 24.14179 -68.89620 -40.49943 1.000 16.89917 230 TYR B C 1
ATOM 5774 O O . TYR B 1 168 ? 24.60705 -68.35062 -41.50369 1.000 16.94346 230 TYR B O 1
ATOM 5783 N N . TRP B 1 169 ? 22.95296 -69.49334 -40.53782 1.000 16.14298 231 TRP B N 1
ATOM 5784 C CA . TRP B 1 169 ? 22.38306 -69.66326 -41.86751 1.000 14.74893 231 TRP B CA 1
ATOM 5785 C C . TRP B 1 169 ? 21.88070 -68.36048 -42.47282 1.000 16.80695 231 TRP B C 1
ATOM 5786 O O . TRP B 1 169 ? 21.86077 -68.26882 -43.70613 1.000 16.44049 231 TRP B O 1
ATOM 5797 N N . ASP B 1 170 ? 21.55111 -67.33208 -41.66304 1.000 19.60007 232 ASP B N 1
ATOM 5798 C CA . ASP B 1 170 ? 21.20450 -66.02394 -42.24152 1.000 18.06963 232 ASP B CA 1
ATOM 5799 C C . ASP B 1 170 ? 22.28955 -65.51540 -43.18577 1.000 20.87411 232 ASP B C 1
ATOM 5800 O O . ASP B 1 170 ? 21.98974 -64.80089 -44.15218 1.000 14.44052 232 ASP B O 1
ATOM 5805 N N . SER B 1 171 ? 23.55019 -65.87210 -42.91782 1.000 16.16778 233 SER B N 1
ATOM 5806 C CA . SER B 1 171 ? 24.66812 -65.33712 -43.68347 1.000 13.45947 233 SER B CA 1
ATOM 5807 C C . SER B 1 171 ? 24.65222 -65.78638 -45.13064 1.000 15.60234 233 SER B C 1
ATOM 5808 O O . SER B 1 171 ? 25.26281 -65.11984 -45.96376 1.000 15.84575 233 SER B O 1
ATOM 5811 N N . TYR B 1 172 ? 23.98944 -66.89962 -45.45022 1.000 14.75480 234 TYR B N 1
ATOM 5812 C CA . TYR B 1 172 ? 23.97202 -67.33205 -46.84324 1.000 17.33278 234 TYR B CA 1
ATOM 5813 C C . TYR B 1 172 ? 23.18476 -66.34201 -47.69072 1.000 17.05949 234 TYR B C 1
ATOM 5814 O O . TYR B 1 172 ? 23.69035 -65.81644 -48.69122 1.000 18.11309 234 TYR B O 1
ATOM 5823 N N . TRP B 1 173 ? 21.95370 -66.05140 -47.28837 1.000 14.88011 235 TRP B N 1
ATOM 5824 C CA . TRP B 1 173 ? 21.13488 -65.12622 -48.06844 1.000 17.47617 235 TRP B CA 1
ATOM 5825 C C . TRP B 1 173 ? 21.64922 -63.69659 -47.96975 1.000 17.89942 235 TRP B C 1
ATOM 5826 O O . TRP B 1 173 ? 21.48966 -62.92050 -48.92280 1.000 17.66545 235 TRP B O 1
ATOM 5837 N N . VAL B 1 174 ? 22.27399 -63.32685 -46.84118 1.000 14.77124 236 VAL B N 1
ATOM 5838 C CA . VAL B 1 174 ? 23.02693 -62.07600 -46.80317 1.000 15.11700 236 VAL B CA 1
ATOM 5839 C C . VAL B 1 174 ? 24.07827 -62.06970 -47.90461 1.000 14.67116 236 VAL B C 1
ATOM 5840 O O . VAL B 1 174 ? 24.17726 -61.12071 -48.68632 1.000 18.92193 236 VAL B O 1
ATOM 5844 N N . ILE B 1 175 ? 24.85029 -63.15213 -48.01317 1.000 16.67253 237 ILE B N 1
ATOM 5845 C CA . ILE B 1 175 ? 25.91974 -63.19630 -49.00860 1.000 14.53522 237 ILE B CA 1
ATOM 5846 C C . ILE B 1 175 ? 25.36215 -63.13116 -50.42805 1.000 18.39245 237 ILE B C 1
ATOM 5847 O O . ILE B 1 175 ? 25.93053 -62.46369 -51.29671 1.000 17.91536 237 ILE B O 1
ATOM 5852 N N . LYS B 1 176 ? 24.25287 -63.82209 -50.70033 1.000 16.99783 238 LYS B N 1
ATOM 5853 C CA . LYS B 1 176 ? 23.64903 -63.66695 -52.02312 1.000 17.60304 238 LYS B CA 1
ATOM 5854 C C . LYS B 1 176 ? 23.39857 -62.19942 -52.33333 1.000 19.91111 238 LYS B C 1
ATOM 5855 O O . LYS B 1 176 ? 23.69043 -61.73237 -53.44138 1.000 22.29449 238 LYS B O 1
ATOM 5861 N N . GLY B 1 177 ? 22.88761 -61.45041 -51.34847 1.000 18.10193 239 GLY B N 1
ATOM 5862 C CA . GLY B 1 177 ? 22.62644 -60.03495 -51.55320 1.000 17.49878 239 GLY B CA 1
ATOM 5863 C C . GLY B 1 177 ? 23.88948 -59.19158 -51.59613 1.000 18.07921 239 GLY B C 1
ATOM 5864 O O . GLY B 1 177 ? 23.98303 -58.24437 -52.37691 1.000 19.30854 239 GLY B O 1
ATOM 5865 N N . LEU B 1 178 ? 24.87917 -59.50635 -50.75933 1.000 16.88129 240 LEU B N 1
ATOM 5866 C CA . LEU B 1 178 ? 26.11511 -58.72590 -50.85759 1.000 14.04578 240 LEU B CA 1
ATOM 5867 C C . LEU B 1 178 ? 26.78765 -58.90894 -52.20821 1.000 19.32692 240 LEU B C 1
ATOM 5868 O O . LEU B 1 178 ? 27.57246 -58.05774 -52.62786 1.000 19.09720 240 LEU B O 1
ATOM 5873 N N . MET B 1 179 ? 26.51678 -60.00631 -52.88765 1.000 17.73878 241 MET B N 1
ATOM 5874 C CA . MET B 1 179 ? 27.15528 -60.20158 -54.18106 1.000 22.51895 241 MET B CA 1
ATOM 5875 C C . MET B 1 179 ? 26.51144 -59.32456 -55.24369 1.000 22.16598 241 MET B C 1
ATOM 5876 O O . MET B 1 179 ? 27.21806 -58.68939 -56.03060 1.000 20.44683 241 MET B O 1
ATOM 5881 N N . THR B 1 180 ? 25.17730 -59.23387 -55.23698 1.000 24.19484 242 THR B N 1
ATOM 5882 C CA . THR B 1 180 ? 24.47359 -58.22445 -56.02951 1.000 19.10061 242 THR B CA 1
ATOM 5883 C C . THR B 1 180 ? 25.00635 -56.81993 -55.75739 1.000 22.56492 242 THR B C 1
ATOM 5884 O O . THR B 1 180 ? 25.18441 -56.01954 -56.68394 1.000 20.16077 242 THR B O 1
ATOM 5888 N N . SER B 1 181 ? 25.24301 -56.50094 -54.47891 1.000 19.51305 243 SER B N 1
ATOM 5889 C CA . SER B 1 181 ? 25.76093 -55.22251 -54.01365 1.000 18.71096 243 SER B CA 1
ATOM 5890 C C . SER B 1 181 ? 27.23797 -55.01304 -54.31561 1.000 21.95507 243 SER B C 1
ATOM 5891 O O . SER B 1 181 ? 27.75389 -53.93784 -53.99368 1.000 19.99430 243 SER B O 1
ATOM 5894 N N . GLN B 1 182 ? 27.92494 -56.00635 -54.88598 1.000 21.89490 244 GLN B N 1
ATOM 5895 C CA . GLN B 1 182 ? 29.34101 -55.90513 -55.24654 1.000 23.56707 244 GLN B CA 1
ATOM 5896 C C . GLN B 1 182 ? 30.22918 -55.80301 -54.00979 1.000 21.52107 244 GLN B C 1
ATOM 5897 O O . GLN B 1 182 ? 31.25306 -55.11656 -54.01744 1.000 19.56582 244 GLN B O 1
ATOM 5903 N N . MET B 1 183 ? 29.84471 -56.49173 -52.94197 1.000 17.29988 245 MET B N 1
ATOM 5904 C CA . MET B 1 183 ? 30.56647 -56.42060 -51.67595 1.000 17.69639 245 MET B CA 1
ATOM 5905 C C . MET B 1 183 ? 31.18958 -57.77756 -51.35937 1.000 19.55761 245 MET B C 1
ATOM 5906 O O . MET B 1 183 ? 30.86163 -58.43647 -50.37156 1.000 20.15046 245 MET B O 1
ATOM 5911 N N . PHE B 1 184 ? 32.14508 -58.17695 -52.20458 1.000 19.05047 246 PHE B N 1
ATOM 5912 C CA . PHE B 1 184 ? 32.75625 -59.49414 -52.07649 1.000 19.58438 246 PHE B CA 1
ATOM 5913 C C . PHE B 1 184 ? 33.75300 -59.58477 -50.93022 1.000 18.24895 246 PHE B C 1
ATOM 5914 O O . PHE B 1 184 ? 34.01432 -60.69123 -50.44528 1.000 21.75249 246 PHE B O 1
ATOM 5922 N N . THR B 1 185 ? 34.29498 -58.45573 -50.47268 1.000 21.26336 247 THR B N 1
ATOM 5923 C CA . THR B 1 185 ? 35.17111 -58.49175 -49.30700 1.000 20.51305 247 THR B CA 1
ATOM 5924 C C . THR B 1 185 ? 34.36987 -58.68664 -48.02263 1.000 21.49588 247 THR B C 1
ATOM 5925 O O . THR B 1 185 ? 34.78850 -59.43184 -47.13047 1.000 19.00986 247 THR B O 1
ATOM 5929 N N . THR B 1 186 ? 33.21334 -58.02925 -47.91657 1.000 18.10327 248 THR B N 1
ATOM 5930 C CA . THR B 1 186 ? 32.34485 -58.23983 -46.76534 1.000 19.23086 248 THR B CA 1
ATOM 5931 C C . THR B 1 186 ? 31.75764 -59.64462 -46.78185 1.000 18.56508 248 THR B C 1
ATOM 5932 O O . THR B 1 186 ? 31.67284 -60.30063 -45.73947 1.000 20.98100 248 THR B O 1
ATOM 5936 N N . ALA B 1 187 ? 31.40379 -60.14140 -47.97317 1.000 17.05566 249 ALA B N 1
ATOM 5937 C CA . ALA B 1 187 ? 30.91250 -61.50781 -48.09413 1.000 17.82674 249 ALA B CA 1
ATOM 5938 C C . ALA B 1 187 ? 31.96364 -62.51418 -47.63695 1.000 20.42697 249 ALA B C 1
ATOM 5939 O O . ALA B 1 187 ? 31.65606 -63.45621 -46.90047 1.000 18.45754 249 ALA B O 1
ATOM 5941 N N . LYS B 1 188 ? 33.21418 -62.34142 -48.08077 1.000 17.75280 250 LYS B N 1
ATOM 5942 C CA . LYS B 1 188 ? 34.27178 -63.23631 -47.61816 1.000 17.64585 250 LYS B CA 1
ATOM 5943 C C . LYS B 1 188 ? 34.49270 -63.09373 -46.11762 1.000 16.68074 250 LYS B C 1
ATOM 5944 O O . LYS B 1 188 ? 34.79418 -64.08113 -45.43769 1.000 18.49261 250 LYS B O 1
ATOM 5950 N N . GLY B 1 189 ? 34.31869 -61.88016 -45.59697 1.000 21.66920 251 GLY B N 1
ATOM 5951 C CA . GLY B 1 189 ? 34.49724 -61.64737 -44.17494 1.000 17.32198 251 GLY B CA 1
ATOM 5952 C C . GLY B 1 189 ? 33.53608 -62.45837 -43.33454 1.000 20.51804 251 GLY B C 1
ATOM 5953 O O . GLY B 1 189 ? 33.90686 -62.97817 -42.28181 1.000 18.70977 251 GLY B O 1
ATOM 5954 N N . LEU B 1 190 ? 32.28938 -62.58069 -43.79407 1.000 17.49506 252 LEU B N 1
ATOM 5955 C CA . LEU B 1 190 ? 31.33535 -63.45168 -43.12099 1.000 18.14555 252 LEU B CA 1
ATOM 5956 C C . LEU B 1 190 ? 31.82289 -64.89463 -43.10811 1.000 18.64559 252 LEU B C 1
ATOM 5957 O O . LEU B 1 190 ? 31.74598 -65.57560 -42.07982 1.000 20.24841 252 LEU B O 1
ATOM 5962 N N . VAL B 1 191 ? 32.34035 -65.37396 -44.24186 1.000 19.81820 253 VAL B N 1
ATOM 5963 C CA . VAL B 1 191 ? 32.77491 -66.76072 -44.32941 1.000 20.07056 253 VAL B CA 1
ATOM 5964 C C . VAL B 1 191 ? 33.99267 -66.99613 -43.44380 1.000 20.48741 253 VAL B C 1
ATOM 5965 O O . VAL B 1 191 ? 34.08936 -68.01824 -42.75751 1.000 22.40022 253 VAL B O 1
ATOM 5969 N N . THR B 1 192 ? 34.93896 -66.05718 -43.44865 1.000 19.47460 254 THR B N 1
ATOM 5970 C CA . THR B 1 192 ? 36.08915 -66.14657 -42.55419 1.000 17.13117 254 THR B CA 1
ATOM 5971 C C . THR B 1 192 ? 35.64803 -66.23611 -41.10010 1.000 18.00835 254 THR B C 1
ATOM 5972 O O . THR B 1 192 ? 36.21528 -67.00168 -40.31780 1.000 16.71316 254 THR B O 1
ATOM 5976 N N . ASN B 1 193 ? 34.62926 -65.46105 -40.72278 1.000 15.42712 255 ASN B N 1
ATOM 5977 C CA . ASN B 1 193 ? 34.16368 -65.46573 -39.34381 1.000 17.10262 255 ASN B CA 1
ATOM 5978 C C . ASN B 1 193 ? 33.54100 -66.79785 -38.97167 1.000 16.94437 255 ASN B C 1
ATOM 5979 O O . ASN B 1 193 ? 33.76565 -67.30784 -37.86986 1.000 18.48252 255 ASN B O 1
ATOM 5984 N N . LEU B 1 194 ? 32.71777 -67.34957 -39.85886 1.000 16.75808 256 LEU B N 1
ATOM 5985 C CA . LEU B 1 194 ? 32.10605 -68.64131 -39.58896 1.000 16.63548 256 LEU B CA 1
ATOM 5986 C C . LEU B 1 194 ? 33.15973 -69.74414 -39.60778 1.000 18.70517 256 LEU B C 1
ATOM 5987 O O . LEU B 1 194 ? 33.11007 -70.67531 -38.79604 1.000 20.11638 256 LEU B O 1
ATOM 5992 N N . MET B 1 195 ? 34.14412 -69.63807 -40.50290 1.000 19.20978 257 MET B N 1
ATOM 5993 C CA . MET B 1 195 ? 35.21367 -70.62998 -40.50649 1.000 20.91057 257 MET B CA 1
ATOM 5994 C C . MET B 1 195 ? 35.99348 -70.59906 -39.19268 1.000 22.24334 257 MET B C 1
ATOM 5995 O O . MET B 1 195 ? 36.45177 -71.64137 -38.71168 1.000 25.03237 257 MET B O 1
ATOM 6000 N N . SER B 1 196 ? 36.16468 -69.41332 -38.60206 1.000 22.81628 258 SER B N 1
ATOM 6001 C CA . SER B 1 196 ? 36.87345 -69.33985 -37.32668 1.000 24.29626 258 SER B CA 1
ATOM 6002 C C . SER B 1 196 ? 36.07863 -70.01015 -36.21567 1.000 24.90688 258 SER B C 1
ATOM 6003 O O . SER B 1 196 ? 36.66548 -70.60380 -35.30155 1.000 22.43329 258 SER B O 1
ATOM 6006 N N . LEU B 1 197 ? 34.74671 -69.95093 -36.29344 1.000 23.73154 259 LEU B N 1
ATOM 6007 C CA . LEU B 1 197 ? 33.91689 -70.67878 -35.34313 1.000 24.81587 259 LEU B CA 1
ATOM 6008 C C . LEU B 1 197 ? 34.07743 -72.18670 -35.50666 1.000 22.45742 259 LEU B C 1
ATOM 6009 O O . LEU B 1 197 ? 34.14977 -72.92026 -34.50816 1.000 22.30719 259 LEU B O 1
ATOM 6014 N N . VAL B 1 198 ? 34.14215 -72.67235 -36.75503 1.000 24.12654 260 VAL B N 1
ATOM 6015 C CA . VAL B 1 198 ? 34.34643 -74.09994 -36.97657 1.000 21.00453 260 VAL B CA 1
ATOM 6016 C C . VAL B 1 198 ? 35.70157 -74.53064 -36.43767 1.000 23.04543 260 VAL B C 1
ATOM 6017 O O . VAL B 1 198 ? 35.83009 -75.58482 -35.80775 1.000 27.74359 260 VAL B O 1
ATOM 6021 N N . GLU B 1 199 ? 36.73185 -73.72177 -36.68302 1.000 24.80825 261 GLU B N 1
ATOM 6022 C CA . GLU B 1 199 ? 38.05975 -74.02434 -36.16857 1.000 25.80654 261 GLU B CA 1
ATOM 6023 C C . GLU B 1 199 ? 38.05004 -74.14041 -34.65095 1.000 27.74351 261 GLU B C 1
ATOM 6024 O O . GLU B 1 199 ? 38.68700 -75.03524 -34.08137 1.000 27.97645 261 GLU B O 1
ATOM 6030 N N . THR B 1 200 ? 37.32702 -73.24784 -33.97674 1.000 26.97396 262 THR B N 1
ATOM 6031 C CA . THR B 1 200 ? 37.35573 -73.22300 -32.51872 1.000 25.92615 262 THR B CA 1
ATOM 6032 C C . THR B 1 200 ? 36.52569 -74.35336 -31.92607 1.000 29.60723 262 THR B C 1
ATOM 6033 O O . THR B 1 200 ? 36.98647 -75.07151 -31.02883 1.000 25.53548 262 THR B O 1
ATOM 6037 N N . TYR B 1 201 ? 35.30491 -74.54091 -32.43024 1.000 25.40261 263 TYR B N 1
ATOM 6038 C CA . TYR B 1 201 ? 34.34205 -75.43280 -31.80449 1.000 25.70683 263 TYR B CA 1
ATOM 6039 C C . TYR B 1 201 ? 34.11581 -76.75173 -32.53803 1.000 26.36199 263 TYR B C 1
ATOM 6040 O O . TYR B 1 201 ? 33.57301 -77.68275 -31.93123 1.000 24.07509 263 TYR B O 1
ATOM 6049 N N . GLY B 1 202 ? 34.51861 -76.86699 -33.80389 1.000 24.55534 264 GLY B N 1
ATOM 6050 C CA . GLY B 1 202 ? 34.22601 -78.04602 -34.59750 1.000 25.99776 264 GLY B CA 1
ATOM 6051 C C . GLY B 1 202 ? 32.93209 -77.97030 -35.38344 1.000 23.67518 264 GLY B C 1
ATOM 6052 O O . GLY B 1 202 ? 32.56149 -78.95156 -36.05014 1.000 25.31309 264 GLY B O 1
ATOM 6053 N N . TYR B 1 203 ? 32.23310 -76.84256 -35.31484 1.000 23.00444 265 TYR B N 1
ATOM 6054 C CA . TYR B 1 203 ? 30.98626 -76.59740 -36.02315 1.000 19.44908 265 TYR B CA 1
ATOM 6055 C C . TYR B 1 203 ? 30.74410 -75.10256 -35.95447 1.000 23.44820 265 TYR B C 1
ATOM 6056 O O . TYR B 1 203 ? 31.24640 -74.42675 -35.05157 1.000 24.53734 265 TYR B O 1
ATOM 6065 N N . ALA B 1 204 ? 29.98146 -74.58784 -36.91958 1.000 20.48846 266 ALA B N 1
ATOM 6066 C CA . ALA B 1 204 ? 29.59457 -73.18414 -36.89634 1.000 20.05555 266 ALA B CA 1
ATOM 6067 C C . ALA B 1 204 ? 28.44096 -72.98325 -35.92317 1.000 20.44405 266 ALA B C 1
ATOM 6068 O O . ALA B 1 204 ? 27.43261 -73.70377 -35.97824 1.000 20.80302 266 ALA B O 1
ATOM 6070 N N . LEU B 1 205 ? 28.60082 -72.01935 -35.01950 1.000 19.10206 267 LEU B N 1
ATOM 6071 C CA . LEU B 1 205 ? 27.62339 -71.77777 -33.96536 1.000 23.50678 267 LEU B CA 1
ATOM 6072 C C . LEU B 1 205 ? 26.34818 -71.17435 -34.53340 1.000 17.19408 267 LEU B C 1
ATOM 6073 O O . LEU B 1 205 ? 26.37293 -70.45655 -35.52583 1.000 21.55489 267 LEU B O 1
ATOM 6078 N N . ASN B 1 206 ? 25.22945 -71.46863 -33.86597 1.000 20.70053 268 ASN B N 1
ATOM 6079 C CA . ASN B 1 206 ? 23.96896 -70.77395 -34.13031 1.000 17.89547 268 ASN B CA 1
ATOM 6080 C C . ASN B 1 206 ? 24.22295 -69.28490 -34.36018 1.000 21.01838 268 ASN B C 1
ATOM 6081 O O . ASN B 1 206 ? 23.74158 -68.69515 -35.33663 1.000 16.91186 268 ASN B O 1
ATOM 6086 N N . GLY B 1 207 ? 25.00908 -68.67153 -33.47716 1.000 18.93509 269 GLY B N 1
ATOM 6087 C CA . GLY B 1 207 ? 25.44738 -67.30631 -33.66778 1.000 16.59436 269 GLY B CA 1
ATOM 6088 C C . GLY B 1 207 ? 26.63414 -67.03071 -32.77271 1.000 18.33268 269 GLY B C 1
ATOM 6089 O O . GLY B 1 207 ? 27.01058 -67.84945 -31.93499 1.000 17.71822 269 GLY B O 1
ATOM 6090 N N . ALA B 1 208 ? 27.24072 -65.86164 -32.97127 1.000 18.84755 270 ALA B N 1
ATOM 6091 C CA . ALA B 1 208 ? 28.52938 -65.57239 -32.34104 1.000 17.65932 270 ALA B CA 1
ATOM 6092 C C . ALA B 1 208 ? 28.35721 -65.03075 -30.91888 1.000 20.14454 270 ALA B C 1
ATOM 6093 O O . ALA B 1 208 ? 28.85397 -63.96232 -30.56420 1.000 19.10025 270 ALA B O 1
ATOM 6095 N N . ARG B 1 209 ? 27.64696 -65.80438 -30.10195 1.000 20.00612 271 ARG B N 1
ATOM 6096 C CA . ARG B 1 209 ? 27.40862 -65.47337 -28.70342 1.000 21.24602 271 ARG B CA 1
ATOM 6097 C C . ARG B 1 209 ? 27.74879 -66.65827 -27.80748 1.000 20.70108 271 ARG B C 1
ATOM 6098 O O . ARG B 1 209 ? 27.58654 -67.82104 -28.19100 1.000 21.33961 271 ARG B O 1
ATOM 6106 N N . ALA B 1 210 ? 28.19818 -66.34219 -26.58630 1.000 21.14443 272 ALA B N 1
ATOM 6107 C CA . ALA B 1 210 ? 28.55736 -67.37587 -25.62189 1.000 19.54395 272 ALA B CA 1
ATOM 6108 C C . ALA B 1 210 ? 27.42129 -68.35449 -25.36528 1.000 19.98084 272 ALA B C 1
ATOM 6109 O O . ALA B 1 210 ? 27.67283 -69.54006 -25.12791 1.000 21.06277 272 ALA B O 1
ATOM 6111 N N . TYR B 1 211 ? 26.17722 -67.89268 -25.38474 1.000 17.86030 273 TYR B N 1
ATOM 6112 C CA . TYR B 1 211 ? 25.07241 -68.80592 -25.12732 1.000 18.44001 273 TYR B CA 1
ATOM 6113 C C . TYR B 1 211 ? 24.68019 -69.64361 -26.34671 1.000 17.29708 273 TYR B C 1
ATOM 6114 O O . TYR B 1 211 ? 23.70056 -70.39638 -26.27200 1.000 21.16284 273 TYR B O 1
ATOM 6123 N N . TYR B 1 212 ? 25.42638 -69.57278 -27.45120 1.000 18.42977 274 TYR B N 1
ATOM 6124 C CA . TYR B 1 212 ? 25.16559 -70.41810 -28.60859 1.000 18.29637 274 TYR B CA 1
ATOM 6125 C C . TYR B 1 212 ? 26.26029 -71.46704 -28.81399 1.000 18.90408 274 TYR B C 1
ATOM 6126 O O . TYR B 1 212 ? 26.22383 -72.18278 -29.81187 1.000 22.39786 274 TYR B O 1
ATOM 6135 N N . THR B 1 213 ? 27.23601 -71.58371 -27.89768 1.000 19.47006 275 THR B N 1
ATOM 6136 C CA . THR B 1 213 ? 28.28576 -72.58353 -28.11358 1.000 18.22743 275 THR B CA 1
ATOM 6137 C C . THR B 1 213 ? 27.77431 -74.02338 -28.10755 1.000 17.31462 275 THR B C 1
ATOM 6138 O O . THR B 1 213 ? 28.50577 -74.92015 -28.55615 1.000 19.07604 275 THR B O 1
ATOM 6142 N N . ASN B 1 214 ? 26.55862 -74.27101 -27.62144 1.000 16.48867 276 ASN B N 1
ATOM 6143 C CA . ASN B 1 214 ? 25.99078 -75.61054 -27.48815 1.000 19.12720 276 ASN B CA 1
ATOM 6144 C C . ASN B 1 214 ? 25.28347 -76.13550 -28.74066 1.000 20.71043 276 ASN B C 1
ATOM 6145 O O . ASN B 1 214 ? 24.73847 -77.24750 -28.69651 1.000 20.11999 276 ASN B O 1
ATOM 6150 N N . ARG B 1 215 ? 25.23556 -75.37432 -29.83124 1.000 22.75246 277 ARG B N 1
ATOM 6151 C CA . ARG B 1 215 ? 24.45335 -75.81815 -30.98679 1.000 19.46711 277 ARG B CA 1
ATOM 6152 C C . ARG B 1 215 ? 24.91651 -75.09850 -32.24446 1.000 18.58224 277 ARG B C 1
ATOM 6153 O O . ARG B 1 215 ? 25.60011 -74.07622 -32.18170 1.000 17.88657 277 ARG B O 1
ATOM 6161 N N . SER B 1 216 ? 24.52844 -75.65907 -33.40116 1.000 19.11828 278 SER B N 1
ATOM 6162 C CA . SER B 1 216 ? 24.89321 -75.08707 -34.69417 1.000 17.69109 278 SER B CA 1
ATOM 6163 C C . SER B 1 216 ? 23.67723 -74.45891 -35.35352 1.000 18.65252 278 SER B C 1
ATOM 6164 O O . SER B 1 216 ? 22.85546 -73.83542 -34.67858 1.000 21.05667 278 SER B O 1
ATOM 6167 N N . GLN B 1 217 ? 23.55448 -74.61239 -36.66634 1.000 19.28254 279 GLN B N 1
ATOM 6168 C CA . GLN B 1 217 ? 22.38843 -74.09531 -37.38661 1.000 18.97688 279 GLN B CA 1
ATOM 6169 C C . GLN B 1 217 ? 22.37716 -74.73454 -38.77125 1.000 17.49484 279 GLN B C 1
ATOM 6170 O O . GLN B 1 217 ? 23.27393 -75.54076 -39.06230 1.000 17.67604 279 GLN B O 1
ATOM 6176 N N . PRO B 1 218 ? 21.38764 -74.47182 -39.63038 1.000 18.39572 280 PRO B N 1
ATOM 6177 C CA . PRO B 1 218 ? 21.37710 -75.12469 -40.95130 1.000 19.79738 280 PRO B CA 1
ATOM 6178 C C . PRO B 1 218 ? 22.70321 -74.91591 -41.65986 1.000 17.41498 280 PRO B C 1
ATOM 6179 O O . PRO B 1 218 ? 23.16157 -73.77234 -41.78794 1.000 19.92029 280 PRO B O 1
ATOM 6183 N N . PRO B 1 219 ? 23.37032 -76.00533 -42.11575 1.000 19.80712 281 PRO B N 1
ATOM 6184 C CA . PRO B 1 219 ? 24.78988 -75.90752 -42.54461 1.000 19.35694 281 PRO B CA 1
ATOM 6185 C C . PRO B 1 219 ? 24.98427 -75.36177 -43.95709 1.000 18.71614 281 PRO B C 1
ATOM 6186 O O . PRO B 1 219 ? 25.17170 -76.09783 -44.92864 1.000 19.91933 281 PRO B O 1
ATOM 6190 N N . LEU B 1 220 ? 24.94977 -74.02808 -44.04744 1.000 20.33693 282 LEU B N 1
ATOM 6191 C CA . LEU B 1 220 ? 25.05103 -73.27536 -45.29475 1.000 15.09596 282 LEU B CA 1
ATOM 6192 C C . LEU B 1 220 ? 26.47106 -72.79013 -45.59352 1.000 17.68371 282 LEU B C 1
ATOM 6193 O O . LEU B 1 220 ? 26.68238 -72.12957 -46.60951 1.000 14.80196 282 LEU B O 1
ATOM 6198 N N . LEU B 1 221 ? 27.45041 -73.10112 -44.74080 1.000 18.48381 283 LEU B N 1
ATOM 6199 C CA . LEU B 1 221 ? 28.80208 -72.58733 -44.97028 1.000 15.60604 283 LEU B CA 1
ATOM 6200 C C . LEU B 1 221 ? 29.37577 -73.06746 -46.30320 1.000 16.34366 283 LEU B C 1
ATOM 6201 O O . LEU B 1 221 ? 30.05579 -72.30914 -46.99875 1.000 17.25235 283 LEU B O 1
ATOM 6206 N N . SER B 1 222 ? 29.12713 -74.31966 -46.68007 1.000 19.65515 284 SER B N 1
ATOM 6207 C CA . SER B 1 222 ? 29.69881 -74.79793 -47.94156 1.000 18.94659 284 SER B CA 1
ATOM 6208 C C . SER B 1 222 ? 29.10329 -74.04830 -49.12447 1.000 22.39498 284 SER B C 1
ATOM 6209 O O . SER B 1 222 ? 29.79777 -73.80332 -50.12129 1.000 21.65411 284 SER B O 1
ATOM 6212 N N . SER B 1 223 ? 27.84387 -73.61892 -48.99685 1.000 20.50833 285 SER B N 1
ATOM 6213 C CA . SER B 1 223 ? 27.18694 -72.87452 -50.06747 1.000 16.17792 285 SER B CA 1
ATOM 6214 C C . SER B 1 223 ? 27.69858 -71.44108 -50.14277 1.000 18.61726 285 SER B C 1
ATOM 6215 O O . SER B 1 223 ? 27.79989 -70.87099 -51.23897 1.000 19.53019 285 SER B O 1
ATOM 6218 N N . MET B 1 224 ? 27.96891 -70.82210 -48.98652 1.000 18.21190 286 MET B N 1
ATOM 6219 C CA . MET B 1 224 ? 28.57966 -69.49347 -48.96447 1.000 16.44467 286 MET B CA 1
ATOM 6220 C C . MET B 1 224 ? 29.93781 -69.52212 -49.64859 1.000 19.52536 286 MET B C 1
ATOM 6221 O O . MET B 1 224 ? 30.22784 -68.69063 -50.51933 1.000 18.68229 286 MET B O 1
ATOM 6226 N N . VAL B 1 225 ? 30.77764 -70.49297 -49.28022 1.000 20.12480 287 VAL B N 1
ATOM 6227 C CA . VAL B 1 225 ? 32.07605 -70.63660 -49.93839 1.000 19.49939 287 VAL B CA 1
ATOM 6228 C C . VAL B 1 225 ? 31.89008 -70.80262 -51.43681 1.000 20.69211 287 VAL B C 1
ATOM 6229 O O . VAL B 1 225 ? 32.55879 -70.14765 -52.24340 1.000 19.52292 287 VAL B O 1
ATOM 6233 N N . TYR B 1 226 ? 30.96695 -71.68156 -51.83058 1.000 15.24145 288 TYR B N 1
ATOM 6234 C CA . TYR B 1 226 ? 30.81163 -71.99385 -53.24088 1.000 18.85338 288 TYR B CA 1
ATOM 6235 C C . TYR B 1 226 ? 30.34497 -70.78089 -54.03528 1.000 17.53734 288 TYR B C 1
ATOM 6236 O O . TYR B 1 226 ? 30.86524 -70.51431 -55.12233 1.000 22.26076 288 TYR B O 1
ATOM 6245 N N . GLU B 1 227 ? 29.36562 -70.03090 -53.51758 1.000 16.92155 289 GLU B N 1
ATOM 6246 C CA . GLU B 1 227 ? 28.85053 -68.87849 -54.25752 1.000 17.36819 289 GLU B CA 1
ATOM 6247 C C . GLU B 1 227 ? 29.90179 -67.77711 -54.38780 1.000 20.98859 289 GLU B C 1
ATOM 6248 O O . GLU B 1 227 ? 30.00382 -67.13312 -55.43768 1.000 20.68358 289 GLU B O 1
ATOM 6254 N N . ILE B 1 228 ? 30.69592 -67.54256 -53.34199 1.000 19.07133 290 ILE B N 1
ATOM 6255 C CA . ILE B 1 228 ? 31.75856 -66.54675 -53.46441 1.000 16.57587 290 ILE B CA 1
ATOM 6256 C C . ILE B 1 228 ? 32.80418 -67.01333 -54.47037 1.000 20.63908 290 ILE B C 1
ATOM 6257 O O . ILE B 1 228 ? 33.16352 -66.27805 -55.39612 1.000 23.65448 290 ILE B O 1
ATOM 6262 N N . TYR B 1 229 ? 33.30560 -68.24601 -54.30418 1.000 20.04315 291 TYR B N 1
ATOM 6263 C CA . TYR B 1 229 ? 34.33953 -68.76183 -55.20019 1.000 22.49170 291 TYR B CA 1
ATOM 6264 C C . TYR B 1 229 ? 33.87474 -68.75133 -56.65153 1.000 28.11525 291 TYR B C 1
ATOM 6265 O O . TYR B 1 229 ? 34.66409 -68.47312 -57.56259 1.000 26.29667 291 TYR B O 1
ATOM 6274 N N . ASN B 1 230 ? 32.59687 -69.05843 -56.88497 1.000 25.39159 292 ASN B N 1
ATOM 6275 C CA . ASN B 1 230 ? 32.06430 -69.06372 -58.24518 1.000 29.96128 292 ASN B CA 1
ATOM 6276 C C . ASN B 1 230 ? 32.32041 -67.74568 -58.96969 1.000 30.40417 292 ASN B C 1
ATOM 6277 O O . ASN B 1 230 ? 32.46748 -67.73340 -60.19887 1.000 32.62387 292 ASN B O 1
ATOM 6282 N N . VAL B 1 231 ? 32.39950 -66.64104 -58.23142 1.000 30.74693 293 VAL B N 1
ATOM 6283 C CA . VAL B 1 231 ? 32.62577 -65.31406 -58.80095 1.000 28.32327 293 VAL B CA 1
ATOM 6284 C C . VAL B 1 231 ? 34.08560 -64.88350 -58.68474 1.000 27.60865 293 VAL B C 1
ATOM 6285 O O . VAL B 1 231 ? 34.66001 -64.33984 -59.62734 1.000 28.04800 293 VAL B O 1
ATOM 6289 N N . THR B 1 232 ? 34.71376 -65.10974 -57.54455 1.000 26.73386 294 THR B N 1
ATOM 6290 C CA . THR B 1 232 ? 36.05562 -64.58335 -57.34339 1.000 28.11241 294 THR B CA 1
ATOM 6291 C C . THR B 1 232 ? 37.16425 -65.58181 -57.66846 1.000 30.59450 294 THR B C 1
ATOM 6292 O O . THR B 1 232 ? 38.32218 -65.16484 -57.81264 1.000 31.04937 294 THR B O 1
ATOM 6296 N N . LYS B 1 233 ? 36.84310 -66.87523 -57.78573 1.000 25.52032 295 LYS B N 1
ATOM 6297 C CA . LYS B 1 233 ? 37.83443 -67.92742 -58.03994 1.000 28.64156 295 LYS B CA 1
ATOM 6298 C C . LYS B 1 233 ? 38.99390 -67.84755 -57.04945 1.000 31.70877 295 LYS B C 1
ATOM 6299 O O . LYS B 1 233 ? 40.16256 -68.03390 -57.39842 1.000 33.48292 295 LYS B O 1
ATOM 6305 N N . ASP B 1 234 ? 38.65146 -67.57219 -55.79499 1.000 29.92627 296 ASP B N 1
ATOM 6306 C CA . ASP B 1 234 ? 39.58674 -67.50227 -54.68127 1.000 29.21262 296 ASP B CA 1
ATOM 6307 C C . ASP B 1 234 ? 40.08161 -68.90280 -54.33395 1.000 31.38388 296 ASP B C 1
ATOM 6308 O O . ASP B 1 234 ? 39.46252 -69.60072 -53.52573 1.000 28.42303 296 ASP B O 1
ATOM 6313 N N . GLU B 1 235 ? 41.19357 -69.33112 -54.94101 1.000 31.08682 297 GLU B N 1
ATOM 6314 C CA . GLU B 1 235 ? 41.72128 -70.66328 -54.65602 1.000 29.66414 297 GLU B CA 1
ATOM 6315 C C . GLU B 1 235 ? 42.15464 -70.80032 -53.20475 1.000 31.66804 297 GLU B C 1
ATOM 6316 O O . GLU B 1 235 ? 42.03883 -71.88549 -52.62189 1.000 31.76671 297 GLU B O 1
ATOM 6322 N N . GLU B 1 236 ? 42.66934 -69.72348 -52.60785 1.000 28.26299 298 GLU B N 1
ATOM 6323 C CA . GLU B 1 236 ? 43.10951 -69.79624 -51.22118 1.000 30.11823 298 GLU B CA 1
ATOM 6324 C C . GLU B 1 236 ? 41.92324 -69.90761 -50.26441 1.000 26.21783 298 GLU B C 1
ATOM 6325 O O . GLU B 1 236 ? 42.04584 -70.50027 -49.18875 1.000 26.89259 298 GLU B O 1
ATOM 6331 N N . LEU B 1 237 ? 40.77755 -69.33671 -50.62754 1.000 25.45700 299 LEU B N 1
ATOM 6332 C CA . LEU B 1 237 ? 39.58781 -69.52191 -49.80525 1.000 24.27538 299 LEU B CA 1
ATOM 6333 C C . LEU B 1 237 ? 39.14462 -70.98493 -49.80871 1.000 25.89118 299 LEU B C 1
ATOM 6334 O O . LEU B 1 237 ? 38.81055 -71.54450 -48.75529 1.000 24.96763 299 LEU B O 1
ATOM 6339 N N . VAL B 1 238 ? 39.17987 -71.63722 -50.97601 1.000 24.46884 300 VAL B N 1
ATOM 6340 C CA . VAL B 1 238 ? 38.82758 -73.05334 -51.05204 1.000 21.19220 300 VAL B CA 1
ATOM 6341 C C . VAL B 1 238 ? 39.82936 -73.90534 -50.27472 1.000 26.50367 300 VAL B C 1
ATOM 6342 O O . VAL B 1 238 ? 39.45183 -74.86809 -49.58729 1.000 24.87722 300 VAL B O 1
ATOM 6346 N N . ARG B 1 239 ? 41.11840 -73.56488 -50.36505 1.000 21.73656 301 ARG B N 1
ATOM 6347 C CA . ARG B 1 239 ? 42.13496 -74.28834 -49.60733 1.000 25.87648 301 ARG B CA 1
ATOM 6348 C C . ARG B 1 239 ? 41.87268 -74.19954 -48.11275 1.000 24.57101 301 ARG B C 1
ATOM 6349 O O . ARG B 1 239 ? 42.04460 -75.18301 -47.38401 1.000 24.05285 301 ARG B O 1
ATOM 6357 N N . LYS B 1 240 ? 41.47056 -73.02359 -47.63232 1.000 25.85566 302 LYS B N 1
ATOM 6358 C CA . LYS B 1 240 ? 41.19270 -72.87797 -46.21208 1.000 25.09607 302 LYS B CA 1
ATOM 6359 C C . LYS B 1 240 ? 39.91580 -73.61298 -45.81524 1.000 24.31903 302 LYS B C 1
ATOM 6360 O O . LYS B 1 240 ? 39.84766 -74.19796 -44.72529 1.000 24.13205 302 LYS B O 1
ATOM 6366 N N . ALA B 1 241 ? 38.92359 -73.63654 -46.70199 1.000 25.73279 303 ALA B N 1
ATOM 6367 C CA . ALA B 1 241 ? 37.58640 -74.08857 -46.32673 1.000 24.11557 303 ALA B CA 1
ATOM 6368 C C . ALA B 1 241 ? 37.45393 -75.60940 -46.32766 1.000 24.00694 303 ALA B C 1
ATOM 6369 O O . ALA B 1 241 ? 36.75415 -76.16575 -45.47022 1.000 25.81165 303 ALA B O 1
ATOM 6371 N N . ILE B 1 242 ? 38.11186 -76.31034 -47.26414 1.000 26.07201 304 ILE B N 1
ATOM 6372 C CA . ILE B 1 242 ? 37.95796 -77.76864 -47.33739 1.000 23.94700 304 ILE B CA 1
ATOM 6373 C C . ILE B 1 242 ? 38.17719 -78.45432 -45.98714 1.000 23.20134 304 ILE B C 1
ATOM 6374 O O . ILE B 1 242 ? 37.31980 -79.25226 -45.58206 1.000 22.98689 304 ILE B O 1
ATOM 6379 N N . PRO B 1 243 ? 39.26792 -78.20108 -45.24928 1.000 23.46615 305 PRO B N 1
ATOM 6380 C CA . PRO B 1 243 ? 39.44307 -78.91525 -43.96977 1.000 24.66026 305 PRO B CA 1
ATOM 6381 C C . PRO B 1 243 ? 38.34118 -78.64065 -42.96205 1.000 21.16423 305 PRO B C 1
ATOM 6382 O O . PRO B 1 243 ? 37.92266 -79.55220 -42.23355 1.000 23.54298 305 PRO B O 1
ATOM 6386 N N . LEU B 1 244 ? 37.87737 -77.39179 -42.89094 1.000 23.90116 306 LEU B N 1
ATOM 6387 C CA . LEU B 1 244 ? 36.84086 -77.02268 -41.93811 1.000 22.44618 306 LEU B CA 1
ATOM 6388 C C . LEU B 1 244 ? 35.47513 -77.52376 -42.37212 1.000 21.28543 306 LEU B C 1
ATOM 6389 O O . LEU B 1 244 ? 34.65721 -77.88142 -41.52202 1.000 24.40304 306 LEU B O 1
ATOM 6394 N N . LEU B 1 245 ? 35.21365 -77.55083 -43.68082 1.000 23.28686 307 LEU B N 1
ATOM 6395 C CA . LEU B 1 245 ? 33.97295 -78.13732 -44.18530 1.000 22.90967 307 LEU B CA 1
ATOM 6396 C C . LEU B 1 245 ? 33.94112 -79.64102 -43.94776 1.000 22.97413 307 LEU B C 1
ATOM 6397 O O . LEU B 1 245 ? 32.88098 -80.21834 -43.67120 1.000 22.06627 307 LEU B O 1
ATOM 6402 N N . LEU B 1 246 ? 35.09749 -80.29750 -44.06229 1.000 24.18568 308 LEU B N 1
ATOM 6403 C CA . LEU B 1 246 ? 35.18170 -81.70466 -43.69598 1.000 23.84158 308 LEU B CA 1
ATOM 6404 C C . LEU B 1 246 ? 34.90280 -81.90519 -42.21064 1.000 21.23818 308 LEU B C 1
ATOM 6405 O O . LEU B 1 246 ? 34.20248 -82.85252 -41.82460 1.000 22.43484 308 LEU B O 1
ATOM 6410 N N . LYS B 1 247 ? 35.44175 -81.02912 -41.35999 1.000 19.16417 309 LYS B N 1
ATOM 6411 C CA . LYS B 1 247 ? 35.14027 -81.10587 -39.93164 1.000 23.05291 309 LYS B CA 1
ATOM 6412 C C . LYS B 1 247 ? 33.64857 -80.92121 -39.66210 1.000 23.70195 309 LYS B C 1
ATOM 6413 O O . LYS B 1 247 ? 33.05444 -81.65737 -38.85781 1.000 23.98260 309 LYS B O 1
ATOM 6419 N N . GLU B 1 248 ? 33.03363 -79.92975 -40.31467 1.000 23.46501 310 GLU B N 1
ATOM 6420 C CA . GLU B 1 248 ? 31.60808 -79.67772 -40.12057 1.000 21.40983 310 GLU B CA 1
ATOM 6421 C C . GLU B 1 248 ? 30.77673 -80.83873 -40.63997 1.000 22.08258 310 GLU B C 1
ATOM 6422 O O . GLU B 1 248 ? 29.81611 -81.26617 -39.98776 1.000 20.05882 310 GLU B O 1
ATOM 6428 N N . TYR B 1 249 ? 31.13341 -81.36047 -41.81771 1.000 21.93331 311 TYR B N 1
ATOM 6429 C CA . TYR B 1 249 ? 30.42574 -82.51619 -42.36067 1.000 22.43245 311 TYR B CA 1
ATOM 6430 C C . TYR B 1 249 ? 30.49953 -83.70440 -41.41028 1.000 25.57629 311 TYR B C 1
ATOM 6431 O O . TYR B 1 249 ? 29.50695 -84.42250 -41.21438 1.000 24.91653 311 TYR B O 1
ATOM 6440 N N . GLU B 1 250 ? 31.66575 -83.92549 -40.79608 1.000 25.71468 312 GLU B N 1
ATOM 6441 C CA . GLU B 1 250 ? 31.77749 -85.00275 -39.82078 1.000 26.05132 312 GLU B CA 1
ATOM 6442 C C . GLU B 1 250 ? 30.88925 -84.73891 -38.60763 1.000 23.94518 312 GLU B C 1
ATOM 6443 O O . GLU B 1 250 ? 30.28498 -85.66695 -38.05871 1.000 23.29494 312 GLU B O 1
ATOM 6449 N N . PHE B 1 251 ? 30.78537 -83.47430 -38.18643 1.000 25.78963 313 PHE B N 1
ATOM 6450 C CA . PHE B 1 251 ? 29.90806 -83.12072 -37.06772 1.000 21.99257 313 PHE B CA 1
ATOM 6451 C C . PHE B 1 251 ? 28.46916 -83.54875 -37.33371 1.000 22.32437 313 PHE B C 1
ATOM 6452 O O . PHE B 1 251 ? 27.80998 -84.13254 -36.46421 1.000 20.14828 313 PHE B O 1
ATOM 6460 N N . TRP B 1 252 ? 27.96871 -83.28126 -38.54081 1.000 20.33123 314 TRP B N 1
ATOM 6461 C CA . TRP B 1 252 ? 26.58784 -83.60098 -38.87525 1.000 21.64731 314 TRP B CA 1
ATOM 6462 C C . TRP B 1 252 ? 26.36531 -85.07914 -39.13718 1.000 22.63758 314 TRP B C 1
ATOM 6463 O O . TRP B 1 252 ? 25.22707 -85.54736 -39.01412 1.000 20.71071 314 TRP B O 1
ATOM 6474 N N . ASN B 1 253 ? 27.41735 -85.83881 -39.46696 1.000 24.58296 315 ASN B N 1
ATOM 6475 C CA . ASN B 1 253 ? 27.26142 -87.24771 -39.81752 1.000 22.20543 315 ASN B CA 1
ATOM 6476 C C . ASN B 1 253 ? 27.85163 -88.19351 -38.76963 1.000 26.90127 315 ASN B C 1
ATOM 6477 O O . ASN B 1 253 ? 28.30702 -89.28915 -39.09937 1.000 26.05044 315 ASN B O 1
ATOM 6482 N N . SER B 1 254 ? 27.82314 -87.79639 -37.50055 1.000 22.24364 316 SER B N 1
ATOM 6483 C CA . SER B 1 254 ? 28.29426 -88.65027 -36.42121 1.000 27.90554 316 SER B CA 1
ATOM 6484 C C . SER B 1 254 ? 27.51389 -88.31830 -35.15802 1.000 25.50458 316 SER B C 1
ATOM 6485 O O . SER B 1 254 ? 26.73093 -87.36837 -35.11802 1.000 27.20105 316 SER B O 1
ATOM 6488 N N . GLY B 1 255 ? 27.73231 -89.12452 -34.12374 1.000 27.29906 317 GLY B N 1
ATOM 6489 C CA . GLY B 1 255 ? 27.10007 -88.88753 -32.83726 1.000 28.19965 317 GLY B CA 1
ATOM 6490 C C . GLY B 1 255 ? 25.59410 -88.76886 -32.91307 1.000 26.93991 317 GLY B C 1
ATOM 6491 O O . GLY B 1 255 ? 24.91401 -89.50361 -33.64952 1.000 30.63021 317 GLY B O 1
ATOM 6492 N N . LYS B 1 256 ? 25.05800 -87.82405 -32.13391 1.000 25.39478 318 LYS B N 1
ATOM 6493 C CA . LYS B 1 256 ? 23.61561 -87.66658 -32.01085 1.000 26.33829 318 LYS B CA 1
ATOM 6494 C C . LYS B 1 256 ? 23.00403 -87.02839 -33.24679 1.000 24.10999 318 LYS B C 1
ATOM 6495 O O . LYS B 1 256 ? 21.79172 -87.13228 -33.45328 1.000 26.48346 318 LYS B O 1
ATOM 6501 N N . HIS B 1 257 ? 23.81425 -86.38785 -34.08461 1.000 23.22452 319 HIS B N 1
ATOM 6502 C CA . HIS B 1 257 ? 23.26334 -85.82288 -35.30599 1.000 23.97192 319 HIS B CA 1
ATOM 6503 C C . HIS B 1 257 ? 22.97213 -86.89083 -36.35277 1.000 23.57451 319 HIS B C 1
ATOM 6504 O O . HIS B 1 257 ? 22.06855 -86.70993 -37.17657 1.000 23.23296 319 HIS B O 1
ATOM 6511 N N . LYS B 1 258 ? 23.69896 -88.00661 -36.34407 1.000 21.99061 320 LYS B N 1
ATOM 6512 C CA . LYS B 1 258 ? 23.53402 -89.02514 -37.36351 1.000 22.69037 320 LYS B CA 1
ATOM 6513 C C . LYS B 1 258 ? 22.40127 -89.96985 -36.98526 1.000 24.31194 320 LYS B C 1
ATOM 6514 O O . LYS B 1 258 ? 22.33981 -90.44654 -35.85012 1.000 26.19235 320 LYS B O 1
ATOM 6520 N N . VAL B 1 259 ? 21.49965 -90.22596 -37.93597 1.000 23.05339 321 VAL B N 1
ATOM 6521 C CA . VAL B 1 259 ? 20.45954 -91.23206 -37.76550 1.000 27.67621 321 VAL B CA 1
ATOM 6522 C C . VAL B 1 259 ? 20.52192 -92.18507 -38.95109 1.000 25.47155 321 VAL B C 1
ATOM 6523 O O . VAL B 1 259 ? 21.04042 -91.85553 -40.01829 1.000 26.58600 321 VAL B O 1
ATOM 6527 N N . VAL B 1 260 ? 19.99261 -93.38980 -38.75922 1.000 26.27599 322 VAL B N 1
ATOM 6528 C CA . VAL B 1 260 ? 19.99126 -94.38765 -39.81702 1.000 24.85505 322 VAL B CA 1
ATOM 6529 C C . VAL B 1 260 ? 18.58807 -94.95213 -39.96295 1.000 27.11710 322 VAL B C 1
ATOM 6530 O O . VAL B 1 260 ? 17.97609 -95.37040 -38.97688 1.000 24.25676 322 VAL B O 1
ATOM 6534 N N . ILE B 1 261 ? 18.08618 -94.96359 -41.19489 1.000 21.97389 323 ILE B N 1
ATOM 6535 C CA . ILE B 1 261 ? 16.73199 -95.40297 -41.50723 1.000 26.52454 323 ILE B CA 1
ATOM 6536 C C . ILE B 1 261 ? 16.82025 -96.52205 -42.53542 1.000 25.38792 323 ILE B C 1
ATOM 6537 O O . ILE B 1 261 ? 17.40669 -96.33939 -43.61006 1.000 25.81340 323 ILE B O 1
ATOM 6542 N N . ARG B 1 262 ? 16.24811 -97.67986 -42.20629 1.000 24.63647 324 ARG B N 1
ATOM 6543 C CA . ARG B 1 262 ? 16.30507 -98.84962 -43.07363 1.000 27.34502 324 ARG B CA 1
ATOM 6544 C C . ARG B 1 262 ? 15.04214 -98.91167 -43.92218 1.000 26.58993 324 ARG B C 1
ATOM 6545 O O . ARG B 1 262 ? 13.94273 -98.68247 -43.41461 1.000 30.55224 324 ARG B O 1
ATOM 6553 N N . ASP B 1 263 ? 15.19822 -99.21434 -45.21395 1.000 26.50981 325 ASP B N 1
ATOM 6554 C CA . ASP B 1 263 ? 14.04036 -99.32268 -46.08921 1.000 29.06857 325 ASP B CA 1
ATOM 6555 C C . ASP B 1 263 ? 13.60022 -100.77919 -46.21606 1.000 29.66231 325 ASP B C 1
ATOM 6556 O O . ASP B 1 263 ? 14.25485 -101.70227 -45.72356 1.000 31.86504 325 ASP B O 1
ATOM 6561 N N . ALA B 1 264 ? 12.49067 -100.98391 -46.93775 1.000 32.18668 326 ALA B N 1
ATOM 6562 C CA . ALA B 1 264 ? 11.88567 -102.30890 -47.04424 1.000 34.12074 326 ALA B CA 1
ATOM 6563 C C . ALA B 1 264 ? 12.77138 -103.30686 -47.77953 1.000 34.92875 326 ALA B C 1
ATOM 6564 O O . ALA B 1 264 ? 12.55056 -104.51914 -47.66190 1.000 36.44469 326 ALA B O 1
ATOM 6566 N N . ASN B 1 265 ? 13.75340 -102.83302 -48.53893 1.000 31.44620 327 ASN B N 1
ATOM 6567 C CA . ASN B 1 265 ? 14.74147 -103.71648 -49.13528 1.000 33.22424 327 ASN B CA 1
ATOM 6568 C C . ASN B 1 265 ? 15.88394 -104.05185 -48.18024 1.000 35.60383 327 ASN B C 1
ATOM 6569 O O . ASN B 1 265 ? 16.76960 -104.83214 -48.55154 1.000 33.38690 327 ASN B O 1
ATOM 6574 N N . GLY B 1 266 ? 15.89018 -103.48304 -46.96999 1.000 30.21704 328 GLY B N 1
ATOM 6575 C CA . GLY B 1 266 ? 16.92018 -103.75755 -45.99342 1.000 30.86540 328 GLY B CA 1
ATOM 6576 C C . GLY B 1 266 ? 18.12625 -102.85056 -46.05686 1.000 31.68828 328 GLY B C 1
ATOM 6577 O O . GLY B 1 266 ? 19.08815 -103.07526 -45.30701 1.000 28.66042 328 GLY B O 1
ATOM 6578 N N . TYR B 1 267 ? 18.10677 -101.82966 -46.91585 1.000 30.31853 329 TYR B N 1
ATOM 6579 C CA . TYR B 1 267 ? 19.22843 -100.90526 -47.05771 1.000 33.00366 329 TYR B CA 1
ATOM 6580 C C . TYR B 1 267 ? 19.14627 -99.76098 -46.05291 1.000 29.15906 329 TYR B C 1
ATOM 6581 O O . TYR B 1 267 ? 18.09022 -99.14676 -45.86682 1.000 24.82401 329 TYR B O 1
ATOM 6590 N N . ASP B 1 268 ? 20.28411 -99.46593 -45.42887 1.000 31.69910 330 ASP B N 1
ATOM 6591 C CA . ASP B 1 268 ? 20.37943 -98.43433 -44.40688 1.000 27.79650 330 ASP B CA 1
ATOM 6592 C C . ASP B 1 268 ? 20.74008 -97.09253 -45.03796 1.000 29.16772 330 ASP B C 1
ATOM 6593 O O . ASP B 1 268 ? 21.75577 -96.97442 -45.73099 1.000 30.40847 330 ASP B O 1
ATOM 6598 N N . HIS B 1 269 ? 19.91603 -96.08301 -44.78507 1.000 25.12955 331 HIS B N 1
ATOM 6599 C CA . HIS B 1 269 ? 20.15318 -94.73428 -45.27940 1.000 24.37155 331 HIS B CA 1
ATOM 6600 C C . HIS B 1 269 ? 20.65015 -93.83279 -44.15387 1.000 26.98997 331 HIS B C 1
ATOM 6601 O O . HIS B 1 269 ? 20.04578 -93.79055 -43.07564 1.000 24.13227 331 HIS B O 1
ATOM 6608 N N . VAL B 1 270 ? 21.72348 -93.08810 -44.41546 1.000 23.61564 332 VAL B N 1
ATOM 6609 C CA . VAL B 1 270 ? 22.33124 -92.21755 -43.41473 1.000 20.66957 332 VAL B CA 1
ATOM 6610 C C . VAL B 1 270 ? 21.84085 -90.79403 -43.63786 1.000 23.62431 332 VAL B C 1
ATOM 6611 O O . VAL B 1 270 ? 22.03769 -90.21216 -44.71515 1.000 25.13152 332 VAL B O 1
ATOM 6615 N N . LEU B 1 271 ? 21.20103 -90.23729 -42.61235 1.000 19.31371 333 LEU B N 1
ATOM 6616 C CA . LEU B 1 271 ? 20.63255 -88.90513 -42.62070 1.000 20.60721 333 LEU B CA 1
ATOM 6617 C C . LEU B 1 271 ? 21.03306 -88.21184 -41.32652 1.000 21.02822 333 LEU B C 1
ATOM 6618 O O . LEU B 1 271 ? 21.67487 -88.80870 -40.46074 1.000 24.17396 333 LEU B O 1
ATOM 6623 N N . SER B 1 272 ? 20.64390 -86.95029 -41.18643 1.000 17.99944 334 SER B N 1
ATOM 6624 C CA . SER B 1 272 ? 20.97004 -86.16470 -40.00678 1.000 21.81576 334 SER B CA 1
ATOM 6625 C C . SER B 1 272 ? 19.71891 -85.52262 -39.43862 1.000 22.19500 334 SER B C 1
ATOM 6626 O O . SER B 1 272 ? 18.75190 -85.24426 -40.15719 1.000 23.04989 334 SER B O 1
ATOM 6629 N N . ARG B 1 273 ? 19.75921 -85.28988 -38.13316 1.000 20.33655 335 ARG B N 1
ATOM 6630 C CA . ARG B 1 273 ? 18.73463 -84.54266 -37.43171 1.000 20.37307 335 ARG B CA 1
ATOM 6631 C C . ARG B 1 273 ? 19.39500 -83.38329 -36.70677 1.000 20.56925 335 ARG B C 1
ATOM 6632 O O . ARG B 1 273 ? 20.60765 -83.37580 -36.49539 1.000 22.99155 335 ARG B O 1
ATOM 6640 N N . TYR B 1 274 ? 18.59426 -82.38829 -36.33169 1.000 19.65646 336 TYR B N 1
ATOM 6641 C CA . TYR B 1 274 ? 19.12112 -81.38605 -35.42462 1.000 20.13886 336 TYR B CA 1
ATOM 6642 C C . TYR B 1 274 ? 19.21699 -81.99142 -34.03084 1.000 19.14957 336 TYR B C 1
ATOM 6643 O O . TYR B 1 274 ? 18.48890 -82.92125 -33.68219 1.000 19.67423 336 TYR B O 1
ATOM 6652 N N . TYR B 1 275 ? 20.15415 -81.48562 -33.24360 1.000 19.20499 337 TYR B N 1
ATOM 6653 C CA . TYR B 1 275 ? 20.34596 -82.01485 -31.90250 1.000 20.37540 337 TYR B CA 1
ATOM 6654 C C . TYR B 1 275 ? 21.23507 -81.04356 -31.14513 1.000 21.39360 337 TYR B C 1
ATOM 6655 O O . TYR B 1 275 ? 22.46077 -81.07746 -31.27764 1.000 23.70133 337 TYR B O 1
ATOM 6664 N N . ALA B 1 276 ? 20.61568 -80.15395 -30.37993 1.000 20.08469 338 ALA B N 1
ATOM 6665 C CA . ALA B 1 276 ? 21.37366 -79.19114 -29.60398 1.000 20.86245 338 ALA B CA 1
ATOM 6666 C C . ALA B 1 276 ? 22.01439 -79.89099 -28.41613 1.000 22.51122 338 ALA B C 1
ATOM 6667 O O . ALA B 1 276 ? 21.44404 -80.81810 -27.83582 1.000 23.13517 338 ALA B O 1
ATOM 6669 N N . MET B 1 277 ? 23.22146 -79.46457 -28.08199 1.000 20.56072 339 MET B N 1
ATOM 6670 C CA . MET B 1 277 ? 23.92700 -80.02400 -26.93821 1.000 23.57332 339 MET B CA 1
ATOM 6671 C C . MET B 1 277 ? 23.63760 -79.16508 -25.70804 1.000 24.92388 339 MET B C 1
ATOM 6672 O O . MET B 1 277 ? 24.51050 -78.60467 -25.05915 1.000 26.95099 339 MET B O 1
ATOM 6677 N N . TRP B 1 278 ? 22.34286 -79.04739 -25.43840 1.000 28.05365 340 TRP B N 1
ATOM 6678 C CA . TRP B 1 278 ? 21.82726 -78.21058 -24.37232 1.000 25.36415 340 TRP B CA 1
ATOM 6679 C C . TRP B 1 278 ? 20.63691 -78.90157 -23.72832 1.000 27.89048 340 TRP B C 1
ATOM 6680 O O . TRP B 1 278 ? 19.79301 -79.49007 -24.41243 1.000 23.31210 340 TRP B O 1
ATOM 6691 N N . ASN B 1 279 ? 20.56959 -78.76083 -22.40318 1.000 27.36757 341 ASN B N 1
ATOM 6692 C CA . ASN B 1 279 ? 19.71919 -79.50861 -21.49315 1.000 31.30058 341 ASN B CA 1
ATOM 6693 C C . ASN B 1 279 ? 18.72634 -78.62317 -20.76635 1.000 22.52519 341 ASN B C 1
ATOM 6694 O O . ASN B 1 279 ? 17.82627 -79.14277 -20.09292 1.000 28.45708 341 ASN B O 1
ATOM 6699 N N . LYS B 1 280 ? 18.89534 -77.30983 -20.85385 1.000 25.24412 342 LYS B N 1
ATOM 6700 C CA . LYS B 1 280 ? 18.35616 -76.35013 -19.90118 1.000 25.95588 342 LYS B CA 1
ATOM 6701 C C . LYS B 1 280 ? 17.50216 -75.33323 -20.63339 1.000 27.05152 342 LYS B C 1
ATOM 6702 O O . LYS B 1 280 ? 17.41745 -75.37954 -21.87021 1.000 24.53647 342 LYS B O 1
ATOM 6708 N N . PRO B 1 281 ? 16.85275 -74.41651 -19.91522 1.000 26.40099 343 PRO B N 1
ATOM 6709 C CA . PRO B 1 281 ? 16.34355 -73.20516 -20.56074 1.000 21.94913 343 PRO B CA 1
ATOM 6710 C C . PRO B 1 281 ? 17.44264 -72.53918 -21.37671 1.000 23.23878 343 PRO B C 1
ATOM 6711 O O . PRO B 1 281 ? 18.61501 -72.53816 -20.98630 1.000 20.62763 343 PRO B O 1
ATOM 6715 N N . ARG B 1 282 ? 17.06880 -72.02114 -22.54868 1.000 22.32903 344 ARG B N 1
ATOM 6716 C CA . ARG B 1 282 ? 17.99093 -71.19498 -23.30404 1.000 19.50494 344 ARG B CA 1
ATOM 6717 C C . ARG B 1 282 ? 18.27247 -69.94075 -22.49352 1.000 20.92280 344 ARG B C 1
ATOM 6718 O O . ARG B 1 282 ? 17.32398 -69.22159 -22.14821 1.000 20.74241 344 ARG B O 1
ATOM 6726 N N . PRO B 1 283 ? 19.53519 -69.62572 -22.19174 1.000 24.39493 345 PRO B N 1
ATOM 6727 C CA . PRO B 1 283 ? 19.81761 -68.40218 -21.41213 1.000 21.04026 345 PRO B CA 1
ATOM 6728 C C . PRO B 1 283 ? 19.07525 -67.17431 -21.91935 1.000 23.89389 345 PRO B C 1
ATOM 6729 O O . PRO B 1 283 ? 18.45205 -66.44448 -21.13165 1.000 21.24236 345 PRO B O 1
ATOM 6733 N N . GLU B 1 284 ? 19.09064 -66.95671 -23.24086 1.000 22.18702 346 GLU B N 1
ATOM 6734 C CA . GLU B 1 284 ? 18.48317 -65.77598 -23.83805 1.000 19.97237 346 GLU B CA 1
ATOM 6735 C C . GLU B 1 284 ? 16.97544 -65.71591 -23.64644 1.000 20.48291 346 GLU B C 1
ATOM 6736 O O . GLU B 1 284 ? 16.39793 -64.62952 -23.73725 1.000 19.13323 346 GLU B O 1
ATOM 6742 N N . SER B 1 285 ? 16.31178 -66.85183 -23.44161 1.000 22.10345 347 SER B N 1
ATOM 6743 C CA . SER B 1 285 ? 14.87878 -66.89468 -23.17601 1.000 21.61683 347 SER B CA 1
ATOM 6744 C C . SER B 1 285 ? 14.61182 -67.64050 -21.87808 1.000 22.68237 347 SER B C 1
ATOM 6745 O O . SER B 1 285 ? 13.62420 -68.36361 -21.73923 1.000 23.80339 347 SER B O 1
ATOM 6748 N N . SER B 1 286 ? 15.50272 -67.44439 -20.90885 1.000 23.81079 348 SER B N 1
ATOM 6749 C CA . SER B 1 286 ? 15.55845 -68.30580 -19.73567 1.000 26.69983 348 SER B CA 1
ATOM 6750 C C . SER B 1 286 ? 14.24502 -68.30588 -18.95544 1.000 26.39065 348 SER B C 1
ATOM 6751 O O . SER B 1 286 ? 13.79126 -69.36243 -18.49267 1.000 26.18519 348 SER B O 1
ATOM 6754 N N . VAL B 1 287 ? 13.61347 -67.13834 -18.80509 1.000 26.93898 349 VAL B N 1
ATOM 6755 C CA . VAL B 1 287 ? 12.41415 -67.04823 -17.97244 1.000 27.23700 349 VAL B CA 1
ATOM 6756 C C . VAL B 1 287 ? 11.25271 -67.78120 -18.62731 1.000 30.53549 349 VAL B C 1
ATOM 6757 O O . VAL B 1 287 ? 10.52057 -68.52908 -17.96810 1.000 27.50398 349 VAL B O 1
ATOM 6761 N N . PHE B 1 288 ? 11.07178 -67.58529 -19.93493 1.000 24.47553 350 PHE B N 1
ATOM 6762 C CA . PHE B 1 288 ? 9.97357 -68.22796 -20.64982 1.000 27.01558 350 PHE B CA 1
ATOM 6763 C C . PHE B 1 288 ? 10.16447 -69.73712 -20.71437 1.000 25.32434 350 PHE B C 1
ATOM 6764 O O . PHE B 1 288 ? 9.21579 -70.50500 -20.50003 1.000 28.61758 350 PHE B O 1
ATOM 6772 N N . ASP B 1 289 ? 11.38460 -70.17776 -21.02844 1.000 23.64005 351 ASP B N 1
ATOM 6773 C CA . ASP B 1 289 ? 11.66641 -71.60424 -21.12434 1.000 22.45703 351 ASP B CA 1
ATOM 6774 C C . ASP B 1 289 ? 11.41150 -72.30297 -19.79641 1.000 25.31546 351 ASP B C 1
ATOM 6775 O O . ASP B 1 289 ? 10.86001 -73.41172 -19.76310 1.000 22.20852 351 ASP B O 1
ATOM 6780 N N . GLU B 1 290 ? 11.78934 -71.66255 -18.68965 1.000 26.53976 352 GLU B N 1
ATOM 6781 C CA . GLU B 1 290 ? 11.48181 -72.23046 -17.38455 1.000 28.51029 352 GLU B CA 1
ATOM 6782 C C . GLU B 1 290 ? 9.97642 -72.36943 -17.19526 1.000 27.43804 352 GLU B C 1
ATOM 6783 O O . GLU B 1 290 ? 9.48189 -73.43726 -16.81829 1.000 34.89160 352 GLU B O 1
ATOM 6789 N N . GLU B 1 291 ? 9.22485 -71.31172 -17.50115 1.000 31.08244 353 GLU B N 1
ATOM 6790 C CA . GLU B 1 291 ? 7.78067 -71.35180 -17.30447 1.000 31.66739 353 GLU B CA 1
ATOM 6791 C C . GLU B 1 291 ? 7.12105 -72.35168 -18.23949 1.000 32.22647 353 GLU B C 1
ATOM 6792 O O . GLU B 1 291 ? 6.17035 -73.03923 -17.84847 1.000 29.87012 353 GLU B O 1
ATOM 6798 N N . SER B 1 292 ? 7.60590 -72.44485 -19.48142 1.000 28.86871 354 SER B N 1
ATOM 6799 C CA . SER B 1 292 ? 7.02103 -73.38245 -20.43453 1.000 28.53609 354 SER B CA 1
ATOM 6800 C C . SER B 1 292 ? 7.21720 -74.83560 -20.01224 1.000 28.62132 354 SER B C 1
ATOM 6801 O O . SER B 1 292 ? 6.42514 -75.70050 -20.40686 1.000 27.43140 354 SER B O 1
ATOM 6804 N N . ALA B 1 293 ? 8.24292 -75.12403 -19.21402 1.000 29.00273 355 ALA B N 1
ATOM 6805 C CA . ALA B 1 293 ? 8.52370 -76.47348 -18.74772 1.000 30.12810 355 ALA B CA 1
ATOM 6806 C C . ALA B 1 293 ? 7.96264 -76.74014 -17.35856 1.000 34.26696 355 ALA B C 1
ATOM 6807 O O . ALA B 1 293 ? 8.21659 -77.80586 -16.79619 1.000 34.89682 355 ALA B O 1
ATOM 6809 N N . SER B 1 294 ? 7.20568 -75.79526 -16.80208 1.000 33.48585 356 SER B N 1
ATOM 6810 C CA . SER B 1 294 ? 6.78872 -75.87633 -15.40649 1.000 38.93513 356 SER B CA 1
ATOM 6811 C C . SER B 1 294 ? 5.72837 -76.94625 -15.18344 1.000 39.05899 356 SER B C 1
ATOM 6812 O O . SER B 1 294 ? 5.61012 -77.46950 -14.06878 1.000 40.93771 356 SER B O 1
ATOM 6815 N N . GLY B 1 295 ? 4.94144 -77.27064 -16.21225 1.000 37.31683 357 GLY B N 1
ATOM 6816 C CA . GLY B 1 295 ? 3.91379 -78.29016 -16.08569 1.000 37.95703 357 GLY B CA 1
ATOM 6817 C C . GLY B 1 295 ? 4.41933 -79.71476 -16.10280 1.000 36.66259 357 GLY B C 1
ATOM 6818 O O . GLY B 1 295 ? 3.66205 -80.63688 -15.78637 1.000 39.66213 357 GLY B O 1
ATOM 6819 N N . PHE B 1 296 ? 5.68126 -79.91437 -16.46039 1.000 37.57501 358 PHE B N 1
ATOM 6820 C CA . PHE B 1 296 ? 6.25024 -81.25217 -16.50294 1.000 39.88085 358 PHE B CA 1
ATOM 6821 C C . PHE B 1 296 ? 6.49713 -81.77646 -15.09715 1.000 40.35320 358 PHE B C 1
ATOM 6822 O O . PHE B 1 296 ? 6.95693 -81.04758 -14.21459 1.000 41.12344 358 PHE B O 1
ATOM 6830 N N . SER B 1 297 ? 6.20208 -83.06160 -14.90089 1.000 43.44286 359 SER B N 1
ATOM 6831 C CA . SER B 1 297 ? 6.33773 -83.66367 -13.57943 1.000 47.35145 359 SER B CA 1
ATOM 6832 C C . SER B 1 297 ? 7.80360 -83.79359 -13.18241 1.000 45.80837 359 SER B C 1
ATOM 6833 O O . SER B 1 297 ? 8.23908 -83.23212 -12.17086 1.000 52.30986 359 SER B O 1
ATOM 6836 N N . THR B 1 298 ? 8.58411 -84.51899 -13.97298 1.000 44.10536 360 THR B N 1
ATOM 6837 C CA . THR B 1 298 ? 9.94737 -84.86739 -13.60318 1.000 44.63861 360 THR B CA 1
ATOM 6838 C C . THR B 1 298 ? 10.96386 -83.94707 -14.27748 1.000 43.57229 360 THR B C 1
ATOM 6839 O O . THR B 1 298 ? 10.69105 -83.31622 -15.30192 1.000 41.64754 360 THR B O 1
ATOM 6843 N N . MET B 1 299 ? 12.15291 -83.87780 -13.67391 1.000 43.33831 361 MET B N 1
ATOM 6844 C CA . MET B 1 299 ? 13.25585 -83.13184 -14.26333 1.000 39.67298 361 MET B CA 1
ATOM 6845 C C . MET B 1 299 ? 13.78043 -83.79609 -15.53093 1.000 41.80341 361 MET B C 1
ATOM 6846 O O . MET B 1 299 ? 14.34232 -83.11096 -16.39523 1.000 38.27703 361 MET B O 1
ATOM 6851 N N . LEU B 1 300 ? 13.61361 -85.11441 -15.65574 1.000 40.84016 362 LEU B N 1
ATOM 6852 C CA . LEU B 1 300 ? 13.99629 -85.80432 -16.88260 1.000 43.47175 362 LEU B CA 1
ATOM 6853 C C . LEU B 1 300 ? 13.09106 -85.41283 -18.04271 1.000 41.28108 362 LEU B C 1
ATOM 6854 O O . LEU B 1 300 ? 13.54930 -85.33682 -19.19067 1.000 40.94139 362 LEU B O 1
ATOM 6859 N N . GLU B 1 301 ? 11.80862 -85.17312 -17.76736 1.000 37.99406 363 GLU B N 1
ATOM 6860 C CA . GLU B 1 301 ? 10.92718 -84.63635 -18.79344 1.000 40.26391 363 GLU B CA 1
ATOM 6861 C C . GLU B 1 301 ? 11.33348 -83.21968 -19.16315 1.000 37.30238 363 GLU B C 1
ATOM 6862 O O . GLU B 1 301 ? 11.39455 -82.87485 -20.34984 1.000 34.68529 363 GLU B O 1
ATOM 6868 N N . LYS B 1 302 ? 11.62508 -82.38850 -18.15461 1.000 33.52692 364 LYS B N 1
ATOM 6869 C CA . LYS B 1 302 ? 12.02009 -81.00759 -18.41529 1.000 34.89525 364 LYS B CA 1
ATOM 6870 C C . LYS B 1 302 ? 13.28851 -80.94504 -19.25226 1.000 31.04929 364 LYS B C 1
ATOM 6871 O O . LYS B 1 302 ? 13.37013 -80.16328 -20.20298 1.000 30.55407 364 LYS B O 1
ATOM 6877 N N . GLN B 1 303 ? 14.27231 -81.78829 -18.93638 1.000 28.35052 365 GLN B N 1
ATOM 6878 C CA . GLN B 1 303 ? 15.52241 -81.80213 -19.68666 1.000 29.75134 365 GLN B CA 1
ATOM 6879 C C . GLN B 1 303 ? 15.30690 -82.22996 -21.13377 1.000 29.60250 365 GLN B C 1
ATOM 6880 O O . GLN B 1 303 ? 15.92870 -81.67808 -22.04914 1.000 28.04070 365 GLN B O 1
ATOM 6886 N N . ARG B 1 304 ? 14.44867 -83.22843 -21.36542 1.000 28.80193 366 ARG B N 1
ATOM 6887 C CA . ARG B 1 304 ? 14.21851 -83.65617 -22.73763 1.000 32.65282 366 ARG B CA 1
ATOM 6888 C C . ARG B 1 304 ? 13.46083 -82.57785 -23.50494 1.000 32.92871 366 ARG B C 1
ATOM 6889 O O . ARG B 1 304 ? 13.75344 -82.33137 -24.68029 1.000 29.71468 366 ARG B O 1
ATOM 6897 N N . PHE B 1 305 ? 12.51894 -81.90390 -22.84528 1.000 27.41405 367 PHE B N 1
ATOM 6898 C CA . PHE B 1 305 ? 11.79494 -80.80232 -23.47859 1.000 27.29953 367 PHE B CA 1
ATOM 6899 C C . PHE B 1 305 ? 12.72663 -79.63269 -23.78855 1.000 25.60402 367 PHE B C 1
ATOM 6900 O O . PHE B 1 305 ? 12.72453 -79.10287 -24.90800 1.000 23.32412 367 PHE B O 1
ATOM 6908 N N . HIS B 1 306 ? 13.52767 -79.21347 -22.80541 1.000 20.66001 368 HIS B N 1
ATOM 6909 C CA . HIS B 1 306 ? 14.49670 -78.14628 -23.04482 1.000 23.17103 368 HIS B CA 1
ATOM 6910 C C . HIS B 1 306 ? 15.41696 -78.48600 -24.21194 1.000 22.94959 368 HIS B C 1
ATOM 6911 O O . HIS B 1 306 ? 15.75919 -77.61026 -25.01331 1.000 22.48721 368 HIS B O 1
ATOM 6918 N N . ARG B 1 307 ? 15.85619 -79.74629 -24.31012 1.000 25.41931 369 ARG B N 1
ATOM 6919 C CA . ARG B 1 307 ? 16.70519 -80.12008 -25.43458 1.000 25.04237 369 ARG B CA 1
ATOM 6920 C C . ARG B 1 307 ? 15.94144 -79.99706 -26.74702 1.000 21.57604 369 ARG B C 1
ATOM 6921 O O . ARG B 1 307 ? 16.50111 -79.58217 -27.76530 1.000 22.81363 369 ARG B O 1
ATOM 6929 N N . ASP B 1 308 ? 14.66422 -80.36223 -26.74977 1.000 23.24557 370 ASP B N 1
ATOM 6930 C CA . ASP B 1 308 ? 13.90278 -80.22081 -27.98764 1.000 22.54488 370 ASP B CA 1
ATOM 6931 C C . ASP B 1 308 ? 13.69644 -78.75739 -28.34718 1.000 25.61466 370 ASP B C 1
ATOM 6932 O O . ASP B 1 308 ? 13.66271 -78.41130 -29.53437 1.000 22.26029 370 ASP B O 1
ATOM 6937 N N . ILE B 1 309 ? 13.58503 -77.88783 -27.34011 1.000 22.15452 371 ILE B N 1
ATOM 6938 C CA . ILE B 1 309 ? 13.38269 -76.45874 -27.58155 1.000 22.53238 371 ILE B CA 1
ATOM 6939 C C . ILE B 1 309 ? 14.65271 -75.82221 -28.14174 1.000 24.24012 371 ILE B C 1
ATOM 6940 O O . ILE B 1 309 ? 14.60911 -75.05658 -29.11086 1.000 20.47103 371 ILE B O 1
ATOM 6945 N N . ALA B 1 310 ? 15.80109 -76.11005 -27.52424 1.000 23.93109 372 ALA B N 1
ATOM 6946 C CA . ALA B 1 310 ? 17.06674 -75.65334 -28.08197 1.000 19.84380 372 ALA B CA 1
ATOM 6947 C C . ALA B 1 310 ? 17.38300 -76.32901 -29.41516 1.000 19.56243 372 ALA B C 1
ATOM 6948 O O . ALA B 1 310 ? 18.09180 -75.74831 -30.23832 1.000 19.37745 372 ALA B O 1
ATOM 6950 N N . THR B 1 311 ? 16.85735 -77.53339 -29.65825 1.000 22.12840 373 THR B N 1
ATOM 6951 C CA . THR B 1 311 ? 17.03765 -78.15142 -30.96788 1.000 20.77193 373 THR B CA 1
ATOM 6952 C C . THR B 1 311 ? 16.15578 -77.48496 -32.02439 1.000 20.96281 373 THR B C 1
ATOM 6953 O O . THR B 1 311 ? 16.57286 -77.35943 -33.18321 1.000 17.58374 373 THR B O 1
ATOM 6957 N N . ALA B 1 312 ? 14.94539 -77.05158 -31.65463 1.000 19.95628 374 ALA B N 1
ATOM 6958 C CA . ALA B 1 312 ? 14.16523 -76.19231 -32.54756 1.000 17.92223 374 ALA B CA 1
ATOM 6959 C C . ALA B 1 312 ? 14.93377 -74.92648 -32.90460 1.000 18.65596 374 ALA B C 1
ATOM 6960 O O . ALA B 1 312 ? 14.88579 -74.45570 -34.04858 1.000 17.58644 374 ALA B O 1
ATOM 6962 N N . ALA B 1 313 ? 15.64663 -74.35296 -31.93381 1.000 16.91971 375 ALA B N 1
ATOM 6963 C CA . ALA B 1 313 ? 16.47554 -73.19176 -32.22771 1.000 14.01593 375 ALA B CA 1
ATOM 6964 C C . ALA B 1 313 ? 17.56888 -73.53802 -33.22364 1.000 16.46447 375 ALA B C 1
ATOM 6965 O O . ALA B 1 313 ? 17.82094 -72.77504 -34.16337 1.000 18.25343 375 ALA B O 1
ATOM 6967 N N . GLU B 1 314 ? 18.22570 -74.68815 -33.03945 1.000 17.57783 376 GLU B N 1
ATOM 6968 C CA . GLU B 1 314 ? 19.26968 -75.09142 -33.96699 1.000 13.75321 376 GLU B CA 1
ATOM 6969 C C . GLU B 1 314 ? 18.73287 -75.24438 -35.38765 1.000 19.22385 376 GLU B C 1
ATOM 6970 O O . GLU B 1 314 ? 19.47340 -75.03796 -36.35458 1.000 19.81768 376 GLU B O 1
ATOM 6976 N N . SER B 1 315 ? 17.45489 -75.60524 -35.52966 1.000 16.15598 377 SER B N 1
ATOM 6977 C CA . SER B 1 315 ? 16.86307 -75.78158 -36.84719 1.000 16.85546 377 SER B CA 1
ATOM 6978 C C . SER B 1 315 ? 16.76686 -74.48211 -37.63016 1.000 20.01896 377 SER B C 1
ATOM 6979 O O . SER B 1 315 ? 16.46190 -74.52726 -38.82551 1.000 20.24408 377 SER B O 1
ATOM 6982 N N . GLY B 1 316 ? 17.00139 -73.32949 -36.99183 1.000 18.20821 378 GLY B N 1
ATOM 6983 C CA . GLY B 1 316 ? 16.78561 -72.05237 -37.62867 1.000 18.31357 378 GLY B CA 1
ATOM 6984 C C . GLY B 1 316 ? 15.34216 -71.60665 -37.68135 1.000 13.48381 378 GLY B C 1
ATOM 6985 O O . GLY B 1 316 ? 15.07245 -70.49966 -38.15453 1.000 16.01872 378 GLY B O 1
ATOM 6986 N N . CYS B 1 317 ? 14.39304 -72.43588 -37.23915 1.000 14.58639 379 CYS B N 1
ATOM 6987 C CA . CYS B 1 317 ? 12.97638 -72.11980 -37.34715 1.000 15.46476 379 CYS B CA 1
ATOM 6988 C C . CYS B 1 317 ? 12.29622 -72.34420 -35.99321 1.000 16.37869 379 CYS B C 1
ATOM 6989 O O . CYS B 1 317 ? 11.43795 -73.20701 -35.83310 1.000 17.18638 379 CYS B O 1
ATOM 6992 N N . ALA B 1 318 ? 12.71371 -71.57236 -35.00193 1.000 12.09411 380 ALA B N 1
ATOM 6993 C CA . ALA B 1 318 ? 12.08602 -71.58609 -33.68106 1.000 16.28529 380 ALA B CA 1
ATOM 6994 C C . ALA B 1 318 ? 11.00732 -70.50879 -33.68148 1.000 16.85307 380 ALA B C 1
ATOM 6995 O O . ALA B 1 318 ? 11.32780 -69.31990 -33.72558 1.000 19.69280 380 ALA B O 1
ATOM 6997 N N . PHE B 1 319 ? 9.73283 -70.89621 -33.61679 1.000 15.51237 381 PHE B N 1
ATOM 6998 C CA . PHE B 1 319 ? 9.22420 -72.25087 -33.41980 1.000 18.25281 381 PHE B CA 1
ATOM 6999 C C . PHE B 1 319 ? 8.09800 -72.52144 -34.39591 1.000 18.51109 381 PHE B C 1
ATOM 7000 O O . PHE B 1 319 ? 7.53536 -71.58936 -34.94542 1.000 17.73201 381 PHE B O 1
ATOM 7008 N N . SER B 1 320 ? 7.71477 -73.79022 -34.54586 1.000 18.33623 382 SER B N 1
ATOM 7009 C CA . SER B 1 320 ? 6.74824 -74.14911 -35.56972 1.000 17.64083 382 SER B CA 1
ATOM 7010 C C . SER B 1 320 ? 5.98539 -75.39741 -35.15556 1.000 19.47299 382 SER B C 1
ATOM 7011 O O . SER B 1 320 ? 6.51343 -76.24454 -34.43438 1.000 20.03218 382 SER B O 1
ATOM 7014 N N . THR B 1 321 ? 4.74346 -75.51414 -35.64979 1.000 19.80361 383 THR B N 1
ATOM 7015 C CA . THR B 1 321 ? 4.01271 -76.78268 -35.59791 1.000 18.66337 383 THR B CA 1
ATOM 7016 C C . THR B 1 321 ? 4.80950 -77.92774 -36.21713 1.000 20.45918 383 THR B C 1
ATOM 7017 O O . THR B 1 321 ? 4.57768 -79.09823 -35.89481 1.000 20.80221 383 THR B O 1
ATOM 7021 N N . ARG B 1 322 ? 5.72542 -77.60606 -37.12367 1.000 18.22138 384 ARG B N 1
ATOM 7022 C CA . ARG B 1 322 ? 6.57032 -78.60474 -37.74855 1.000 16.26966 384 ARG B CA 1
ATOM 7023 C C . ARG B 1 322 ? 7.32420 -79.44493 -36.72535 1.000 18.46503 384 ARG B C 1
ATOM 7024 O O . ARG B 1 322 ? 7.59894 -80.62649 -36.97042 1.000 21.74370 384 ARG B O 1
ATOM 7032 N N . TRP B 1 323 ? 7.65285 -78.87391 -35.56791 1.000 21.27110 385 TRP B N 1
ATOM 7033 C CA . TRP B 1 323 ? 8.42498 -79.58099 -34.55872 1.000 22.15622 385 TRP B CA 1
ATOM 7034 C C . TRP B 1 323 ? 7.57403 -80.11985 -33.42448 1.000 23.83325 385 TRP B C 1
ATOM 7035 O O . TRP B 1 323 ? 8.12155 -80.72754 -32.49463 1.000 20.94066 385 TRP B O 1
ATOM 7046 N N . MET B 1 324 ? 6.26197 -79.92908 -33.48056 1.000 22.33369 386 MET B N 1
ATOM 7047 C CA . MET B 1 324 ? 5.37673 -80.30871 -32.38841 1.000 24.23903 386 MET B CA 1
ATOM 7048 C C . MET B 1 324 ? 4.77357 -81.68091 -32.63651 1.000 23.21263 386 MET B C 1
ATOM 7049 O O . MET B 1 324 ? 4.19781 -81.93117 -33.70017 1.000 23.95449 386 MET B O 1
ATOM 7054 N N . ARG B 1 325 ? 4.89851 -82.55949 -31.63938 1.000 26.75509 387 ARG B N 1
ATOM 7055 C CA . ARG B 1 325 ? 4.26104 -83.86762 -31.71558 1.000 25.33452 387 ARG B CA 1
ATOM 7056 C C . ARG B 1 325 ? 2.74510 -83.73449 -31.81153 1.000 27.16701 387 ARG B C 1
ATOM 7057 O O . ARG B 1 325 ? 2.09523 -84.49568 -32.53518 1.000 28.34011 387 ARG B O 1
ATOM 7065 N N . ASP B 1 326 ? 2.16196 -82.77548 -31.08844 1.000 28.28371 388 ASP B N 1
ATOM 7066 C CA . ASP B 1 326 ? 0.71759 -82.53545 -31.09338 1.000 29.85067 388 ASP B CA 1
ATOM 7067 C C . ASP B 1 326 ? 0.45132 -81.05414 -31.33363 1.000 32.89106 388 ASP B C 1
ATOM 7068 O O . ASP B 1 326 ? 0.11492 -80.30990 -30.40401 1.000 28.59028 388 ASP B O 1
ATOM 7073 N N . PRO B 1 327 ? 0.58696 -80.59045 -32.57580 1.000 28.76952 389 PRO B N 1
ATOM 7074 C CA . PRO B 1 327 ? 0.33447 -79.18018 -32.85336 1.000 25.89397 389 PRO B CA 1
ATOM 7075 C C . PRO B 1 327 ? -1.09530 -78.81380 -32.52703 1.000 27.69387 389 PRO B C 1
ATOM 7076 O O . PRO B 1 327 ? -2.01593 -79.64335 -32.66341 1.000 29.73091 389 PRO B O 1
ATOM 7080 N N . PRO B 1 328 ? -1.34169 -77.56598 -32.09015 1.000 27.51110 390 PRO B N 1
ATOM 7081 C CA . PRO B 1 328 ? -0.36458 -76.49544 -31.82752 1.000 25.31948 390 PRO B CA 1
ATOM 7082 C C . PRO B 1 328 ? 0.18797 -76.42867 -30.39724 1.000 24.54298 390 PRO B C 1
ATOM 7083 O O . PRO B 1 328 ? 0.63740 -75.35862 -29.98878 1.000 24.65755 390 PRO B O 1
ATOM 7087 N N . ASN B 1 329 ? 0.15734 -77.53295 -29.65096 1.000 29.35262 391 ASN B N 1
ATOM 7088 C CA . ASN B 1 329 ? 0.58460 -77.52579 -28.25067 1.000 23.33362 391 ASN B CA 1
ATOM 7089 C C . ASN B 1 329 ? 2.09547 -77.30148 -28.15522 1.000 22.49334 391 ASN B C 1
ATOM 7090 O O . ASN B 1 329 ? 2.88066 -78.21859 -28.41092 1.000 25.15561 391 ASN B O 1
ATOM 7095 N N . PHE B 1 330 ? 2.50224 -76.09414 -27.74132 1.000 26.80497 392 PHE B N 1
ATOM 7096 C CA . PHE B 1 330 ? 3.92344 -75.73774 -27.70891 1.000 27.02974 392 PHE B CA 1
ATOM 7097 C C . PHE B 1 330 ? 4.72280 -76.67233 -26.81269 1.000 27.87287 392 PHE B C 1
ATOM 7098 O O . PHE B 1 330 ? 5.89789 -76.93785 -27.08028 1.000 24.51156 392 PHE B O 1
ATOM 7106 N N . THR B 1 331 ? 4.10349 -77.20521 -25.75830 1.000 27.11123 393 THR B N 1
ATOM 7107 C CA . THR B 1 331 ? 4.83611 -78.08095 -24.85511 1.000 26.52217 393 THR B CA 1
ATOM 7108 C C . THR B 1 331 ? 5.14206 -79.44732 -25.45715 1.000 27.85097 393 THR B C 1
ATOM 7109 O O . THR B 1 331 ? 5.87775 -80.21911 -24.83540 1.000 29.96891 393 THR B O 1
ATOM 7113 N N . THR B 1 332 ? 4.60312 -79.77343 -26.63534 1.000 27.36503 394 THR B N 1
ATOM 7114 C CA . THR B 1 332 ? 4.89505 -81.04081 -27.29075 1.000 25.99044 394 THR B CA 1
ATOM 7115 C C . THR B 1 332 ? 6.00718 -80.91381 -28.33135 1.000 22.66986 394 THR B C 1
ATOM 7116 O O . THR B 1 332 ? 6.10993 -81.75143 -29.22966 1.000 24.87267 394 THR B O 1
ATOM 7120 N N . MET B 1 333 ? 6.84541 -79.89391 -28.20941 1.000 20.63630 395 MET B N 1
ATOM 7121 C CA . MET B 1 333 ? 8.02548 -79.78038 -29.04761 1.000 20.43963 395 MET B CA 1
ATOM 7122 C C . MET B 1 333 ? 8.84379 -81.06006 -28.97370 1.000 23.38155 395 MET B C 1
ATOM 7123 O O . MET B 1 333 ? 9.10154 -81.58293 -27.88925 1.000 25.11634 395 MET B O 1
ATOM 7128 N N . ALA B 1 334 ? 9.24216 -81.57960 -30.13381 1.000 20.53610 396 ALA B N 1
ATOM 7129 C CA . ALA B 1 334 ? 9.89912 -82.88124 -30.14802 1.000 22.44932 396 ALA B CA 1
ATOM 7130 C C . ALA B 1 334 ? 10.97979 -82.91957 -31.21318 1.000 21.48864 396 ALA B C 1
ATOM 7131 O O . ALA B 1 334 ? 11.12048 -83.91526 -31.92947 1.000 20.31073 396 ALA B O 1
ATOM 7133 N N . THR B 1 335 ? 11.77964 -81.84927 -31.30283 1.000 20.63940 397 THR B N 1
ATOM 7134 C CA . THR B 1 335 ? 12.61674 -81.62959 -32.48332 1.000 18.96295 397 THR B CA 1
ATOM 7135 C C . THR B 1 335 ? 13.64653 -82.73854 -32.67300 1.000 23.32072 397 THR B C 1
ATOM 7136 O O . THR B 1 335 ? 13.98547 -83.07251 -33.81409 1.000 20.05041 397 THR B O 1
ATOM 7140 N N . THR B 1 336 ? 14.14599 -83.33347 -31.58177 1.000 18.37616 398 THR B N 1
ATOM 7141 C CA . THR B 1 336 ? 15.15120 -84.39134 -31.71435 1.000 20.60272 398 THR B CA 1
ATOM 7142 C C . THR B 1 336 ? 14.59916 -85.67767 -32.32491 1.000 23.48310 398 THR B C 1
ATOM 7143 O O . THR B 1 336 ? 15.38742 -86.58033 -32.64340 1.000 23.32257 398 THR B O 1
ATOM 7147 N N . SER B 1 337 ? 13.28042 -85.79915 -32.47734 1.000 22.33078 399 SER B N 1
ATOM 7148 C CA . SER B 1 337 ? 12.68205 -86.95285 -33.13205 1.000 21.54000 399 SER B CA 1
ATOM 7149 C C . SER B 1 337 ? 12.46354 -86.75056 -34.62462 1.000 22.64932 399 SER B C 1
ATOM 7150 O O . SER B 1 337 ? 11.91694 -87.64103 -35.28172 1.000 21.36503 399 SER B O 1
ATOM 7153 N N . VAL B 1 338 ? 12.86651 -85.62165 -35.19387 1.000 21.08557 400 VAL B N 1
ATOM 7154 C CA . VAL B 1 338 ? 12.51443 -85.29903 -36.57405 1.000 19.56792 400 VAL B CA 1
ATOM 7155 C C . VAL B 1 338 ? 13.73835 -85.42103 -37.46431 1.000 22.30794 400 VAL B C 1
ATOM 7156 O O . VAL B 1 338 ? 14.77877 -84.82018 -37.18525 1.000 21.42732 400 VAL B O 1
ATOM 7160 N N . VAL B 1 339 ? 13.60123 -86.16469 -38.55408 1.000 20.72102 401 VAL B N 1
ATOM 7161 C CA . VAL B 1 339 ? 14.63265 -86.18765 -39.58529 1.000 22.12721 401 VAL B CA 1
ATOM 7162 C C . VAL B 1 339 ? 14.17034 -85.20601 -40.65336 1.000 21.39883 401 VAL B C 1
ATOM 7163 O O . VAL B 1 339 ? 13.24744 -85.51864 -41.41714 1.000 19.16111 401 VAL B O 1
ATOM 7167 N N . PRO B 1 340 ? 14.74969 -84.00795 -40.73571 1.000 18.97377 402 PRO B N 1
ATOM 7168 C CA . PRO B 1 340 ? 14.10435 -82.94025 -41.50092 1.000 21.33366 402 PRO B CA 1
ATOM 7169 C C . PRO B 1 340 ? 14.53873 -82.90680 -42.95997 1.000 19.87831 402 PRO B C 1
ATOM 7170 O O . PRO B 1 340 ? 15.66891 -83.24957 -43.33282 1.000 16.29595 402 PRO B O 1
ATOM 7174 N N . VAL B 1 341 ? 13.58036 -82.50190 -43.79460 1.000 15.19734 403 VAL B N 1
ATOM 7175 C CA . VAL B 1 341 ? 13.81996 -82.43020 -45.22972 1.000 16.55625 403 VAL B CA 1
ATOM 7176 C C . VAL B 1 341 ? 14.93743 -81.43792 -45.52922 1.000 16.94511 403 VAL B C 1
ATOM 7177 O O . VAL B 1 341 ? 15.92312 -81.77506 -46.19890 1.000 16.32035 403 VAL B O 1
ATOM 7181 N N . ASP B 1 342 ? 14.83011 -80.21892 -44.98300 1.000 18.67216 404 ASP B N 1
ATOM 7182 C CA . ASP B 1 342 ? 15.71981 -79.12803 -45.38862 1.000 19.97696 404 ASP B CA 1
ATOM 7183 C C . ASP B 1 342 ? 17.13869 -79.30438 -44.85627 1.000 19.17243 404 ASP B C 1
ATOM 7184 O O . ASP B 1 342 ? 18.11492 -79.02716 -45.56738 1.000 20.23633 404 ASP B O 1
ATOM 7189 N N . LEU B 1 343 ? 17.27421 -79.70150 -43.59961 1.000 15.99212 405 LEU B N 1
ATOM 7190 C CA . LEU B 1 343 ? 18.59709 -80.03040 -43.07495 1.000 15.69503 405 LEU B CA 1
ATOM 7191 C C . LEU B 1 343 ? 19.32072 -80.99318 -44.00293 1.000 15.85925 405 LEU B C 1
ATOM 7192 O O . LEU B 1 343 ? 20.46365 -80.74475 -44.40713 1.000 16.61419 405 LEU B O 1
ATOM 7197 N N . ASN B 1 344 ? 18.63870 -82.06983 -44.41048 1.000 16.90502 406 ASN B N 1
ATOM 7198 C CA . ASN B 1 344 ? 19.28002 -83.07485 -45.25094 1.000 18.19477 406 ASN B CA 1
ATOM 7199 C C . ASN B 1 344 ? 19.43931 -82.62252 -46.68641 1.000 18.34541 406 ASN B C 1
ATOM 7200 O O . ASN B 1 344 ? 20.30297 -83.16022 -47.39844 1.000 18.68238 406 ASN B O 1
ATOM 7205 N N . VAL B 1 345 ? 18.66095 -81.62247 -47.11253 1.000 19.02005 407 VAL B N 1
ATOM 7206 C CA . VAL B 1 345 ? 18.94290 -80.92039 -48.36298 1.000 17.74047 407 VAL B CA 1
ATOM 7207 C C . VAL B 1 345 ? 20.27291 -80.18051 -48.27571 1.000 19.22306 407 VAL B C 1
ATOM 7208 O O . VAL B 1 345 ? 21.10814 -80.24040 -49.18840 1.000 18.41363 407 VAL B O 1
ATOM 7212 N N . PHE B 1 346 ? 20.47453 -79.45040 -47.18679 1.000 17.03647 408 PHE B N 1
ATOM 7213 C CA . PHE B 1 346 ? 21.70718 -78.69300 -47.00932 1.000 15.30680 408 PHE B CA 1
ATOM 7214 C C . PHE B 1 346 ? 22.92563 -79.60656 -46.96353 1.000 19.67702 408 PHE B C 1
ATOM 7215 O O . PHE B 1 346 ? 24.01607 -79.20997 -47.39261 1.000 19.43288 408 PHE B O 1
ATOM 7223 N N . LEU B 1 347 ? 22.75107 -80.82436 -46.45268 1.000 18.91398 409 LEU B N 1
ATOM 7224 C CA . LEU B 1 347 ? 23.84453 -81.78359 -46.35866 1.000 20.16802 409 LEU B CA 1
ATOM 7225 C C . LEU B 1 347 ? 24.11722 -82.43417 -47.70238 1.000 20.05150 409 LEU B C 1
ATOM 7226 O O . LEU B 1 347 ? 25.27244 -82.72935 -48.02133 1.000 19.70505 409 LEU B O 1
ATOM 7231 N N . LEU B 1 348 ? 23.06394 -82.67271 -48.49616 1.000 19.11833 410 LEU B N 1
ATOM 7232 C CA . LEU B 1 348 ? 23.27701 -83.05235 -49.88621 1.000 15.58073 410 LEU B CA 1
ATOM 7233 C C . LEU B 1 348 ? 24.06532 -81.96754 -50.60454 1.000 19.93775 410 LEU B C 1
ATOM 7234 O O . LEU B 1 348 ? 25.00552 -82.26843 -51.34621 1.000 19.59581 410 LEU B O 1
ATOM 7239 N N . LYS B 1 349 ? 23.72408 -80.69897 -50.34980 1.000 19.45545 411 LYS B N 1
ATOM 7240 C CA . LYS B 1 349 ? 24.46256 -79.56577 -50.91041 1.000 22.01667 411 LYS B CA 1
ATOM 7241 C C . LYS B 1 349 ? 25.90754 -79.52302 -50.42639 1.000 22.58401 411 LYS B C 1
ATOM 7242 O O . LYS B 1 349 ? 26.81991 -79.20859 -51.20339 1.000 20.22351 411 LYS B O 1
ATOM 7248 N N . MET B 1 350 ? 26.13719 -79.77257 -49.13472 1.000 19.97246 412 MET B N 1
ATOM 7249 C CA . MET B 1 350 ? 27.51411 -79.89224 -48.66054 1.000 19.70676 412 MET B CA 1
ATOM 7250 C C . MET B 1 350 ? 28.28398 -80.92961 -49.46233 1.000 19.71209 412 MET B C 1
ATOM 7251 O O . MET B 1 350 ? 29.43732 -80.70019 -49.83386 1.000 16.21921 412 MET B O 1
ATOM 7256 N N . GLU B 1 351 ? 27.65667 -82.08740 -49.73756 1.000 18.19465 413 GLU B N 1
ATOM 7257 C CA . GLU B 1 351 ? 28.34996 -83.16033 -50.45002 1.000 22.58976 413 GLU B CA 1
ATOM 7258 C C . GLU B 1 351 ? 28.63084 -82.77402 -51.89451 1.000 22.33721 413 GLU B C 1
ATOM 7259 O O . GLU B 1 351 ? 29.68212 -83.13898 -52.44293 1.000 18.98518 413 GLU B O 1
ATOM 7265 N N . LEU B 1 352 ? 27.70655 -82.03078 -52.52052 1.000 18.40696 414 LEU B N 1
ATOM 7266 C CA . LEU B 1 352 ? 27.93748 -81.49925 -53.86338 1.000 23.23362 414 LEU B CA 1
ATOM 7267 C C . LEU B 1 352 ? 29.00097 -80.40314 -53.85120 1.000 22.84694 414 LEU B C 1
ATOM 7268 O O . LEU B 1 352 ? 29.84312 -80.33371 -54.75655 1.000 22.45197 414 LEU B O 1
ATOM 7273 N N . ASP B 1 353 ? 28.94352 -79.52561 -52.84909 1.000 20.11784 415 ASP B N 1
ATOM 7274 C CA . ASP B 1 353 ? 29.90365 -78.42923 -52.71648 1.000 19.58112 415 ASP B CA 1
ATOM 7275 C C . ASP B 1 353 ? 31.31081 -78.95677 -52.48935 1.000 22.61822 415 ASP B C 1
ATOM 7276 O O . ASP B 1 353 ? 32.27461 -78.49752 -53.11897 1.000 21.39381 415 ASP B O 1
ATOM 7281 N N . ILE B 1 354 ? 31.44652 -79.90380 -51.56157 1.000 24.70676 416 ILE B N 1
ATOM 7282 C CA . ILE B 1 354 ? 32.76572 -80.41241 -51.20526 1.000 25.36529 416 ILE B CA 1
ATOM 7283 C C . ILE B 1 354 ? 33.36279 -81.19003 -52.37095 1.000 24.69458 416 ILE B C 1
ATOM 7284 O O . ILE B 1 354 ? 34.53963 -81.01416 -52.70974 1.000 24.73897 416 ILE B O 1
ATOM 7289 N N . ALA B 1 355 ? 32.55789 -82.03094 -53.03226 1.000 23.53035 417 ALA B N 1
ATOM 7290 C CA . ALA B 1 355 ? 33.02445 -82.67162 -54.26007 1.000 23.11093 417 ALA B CA 1
ATOM 7291 C C . ALA B 1 355 ? 33.56489 -81.65343 -55.25325 1.000 25.43245 417 ALA B C 1
ATOM 7292 O O . ALA B 1 355 ? 34.61481 -81.87423 -55.86821 1.000 24.96565 417 ALA B O 1
ATOM 7294 N N . PHE B 1 356 ? 32.85074 -80.53665 -55.43618 1.000 20.14396 418 PHE B N 1
ATOM 7295 C CA . PHE B 1 356 ? 33.29392 -79.50436 -56.36378 1.000 23.94855 418 PHE B CA 1
ATOM 7296 C C . PHE B 1 356 ? 34.58750 -78.84563 -55.89613 1.000 26.22864 418 PHE B C 1
ATOM 7297 O O . PHE B 1 356 ? 35.48212 -78.58184 -56.70722 1.000 26.25572 418 PHE B O 1
ATOM 7305 N N . MET B 1 357 ? 34.69428 -78.53793 -54.60027 1.000 22.87008 419 MET B N 1
ATOM 7306 C CA . MET B 1 357 ? 35.89482 -77.85794 -54.11747 1.000 22.06050 419 MET B CA 1
ATOM 7307 C C . MET B 1 357 ? 37.11806 -78.75672 -54.19890 1.000 29.44491 419 MET B C 1
ATOM 7308 O O . MET B 1 357 ? 38.23524 -78.26365 -54.39214 1.000 28.31431 419 MET B O 1
ATOM 7313 N N . MET B 1 358 ? 36.92429 -80.06786 -54.06807 1.000 21.86312 420 MET B N 1
ATOM 7314 C CA . MET B 1 358 ? 38.04693 -80.98809 -54.15537 1.000 28.93325 420 MET B CA 1
ATOM 7315 C C . MET B 1 358 ? 38.46659 -81.22350 -55.59222 1.000 29.50569 420 MET B C 1
ATOM 7316 O O . MET B 1 358 ? 39.65359 -81.44421 -55.86152 1.000 30.79828 420 MET B O 1
ATOM 7321 N N . LYS B 1 359 ? 37.51430 -81.17056 -56.52046 1.000 27.55953 421 LYS B N 1
ATOM 7322 C CA . LYS B 1 359 ? 37.85355 -81.25128 -57.93287 1.000 30.67569 421 LYS B CA 1
ATOM 7323 C C . LYS B 1 359 ? 38.72678 -80.07164 -58.35020 1.000 34.58896 421 LYS B C 1
ATOM 7324 O O . LYS B 1 359 ? 39.82821 -80.25567 -58.88128 1.000 33.28294 421 LYS B O 1
ATOM 7330 N N . VAL B 1 360 ? 38.25526 -78.84606 -58.10295 1.000 30.77521 422 VAL B N 1
ATOM 7331 C CA . VAL B 1 360 ? 39.00111 -77.65744 -58.50479 1.000 32.32989 422 VAL B CA 1
ATOM 7332 C C . VAL B 1 360 ? 40.33552 -77.51937 -57.77709 1.000 35.36086 422 VAL B C 1
ATOM 7333 O O . VAL B 1 360 ? 41.22247 -76.81218 -58.26566 1.000 33.03699 422 VAL B O 1
ATOM 7337 N N . SER B 1 361 ? 40.51204 -78.15789 -56.62176 1.000 27.49177 423 SER B N 1
ATOM 7338 C CA . SER B 1 361 ? 41.78408 -78.10243 -55.91892 1.000 31.65205 423 SER B CA 1
ATOM 7339 C C . SER B 1 361 ? 42.64206 -79.34372 -56.14393 1.000 33.39349 423 SER B C 1
ATOM 7340 O O . SER B 1 361 ? 43.71447 -79.45692 -55.54058 1.000 33.65545 423 SER B O 1
ATOM 7343 N N . GLY B 1 362 ? 42.19288 -80.27952 -56.97533 1.000 31.48210 424 GLY B N 1
ATOM 7344 C CA . GLY B 1 362 ? 4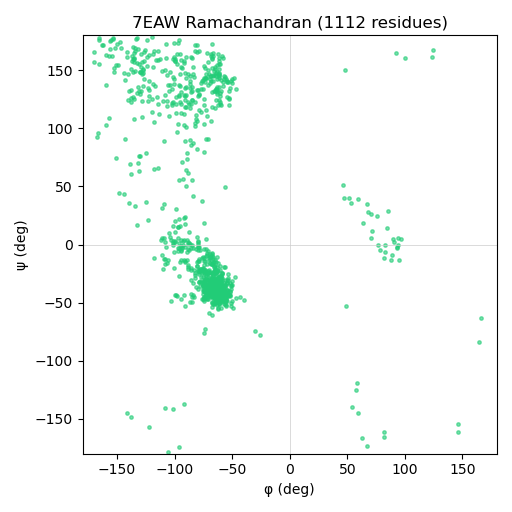3.01704 -81.40013 -57.39349 1.000 33.10256 424 GLY B CA 1
ATOM 7345 C C . GLY B 1 362 ? 42.89299 -82.67691 -56.59015 1.000 37.75766 424 GLY B C 1
ATOM 7346 O O . GLY B 1 362 ? 43.65961 -83.61263 -56.83937 1.000 33.23869 424 GLY B O 1
ATOM 7347 N N . ASP B 1 363 ? 41.96867 -82.75388 -55.63100 1.000 31.51238 425 ASP B N 1
ATOM 7348 C CA . ASP B 1 363 ? 41.76326 -83.98583 -54.87188 1.000 32.86280 425 ASP B CA 1
ATOM 7349 C C . ASP B 1 363 ? 40.65186 -84.79691 -55.53517 1.000 34.47388 425 ASP B C 1
ATOM 7350 O O . ASP B 1 363 ? 39.54148 -84.93832 -55.02335 1.000 29.33572 425 ASP B O 1
ATOM 7355 N N . GLN B 1 364 ? 40.97930 -85.34183 -56.70992 1.000 31.18596 426 GLN B N 1
ATOM 7356 C CA . GLN B 1 364 ? 39.97667 -86.08497 -57.46376 1.000 34.56666 426 GLN B CA 1
ATOM 7357 C C . GLN B 1 364 ? 39.49494 -87.31544 -56.70668 1.000 33.69014 426 GLN B C 1
ATOM 7358 O O . GLN B 1 364 ? 38.32773 -87.70257 -56.83541 1.000 32.41171 426 GLN B O 1
ATOM 7364 N N . ASN B 1 365 ? 40.36463 -87.94080 -55.91227 1.000 32.76944 427 ASN B N 1
ATOM 7365 C CA . ASN B 1 365 ? 39.93074 -89.09021 -55.12842 1.000 34.94313 427 ASN B CA 1
ATOM 7366 C C . ASN B 1 365 ? 38.86423 -88.68427 -54.12011 1.000 35.67979 427 ASN B C 1
ATOM 7367 O O . ASN B 1 365 ? 37.79491 -89.30323 -54.04840 1.000 37.07012 427 ASN B O 1
ATOM 7372 N N . GLY B 1 366 ? 39.13895 -87.64634 -53.32658 1.000 32.89886 428 GLY B N 1
ATOM 7373 C CA . GLY B 1 366 ? 38.15355 -87.19680 -52.35351 1.000 32.75127 428 GLY B CA 1
ATOM 7374 C C . GLY B 1 366 ? 36.87696 -86.71006 -53.01372 1.000 32.55263 428 GLY B C 1
ATOM 7375 O O . GLY B 1 366 ? 35.77412 -86.93325 -52.50410 1.000 27.61599 428 GLY B O 1
ATOM 7376 N N . SER B 1 367 ? 37.01103 -86.03415 -54.15915 1.000 28.93136 429 SER B N 1
ATOM 7377 C CA . SER B 1 367 ? 35.83590 -85.56739 -54.88356 1.000 27.59439 429 SER B CA 1
ATOM 7378 C C . SER B 1 367 ? 34.91420 -86.72691 -55.24152 1.000 32.11061 429 SER B C 1
ATOM 7379 O O . SER B 1 367 ? 33.68914 -86.61849 -55.11271 1.000 29.02039 429 SER B O 1
ATOM 7382 N N . ASP B 1 368 ? 35.48921 -87.84993 -55.68519 1.000 28.73062 430 ASP B N 1
ATOM 7383 C CA . ASP B 1 368 ? 34.67916 -89.01032 -56.04504 1.000 31.75159 430 ASP B CA 1
ATOM 7384 C C . ASP B 1 368 ? 33.95307 -89.56801 -54.83087 1.000 32.13896 430 ASP B C 1
ATOM 7385 O O . ASP B 1 368 ? 32.79181 -89.98340 -54.92779 1.000 32.12223 430 ASP B O 1
ATOM 7390 N N . ARG B 1 369 ? 34.62526 -89.58835 -53.67893 1.000 30.28512 431 ARG B N 1
ATOM 7391 C CA . ARG B 1 369 ? 34.00840 -90.09230 -52.45859 1.000 32.58522 431 ARG B CA 1
ATOM 7392 C C . ARG B 1 369 ? 32.79421 -89.24836 -52.06715 1.000 32.23179 431 ARG B C 1
ATOM 7393 O O . ARG B 1 369 ? 31.78978 -89.77987 -51.57558 1.000 28.79041 431 ARG B O 1
ATOM 7401 N N . PHE B 1 370 ? 32.85031 -87.93928 -52.31662 1.000 27.11655 432 PHE B N 1
ATOM 7402 C CA . PHE B 1 370 ? 31.70884 -87.07950 -52.01642 1.000 25.87720 432 PHE B CA 1
ATOM 7403 C C . PHE B 1 370 ? 30.66129 -87.08977 -53.11555 1.000 27.12401 432 PHE B C 1
ATOM 7404 O O . PHE B 1 370 ? 29.49465 -86.77841 -52.84333 1.000 24.11002 432 PHE B O 1
ATOM 7412 N N . VAL B 1 371 ? 31.03657 -87.44985 -54.34428 1.000 26.44072 433 VAL B N 1
ATOM 7413 C CA . VAL B 1 371 ? 30.01883 -87.73494 -55.34625 1.000 25.20750 433 VAL B CA 1
ATOM 7414 C C . VAL B 1 371 ? 29.23842 -88.98184 -54.95673 1.000 24.63996 433 VAL B C 1
ATOM 7415 O O . VAL B 1 371 ? 28.00860 -89.01681 -55.08072 1.000 28.50575 433 VAL B O 1
ATOM 7419 N N . LYS B 1 372 ? 29.93578 -90.01663 -54.46243 1.000 28.64047 434 LYS B N 1
ATOM 7420 C CA . LYS B 1 372 ? 29.26085 -91.20982 -53.94492 1.000 27.47774 434 LYS B CA 1
ATOM 7421 C C . LYS B 1 372 ? 28.30828 -90.85476 -52.81338 1.000 28.64876 434 LYS B C 1
ATOM 7422 O O . LYS B 1 372 ? 27.21056 -91.41684 -52.71574 1.000 26.46176 434 LYS B O 1
ATOM 7428 N N . ALA B 1 373 ? 28.73943 -89.96296 -51.92003 1.000 23.52098 435 ALA B N 1
ATOM 7429 C CA . ALA B 1 373 ? 27.90506 -89.56554 -50.78881 1.000 24.14168 435 ALA B CA 1
ATOM 7430 C C . ALA B 1 373 ? 26.68484 -88.76670 -51.24576 1.000 24.10564 435 ALA B C 1
ATOM 7431 O O . ALA B 1 373 ? 25.57900 -88.94421 -50.71284 1.000 21.60650 435 ALA B O 1
ATOM 7433 N N . SER B 1 374 ? 26.86038 -87.87405 -52.22102 1.000 24.25826 436 SER B N 1
ATOM 7434 C CA . SER B 1 374 ? 25.71563 -87.11182 -52.71373 1.000 22.54079 436 SER B CA 1
ATOM 7435 C C . SER B 1 374 ? 24.70247 -88.02862 -53.38766 1.000 25.27232 436 SER B C 1
ATOM 7436 O O . SER B 1 374 ? 23.49201 -87.82112 -53.26628 1.000 25.69386 436 SER B O 1
ATOM 7439 N N . LYS B 1 375 ? 25.17673 -89.06410 -54.08475 1.000 24.17822 437 LYS B N 1
ATOM 7440 C CA . LYS B 1 375 ? 24.24899 -89.97274 -54.75249 1.000 24.24133 437 LYS B CA 1
ATOM 7441 C C . LYS B 1 375 ? 23.54255 -90.86819 -53.75188 1.000 26.57285 437 LYS B C 1
ATOM 7442 O O . LYS B 1 375 ? 22.39365 -91.25672 -53.98110 1.000 24.70734 437 LYS B O 1
ATOM 7448 N N . ALA B 1 376 ? 24.21691 -91.22135 -52.65180 1.000 21.63933 438 ALA B N 1
ATOM 7449 C CA . ALA B 1 376 ? 23.54751 -91.96686 -51.59574 1.000 23.53393 438 ALA B CA 1
ATOM 7450 C C . ALA B 1 376 ? 22.44623 -91.13415 -50.95612 1.000 23.67184 438 ALA B C 1
ATOM 7451 O O . ALA B 1 376 ? 21.35148 -91.64449 -50.68736 1.000 25.09210 438 ALA B O 1
ATOM 7453 N N . ARG B 1 377 ? 22.71518 -89.85185 -50.69029 1.000 22.34613 439 ARG B N 1
ATOM 7454 C CA . ARG B 1 377 ? 21.68136 -89.01929 -50.07110 1.000 24.21909 439 ARG B CA 1
ATOM 7455 C C . ARG B 1 377 ? 20.54398 -88.72192 -51.04473 1.000 25.31706 439 ARG B C 1
ATOM 7456 O O . ARG B 1 377 ? 19.39366 -88.57244 -50.62048 1.000 24.79188 439 ARG B O 1
ATOM 7464 N N . GLU B 1 378 ? 20.83224 -88.65040 -52.34488 1.000 22.85576 440 GLU B N 1
ATOM 7465 C CA . GLU B 1 378 ? 19.74892 -88.55177 -53.32134 1.000 24.16940 440 GLU B CA 1
ATOM 7466 C C . GLU B 1 378 ? 18.83918 -89.77801 -53.25053 1.000 24.47185 440 GLU B C 1
ATOM 7467 O O . GLU B 1 378 ? 17.60906 -89.64976 -53.30961 1.000 25.45818 440 GLU B O 1
ATOM 7473 N N . LYS B 1 379 ? 19.42232 -90.97482 -53.09821 1.000 19.36091 441 LYS B N 1
ATOM 7474 C CA . LYS B 1 379 ? 18.59443 -92.17746 -53.00844 1.000 21.85579 441 LYS B CA 1
ATOM 7475 C C . LYS B 1 379 ? 17.76085 -92.18533 -51.73840 1.000 23.68069 441 LYS B C 1
ATOM 7476 O O . LYS B 1 379 ? 16.65994 -92.74877 -51.73014 1.000 20.94954 441 LYS B O 1
ATOM 7482 N N . ALA B 1 380 ? 18.27987 -91.59627 -50.65168 1.000 22.87533 442 ALA B N 1
ATOM 7483 C CA . ALA B 1 380 ? 17.51793 -91.51792 -49.41279 1.000 22.68089 442 ALA B CA 1
ATOM 7484 C C . ALA B 1 380 ? 16.37050 -90.52322 -49.53257 1.000 23.39954 442 ALA B C 1
ATOM 7485 O O . ALA B 1 380 ? 15.30959 -90.72464 -48.92807 1.000 22.89322 442 ALA B O 1
ATOM 7487 N N . PHE B 1 381 ? 16.55236 -89.45845 -50.31603 1.000 21.40638 443 PHE B N 1
ATOM 7488 C CA . PHE B 1 381 ? 15.45181 -88.52336 -50.52813 1.000 21.65457 443 PHE B CA 1
ATOM 7489 C C . PHE B 1 381 ? 14.30822 -89.19453 -51.27107 1.000 27.41071 443 PHE B C 1
ATOM 7490 O O . PHE B 1 381 ? 13.13669 -88.88040 -51.02052 1.000 24.02843 443 PHE B O 1
ATOM 7498 N N . GLN B 1 382 ? 14.63606 -90.13146 -52.16521 1.000 23.24622 444 GLN B N 1
ATOM 7499 C CA . GLN B 1 382 ? 13.60955 -90.85756 -52.90776 1.000 25.05281 444 GLN B CA 1
ATOM 7500 C C . GLN B 1 382 ? 12.88633 -91.85436 -52.01462 1.000 24.96544 444 GLN B C 1
ATOM 7501 O O . GLN B 1 382 ? 11.65738 -91.96284 -52.06428 1.000 26.88274 444 GLN B O 1
ATOM 7507 N N . THR B 1 383 ? 13.63279 -92.58924 -51.18604 1.000 23.29792 445 THR B N 1
ATOM 7508 C CA . THR B 1 383 ? 13.03356 -93.64224 -50.38013 1.000 25.37380 445 THR B CA 1
ATOM 7509 C C . THR B 1 383 ? 12.41796 -93.09454 -49.10399 1.000 25.21940 445 THR B C 1
ATOM 7510 O O . THR B 1 383 ? 11.31065 -93.48742 -48.72267 1.000 28.03058 445 THR B O 1
ATOM 7514 N N . VAL B 1 384 ? 13.13373 -92.21491 -48.41161 1.000 23.28049 446 VAL B N 1
ATOM 7515 C CA . VAL B 1 384 ? 12.73625 -91.86504 -47.05301 1.000 22.66721 446 VAL B CA 1
ATOM 7516 C C . VAL B 1 384 ? 11.80833 -90.65737 -47.02547 1.000 22.18026 446 VAL B C 1
ATOM 7517 O O . VAL B 1 384 ? 10.83526 -90.63747 -46.27072 1.000 21.92473 446 VAL B O 1
ATOM 7521 N N . PHE B 1 385 ? 12.11015 -89.62985 -47.80942 1.000 20.05918 447 PHE B N 1
ATOM 7522 C CA . PHE B 1 385 ? 11.41706 -88.34854 -47.71996 1.000 20.31482 447 PHE B CA 1
ATOM 7523 C C . PHE B 1 385 ? 10.26478 -88.23020 -48.71009 1.000 20.58740 447 PHE B C 1
ATOM 7524 O O . PHE B 1 385 ? 9.18377 -87.75611 -48.35011 1.000 20.88376 447 PHE B O 1
ATOM 7532 N N . TRP B 1 386 ? 10.50388 -88.59539 -49.96963 1.000 21.16564 448 TRP B N 1
ATOM 7533 C CA . TRP B 1 386 ? 9.53003 -88.35802 -51.02396 1.000 18.16232 448 TRP B CA 1
ATOM 7534 C C . TRP B 1 386 ? 8.19756 -89.02854 -50.71382 1.000 21.84152 448 TRP B C 1
ATOM 7535 O O . TRP B 1 386 ? 8.14567 -90.15491 -50.21506 1.000 23.23614 448 TRP B O 1
ATOM 7546 N N . ASN B 1 387 ? 7.11418 -88.32422 -51.02207 1.000 20.19952 449 ASN B N 1
ATOM 7547 C CA . ASN B 1 387 ? 5.77081 -88.88770 -50.97112 1.000 24.97435 449 ASN B CA 1
ATOM 7548 C C . ASN B 1 387 ? 5.09662 -88.61463 -52.31112 1.000 21.90525 449 ASN B C 1
ATOM 7549 O O . ASN B 1 387 ? 4.75140 -87.46893 -52.61492 1.000 23.57136 449 ASN B O 1
ATOM 7554 N N . GLU B 1 388 ? 4.89907 -89.66820 -53.10493 1.000 26.63315 450 GLU B N 1
ATOM 7555 C CA . GLU B 1 388 ? 4.39733 -89.47826 -54.46315 1.000 26.17503 450 GLU B CA 1
ATOM 7556 C C . GLU B 1 388 ? 3.00189 -88.85862 -54.46121 1.000 24.16454 450 GLU B C 1
ATOM 7557 O O . GLU B 1 388 ? 2.72477 -87.93735 -55.23892 1.000 27.88013 450 GLU B O 1
ATOM 7563 N N . LYS B 1 389 ? 2.11500 -89.34236 -53.58808 1.000 25.46460 451 LYS B N 1
ATOM 7564 C CA . LYS B 1 389 ? 0.76452 -88.79047 -53.51647 1.000 25.29039 451 LYS B CA 1
ATOM 7565 C C . LYS B 1 389 ? 0.78926 -87.30014 -53.21550 1.000 30.06900 451 LYS B C 1
ATOM 7566 O O . LYS B 1 389 ? 0.06034 -86.51808 -53.83886 1.000 31.88100 451 LYS B O 1
ATOM 7572 N N . ALA B 1 390 ? 1.61153 -86.88662 -52.24500 1.000 22.84242 452 ALA B N 1
ATOM 7573 C CA . ALA B 1 390 ? 1.68592 -85.48248 -51.87310 1.000 23.79755 452 ALA B CA 1
ATOM 7574 C C . ALA B 1 390 ? 2.45933 -84.64970 -52.88236 1.000 22.45982 452 ALA B C 1
ATOM 7575 O O . ALA B 1 390 ? 2.26818 -83.43008 -52.93039 1.000 22.88689 452 ALA B O 1
ATOM 7577 N N . GLY B 1 391 ? 3.30676 -85.27173 -53.69651 1.000 19.09854 453 GLY B N 1
ATOM 7578 C CA . GLY B 1 391 ? 4.07139 -84.51600 -54.67048 1.000 19.37084 453 GLY B CA 1
ATOM 7579 C C . GLY B 1 391 ? 5.13741 -83.65243 -54.04138 1.000 17.74018 453 GLY B C 1
ATOM 7580 O O . GLY B 1 391 ? 5.54254 -82.63800 -54.62068 1.000 20.23421 453 GLY B O 1
ATOM 7581 N N . GLN B 1 392 ? 5.61318 -84.03546 -52.86576 1.000 22.03982 454 GLN B N 1
ATOM 7582 C CA . GLN B 1 392 ? 6.57253 -83.22467 -52.13141 1.000 18.34406 454 GLN B CA 1
ATOM 7583 C C . GLN B 1 392 ? 7.32342 -84.16452 -51.19503 1.000 17.89089 454 GLN B C 1
ATOM 7584 O O . GLN B 1 392 ? 7.01049 -85.35208 -51.10249 1.000 19.49860 454 GLN B O 1
ATOM 7590 N N . TRP B 1 393 ? 8.31974 -83.63388 -50.50086 1.000 15.84107 455 TRP B N 1
ATOM 7591 C CA . TRP B 1 393 ? 9.10282 -84.41860 -49.55852 1.000 16.70870 455 TRP B CA 1
ATOM 7592 C C . TRP B 1 393 ? 8.63530 -84.11360 -48.13178 1.000 18.35054 455 TRP B C 1
ATOM 7593 O O . TRP B 1 393 ? 8.24501 -82.98421 -47.83052 1.000 20.56721 455 TRP B O 1
ATOM 7604 N N . LEU B 1 394 ? 8.63781 -85.12572 -47.25541 1.000 20.91251 456 LEU B N 1
ATOM 7605 C CA . LEU B 1 394 ? 8.03561 -85.00038 -45.93020 1.000 19.34898 456 LEU B CA 1
ATOM 7606 C C . LEU B 1 394 ? 9.06639 -85.28692 -44.84680 1.000 18.38250 456 LEU B C 1
ATOM 7607 O O . LEU B 1 394 ? 9.89670 -86.18834 -44.99886 1.000 21.16755 456 LEU B O 1
ATOM 7612 N N . ASP B 1 395 ? 9.01932 -84.52264 -43.75268 1.000 20.41879 457 ASP B N 1
ATOM 7613 C CA . ASP B 1 395 ? 9.86220 -84.84163 -42.59766 1.000 19.91796 457 ASP B CA 1
ATOM 7614 C C . ASP B 1 395 ? 9.60539 -86.27152 -42.13707 1.000 21.74024 457 ASP B C 1
ATOM 7615 O O . ASP B 1 395 ? 8.46594 -86.74715 -42.15552 1.000 20.85250 457 ASP B O 1
ATOM 7620 N N . TYR B 1 396 ? 10.65744 -86.96518 -41.70582 1.000 25.05845 458 TYR B N 1
ATOM 7621 C CA . TYR B 1 396 ? 10.50235 -88.31605 -41.17831 1.000 19.43975 458 TYR B CA 1
ATOM 7622 C C . TYR B 1 396 ? 10.67181 -88.29467 -39.65971 1.000 24.45281 458 TYR B C 1
ATOM 7623 O O . TYR B 1 396 ? 11.70821 -87.85673 -39.14960 1.000 24.78050 458 TYR B O 1
ATOM 7632 N N . TRP B 1 397 ? 9.65809 -88.77774 -38.94120 1.000 25.20525 459 TRP B N 1
ATOM 7633 C CA . TRP B 1 397 ? 9.66575 -88.79617 -37.48242 1.000 26.01792 459 TRP B CA 1
ATOM 7634 C C . TRP B 1 397 ? 10.12851 -90.15683 -36.97269 1.000 26.64596 459 TRP B C 1
ATOM 7635 O O . TRP B 1 397 ? 9.60691 -91.20082 -37.39170 1.000 27.77692 459 TRP B O 1
ATOM 7646 N N . LEU B 1 398 ? 11.10753 -90.13381 -36.07161 1.000 24.93180 460 LEU B N 1
ATOM 7647 C CA . LEU B 1 398 ? 11.62413 -91.35688 -35.47407 1.000 28.86049 460 LEU B CA 1
ATOM 7648 C C . LEU B 1 398 ? 10.61795 -91.93576 -34.48963 1.000 34.28127 460 LEU B C 1
ATOM 7649 O O . LEU B 1 398 ? 9.93841 -91.19688 -33.76986 1.000 30.98696 460 LEU B O 1
ATOM 7654 N N . SER B 1 399 ? 10.53435 -93.27108 -34.45927 1.000 30.99076 461 SER B N 1
ATOM 7655 C CA . SER B 1 399 ? 9.79012 -93.95061 -33.40132 1.000 37.48813 461 SER B CA 1
ATOM 7656 C C . SER B 1 399 ? 10.64659 -94.14061 -32.15331 1.000 40.83918 461 SER B C 1
ATOM 7657 O O . SER B 1 399 ? 10.17121 -93.93071 -31.03102 1.000 42.83660 461 SER B O 1
ATOM 7660 N N . SER B 1 400 ? 11.90396 -94.54654 -32.32945 1.000 41.96071 462 SER B N 1
ATOM 7661 C CA . SER B 1 400 ? 12.85066 -94.65439 -31.22754 1.000 46.20297 462 SER B CA 1
ATOM 7662 C C . SER B 1 400 ? 13.61648 -93.34595 -31.08199 1.000 44.64803 462 SER B C 1
ATOM 7663 O O . SER B 1 400 ? 13.03101 -92.26127 -31.15065 1.000 45.15654 462 SER B O 1
ATOM 7666 N N . SER B 1 401 ? 14.91642 -93.43304 -30.86078 1.000 49.15164 463 SER B N 1
ATOM 7667 C CA . SER B 1 401 ? 15.79397 -92.29613 -31.07830 1.000 49.22452 463 SER B CA 1
ATOM 7668 C C . SER B 1 401 ? 16.82319 -92.67710 -32.13376 1.000 46.51401 463 SER B C 1
ATOM 7669 O O . SER B 1 401 ? 16.84186 -93.80174 -32.64290 1.000 53.92110 463 SER B O 1
ATOM 7672 N N . GLY B 1 402 ? 17.68767 -91.73054 -32.46706 1.000 44.22146 464 GLY B N 1
ATOM 7673 C CA . GLY B 1 402 ? 18.63986 -91.96063 -33.53090 1.000 41.41222 464 GLY B CA 1
ATOM 7674 C C . GLY B 1 402 ? 19.76561 -92.88333 -33.12332 1.000 39.42867 464 GLY B C 1
ATOM 7675 O O . GLY B 1 402 ? 20.80506 -92.92352 -33.78573 1.000 45.00152 464 GLY B O 1
ATOM 7676 N N . GLU B 1 403 ? 19.55847 -93.64307 -32.04299 1.000 46.75859 465 GLU B N 1
ATOM 7677 C CA . GLU B 1 403 ? 20.62885 -94.45547 -31.47018 1.000 48.39452 465 GLU B CA 1
ATOM 7678 C C . GLU B 1 403 ? 21.11530 -95.51548 -32.45036 1.000 46.34024 465 GLU B C 1
ATOM 7679 O O . GLU B 1 40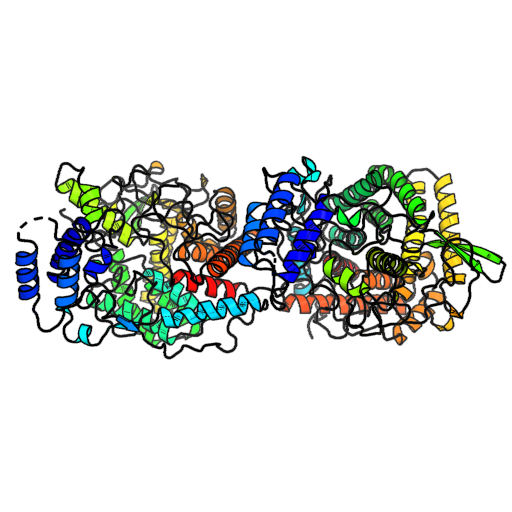3 ? 22.31334 -95.60448 -32.74434 1.000 47.30073 465 GLU B O 1
ATOM 7685 N N . GLU B 1 404 ? 20.20582 -96.33846 -32.95785 1.000 44.02045 466 GLU B N 1
ATOM 7686 C CA . GLU B 1 404 ? 20.55989 -97.30966 -33.97680 1.000 42.69716 466 GLU B CA 1
ATOM 7687 C C . GLU B 1 404 ? 19.53617 -97.25039 -35.09888 1.000 40.00913 466 GLU B C 1
ATOM 7688 O O . GLU B 1 404 ? 18.56747 -96.48630 -35.04711 1.000 39.85526 466 GLU B O 1
ATOM 7694 N N . SER B 1 405 ? 19.77668 -98.06774 -36.12334 1.000 36.48194 467 SER B N 1
ATOM 7695 C CA . SER B 1 405 ? 18.90446 -98.11504 -37.28499 1.000 36.07226 467 SER B CA 1
ATOM 7696 C C . SER B 1 405 ? 17.46560 -98.37168 -36.86131 1.000 38.61810 467 SER B C 1
ATOM 7697 O O . SER B 1 405 ? 17.19940 -99.16455 -35.95067 1.000 33.95410 467 SER B O 1
ATOM 7700 N N . GLU B 1 406 ? 16.53704 -97.67533 -37.51414 1.000 30.96100 468 GLU B N 1
ATOM 7701 C CA . GLU B 1 406 ? 15.12422 -97.96718 -37.36463 1.000 29.72413 468 GLU B CA 1
ATOM 7702 C C . GLU B 1 406 ? 14.50613 -98.08669 -38.75066 1.000 30.27326 468 GLU B C 1
ATOM 7703 O O . GLU B 1 406 ? 14.96289 -97.45344 -39.70694 1.000 27.51333 468 GLU B O 1
ATOM 7709 N N . THR B 1 407 ? 13.49064 -98.94210 -38.85736 1.000 25.43309 469 THR B N 1
ATOM 7710 C CA . THR B 1 407 ? 12.89472 -99.26019 -40.14746 1.000 29.12367 469 THR B CA 1
ATOM 7711 C C . THR B 1 407 ? 11.83472 -98.22426 -40.51755 1.000 30.69306 469 THR B C 1
ATOM 7712 O O . THR B 1 407 ? 11.02495 -97.81715 -39.67939 1.000 27.73625 469 THR B O 1
ATOM 7716 N N . TRP B 1 408 ? 11.86365 -97.78907 -41.77961 1.000 26.54716 470 TRP B N 1
ATOM 7717 C CA . TRP B 1 408 ? 10.91813 -96.79707 -42.29178 1.000 25.44187 470 TRP B CA 1
ATOM 7718 C C . TRP B 1 408 ? 9.48220 -97.29731 -42.18679 1.000 30.15183 470 TRP B C 1
ATOM 7719 O O . TRP B 1 408 ? 9.16531 -98.41130 -42.61221 1.000 30.22483 470 TRP B O 1
ATOM 7730 N N . LYS B 1 409 ? 8.60981 -96.46089 -41.63299 1.000 27.93414 471 LYS B N 1
ATOM 7731 C CA . LYS B 1 409 ? 7.18662 -96.74832 -41.53844 1.000 30.38317 471 LYS B CA 1
ATOM 7732 C C . LYS B 1 409 ? 6.43668 -95.63250 -42.24484 1.000 27.08768 471 LYS B C 1
ATOM 7733 O O . LYS B 1 409 ? 6.74059 -94.45254 -42.03992 1.000 28.62892 471 LYS B O 1
ATOM 7739 N N . ALA B 1 410 ? 5.47491 -96.00150 -43.09201 1.000 27.82610 472 ALA B N 1
ATOM 7740 C CA . ALA B 1 410 ? 4.75282 -94.98153 -43.84332 1.000 25.65790 472 ALA B CA 1
ATOM 7741 C C . ALA B 1 410 ? 4.02036 -94.02324 -42.91987 1.000 25.78808 472 ALA B C 1
ATOM 7742 O O . ALA B 1 410 ? 3.88463 -92.83628 -43.23308 1.000 29.68970 472 ALA B O 1
ATOM 7744 N N . GLU B 1 411 ? 3.54750 -94.51146 -41.77735 1.000 25.27280 473 GLU B N 1
ATOM 7745 C CA . GLU B 1 411 ? 2.81817 -93.65573 -40.85579 1.000 26.03376 473 GLU B CA 1
ATOM 7746 C C . GLU B 1 411 ? 3.71406 -92.63501 -40.15966 1.000 29.53509 473 GLU B C 1
ATOM 7747 O O . GLU B 1 411 ? 3.19522 -91.76372 -39.45265 1.000 28.72464 473 GLU B O 1
ATOM 7753 N N . ASN B 1 412 ? 5.03236 -92.69565 -40.35573 1.000 25.74059 474 ASN B N 1
ATOM 7754 C CA . ASN B 1 412 ? 5.93773 -91.78241 -39.66785 1.000 26.43153 474 ASN B CA 1
ATOM 7755 C C . ASN B 1 412 ? 6.33834 -90.57324 -40.49919 1.000 26.52239 474 ASN B C 1
ATOM 7756 O O . ASN B 1 412 ? 7.02187 -89.68478 -39.97284 1.000 23.18509 474 ASN B O 1
ATOM 7761 N N . GLN B 1 413 ? 5.94112 -90.49890 -41.76908 1.000 25.69677 475 GLN B N 1
ATOM 7762 C CA . GLN B 1 413 ? 6.09828 -89.24868 -42.49193 1.000 23.38496 475 GLN B CA 1
ATOM 7763 C C . GLN B 1 413 ? 5.11368 -88.22931 -41.94922 1.000 26.72868 475 GLN B C 1
ATOM 7764 O O . GLN B 1 413 ? 3.94607 -88.54606 -41.70273 1.000 24.77416 475 GLN B O 1
ATOM 7770 N N . ASN B 1 414 ? 5.58443 -86.99980 -41.76636 1.000 20.24888 476 ASN B N 1
ATOM 7771 C CA . ASN B 1 414 ? 4.70134 -85.89839 -41.39034 1.000 20.89179 476 ASN B CA 1
ATOM 7772 C C . ASN B 1 414 ? 4.04049 -85.36131 -42.66056 1.000 23.97299 476 ASN B C 1
ATOM 7773 O O . ASN B 1 414 ? 4.67817 -84.65935 -43.45193 1.000 22.25383 476 ASN B O 1
ATOM 7778 N N . THR B 1 415 ? 2.76136 -85.69393 -42.86284 1.000 24.69851 477 THR B N 1
ATOM 7779 C CA . THR B 1 415 ? 2.04260 -85.27627 -44.06088 1.000 22.50734 477 THR B CA 1
ATOM 7780 C C . THR B 1 415 ? 1.55769 -83.83010 -44.00402 1.000 21.96813 477 THR B C 1
ATOM 7781 O O . THR B 1 415 ? 0.99416 -83.34558 -44.99438 1.000 19.94383 477 THR B O 1
ATOM 7785 N N . ASN B 1 416 ? 1.78647 -83.12223 -42.90109 1.000 22.58495 478 ASN B N 1
ATOM 7786 C CA . ASN B 1 416 ? 1.46274 -81.70094 -42.84899 1.000 20.84270 478 ASN B CA 1
ATOM 7787 C C . ASN B 1 416 ? 2.34860 -80.93798 -43.82286 1.000 19.58435 478 ASN B C 1
ATOM 7788 O O . ASN B 1 416 ? 3.48123 -81.34078 -44.10579 1.000 19.03398 478 ASN B O 1
ATOM 7793 N N . VAL B 1 417 ? 1.80784 -79.84198 -44.34948 1.000 18.00091 479 VAL B N 1
ATOM 7794 C CA . VAL B 1 417 ? 2.39028 -79.14581 -45.49059 1.000 19.67766 479 VAL B CA 1
ATOM 7795 C C . VAL B 1 417 ? 3.18838 -77.94909 -44.98203 1.000 17.30691 479 VAL B C 1
ATOM 7796 O O . VAL B 1 417 ? 2.66793 -77.10911 -44.23168 1.000 17.38577 479 VAL B O 1
ATOM 7800 N N . PHE B 1 418 ? 4.45369 -77.87388 -45.39475 1.000 15.88476 480 PHE B N 1
ATOM 7801 C CA . PHE B 1 418 ? 5.39179 -76.84035 -44.97803 1.000 15.09295 480 PHE B CA 1
ATOM 7802 C C . PHE B 1 418 ? 6.18990 -76.38684 -46.18311 1.000 16.26771 480 PHE B C 1
ATOM 7803 O O . PHE B 1 418 ? 6.46494 -77.18297 -47.07552 1.000 16.82949 480 PHE B O 1
ATOM 7811 N N . ALA B 1 419 ? 6.62863 -75.12250 -46.17407 1.000 19.67422 481 ALA B N 1
ATOM 7812 C CA . ALA B 1 419 ? 7.46497 -74.65433 -47.28214 1.000 16.63431 481 ALA B CA 1
ATOM 7813 C C . ALA B 1 419 ? 8.74461 -75.46717 -47.37415 1.000 18.15529 481 ALA B C 1
ATOM 7814 O O . ALA B 1 419 ? 9.31642 -75.60590 -48.46675 1.000 15.91770 481 ALA B O 1
ATOM 7816 N N . SER B 1 420 ? 9.20999 -76.00223 -46.23678 1.000 16.48627 482 SER B N 1
ATOM 7817 C CA . SER B 1 420 ? 10.41627 -76.81474 -46.21701 1.000 17.07659 482 SER B CA 1
ATOM 7818 C C . SER B 1 420 ? 10.21484 -78.16399 -46.90070 1.000 16.43272 482 SER B C 1
ATOM 7819 O O . SER B 1 420 ? 11.20122 -78.78099 -47.32764 1.000 17.66391 482 SER B O 1
ATOM 7822 N N . ASN B 1 421 ? 8.96437 -78.63997 -47.02180 1.000 16.31668 483 ASN B N 1
ATOM 7823 C CA . ASN B 1 421 ? 8.66974 -79.82799 -47.80675 1.000 18.98816 483 ASN B CA 1
ATOM 7824 C C . ASN B 1 421 ? 9.12388 -79.68661 -49.25393 1.000 16.54918 483 ASN B C 1
ATOM 7825 O O . ASN B 1 421 ? 9.26248 -80.69795 -49.95599 1.000 18.93575 483 ASN B O 1
ATOM 7830 N N . PHE B 1 422 ? 9.32850 -78.45919 -49.71371 1.000 17.53163 484 PHE B N 1
ATOM 7831 C CA . PHE B 1 422 ? 9.66885 -78.16504 -51.10321 1.000 15.84281 484 PHE B CA 1
ATOM 7832 C C . PHE B 1 422 ? 11.12715 -77.74413 -51.26756 1.000 18.09292 484 PHE B C 1
ATOM 7833 O O . PHE B 1 422 ? 11.60420 -77.59167 -52.40262 1.000 17.00397 484 PHE B O 1
ATOM 7841 N N . ALA B 1 423 ? 11.86413 -77.65736 -50.15928 1.000 19.75395 485 ALA B N 1
ATOM 7842 C CA . ALA B 1 423 ? 13.28435 -77.32644 -50.19817 1.000 16.67729 485 ALA B CA 1
ATOM 7843 C C . ALA B 1 423 ? 14.12891 -78.16928 -51.15419 1.000 15.62879 485 ALA B C 1
ATOM 7844 O O . ALA B 1 423 ? 15.10615 -77.62367 -51.68690 1.000 16.93058 485 ALA B O 1
ATOM 7846 N N . PRO B 1 424 ? 13.87647 -79.46739 -51.38667 1.000 15.56515 486 PRO B N 1
ATOM 7847 C CA . PRO B 1 424 ? 14.79014 -80.21746 -52.27106 1.000 17.84925 486 PRO B CA 1
ATOM 7848 C C . PRO B 1 424 ? 14.70875 -79.79819 -53.72038 1.000 19.29045 486 PRO B C 1
ATOM 7849 O O . PRO B 1 424 ? 15.56067 -80.23300 -54.51254 1.000 18.88681 486 PRO B O 1
ATOM 7853 N N . ILE B 1 425 ? 13.74215 -78.94872 -54.08529 1.000 15.33525 487 ILE B N 1
ATOM 7854 C CA . ILE B 1 425 ? 13.69978 -78.38543 -55.43814 1.000 17.13607 487 ILE B CA 1
ATOM 7855 C C . ILE B 1 425 ? 14.93147 -77.52704 -55.69604 1.000 17.70034 487 ILE B C 1
ATOM 7856 O O . ILE B 1 425 ? 15.33143 -77.33349 -56.84239 1.000 14.66132 487 ILE B O 1
ATOM 7861 N N . TRP B 1 426 ? 15.56873 -77.04612 -54.63410 1.000 15.24297 488 TRP B N 1
ATOM 7862 C CA . TRP B 1 426 ? 16.79305 -76.26529 -54.73408 1.000 13.87993 488 TRP B CA 1
ATOM 7863 C C . TRP B 1 426 ? 17.96697 -77.07499 -55.28673 1.000 19.82017 488 TRP B C 1
ATOM 7864 O O . TRP B 1 426 ? 18.91275 -76.48907 -55.83101 1.000 19.72038 488 TRP B O 1
ATOM 7875 N N . ILE B 1 427 ? 17.92906 -78.39694 -55.17715 1.000 19.43422 489 ILE B N 1
ATOM 7876 C CA . ILE B 1 427 ? 19.07355 -79.22868 -55.55910 1.000 20.77811 489 ILE B CA 1
ATOM 7877 C C . ILE B 1 427 ? 19.02420 -79.51925 -57.06029 1.000 21.59680 489 ILE B C 1
ATOM 7878 O O . ILE B 1 427 ? 18.04958 -80.08245 -57.56641 1.000 20.11998 489 ILE B O 1
ATOM 7883 N N . ASN B 1 428 ? 20.10402 -79.17587 -57.77167 1.000 20.75567 490 ASN B N 1
ATOM 7884 C CA . ASN B 1 428 ? 20.08993 -79.28108 -59.23100 1.000 25.70910 490 ASN B CA 1
ATOM 7885 C C . ASN B 1 428 ? 19.84633 -80.70428 -59.71473 1.000 23.90297 490 ASN B C 1
ATOM 7886 O O . ASN B 1 428 ? 19.17916 -80.89871 -60.73426 1.000 26.08883 490 ASN B O 1
ATOM 7891 N N . SER B 1 429 ? 20.35592 -81.71314 -59.00131 1.000 25.78534 491 SER B N 1
ATOM 7892 C CA . SER B 1 429 ? 20.06669 -83.09183 -59.38490 1.000 26.00883 491 SER B CA 1
ATOM 7893 C C . SER B 1 429 ? 18.57603 -83.39148 -59.34508 1.000 29.73845 491 SER B C 1
ATOM 7894 O O . SER B 1 429 ? 18.12076 -84.35802 -59.97782 1.000 28.13578 491 SER B O 1
ATOM 7897 N N . ILE B 1 430 ? 17.80847 -82.56652 -58.63987 1.000 27.07644 492 ILE B N 1
ATOM 7898 C CA . ILE B 1 430 ? 16.36890 -82.70994 -58.55492 1.000 25.74200 492 ILE B CA 1
ATOM 7899 C C . ILE B 1 430 ? 15.64845 -81.77395 -59.51268 1.000 20.30495 492 ILE B C 1
ATOM 7900 O O . ILE B 1 430 ? 14.69626 -82.18749 -60.17017 1.000 24.33063 492 ILE B O 1
ATOM 7905 N N . ASN B 1 431 ? 16.06814 -80.51399 -59.62265 1.000 20.12913 493 ASN B N 1
ATOM 7906 C CA . ASN B 1 431 ? 15.31322 -79.63680 -60.51089 1.000 20.42118 493 ASN B CA 1
ATOM 7907 C C . ASN B 1 431 ? 15.67335 -79.85536 -61.97175 1.000 20.39682 493 ASN B C 1
ATOM 7908 O O . ASN B 1 431 ? 15.05807 -79.22786 -62.83622 1.000 19.39314 493 ASN B O 1
ATOM 7913 N N . SER B 1 432 ? 16.63395 -80.74688 -62.25334 1.000 20.05359 494 SER B N 1
ATOM 7914 C CA . SER B 1 432 ? 16.92857 -81.16794 -63.61696 1.000 19.38062 494 SER B CA 1
ATOM 7915 C C . SER B 1 432 ? 15.92487 -82.17473 -64.14615 1.000 21.94023 494 SER B C 1
ATOM 7916 O O . SER B 1 432 ? 15.81472 -82.33122 -65.36191 1.000 28.42759 494 SER B O 1
ATOM 7919 N N . ASP B 1 433 ? 15.21367 -82.86328 -63.25915 1.000 21.19807 495 ASP B N 1
ATOM 7920 C CA . ASP B 1 433 ? 14.26703 -83.91786 -63.61076 1.000 22.38880 495 ASP B CA 1
ATOM 7921 C C . ASP B 1 433 ? 12.95090 -83.25511 -64.00907 1.000 23.32010 495 ASP B C 1
ATOM 7922 O O . ASP B 1 433 ? 12.17780 -82.83934 -63.14911 1.000 20.02673 495 ASP B O 1
ATOM 7927 N N . GLU B 1 434 ? 12.67781 -83.16240 -65.31788 1.000 21.63902 496 GLU B N 1
ATOM 7928 C CA . GLU B 1 434 ? 11.47912 -82.45231 -65.77068 1.000 23.01424 496 GLU B CA 1
ATOM 7929 C C . GLU B 1 434 ? 10.20116 -83.07589 -65.21402 1.000 25.42552 496 GLU B C 1
ATOM 7930 O O . GLU B 1 434 ? 9.28431 -82.35691 -64.78834 1.000 26.47174 496 GLU B O 1
ATOM 7936 N N . ASN B 1 435 ? 10.11719 -84.41192 -65.21660 1.000 23.31369 497 ASN B N 1
ATOM 7937 C CA . ASN B 1 435 ? 8.89391 -85.07806 -64.77627 1.000 26.67702 497 ASN B CA 1
ATOM 7938 C C . ASN B 1 435 ? 8.66765 -84.89944 -63.28409 1.000 24.34303 497 ASN B C 1
ATOM 7939 O O . ASN B 1 435 ? 7.52392 -84.77253 -62.83864 1.000 25.77073 497 ASN B O 1
ATOM 7944 N N . LEU B 1 436 ? 9.74525 -84.90368 -62.49678 1.000 22.76531 498 LEU B N 1
ATOM 7945 C CA . LEU B 1 436 ? 9.62071 -84.61305 -61.07411 1.000 23.69470 498 LEU B CA 1
ATOM 7946 C C . LEU B 1 436 ? 9.17556 -83.17718 -60.84939 1.000 22.57964 498 LEU B C 1
ATOM 7947 O O . LEU B 1 436 ? 8.27672 -82.92180 -60.04286 1.000 18.50179 498 LEU B O 1
ATOM 7952 N N . VAL B 1 437 ? 9.78408 -82.22832 -61.56979 1.000 19.35945 499 VAL B N 1
ATOM 7953 C CA . VAL B 1 437 ? 9.48006 -80.81415 -61.36958 1.000 23.48114 499 VAL B CA 1
ATOM 7954 C C . VAL B 1 437 ? 8.01283 -80.52128 -61.67112 1.000 22.45761 499 VAL B C 1
ATOM 7955 O O . VAL B 1 437 ? 7.36400 -79.73705 -60.96507 1.000 22.84161 499 VAL B O 1
ATOM 7959 N N . LYS B 1 438 ? 7.46740 -81.12793 -62.73105 1.000 24.42581 500 LYS B N 1
ATOM 7960 C CA . LYS B 1 438 ? 6.05091 -80.93045 -63.03439 1.000 22.00218 500 LYS B CA 1
ATOM 7961 C C . LYS B 1 438 ? 5.16323 -81.40424 -61.88657 1.000 22.82716 500 LYS B C 1
ATOM 7962 O O . LYS B 1 438 ? 4.16175 -80.75981 -61.56711 1.000 21.26378 500 LYS B O 1
ATOM 7968 N N . LYS B 1 439 ? 5.50601 -82.54047 -61.27312 1.000 22.38999 501 LYS B N 1
ATOM 7969 C CA . LYS B 1 439 ? 4.74596 -83.03308 -60.12466 1.000 25.80240 501 LYS B CA 1
ATOM 7970 C C . LYS B 1 439 ? 4.83571 -82.06938 -58.95023 1.000 25.30707 501 LYS B C 1
ATOM 7971 O O . LYS B 1 439 ? 3.83993 -81.83089 -58.25240 1.000 23.41570 501 LYS B O 1
ATOM 7977 N N . VAL B 1 440 ? 6.03079 -81.52427 -58.70307 1.000 22.92545 502 VAL B N 1
ATOM 7978 C CA . VAL B 1 440 ? 6.21693 -80.59053 -57.59472 1.000 22.11598 502 VAL B CA 1
ATOM 7979 C C . VAL B 1 440 ? 5.50060 -79.27409 -57.87668 1.000 21.40122 502 VAL B C 1
ATOM 7980 O O . VAL B 1 440 ? 4.88442 -78.68531 -56.98148 1.000 19.98719 502 VAL B O 1
ATOM 7984 N N . VAL B 1 441 ? 5.57139 -78.78415 -59.12071 1.000 20.37901 503 VAL B N 1
ATOM 7985 C CA . VAL B 1 441 ? 4.83755 -77.57039 -59.47375 1.000 19.92830 503 VAL B CA 1
ATOM 7986 C C . VAL B 1 441 ? 3.35667 -77.74657 -59.16562 1.000 20.83024 503 VAL B C 1
ATOM 7987 O O . VAL B 1 441 ? 2.72734 -76.89439 -58.52926 1.000 21.19247 503 VAL B O 1
ATOM 7991 N N . THR B 1 442 ? 2.79604 -78.88505 -59.57033 1.000 23.46708 504 THR B N 1
ATOM 7992 C CA . THR B 1 442 ? 1.37852 -79.14781 -59.35162 1.000 21.53788 504 THR B CA 1
ATOM 7993 C C . THR B 1 442 ? 1.06530 -79.26310 -57.86489 1.000 19.46266 504 THR B C 1
ATOM 7994 O O . THR B 1 442 ? 0.08081 -78.68658 -57.38176 1.000 20.39091 504 THR B O 1
ATOM 7998 N N . ALA B 1 443 ? 1.89446 -80.00286 -57.12696 1.000 18.46558 505 ALA B N 1
ATOM 7999 C CA . ALA B 1 443 ? 1.71215 -80.09499 -55.68256 1.000 21.79300 505 ALA B CA 1
ATOM 8000 C C . ALA B 1 443 ? 1.77533 -78.72679 -55.02967 1.000 20.78676 505 ALA B C 1
ATOM 8001 O O . ALA B 1 443 ? 0.95003 -78.40585 -54.16565 1.000 20.85841 505 ALA B O 1
ATOM 8003 N N . LEU B 1 444 ? 2.75501 -77.89969 -55.41545 1.000 18.62070 506 LEU B N 1
ATOM 8004 C CA . LEU B 1 444 ? 2.89177 -76.60044 -54.76474 1.000 18.81020 506 LEU B CA 1
ATOM 8005 C C . LEU B 1 444 ? 1.72408 -75.68691 -55.11878 1.000 21.80051 506 LEU B C 1
ATOM 8006 O O . LEU B 1 444 ? 1.19393 -74.97832 -54.25304 1.000 22.87053 506 LEU B O 1
ATOM 8011 N N . LYS B 1 445 ? 1.30178 -75.70885 -56.38551 1.000 22.04353 507 LYS B N 1
ATOM 8012 C CA . LYS B 1 445 ? 0.18455 -74.86752 -56.81282 1.000 21.12526 507 LYS B CA 1
ATOM 8013 C C . LYS B 1 445 ? -1.07265 -75.16323 -56.00769 1.000 21.91767 507 LYS B C 1
ATOM 8014 O O . LYS B 1 445 ? -1.79440 -74.24469 -55.60099 1.000 19.51755 507 LYS B O 1
ATOM 8020 N N . ASN B 1 446 ? -1.34008 -76.43351 -55.74682 1.000 22.29188 508 ASN B N 1
ATOM 8021 C CA . ASN B 1 446 ? -2.56121 -76.82181 -55.06150 1.000 23.52953 508 ASN B CA 1
ATOM 8022 C C . ASN B 1 446 ? -2.38254 -76.98186 -53.55496 1.000 23.99977 508 ASN B C 1
ATOM 8023 O O . ASN B 1 446 ? -3.34539 -77.34153 -52.86290 1.000 25.37122 508 ASN B O 1
ATOM 8028 N N . SER B 1 447 ? -1.19364 -76.68819 -53.02130 1.000 22.49284 509 SER B N 1
ATOM 8029 C CA . SER B 1 447 ? -0.92708 -76.95729 -51.60912 1.000 17.74454 509 SER B CA 1
ATOM 8030 C C . SER B 1 447 ? -1.64405 -76.00386 -50.66825 1.000 19.72689 509 SER B C 1
ATOM 8031 O O . SER B 1 447 ? -1.84812 -76.35152 -49.50100 1.000 19.73150 509 SER B O 1
ATOM 8034 N N . GLY B 1 448 ? -2.00446 -74.81434 -51.14219 1.000 22.46069 510 GLY B N 1
ATOM 8035 C CA . GLY B 1 448 ? -2.43810 -73.72834 -50.30063 1.000 24.27919 510 GLY B CA 1
ATOM 8036 C C . GLY B 1 448 ? -1.32011 -72.83647 -49.80166 1.000 23.10647 510 GLY B C 1
ATOM 8037 O O . GLY B 1 448 ? -1.60691 -71.79491 -49.21268 1.000 20.62303 510 GLY B O 1
ATOM 8038 N N . LEU B 1 449 ? -0.05181 -73.21890 -50.01244 1.000 22.06948 511 LEU B N 1
ATOM 8039 C CA . LEU B 1 449 ? 1.06016 -72.40931 -49.51355 1.000 18.08929 511 LEU B CA 1
ATOM 8040 C C . LEU B 1 449 ? 1.26508 -71.14923 -50.33516 1.000 19.39241 511 LEU B C 1
ATOM 8041 O O . LEU B 1 449 ? 1.83607 -70.18264 -49.82408 1.000 21.02231 511 LEU B O 1
ATOM 8046 N N . ILE B 1 450 ? 0.84384 -71.12715 -51.60115 1.000 22.24652 512 ILE B N 1
ATOM 8047 C CA . ILE B 1 450 ? 1.01069 -69.91316 -52.38872 1.000 24.24428 512 ILE B CA 1
ATOM 8048 C C . ILE B 1 450 ? -0.00695 -68.88439 -51.92727 1.000 24.36595 512 ILE B C 1
ATOM 8049 O O . ILE B 1 450 ? -1.21943 -69.11734 -52.00564 1.000 27.67047 512 ILE B O 1
ATOM 8054 N N . ALA B 1 451 ? 0.48372 -67.74165 -51.45969 1.000 22.71477 513 ALA B N 1
ATOM 8055 C CA . ALA B 1 451 ? -0.31220 -66.68942 -50.84356 1.000 20.10672 513 ALA B CA 1
ATOM 8056 C C . ALA B 1 451 ? -0.01592 -65.38931 -51.56836 1.000 21.41779 513 ALA B C 1
ATOM 8057 O O . ALA B 1 451 ? 0.94697 -65.30695 -52.33403 1.000 24.77917 513 ALA B O 1
ATOM 8059 N N . PRO B 1 452 ? -0.84419 -64.34907 -51.37648 1.000 18.86960 514 PRO B N 1
ATOM 8060 C CA . PRO B 1 452 ? -0.65778 -63.09490 -52.13473 1.000 22.65095 514 PRO B CA 1
ATOM 8061 C C . PRO B 1 452 ? 0.75017 -62.50553 -52.13720 1.000 24.08413 514 PRO B C 1
ATOM 8062 O O . PRO B 1 452 ? 1.14708 -61.90851 -53.14632 1.000 20.76068 514 PRO B O 1
ATOM 8066 N N . ALA B 1 453 ? 1.51031 -62.62928 -51.04981 1.000 21.23714 515 ALA B N 1
ATOM 8067 C CA . ALA B 1 453 ? 2.83108 -62.02142 -50.97844 1.000 18.94605 515 ALA B CA 1
ATOM 8068 C C . ALA B 1 453 ? 3.96090 -63.04196 -51.02465 1.000 22.49183 515 ALA B C 1
ATOM 8069 O O . ALA B 1 453 ? 5.12400 -62.66491 -50.84932 1.000 21.10129 515 ALA B O 1
ATOM 8071 N N . GLY B 1 454 ? 3.66087 -64.31500 -51.22970 1.000 18.98665 516 GLY B N 1
ATOM 8072 C CA . GLY B 1 454 ? 4.71538 -65.31083 -51.26920 1.000 20.49052 516 GLY B CA 1
ATOM 8073 C C . GLY B 1 454 ? 4.24239 -66.63210 -50.71036 1.000 20.87731 516 GLY B C 1
ATOM 8074 O O . GLY B 1 454 ? 3.04871 -66.90349 -50.63567 1.000 22.13467 516 GLY B O 1
ATOM 8075 N N . ILE B 1 455 ? 5.22155 -67.45582 -50.34404 1.000 20.15793 517 ILE B N 1
ATOM 8076 C CA . ILE B 1 455 ? 5.00176 -68.84143 -49.96775 1.000 17.04803 517 ILE B CA 1
ATOM 8077 C C . ILE B 1 455 ? 4.86436 -68.92620 -48.44997 1.000 19.88492 517 ILE B C 1
ATOM 8078 O O . ILE B 1 455 ? 5.77231 -68.53576 -47.70643 1.000 15.53802 517 ILE B O 1
ATOM 8083 N N . LEU B 1 456 ? 3.71803 -69.43012 -47.99247 1.000 18.10047 518 LEU B N 1
ATOM 8084 C CA . LEU B 1 456 ? 3.49917 -69.63653 -46.56738 1.000 14.18963 518 LEU B CA 1
ATOM 8085 C C . LEU B 1 456 ? 4.47951 -70.67066 -46.03218 1.000 17.46105 518 LEU B C 1
ATOM 8086 O O . LEU B 1 456 ? 4.82588 -71.63310 -46.72179 1.000 15.75563 518 LEU B O 1
ATOM 8091 N N . THR B 1 457 ? 4.92190 -70.48879 -44.77942 1.000 14.57238 519 THR B N 1
ATOM 8092 C CA . THR B 1 457 ? 5.84078 -71.47893 -44.21626 1.000 17.48780 519 THR B CA 1
ATOM 8093 C C . THR B 1 457 ? 5.09178 -72.69488 -43.67090 1.000 16.76700 519 THR B C 1
ATOM 8094 O O . THR B 1 457 ? 5.66624 -73.79524 -43.59348 1.000 16.20026 519 THR B O 1
ATOM 8098 N N . SER B 1 458 ? 3.82633 -72.52109 -43.30372 1.000 16.87189 520 SER B N 1
ATOM 8099 C CA . SER B 1 458 ? 2.95331 -73.63050 -42.93785 1.000 20.06665 520 SER B CA 1
ATOM 8100 C C . SER B 1 458 ? 1.51357 -73.20075 -43.18204 1.000 16.06968 520 SER B C 1
ATOM 8101 O O . SER B 1 458 ? 1.24381 -72.06214 -43.54875 1.000 18.86272 520 SER B O 1
ATOM 8104 N N . LEU B 1 459 ? 0.59006 -74.13609 -42.97047 1.000 18.04435 521 LEU B N 1
ATOM 8105 C CA . LEU B 1 459 ? -0.82764 -73.87582 -43.14039 1.000 19.87295 521 LEU B CA 1
ATOM 8106 C C . LEU B 1 459 ? -1.56126 -73.71548 -41.81329 1.000 25.34558 521 LEU B C 1
ATOM 8107 O O . LEU B 1 459 ? -2.79024 -73.59207 -41.81475 1.000 24.78872 521 LEU B O 1
ATOM 8112 N N . THR B 1 460 ? -0.84839 -73.69983 -40.68848 1.000 22.09072 522 THR B N 1
ATOM 8113 C CA . THR B 1 460 ? -1.47325 -73.66477 -39.36720 1.000 23.66689 522 THR B CA 1
ATOM 8114 C C . THR B 1 460 ? -1.14916 -72.34804 -38.68246 1.000 24.62280 522 THR B C 1
ATOM 8115 O O . THR B 1 460 ? 0.02683 -72.02887 -38.46277 1.000 24.06728 522 THR B O 1
ATOM 8119 N N . ASN B 1 461 ? -2.19202 -71.59312 -38.33523 1.000 23.87212 523 ASN B N 1
ATOM 8120 C CA . ASN B 1 461 ? -2.01686 -70.34438 -37.60326 1.000 23.51659 523 ASN B CA 1
ATOM 8121 C C . ASN B 1 461 ? -1.90407 -70.63795 -36.11109 1.000 28.41103 523 ASN B C 1
ATOM 8122 O O . ASN B 1 461 ? -2.88551 -70.58690 -35.37167 1.000 25.12018 523 ASN B O 1
ATOM 8127 N N . SER B 1 462 ? -0.68315 -70.90903 -35.65814 1.000 23.62722 524 SER B N 1
ATOM 8128 C CA . SER B 1 462 ? -0.40914 -71.34636 -34.29446 1.000 26.13320 524 SER B CA 1
ATOM 8129 C C . SER B 1 462 ? -0.11660 -70.20927 -33.32983 1.000 23.77537 524 SER B C 1
ATOM 8130 O O . SER B 1 462 ? -0.12252 -70.43560 -32.11253 1.000 25.98467 524 SER B O 1
ATOM 8133 N N . GLY B 1 463 ? 0.16341 -69.01134 -33.83838 1.000 26.04033 525 GLY B N 1
ATOM 8134 C CA . GLY B 1 463 ? 0.75418 -67.95931 -33.04986 1.000 21.50380 525 GLY B CA 1
ATOM 8135 C C . GLY B 1 463 ? 2.26208 -67.97394 -33.02067 1.000 20.78871 525 GLY B C 1
ATOM 8136 O O . GLY B 1 463 ? 2.86408 -66.99704 -32.56082 1.000 21.38636 525 GLY B O 1
ATOM 8137 N N . GLN B 1 464 ? 2.88967 -69.05759 -33.47173 1.000 18.87060 526 GLN B N 1
ATOM 8138 C CA . GLN B 1 464 ? 4.33708 -69.11169 -33.57130 1.000 17.17773 526 GLN B CA 1
ATOM 8139 C C . GLN B 1 464 ? 4.76203 -68.47278 -34.88320 1.000 20.57190 526 GLN B C 1
ATOM 8140 O O . GLN B 1 464 ? 4.00196 -68.44370 -35.85551 1.000 19.65732 526 GLN B O 1
ATOM 8146 N N . GLN B 1 465 ? 5.97852 -67.93915 -34.90492 1.000 20.51782 527 GLN B N 1
ATOM 8147 C CA . GLN B 1 465 ? 6.36647 -67.12653 -36.05243 1.000 16.02486 527 GLN B CA 1
ATOM 8148 C C . GLN B 1 465 ? 6.73060 -67.95447 -37.27909 1.000 18.25663 527 GLN B C 1
ATOM 8149 O O . GLN B 1 465 ? 6.60890 -67.45841 -38.40539 1.000 21.77566 527 GLN B O 1
ATOM 8155 N N . TRP B 1 466 ? 7.20479 -69.18245 -37.10451 1.000 15.93633 528 TRP B N 1
ATOM 8156 C CA . TRP B 1 466 ? 7.44805 -70.06492 -38.24479 1.000 17.26728 528 TRP B CA 1
ATOM 8157 C C . TRP B 1 466 ? 6.20233 -70.89037 -38.56378 1.000 17.58020 528 TRP B C 1
ATOM 8158 O O . TRP B 1 466 ? 6.23248 -72.09693 -38.69977 1.000 15.89583 528 TRP B O 1
ATOM 8169 N N . ASP B 1 467 ? 5.07168 -70.20031 -38.68098 1.000 17.49434 529 ASP B N 1
ATOM 8170 C CA . ASP B 1 467 ? 3.82666 -70.83338 -39.07794 1.000 24.59610 529 ASP B CA 1
ATOM 8171 C C . ASP B 1 467 ? 3.05024 -69.82072 -39.89400 1.000 14.03804 529 ASP B C 1
ATOM 8172 O O . ASP B 1 467 ? 3.40412 -68.64427 -39.94410 1.000 18.63809 529 ASP B O 1
ATOM 8177 N N . SER B 1 468 ? 1.98928 -70.28798 -40.52788 1.000 17.07705 530 SER B N 1
ATOM 8178 C CA . SER B 1 468 ? 1.00832 -69.37571 -41.09449 1.000 19.46448 530 SER B CA 1
ATOM 8179 C C . SER B 1 468 ? 0.63344 -68.32215 -40.05501 1.000 20.03777 530 SER B C 1
ATOM 8180 O O . SER B 1 468 ? 0.54530 -68.63714 -38.86308 1.000 22.12621 530 SER B O 1
ATOM 8183 N N . PRO B 1 469 ? 0.40172 -67.06004 -40.45716 1.000 20.36480 531 PRO B N 1
ATOM 8184 C CA . PRO B 1 469 ? 0.33783 -66.56158 -41.83180 1.000 21.84097 531 PRO B CA 1
ATOM 8185 C C . PRO B 1 469 ? 1.66523 -66.04921 -42.36804 1.000 19.20507 531 PRO B C 1
ATOM 8186 O O . PRO B 1 469 ? 1.63448 -65.27906 -43.30162 1.000 17.47313 531 PRO B O 1
ATOM 8190 N N . ASN B 1 470 ? 2.79782 -66.48364 -41.81954 1.000 20.68369 532 ASN B N 1
ATOM 8191 C CA . ASN B 1 470 ? 4.06317 -65.87346 -42.21442 1.000 15.26847 532 ASN B CA 1
ATOM 8192 C C . ASN B 1 470 ? 4.73421 -66.63736 -43.35250 1.000 16.69684 532 ASN B C 1
ATOM 8193 O O . ASN B 1 470 ? 4.54513 -67.84101 -43.52134 1.000 14.82469 532 ASN B O 1
ATOM 8198 N N . GLY B 1 471 ? 5.50500 -65.90232 -44.14422 1.000 14.69718 533 GLY B N 1
ATOM 8199 C CA . GLY B 1 471 ? 6.46145 -66.49857 -45.05147 1.000 14.33982 533 GLY B CA 1
ATOM 8200 C C . GLY B 1 471 ? 7.80549 -65.84983 -44.80486 1.000 15.07753 533 GLY B C 1
ATOM 8201 O O . GLY B 1 471 ? 7.88820 -64.71168 -44.36557 1.000 17.20509 533 GLY B O 1
ATOM 8202 N N . TRP B 1 472 ? 8.86597 -66.61199 -45.06385 1.000 15.78222 534 TRP B N 1
ATOM 8203 C CA . TRP B 1 472 ? 10.20848 -66.20151 -44.69720 1.000 14.65693 534 TRP B CA 1
ATOM 8204 C C . TRP B 1 472 ? 11.15357 -66.24870 -45.89135 1.000 15.29021 534 TRP B C 1
ATOM 8205 O O . TRP B 1 472 ? 11.11620 -67.18277 -46.68188 1.000 14.34240 534 TRP B O 1
ATOM 8216 N N . ALA B 1 473 ? 12.05694 -65.27068 -45.94227 1.000 13.67377 535 ALA B N 1
ATOM 8217 C CA . ALA B 1 473 ? 12.89420 -65.02694 -47.11353 1.000 15.60551 535 ALA B CA 1
ATOM 8218 C C . ALA B 1 473 ? 13.71523 -66.23019 -47.55152 1.000 14.60370 535 ALA B C 1
ATOM 8219 O O . ALA B 1 473 ? 13.76068 -66.49784 -48.76886 1.000 16.96801 535 ALA B O 1
ATOM 8221 N N . PRO B 1 474 ? 14.40032 -66.97208 -46.66223 1.000 13.74416 536 PRO B N 1
ATOM 8222 C CA . PRO B 1 474 ? 15.20677 -68.10574 -47.14981 1.000 15.85125 536 PRO B CA 1
ATOM 8223 C C . PRO B 1 474 ? 14.35990 -69.18170 -47.79621 1.000 16.64142 536 PRO B C 1
ATOM 8224 O O . PRO B 1 474 ? 14.80429 -69.83637 -48.74395 1.000 20.54361 536 PRO B O 1
ATOM 8228 N N . GLN B 1 475 ? 13.13753 -69.37954 -47.31188 1.000 15.98644 537 GLN B N 1
ATOM 8229 C CA . GLN B 1 475 ? 12.31228 -70.41273 -47.91454 1.000 13.82926 537 GLN B CA 1
ATOM 8230 C C . GLN B 1 475 ? 11.76542 -69.95835 -49.26141 1.000 14.86462 537 GLN B C 1
ATOM 8231 O O . GLN B 1 475 ? 11.57739 -70.79686 -50.14482 1.000 16.34892 537 GLN B O 1
ATOM 8237 N N . GLN B 1 476 ? 11.50072 -68.65187 -49.42538 1.000 18.33492 538 GLN B N 1
ATOM 8238 C CA . GLN B 1 476 ? 11.13723 -68.12613 -50.74331 1.000 18.53071 538 GLN B CA 1
ATOM 8239 C C . GLN B 1 476 ? 12.24597 -68.40090 -51.74482 1.000 19.39009 538 GLN B C 1
ATOM 8240 O O . GLN B 1 476 ? 11.99941 -68.88712 -52.85015 1.000 18.30722 538 GLN B O 1
ATOM 8246 N N . GLU B 1 477 ? 13.48585 -68.10417 -51.36009 1.000 17.69330 539 GLU B N 1
ATOM 8247 C CA . GLU B 1 477 ? 14.57592 -68.13361 -52.32625 1.000 18.12515 539 GLU B CA 1
ATOM 8248 C C . GLU B 1 477 ? 14.93084 -69.55242 -52.74274 1.000 17.18274 539 GLU B C 1
ATOM 8249 O O . GLU B 1 477 ? 15.28380 -69.78189 -53.90174 1.000 18.08459 539 GLU B O 1
ATOM 8255 N N . MET B 1 478 ? 14.87173 -70.51599 -51.82236 1.000 16.80569 540 MET B N 1
ATOM 8256 C CA . MET B 1 478 ? 15.22282 -71.88101 -52.19578 1.000 18.68883 540 MET B CA 1
ATOM 8257 C C . MET B 1 478 ? 14.24403 -72.41779 -53.22801 1.000 23.46788 540 MET B C 1
ATOM 8258 O O . MET B 1 478 ? 14.63686 -73.13439 -54.16257 1.000 16.36732 540 MET B O 1
ATOM 8263 N N . ILE B 1 479 ? 12.96943 -72.06435 -53.08187 1.000 17.58403 541 ILE B N 1
ATOM 8264 C CA . ILE B 1 479 ? 11.96165 -72.56782 -53.99991 1.000 16.22957 541 ILE B CA 1
ATOM 8265 C C . ILE B 1 479 ? 12.06201 -71.85244 -55.33338 1.000 15.79858 541 ILE B C 1
ATOM 8266 O O . ILE B 1 479 ? 12.01050 -72.48449 -56.39606 1.000 19.40577 541 ILE B O 1
ATOM 8271 N N . VAL B 1 480 ? 12.16402 -70.52010 -55.29571 1.000 19.00485 542 VAL B N 1
ATOM 8272 C CA . VAL B 1 480 ? 12.26432 -69.73249 -56.51809 1.000 21.04481 542 VAL B CA 1
ATOM 8273 C C . VAL B 1 480 ? 13.51667 -70.12076 -57.28968 1.000 19.55863 542 VAL B C 1
ATOM 8274 O O . VAL B 1 480 ? 13.48269 -70.31035 -58.50913 1.000 20.03753 542 VAL B O 1
ATOM 8278 N N . THR B 1 481 ? 14.64302 -70.25901 -56.58815 1.000 20.37972 543 THR B N 1
ATOM 8279 C CA . THR B 1 481 ? 15.87691 -70.60362 -57.28515 1.000 19.77046 543 THR B CA 1
ATOM 8280 C C . THR B 1 481 ? 15.79409 -72.00191 -57.87476 1.000 21.04498 543 THR B C 1
ATOM 8281 O O . THR B 1 481 ? 16.17937 -72.22279 -59.03248 1.000 20.31845 543 THR B O 1
ATOM 8285 N N . GLY B 1 482 ? 15.25662 -72.94975 -57.10580 1.000 18.05443 544 GLY B N 1
ATOM 8286 C CA . GLY B 1 482 ? 15.13285 -74.30464 -57.59981 1.000 16.39011 544 GLY B CA 1
ATOM 8287 C C . GLY B 1 482 ? 14.21689 -74.39567 -58.80197 1.000 20.44477 544 GLY B C 1
ATOM 8288 O O . GLY B 1 482 ? 14.56348 -74.99954 -59.81701 1.000 19.34651 544 GLY B O 1
ATOM 8289 N N . LEU B 1 483 ? 13.03706 -73.78192 -58.70615 1.000 14.13599 545 LEU B N 1
ATOM 8290 C CA . LEU B 1 483 ? 12.08733 -73.81018 -59.81924 1.000 20.91933 545 LEU B CA 1
ATOM 8291 C C . LEU B 1 483 ? 12.65485 -73.13329 -61.05915 1.000 16.57151 545 LEU B C 1
ATOM 8292 O O . LEU B 1 483 ? 12.43462 -73.59203 -62.18772 1.000 20.86438 545 LEU B O 1
ATOM 8297 N N . GLY B 1 484 ? 13.38433 -72.03461 -60.87638 1.000 16.28590 546 GLY B N 1
ATOM 8298 C CA . GLY B 1 484 ? 13.90169 -71.27518 -61.99959 1.000 19.22348 546 GLY B CA 1
ATOM 8299 C C . GLY B 1 484 ? 15.02304 -71.96194 -62.73374 1.000 20.86937 546 GLY B C 1
ATOM 8300 O O . GLY B 1 484 ? 15.22975 -71.69268 -63.92791 1.000 20.13025 546 GLY B O 1
ATOM 8301 N N . ARG B 1 485 ? 15.74177 -72.85020 -62.04935 1.000 19.31813 547 ARG B N 1
ATOM 8302 C CA . ARG B 1 485 ? 16.80254 -73.65089 -62.64449 1.000 18.67467 547 ARG B CA 1
ATOM 8303 C C . ARG B 1 485 ? 16.28791 -74.86551 -63.40046 1.000 21.75625 547 ARG B C 1
ATOM 8304 O O . ARG B 1 485 ? 17.06277 -75.48698 -64.13752 1.000 23.00388 547 ARG B O 1
ATOM 8312 N N . SER B 1 486 ? 15.03190 -75.25016 -63.20092 1.000 18.44469 548 SER B N 1
ATOM 8313 C CA . SER B 1 486 ? 14.46224 -76.32112 -63.98568 1.000 17.76378 548 SER B CA 1
ATOM 8314 C C . SER B 1 486 ? 14.34099 -75.88451 -65.44616 1.000 17.93197 548 SER B C 1
ATOM 8315 O O . SER B 1 486 ? 14.44599 -74.70572 -65.78431 1.000 22.66203 548 SER B O 1
ATOM 8318 N N . SER B 1 487 ? 14.13651 -76.85993 -66.32065 1.000 21.73082 549 SER B N 1
ATOM 8319 C CA . SER B 1 487 ? 13.87011 -76.58820 -67.72683 1.000 24.07440 549 SER B CA 1
ATOM 8320 C C . SER B 1 487 ? 12.38180 -76.60748 -68.03693 1.000 24.77639 549 SER B C 1
ATOM 8321 O O . SER B 1 487 ? 11.99611 -76.67866 -69.20744 1.000 26.11799 549 SER B O 1
ATOM 8324 N N . VAL B 1 488 ? 11.53571 -76.54743 -67.01342 1.000 20.41665 550 VAL B N 1
ATOM 8325 C CA . VAL B 1 488 ? 10.09306 -76.59495 -67.19102 1.000 20.28573 550 VAL B CA 1
ATOM 8326 C C . VAL B 1 488 ? 9.56788 -75.16533 -67.23853 1.000 19.60129 550 VAL B C 1
ATOM 8327 O O . VAL B 1 488 ? 9.79822 -74.37521 -66.31453 1.000 24.09963 550 VAL B O 1
ATOM 8331 N N . LYS B 1 489 ? 8.88215 -74.82018 -68.33278 1.000 21.14273 551 LYS B N 1
ATOM 8332 C CA . LYS B 1 489 ? 8.41949 -73.44810 -68.50277 1.000 21.86016 551 LYS B CA 1
ATOM 8333 C C . LYS B 1 489 ? 7.48108 -73.03901 -67.37274 1.000 20.37105 551 LYS B C 1
ATOM 8334 O O . LYS B 1 489 ? 7.61245 -71.95039 -66.80601 1.000 23.11110 551 LYS B O 1
ATOM 8340 N N . GLU B 1 490 ? 6.51710 -73.89565 -67.04126 1.000 19.95944 552 GLU B N 1
ATOM 8341 C CA . GLU B 1 490 ? 5.58648 -73.58163 -65.96202 1.000 19.94458 552 GLU B CA 1
ATOM 8342 C C . GLU B 1 490 ? 6.31186 -73.37713 -64.63593 1.000 22.43842 552 GLU B C 1
ATOM 8343 O O . GLU B 1 490 ? 5.88068 -72.56664 -63.80765 1.000 19.76818 552 GLU B O 1
ATOM 8349 N N . ALA B 1 491 ? 7.39499 -74.12193 -64.40657 1.000 17.81904 553 ALA B N 1
ATOM 8350 C CA . ALA B 1 491 ? 8.14438 -73.94854 -63.17250 1.000 17.52314 553 ALA B CA 1
ATOM 8351 C C . ALA B 1 491 ? 8.87227 -72.61253 -63.16116 1.000 19.04521 553 ALA B C 1
ATOM 8352 O O . ALA B 1 491 ? 8.93991 -71.95294 -62.11830 1.000 20.11578 553 ALA B O 1
ATOM 8354 N N . LYS B 1 492 ? 9.41599 -72.19112 -64.30769 1.000 19.57913 554 LYS B N 1
ATOM 8355 C CA . LYS B 1 492 ? 10.09624 -70.89903 -64.36714 1.000 17.76848 554 LYS B CA 1
ATOM 8356 C C . LYS B 1 492 ? 9.10793 -69.75066 -64.18871 1.000 17.49053 554 LYS B C 1
ATOM 8357 O O . LYS B 1 492 ? 9.41590 -68.75358 -63.53118 1.000 18.05380 554 LYS B O 1
ATOM 8363 N N . GLU B 1 493 ? 7.92664 -69.85466 -64.79152 1.000 19.57264 555 GLU B N 1
ATOM 8364 C CA . GLU B 1 493 ? 6.95171 -68.77992 -64.64446 1.000 16.68581 555 GLU B CA 1
ATOM 8365 C C . GLU B 1 493 ? 6.47850 -68.66235 -63.20024 1.000 17.69467 555 GLU B C 1
ATOM 8366 O O . GLU B 1 493 ? 6.27609 -67.55384 -62.69437 1.000 21.45666 555 GLU B O 1
ATOM 8372 N N . MET B 1 494 ? 6.29290 -69.79661 -62.52773 1.000 21.69327 556 MET B N 1
ATOM 8373 C CA . MET B 1 494 ? 5.85128 -69.77725 -61.13784 1.000 21.57946 556 MET B CA 1
ATOM 8374 C C . MET B 1 494 ? 6.91923 -69.17541 -60.22857 1.000 17.54635 556 MET B C 1
ATOM 8375 O O . MET B 1 494 ? 6.60364 -68.42222 -59.29717 1.000 19.07726 556 MET B O 1
ATOM 8380 N N . ALA B 1 495 ? 8.18550 -69.51252 -60.48238 1.000 20.21604 557 ALA B N 1
ATOM 8381 C CA . ALA B 1 495 ? 9.28949 -68.90383 -59.74584 1.000 19.97370 557 ALA B CA 1
ATOM 8382 C C . ALA B 1 495 ? 9.25784 -67.38514 -59.86451 1.000 22.62314 557 ALA B C 1
ATOM 8383 O O . ALA B 1 495 ? 9.32266 -66.66913 -58.85161 1.000 19.21690 557 ALA B O 1
ATOM 8385 N N . GLU B 1 496 ? 9.16332 -66.87484 -61.10164 1.000 17.93390 558 GLU B N 1
ATOM 8386 C CA . GLU B 1 496 ? 9.11739 -65.43117 -61.32112 1.000 19.03818 558 GLU B CA 1
ATOM 8387 C C . GLU B 1 496 ? 7.91987 -64.80353 -60.62844 1.000 18.62415 558 GLU B C 1
ATOM 8388 O O . GLU B 1 496 ? 8.01557 -63.69417 -60.08832 1.000 18.57899 558 GLU B O 1
ATOM 8394 N N . ASP B 1 497 ? 6.77618 -65.49260 -60.64446 1.000 19.03933 559 ASP B N 1
ATOM 8395 C CA . ASP B 1 497 ? 5.57423 -64.93498 -60.04206 1.000 18.45847 559 ASP B CA 1
ATOM 8396 C C . ASP B 1 497 ? 5.71357 -64.84819 -58.52460 1.000 17.07223 559 ASP B C 1
ATOM 8397 O O . ASP B 1 497 ? 5.34633 -63.84031 -57.92343 1.000 20.04165 559 ASP B O 1
ATOM 8402 N N . ILE B 1 498 ? 6.25204 -65.89029 -57.89555 1.000 18.32036 560 ILE B N 1
ATOM 8403 C CA . ILE B 1 498 ? 6.49521 -65.83443 -56.45209 1.000 18.15691 560 ILE B CA 1
ATOM 8404 C C . ILE B 1 498 ? 7.47671 -64.71096 -56.12736 1.000 19.01159 560 ILE B C 1
ATOM 8405 O O . ILE B 1 498 ? 7.24774 -63.89900 -55.21826 1.000 18.50754 560 ILE B O 1
ATOM 8410 N N . ALA B 1 499 ? 8.56686 -64.63168 -56.89437 1.000 18.38170 561 ALA B N 1
ATOM 8411 C CA . ALA B 1 499 ? 9.57688 -63.60419 -56.66503 1.000 16.08645 561 ALA B CA 1
ATOM 8412 C C . ALA B 1 499 ? 8.96391 -62.21226 -56.69873 1.000 20.01346 561 ALA B C 1
ATOM 8413 O O . ALA B 1 499 ? 9.27268 -61.36617 -55.85555 1.000 17.96260 561 ALA B O 1
ATOM 8415 N N . ARG B 1 500 ? 8.11109 -61.93993 -57.69111 1.000 16.27823 562 ARG B N 1
ATOM 8416 C CA . ARG B 1 500 ? 7.55989 -60.59388 -57.80951 1.000 18.80341 562 ARG B CA 1
ATOM 8417 C C . ARG B 1 500 ? 6.56682 -60.30211 -56.69277 1.000 15.29416 562 ARG B C 1
ATOM 8418 O O . ARG B 1 500 ? 6.56039 -59.20148 -56.14175 1.000 20.17295 562 ARG B O 1
ATOM 8426 N N . ARG B 1 501 ? 5.70169 -61.25584 -56.36663 1.000 20.22200 563 ARG B N 1
ATOM 8427 C CA . ARG B 1 501 ? 4.83852 -61.07920 -55.20645 1.000 19.71664 563 ARG B CA 1
ATOM 8428 C C . ARG B 1 501 ? 5.65906 -60.70921 -53.97997 1.000 17.88298 563 ARG B C 1
ATOM 8429 O O . ARG B 1 501 ? 5.27949 -59.83593 -53.19649 1.000 15.54861 563 ARG B O 1
ATOM 8437 N N . TRP B 1 502 ? 6.80596 -61.35456 -53.81961 1.000 15.51593 564 TRP B N 1
ATOM 8438 C CA . TRP B 1 502 ? 7.57071 -61.18765 -52.59209 1.000 15.18353 564 TRP B CA 1
ATOM 8439 C C . TRP B 1 502 ? 8.27793 -59.83949 -52.58438 1.000 15.70751 564 TRP B C 1
ATOM 8440 O O . TRP B 1 502 ? 8.31373 -59.16103 -51.54728 1.000 17.37407 564 TRP B O 1
ATOM 8451 N N . ILE B 1 503 ? 8.82468 -59.43225 -53.73765 1.000 16.45502 565 ILE B N 1
ATOM 8452 C CA . ILE B 1 503 ? 9.44940 -58.11215 -53.85799 1.000 15.65005 565 ILE B CA 1
ATOM 8453 C C . ILE B 1 503 ? 8.42448 -57.01904 -53.59071 1.000 17.43084 565 ILE B C 1
ATOM 8454 O O . ILE B 1 503 ? 8.65388 -56.11049 -52.78980 1.000 17.63830 565 ILE B O 1
ATOM 8459 N N . LYS B 1 504 ? 7.28545 -57.08511 -54.28045 1.000 18.58873 566 LYS B N 1
ATOM 8460 C CA . LYS B 1 504 ? 6.28133 -56.03915 -54.13303 1.000 14.18202 566 LYS B CA 1
ATOM 8461 C C . LYS B 1 504 ? 5.86942 -55.87173 -52.67258 1.000 19.64680 566 LYS B C 1
ATOM 8462 O O . LYS B 1 504 ? 5.79662 -54.74752 -52.16032 1.000 21.46383 566 LYS B O 1
ATOM 8468 N N . SER B 1 505 ? 5.60113 -56.98291 -51.98436 1.000 17.99786 567 SER B N 1
ATOM 8469 C CA . SER B 1 505 ? 5.13961 -56.88506 -50.60446 1.000 21.16930 567 SER B CA 1
ATOM 8470 C C . SER B 1 505 ? 6.20636 -56.26802 -49.71335 1.000 18.95243 567 SER B C 1
ATOM 8471 O O . SER B 1 505 ? 5.90203 -55.43705 -48.85859 1.000 21.01657 567 SER B O 1
ATOM 8474 N N . ASN B 1 506 ? 7.46537 -56.64621 -49.91082 1.000 19.67013 568 ASN B N 1
ATOM 8475 C CA . ASN B 1 506 ? 8.53201 -56.00527 -49.15227 1.000 19.89656 568 ASN B CA 1
ATOM 8476 C C . ASN B 1 506 ? 8.59353 -54.51366 -49.44605 1.000 22.24914 568 ASN B C 1
ATOM 8477 O O . ASN B 1 506 ? 8.83578 -53.70541 -48.53958 1.000 20.52896 568 ASN B O 1
ATOM 8482 N N . TYR B 1 507 ? 8.38524 -54.13236 -50.71249 1.000 20.67362 569 TYR B N 1
ATOM 8483 C CA . TYR B 1 507 ? 8.36250 -52.72093 -51.09516 1.000 23.01211 569 TYR B CA 1
ATOM 8484 C C . TYR B 1 507 ? 7.24347 -51.97035 -50.37502 1.000 21.21186 569 TYR B C 1
ATOM 8485 O O . TYR B 1 507 ? 7.44642 -50.86699 -49.85747 1.000 19.61259 569 TYR B O 1
ATOM 8494 N N . LEU B 1 508 ? 6.04830 -52.54788 -50.35495 1.000 20.31252 570 LEU B N 1
ATOM 8495 C CA . LEU B 1 508 ? 4.92183 -51.88323 -49.71092 1.000 20.27555 570 LEU B CA 1
ATOM 8496 C C . LEU B 1 508 ? 5.12237 -51.77141 -48.20141 1.000 21.56586 570 LEU B C 1
ATOM 8497 O O . LEU B 1 508 ? 4.70325 -50.78297 -47.59092 1.000 23.99282 570 LEU B O 1
ATOM 8502 N N . VAL B 1 509 ? 5.73127 -52.78616 -47.57630 1.000 18.68454 571 VAL B N 1
ATOM 8503 C CA . VAL B 1 509 ? 6.05312 -52.69263 -46.15279 1.000 22.62029 571 VAL B CA 1
ATOM 8504 C C . VAL B 1 509 ? 7.01890 -51.54259 -45.92930 1.000 24.87149 571 VAL B C 1
ATOM 8505 O O . VAL B 1 509 ? 6.85940 -50.74048 -45.00140 1.000 21.06261 571 VAL B O 1
ATOM 8509 N N . TYR B 1 510 ? 8.00979 -51.41971 -46.81480 1.000 21.64736 572 TYR B N 1
ATOM 8510 C CA . TYR B 1 510 ? 9.03516 -50.39531 -46.66157 1.000 22.14906 572 TYR B CA 1
ATOM 8511 C C . TYR B 1 510 ? 8.45991 -48.99516 -46.81452 1.000 22.20605 572 TYR B C 1
ATOM 8512 O O . TYR B 1 510 ? 8.87424 -48.06786 -46.11001 1.000 25.49472 572 TYR B O 1
ATOM 8521 N N . LYS B 1 511 ? 7.52014 -48.81568 -47.74230 1.000 19.92574 573 LYS B N 1
ATOM 8522 C CA . LYS B 1 511 ? 6.93352 -47.49538 -47.94276 1.000 23.60400 573 LYS B CA 1
ATOM 8523 C C . LYS B 1 511 ? 6.22078 -47.00079 -46.69072 1.000 25.24250 573 LYS B C 1
ATOM 8524 O O . LYS B 1 511 ? 6.15360 -45.79054 -46.46029 1.000 30.62005 573 LYS B O 1
ATOM 8530 N N . LYS B 1 512 ? 5.69310 -47.91385 -45.87332 1.000 26.50007 574 LYS B N 1
ATOM 8531 C CA . LYS B 1 512 ? 5.01389 -47.57755 -44.62563 1.000 23.81675 574 LYS B CA 1
ATOM 8532 C C . LYS B 1 512 ? 5.96753 -47.39792 -43.44947 1.000 25.40380 574 LYS B C 1
ATOM 8533 O O . LYS B 1 512 ? 5.81967 -46.45360 -42.66576 1.000 27.38909 574 LYS B O 1
ATOM 8539 N N . SER B 1 513 ? 6.92903 -48.30798 -43.29149 1.000 26.45145 575 SER B N 1
ATOM 8540 C CA . SER B 1 513 ? 7.77808 -48.34052 -42.10598 1.000 29.94170 575 SER B CA 1
ATOM 8541 C C . SER B 1 513 ? 9.15275 -47.72621 -42.32275 1.000 28.68832 575 SER B C 1
ATOM 8542 O O . SER B 1 513 ? 9.80261 -47.34374 -41.34411 1.000 27.63077 575 SER B O 1
ATOM 8545 N N . GLY B 1 514 ? 9.60494 -47.60995 -43.56889 1.000 23.98032 576 GLY B N 1
ATOM 8546 C CA . GLY B 1 514 ? 10.96769 -47.19832 -43.81267 1.000 23.95747 576 GLY B CA 1
ATOM 8547 C C . GLY B 1 514 ? 11.99689 -48.24695 -43.46204 1.000 19.97422 576 GLY B C 1
ATOM 8548 O O . GLY B 1 514 ? 13.19015 -47.93431 -43.41875 1.000 25.79756 576 GLY B O 1
ATOM 8549 N N . THR B 1 515 ? 11.56272 -49.48063 -43.20469 1.000 22.28003 577 THR B N 1
ATOM 8550 C CA . THR B 1 515 ? 12.43216 -50.57887 -42.79979 1.000 22.66561 577 THR B CA 1
ATOM 8551 C C . THR B 1 515 ? 12.06892 -51.83273 -43.58276 1.000 17.36533 577 THR B C 1
ATOM 8552 O O . THR B 1 515 ? 11.00958 -51.91463 -44.20688 1.000 21.58409 577 THR B O 1
ATOM 8556 N N . ILE B 1 516 ? 12.96771 -52.81746 -43.54982 1.000 20.25997 578 ILE B N 1
ATOM 8557 C CA . ILE B 1 516 ? 12.71758 -54.15035 -44.09250 1.000 19.93176 578 ILE B CA 1
ATOM 8558 C C . ILE B 1 516 ? 12.49939 -55.11304 -42.93438 1.000 15.35953 578 ILE B C 1
ATOM 8559 O O . ILE B 1 516 ? 13.26587 -55.10539 -41.96566 1.000 19.14284 578 ILE B O 1
ATOM 8564 N N . HIS B 1 517 ? 11.50190 -55.99194 -43.05559 1.000 18.02122 579 HIS B N 1
ATOM 8565 C CA . HIS B 1 517 ? 11.10387 -56.80833 -41.91616 1.000 19.35560 579 HIS B CA 1
ATOM 8566 C C . HIS B 1 517 ? 11.67820 -58.22970 -41.94071 1.000 19.21822 579 HIS B C 1
ATOM 8567 O O . HIS B 1 517 ? 12.08754 -58.75910 -42.97706 1.000 20.19823 579 HIS B O 1
ATOM 8574 N N . GLU B 1 518 ? 11.73095 -58.81429 -40.73471 1.000 17.76470 580 GLU B N 1
ATOM 8575 C CA . GLU B 1 518 ? 12.24402 -60.16617 -40.51623 1.000 16.80851 580 GLU B CA 1
ATOM 8576 C C . GLU B 1 518 ? 11.42367 -61.20989 -41.26076 1.000 19.01395 580 GLU B C 1
ATOM 8577 O O . GLU B 1 518 ? 11.97313 -62.16983 -41.82188 1.000 16.27619 580 GLU B O 1
ATOM 8583 N N . LYS B 1 519 ? 10.10380 -61.06368 -41.23259 1.000 18.20923 581 LYS B N 1
ATOM 8584 C CA . LYS B 1 519 ? 9.21271 -62.00629 -41.89616 1.000 16.99274 581 LYS B CA 1
ATOM 8585 C C . LYS B 1 519 ? 7.97588 -61.24710 -42.35589 1.000 15.98323 581 LYS B C 1
ATOM 8586 O O . LYS B 1 519 ? 7.62364 -60.21423 -41.78551 1.000 18.24307 581 LYS B O 1
ATOM 8592 N N . LEU B 1 520 ? 7.32392 -61.77115 -43.39310 1.000 18.46203 582 LEU B N 1
ATOM 8593 C CA . LEU B 1 520 ? 6.12966 -61.16146 -43.96171 1.000 16.57584 582 LEU B CA 1
ATOM 8594 C C . LEU B 1 520 ? 4.89883 -61.96993 -43.58458 1.000 17.27316 582 LEU B C 1
ATOM 8595 O O . LEU B 1 520 ? 4.95957 -63.18774 -43.46467 1.000 15.90591 582 LEU B O 1
ATOM 8600 N N . LYS B 1 521 ? 3.77928 -61.27418 -43.39474 1.000 16.58991 583 LYS B N 1
ATOM 8601 C CA . LYS B 1 521 ? 2.47939 -61.92755 -43.26694 1.000 17.43429 583 LYS B CA 1
ATOM 8602 C C . LYS B 1 521 ? 1.97597 -62.11616 -44.69205 1.000 17.02092 583 LYS B C 1
ATOM 8603 O O . LYS B 1 521 ? 1.26184 -61.27492 -45.23099 1.000 17.59832 583 LYS B O 1
ATOM 8609 N N . VAL B 1 522 ? 2.38666 -63.21542 -45.33083 1.000 17.64760 584 VAL B N 1
ATOM 8610 C CA . VAL B 1 522 ? 2.19838 -63.31637 -46.77520 1.000 19.65313 584 VAL B CA 1
ATOM 8611 C C . VAL B 1 522 ? 0.73319 -63.43672 -47.15239 1.000 20.86936 584 VAL B C 1
ATOM 8612 O O . VAL B 1 522 ? 0.39732 -63.27308 -48.32355 1.000 19.67602 584 VAL B O 1
ATOM 8616 N N . THR B 1 523 ? -0.15406 -63.70511 -46.18750 1.000 19.62512 585 THR B N 1
ATOM 8617 C CA . THR B 1 523 ? -1.57822 -63.75392 -46.51029 1.000 24.31485 585 THR B CA 1
ATOM 8618 C C . THR B 1 523 ? -2.09309 -62.41544 -47.00538 1.000 23.57602 585 THR B C 1
ATOM 8619 O O . THR B 1 523 ? -3.15711 -62.36709 -47.63173 1.000 22.51829 585 THR B O 1
ATOM 8623 N N . GLU B 1 524 ? -1.34180 -61.33980 -46.78184 1.000 22.72084 586 GLU B N 1
ATOM 8624 C CA . GLU B 1 524 ? -1.78185 -59.98788 -47.09861 1.000 24.17654 586 GLU B CA 1
ATOM 8625 C C . GLU B 1 524 ? -0.61046 -59.20319 -47.66996 1.000 24.15420 586 GLU B C 1
ATOM 8626 O O . GLU B 1 524 ? 0.42155 -59.06985 -47.00658 1.000 24.02844 586 GLU B O 1
ATOM 8632 N N . LEU B 1 525 ? -0.78549 -58.64747 -48.86638 1.000 25.01408 587 LEU B N 1
ATOM 8633 C CA . LEU B 1 525 ? 0.25427 -57.81763 -49.47192 1.000 21.07726 587 LEU B CA 1
ATOM 8634 C C . LEU B 1 525 ? 0.52050 -56.57572 -48.63480 1.000 25.97871 587 LEU B C 1
ATOM 8635 O O . LEU B 1 525 ? -0.40815 -55.84391 -48.26106 1.000 23.04178 587 LEU B O 1
ATOM 8640 N N . GLY B 1 526 ? 1.79855 -56.31562 -48.37587 1.000 19.24628 588 GLY B N 1
ATOM 8641 C CA . GLY B 1 526 ? 2.18884 -55.12783 -47.64302 1.000 24.90668 588 GLY B CA 1
ATOM 8642 C C . GLY B 1 526 ? 2.14383 -55.24457 -46.13705 1.000 20.96871 588 GLY B C 1
ATOM 8643 O O . GLY B 1 526 ? 2.23739 -54.22676 -45.44989 1.000 25.39184 588 GLY B O 1
ATOM 8644 N N . GLU B 1 527 ? 2.05081 -56.45641 -45.59582 1.000 22.99330 589 GLU B N 1
ATOM 8645 C CA . GLU B 1 527 ? 1.97399 -56.66441 -44.15641 1.000 17.33980 589 GLU B CA 1
ATOM 8646 C C . GLU B 1 527 ? 3.18372 -57.45034 -43.67809 1.000 19.28271 589 GLU B C 1
ATOM 8647 O O . GLU B 1 527 ? 3.59026 -58.41649 -44.32546 1.000 19.61905 589 GLU B O 1
ATOM 8653 N N . TYR B 1 528 ? 3.77537 -57.02185 -42.55958 1.000 18.38801 590 TYR B N 1
ATOM 8654 C CA . TYR B 1 528 ? 4.84860 -57.81196 -41.97698 1.000 18.37922 590 TYR B CA 1
ATOM 8655 C C . TYR B 1 528 ? 4.29035 -58.79586 -40.94842 1.000 20.56635 590 TYR B C 1
ATOM 8656 O O . TYR B 1 528 ? 3.19860 -58.62029 -40.40425 1.000 22.24740 590 TYR B O 1
ATOM 8665 N N . GLY B 1 529 ? 5.05893 -59.85202 -40.69298 1.000 19.02890 591 GLY B N 1
ATOM 8666 C CA . GLY B 1 529 ? 4.60249 -60.90542 -39.82532 1.000 20.06678 591 GLY B CA 1
ATOM 8667 C C . GLY B 1 529 ? 5.06357 -60.75271 -38.38189 1.000 20.88307 591 GLY B C 1
ATOM 8668 O O . GLY B 1 529 ? 5.97926 -59.98769 -38.05215 1.000 18.14309 591 GLY B O 1
ATOM 8669 N N . GLY B 1 530 ? 4.39108 -61.50288 -37.51167 1.000 21.41660 592 GLY B N 1
ATOM 8670 C CA . GLY B 1 530 ? 4.72509 -61.50382 -36.10192 1.000 24.54867 592 GLY B CA 1
ATOM 8671 C C . GLY B 1 530 ? 4.69065 -62.90264 -35.53107 1.000 22.62287 592 GLY B C 1
ATOM 8672 O O . GLY B 1 530 ? 4.98904 -63.87133 -36.23808 1.000 24.15651 592 GLY B O 1
ATOM 8673 N N . GLY B 1 531 ? 4.33453 -63.02803 -34.26095 1.000 23.49333 593 GLY B N 1
ATOM 8674 C CA . GLY B 1 531 ? 4.22531 -64.32820 -33.64315 1.000 19.19503 593 GLY B CA 1
ATOM 8675 C C . GLY B 1 531 ? 5.44488 -64.66498 -32.80025 1.000 23.61282 593 GLY B C 1
ATOM 8676 O O . GLY B 1 531 ? 6.51606 -64.06872 -32.92597 1.000 22.10505 593 GLY B O 1
ATOM 8677 N N . GLY B 1 532 ? 5.26225 -65.61768 -31.89325 1.000 22.95064 594 GLY B N 1
ATOM 8678 C CA . GLY B 1 532 ? 6.38874 -66.09208 -31.10672 1.000 24.87621 594 GLY B CA 1
ATOM 8679 C C . GLY B 1 532 ? 6.73427 -65.21952 -29.90777 1.000 24.76402 594 GLY B C 1
ATOM 8680 O O . GLY B 1 532 ? 5.97922 -64.33625 -29.47801 1.000 21.86335 594 GLY B O 1
ATOM 8681 N N . GLU B 1 533 ? 7.93198 -65.46951 -29.37725 1.000 26.61257 595 GLU B N 1
ATOM 8682 C CA . GLU B 1 533 ? 8.34391 -64.91730 -28.09125 1.000 23.33441 595 GLU B CA 1
ATOM 8683 C C . GLU B 1 533 ? 8.82947 -63.47048 -28.15595 1.000 27.98275 595 GLU B C 1
ATOM 8684 O O . GLU B 1 533 ? 8.87866 -62.80709 -27.11132 1.000 24.93931 595 GLU B O 1
ATOM 8690 N N . TYR B 1 534 ? 9.19453 -62.95654 -29.32885 1.000 18.69133 596 TYR B N 1
ATOM 8691 C CA . TYR B 1 534 ? 9.67742 -61.58434 -29.42770 1.000 22.01374 596 TYR B CA 1
ATOM 8692 C C . TYR B 1 534 ? 8.92787 -60.82808 -30.52125 1.000 23.23339 596 TYR B C 1
ATOM 8693 O O . TYR B 1 534 ? 8.27151 -61.42446 -31.37900 1.000 21.56106 596 TYR B O 1
ATOM 8702 N N . MET B 1 535 ? 9.03957 -59.49802 -30.47094 1.000 21.68386 597 MET B N 1
ATOM 8703 C CA . MET B 1 535 ? 8.35206 -58.61608 -31.40427 1.000 22.56134 597 MET B CA 1
ATOM 8704 C C . MET B 1 535 ? 8.91327 -58.77522 -32.81814 1.000 19.59438 597 MET B C 1
ATOM 8705 O O . MET B 1 535 ? 10.03485 -59.24898 -32.99449 1.000 19.30076 597 MET B O 1
ATOM 8710 N N . PRO B 1 536 ? 8.15557 -58.36635 -33.83926 1.000 19.62279 598 PRO B N 1
ATOM 8711 C CA . PRO B 1 536 ? 8.71859 -58.32481 -35.19438 1.000 17.75878 598 PRO B CA 1
ATOM 8712 C C . PRO B 1 536 ? 9.95263 -57.43322 -35.23039 1.000 17.59545 598 PRO B C 1
ATOM 8713 O O . PRO B 1 536 ? 9.97387 -56.35818 -34.64089 1.000 16.37049 598 PRO B O 1
ATOM 8717 N N . GLN B 1 537 ? 10.98932 -57.90397 -35.91384 1.000 17.10382 599 GLN B N 1
ATOM 8718 C CA . GLN B 1 537 ? 12.30039 -57.26859 -35.93416 1.000 15.02535 599 GLN B CA 1
ATOM 8719 C C . GLN B 1 537 ? 12.61928 -56.79734 -37.34537 1.000 17.99877 599 GLN B C 1
ATOM 8720 O O . GLN B 1 537 ? 12.03435 -57.27922 -38.31632 1.000 18.58219 599 GLN B O 1
ATOM 8726 N N . THR B 1 538 ? 13.54677 -55.83917 -37.46011 1.000 18.28601 600 THR B N 1
ATOM 8727 C CA . THR B 1 538 ? 13.82069 -55.19180 -38.74185 1.000 18.89771 600 THR B CA 1
ATOM 8728 C C . THR B 1 538 ? 15.31731 -55.06401 -38.99470 1.000 16.81214 600 THR B C 1
ATOM 8729 O O . THR B 1 538 ? 16.13968 -55.06552 -38.07315 1.000 16.77489 600 THR B O 1
ATOM 8733 N N . GLY B 1 539 ? 15.64950 -54.89711 -40.27402 1.000 12.98715 601 GLY B N 1
ATOM 8734 C CA . GLY B 1 539 ? 17.01744 -54.71808 -40.72270 1.000 16.66291 601 GLY B CA 1
ATOM 8735 C C . GLY B 1 539 ? 17.07914 -54.90706 -42.22703 1.000 18.08758 601 GLY B C 1
ATOM 8736 O O . GLY B 1 539 ? 17.46635 -53.98830 -42.94248 1.000 19.60881 601 GLY B O 1
ATOM 8737 N N . PHE B 1 540 ? 16.76633 -56.10467 -42.72259 1.000 18.11453 602 PHE B N 1
ATOM 8738 C CA . PHE B 1 540 ? 16.92893 -57.36129 -41.99925 1.000 15.03322 602 PHE B CA 1
ATOM 8739 C C . PHE B 1 540 ? 17.72198 -58.28486 -42.92857 1.000 16.58847 602 PHE B C 1
ATOM 8740 O O . PHE B 1 540 ? 17.29151 -58.55708 -44.05542 1.000 16.88725 602 PHE B O 1
ATOM 8748 N N . GLY B 1 541 ? 18.86055 -58.77670 -42.43682 1.000 15.75793 603 GLY B N 1
ATOM 8749 C CA . GLY B 1 541 ? 19.82535 -59.53907 -43.23927 1.000 14.06308 603 GLY B CA 1
ATOM 8750 C C . GLY B 1 541 ? 19.32016 -60.37899 -44.40064 1.000 14.97942 603 GLY B C 1
ATOM 8751 O O . GLY B 1 541 ? 19.50566 -60.00352 -45.56575 1.000 17.38151 603 GLY B O 1
ATOM 8752 N N . TRP B 1 542 ? 18.69027 -61.52514 -44.12435 1.000 16.18947 604 TRP B N 1
ATOM 8753 C CA . TRP B 1 542 ? 18.30246 -62.36636 -45.24579 1.000 15.74558 604 TRP B CA 1
ATOM 8754 C C . TRP B 1 542 ? 17.16310 -61.77303 -46.05341 1.000 14.38433 604 TRP B C 1
ATOM 8755 O O . TRP B 1 542 ? 17.03414 -62.10425 -47.24219 1.000 15.95045 604 TRP B O 1
ATOM 8766 N N . SER B 1 543 ? 16.36000 -60.88870 -45.46283 1.000 13.87904 605 SER B N 1
ATOM 8767 C CA . SER B 1 543 ? 15.30052 -60.25001 -46.23579 1.000 14.33659 605 SER B CA 1
ATOM 8768 C C . SER B 1 543 ? 15.88070 -59.28987 -47.26223 1.000 16.40895 605 SER B C 1
ATOM 8769 O O . SER B 1 543 ? 15.43629 -59.25696 -48.42055 1.000 17.10971 605 SER B O 1
ATOM 8772 N N . ASN B 1 544 ? 16.87102 -58.49992 -46.85383 1.000 15.08159 606 ASN B N 1
ATOM 8773 C CA . ASN B 1 544 ? 17.53259 -57.60011 -47.79102 1.000 12.91898 606 ASN B CA 1
ATOM 8774 C C . ASN B 1 544 ? 18.21629 -58.37898 -48.89409 1.000 13.25630 606 ASN B C 1
ATOM 8775 O O . ASN B 1 544 ? 18.11679 -58.01304 -50.06454 1.000 15.32080 606 ASN B O 1
ATOM 8780 N N . GLY B 1 545 ? 18.92721 -59.44894 -48.54414 1.000 14.74768 607 GLY B N 1
ATOM 8781 C CA . GLY B 1 545 ? 19.63897 -60.20257 -49.57225 1.000 17.97251 607 GLY B CA 1
ATOM 8782 C C . GLY B 1 545 ? 18.71610 -60.84613 -50.59299 1.000 15.81875 607 GLY B C 1
ATOM 8783 O O . GLY B 1 545 ? 19.00882 -60.85181 -51.79754 1.000 15.78238 607 GLY B O 1
ATOM 8784 N N . VAL B 1 546 ? 17.59777 -61.41328 -50.13053 1.000 14.80042 608 VAL B N 1
ATOM 8785 C CA . VAL B 1 546 ? 16.68412 -62.08110 -51.05503 1.000 15.79989 608 VAL B CA 1
ATOM 8786 C C . VAL B 1 546 ? 15.98254 -61.06901 -51.97621 1.000 15.61854 608 VAL B C 1
ATOM 8787 O O . VAL B 1 546 ? 15.76308 -61.35489 -53.15926 1.000 17.02111 608 VAL B O 1
ATOM 8791 N N . ILE B 1 547 ? 15.63821 -59.87216 -51.46813 1.000 16.99985 609 ILE B N 1
ATOM 8792 C CA . ILE B 1 547 ? 15.11836 -58.80495 -52.33688 1.000 17.64775 609 ILE B CA 1
ATOM 8793 C C . ILE B 1 547 ? 16.11502 -58.47273 -53.44904 1.000 19.37856 609 ILE B C 1
ATOM 8794 O O . ILE B 1 547 ? 15.76459 -58.40496 -54.63589 1.000 14.54565 609 ILE B O 1
ATOM 8799 N N . LEU B 1 548 ? 17.36876 -58.22406 -53.06945 1.000 21.21197 610 LEU B N 1
ATOM 8800 C CA . LEU B 1 548 ? 18.37802 -57.83964 -54.05129 1.000 19.02387 610 LEU B CA 1
ATOM 8801 C C . LEU B 1 548 ? 18.66118 -58.97727 -55.03159 1.000 17.74602 610 LEU B C 1
ATOM 8802 O O . LEU B 1 548 ? 18.81249 -58.73958 -56.23942 1.000 19.58723 610 LEU B O 1
ATOM 8807 N N . ALA B 1 549 ? 18.72303 -60.22634 -54.54424 1.000 17.14906 611 ALA B N 1
ATOM 8808 C CA . ALA B 1 549 ? 19.02822 -61.33638 -55.44891 1.000 19.37931 611 ALA B CA 1
ATOM 8809 C C . ALA B 1 549 ? 17.86710 -61.62396 -56.39949 1.000 19.69570 611 ALA B C 1
ATOM 8810 O O . ALA B 1 549 ? 18.09218 -61.90563 -57.58638 1.000 16.42120 611 ALA B O 1
ATOM 8812 N N . PHE B 1 550 ? 16.62113 -61.57346 -55.90237 1.000 19.25624 612 PHE B N 1
ATOM 8813 C CA . PHE B 1 550 ? 15.46800 -61.72164 -56.80095 1.000 19.44240 612 PHE B CA 1
ATOM 8814 C C . PHE B 1 550 ? 15.46215 -60.63906 -57.87121 1.000 19.44861 612 PHE B C 1
ATOM 8815 O O . PHE B 1 550 ? 15.12628 -60.89748 -59.03737 1.000 19.31747 612 PHE B O 1
ATOM 8823 N N . LEU B 1 551 ? 15.82931 -59.41168 -57.50152 1.000 20.15033 613 LEU B N 1
ATOM 8824 C CA . LEU B 1 551 ? 15.80649 -58.32900 -58.47654 1.000 20.15412 613 LEU B CA 1
ATOM 8825 C C . LEU B 1 551 ? 16.92435 -58.48529 -59.50346 1.000 20.84850 613 LEU B C 1
ATOM 8826 O O . LEU B 1 551 ? 16.72996 -58.18338 -60.69094 1.000 21.14585 613 LEU B O 1
ATOM 8831 N N . GLU B 1 552 ? 18.09686 -58.96578 -59.06809 1.000 19.11120 614 GLU B N 1
ATOM 8832 C CA . GLU B 1 552 ? 19.16373 -59.28632 -60.01381 1.000 18.22463 614 GLU B CA 1
ATOM 8833 C C . GLU B 1 552 ? 18.71835 -60.34710 -61.00885 1.000 20.57477 614 GLU B C 1
ATOM 8834 O O . GLU B 1 552 ? 19.05619 -60.27324 -62.19776 1.000 20.46039 614 GLU B O 1
ATOM 8840 N N . GLU B 1 553 ? 17.94982 -61.33835 -60.55311 1.000 19.58036 615 GLU B N 1
ATOM 8841 C CA . GLU B 1 553 ? 17.55312 -62.41917 -61.45177 1.000 20.30718 615 GLU B CA 1
ATOM 8842 C C . GLU B 1 553 ? 16.47336 -61.97569 -62.43340 1.000 22.05630 615 GLU B C 1
ATOM 8843 O O . GLU B 1 553 ? 16.56772 -62.24786 -63.64313 1.000 17.43854 615 GLU B O 1
ATOM 8849 N N . TYR B 1 554 ? 15.43373 -61.29790 -61.93342 1.000 22.21834 616 TYR B N 1
ATOM 8850 C CA . TYR B 1 554 ? 14.21235 -61.07201 -62.70245 1.000 22.47679 616 TYR B CA 1
ATOM 8851 C C . TYR B 1 554 ? 14.00904 -59.64125 -63.17765 1.000 21.03732 616 TYR B C 1
ATOM 8852 O O . TYR B 1 554 ? 13.15850 -59.41501 -64.04605 1.000 19.55543 616 TYR B O 1
ATOM 8861 N N . GLY B 1 555 ? 14.77478 -58.67978 -62.68378 1.000 17.73785 617 GLY B N 1
ATOM 8862 C CA . GLY B 1 555 ? 14.50668 -57.31330 -63.05800 1.000 19.09861 617 GLY B CA 1
ATOM 8863 C C . GLY B 1 555 ? 13.12420 -56.86208 -62.59552 1.000 20.95270 617 GLY B C 1
ATOM 8864 O O . GLY B 1 555 ? 12.45572 -57.50841 -61.77381 1.000 20.80181 617 GLY B O 1
ATOM 8865 N N . TRP B 1 556 ? 12.69936 -55.72709 -63.15357 1.000 19.62034 618 TRP B N 1
ATOM 8866 C CA . TRP B 1 556 ? 11.36361 -55.16900 -62.93709 1.000 20.37180 618 TRP B CA 1
ATOM 8867 C C . TRP B 1 556 ? 11.04691 -54.21000 -64.07344 1.000 21.66290 618 TRP B C 1
ATOM 8868 O O . TRP B 1 556 ? 11.56185 -53.08593 -64.10025 1.000 24.10535 618 TRP B O 1
ATOM 8879 N N . PRO B 1 557 ? 10.22734 -54.62337 -65.04085 1.000 24.47234 619 PRO B N 1
ATOM 8880 C CA . PRO B 1 557 ? 9.96207 -53.75973 -66.19626 1.000 28.80783 619 PRO B CA 1
ATOM 8881 C C . PRO B 1 557 ? 9.31824 -52.46374 -65.74867 1.000 28.83150 619 PRO B C 1
ATOM 8882 O O . PRO B 1 557 ? 8.56887 -52.42734 -64.77130 1.000 26.80434 619 PRO B O 1
ATOM 8886 N N . SER B 1 558 ? 9.63136 -51.38499 -66.46817 1.000 33.52212 620 SER B N 1
ATOM 8887 C CA . SER B 1 558 ? 9.07671 -50.08646 -66.09902 1.000 35.63345 620 SER B CA 1
ATOM 8888 C C . SER B 1 558 ? 7.57783 -50.01027 -66.35465 1.000 32.90848 620 SER B C 1
ATOM 8889 O O . SER B 1 558 ? 6.91344 -49.12939 -65.79907 1.000 33.45773 620 SER B O 1
ATOM 8892 N N . HIS B 1 559 ? 7.02311 -50.92855 -67.14833 1.000 28.47299 621 HIS B N 1
ATOM 8893 C CA . HIS B 1 559 ? 5.57523 -50.97734 -67.31217 1.000 35.89948 621 HIS B CA 1
ATOM 8894 C C . HIS B 1 559 ? 4.86639 -51.64474 -66.13918 1.000 35.20571 621 HIS B C 1
ATOM 8895 O O . HIS B 1 559 ? 3.63822 -51.53964 -66.04094 1.000 34.52524 621 HIS B O 1
ATOM 8902 N N . LEU B 1 560 ? 5.60302 -52.32283 -65.25569 1.000 32.38582 622 LEU B N 1
ATOM 8903 C CA . LEU B 1 560 ? 5.02490 -53.13475 -64.19076 1.000 32.26077 622 LEU B CA 1
ATOM 8904 C C . LEU B 1 560 ? 4.93978 -52.29472 -62.91965 1.000 32.07911 622 LEU B C 1
ATOM 8905 O O . LEU B 1 560 ? 5.96548 -51.92716 -62.34308 1.000 27.97862 622 LEU B O 1
ATOM 8910 N N . SER B 1 561 ? 3.72141 -51.98887 -62.48504 1.000 30.60197 623 SER B N 1
ATOM 8911 C CA . SER B 1 561 ? 3.55545 -51.21726 -61.26238 1.000 33.29898 623 SER B CA 1
ATOM 8912 C C . SER B 1 561 ? 3.96889 -52.04930 -60.05183 1.000 29.05031 623 SER B C 1
ATOM 8913 O O . SER B 1 561 ? 3.69505 -53.25179 -59.98183 1.000 30.98574 623 SER B O 1
ATOM 8916 N N . ILE B 1 562 ? 4.66098 -51.41052 -59.10774 1.000 29.68712 624 ILE B N 1
ATOM 8917 C CA . ILE B 1 562 ? 4.98752 -52.07439 -57.84628 1.000 29.73301 624 ILE B CA 1
ATOM 8918 C C . ILE B 1 562 ? 3.99071 -51.61937 -56.78315 1.000 32.43945 624 ILE B C 1
ATOM 8919 O O . ILE B 1 562 ? 4.23196 -51.75912 -55.57905 1.000 31.34700 624 ILE B O 1
ATOM 8924 N N . GLU B 1 563 ? 2.84833 -51.10230 -57.23021 1.000 34.46369 625 GLU B N 1
ATOM 8925 C CA . GLU B 1 563 ? 1.75623 -50.68476 -56.36409 1.000 35.08378 625 GLU B CA 1
ATOM 8926 C C . GLU B 1 563 ? 0.58865 -51.66238 -56.45260 1.000 42.71916 625 GLU B C 1
ATOM 8927 O O . GLU B 1 563 ? 0.57001 -52.58004 -57.28156 1.000 44.15822 625 GLU B O 1
ATOM 8933 N N . ALA B 1 564 ? -0.38763 -51.43410 -55.57195 1.000 48.68468 626 ALA B N 1
ATOM 8934 C CA . ALA B 1 564 ? -1.70713 -52.09618 -55.54043 1.000 52.65794 626 ALA B CA 1
ATOM 8935 C C . ALA B 1 564 ? -1.80218 -53.45144 -56.24737 1.000 56.89382 626 ALA B C 1
ATOM 8936 O O . ALA B 1 564 ? -2.88870 -53.86854 -56.66017 1.000 58.24796 626 ALA B O 1
#

CATH classification: 1.50.10.10

Sequence (1116 aa):
DSGPVVATTKLVTFLQRVQHTALRSYPKKQTPDPKSYIDLSLKRPYSLSTIESAFDDLTSPVPVETLEKFVKEYFDGAGEDLLHHEPVDFVSDPSGFLSNVENEEVREWAREVHGLWRNLSCRVSDSVRESADRHTLLPLPEPVIIPGSRFREVYYWDSYWVIKGLMTSQMFTTAKGLVTNLMSLVETYGYALNGARAYYTNRSQPPLLSSMVYEIYNVTKDEELVRKAIPLLLKEYEFWNSGKHKVVIRDANGYDHVLSRYYAMWNKPRPESSVFDEESASGFSTMLEKQRFHRDIATAAESGCAFSTRWMRDPPNFTTMATTSVVPVDLNVFLLKMELDIAFMMKVSGDQNGSDRFVKASKAREKAFQTVFWNEKAGQWLDYWLSSSGEESETWKAENQNTNVFASNFAPIWINSINSDENLVKKVVTALKNSGLIAPAGILTSLTNSGQQWDSPNGWAPQQEMIVTGLGRSSVKEAKEMAEDIARRWIKSNYLVYKKSGTIHEKLKVTELGEYGGGGEYMPQTGFGWSNGVILAFLEEYGWPSHLSIEALEHHHHHHDSGPVVATTKLVTFLQRVQHTALRSYPKKQTPDPKSYIDLSLKRPYSLSTIESAFDDLTSESHQPVPVETLEKFVKEYFDGAGEDLLHHEPVDFVSDPSGFLSNVENEEVREWAREVHGLWRNLSCRVSDSVRESADRHTLLPLPEPVIIPGSRFREVYYWDSYWVIKGLMTSQMFTTAKGLVTNLMSLVETYGYALNGARAYYTNRSQPPLLSSMVYEIYNVTKDEELVRKAIPLLLKEYEFWNSGKHKVVIRDANGYDHVLSRYYAMWNKPRPESSVFDEESASGFSTMLEKQRFHRDIATAAESGCAFSTRWMRDPPNFTTMATTSVVPVDLNVFLLKMELDIAFMMKVSGDQNGSDRFVKASKAREKAFQTVFWNEKAGQWLDYWLSSSGEESETWKAENQNTNVFASNFAPIWINSINSDENLVKKVVTALKNSGLIAPAGILTSLTNSGQQWDSPNGWAPQQEMIVTGLGRSSVKEAKEMAEDIARRWIKSNYLVYKKSGTIHEKLKVTELGEYGGGGEYMPQTGFGWSNGVILAFLEEYGWPSHLSIEA